Protein AF-0000000073388449 (afdb_homodimer)

Sequence (1118 aa):
MSRSAPDPADLPARPRRRPSARDLRWASGLTLWLYVALHLATHAAGLVSLQAAEVLRRAVHAAWATAPGTVLLYGAFAVHLAMAGTALWQRRSWRMPPVEALRIALGLLLPLLLVTHVVGTRWLASTWGVEPSYLRIVRAIWSPESLARQALLLTLAWLHGCLGLHLAMRHRAAWRRHQALLLAAAVLLPVLALLGTLAMGREIAWTAQAVRAPGPPRPAAEAARALGEGLQLGWLMALAALVAFRFAAGALRRLRGEGCVTLQYPGRTVQVARGTSVLEASRLHGIPHLSLCGGRARCSTCRVRVEAEDGALPPPGRDELRTLQRVNAPEGVRLACQLRPQGRVRVTPLFQPGAGPAAARLGSERQVAVLFVDLRRWSGLAERQWPFDLAWVLDQYFERVGSAVRESGGLPNQFIGDSVMALFGLDCDLPTACRQALAAAAAIEERMEAWNEAFRGQFGHALDFGMGLHAGAVAVGQVGFEDTTTFTAVGEVVNTASRLQDHSKVVGARLVLSADVARLAGMQDQLGIPGAITVRGRSRPLDVLHVARPSSLRMPSAGMSRSAPDPADLPARPRRRPSARDLRWASGLTLWLYVALHLATHAAGLVSLQAAEVLRRAVHAAWATAPGTVLLYGAFAVHLAMAGTALWQRRSWRMPPVEALRIALGLLLPLLLVTHVVGTRWLASTWGVEPSYLRIVRAIWSPESLARQALLLTLAWLHGCLGLHLAMRHRAAWRRHQALLLAAAVLLPVLALLGTLAMGREIAWTAQAVRAPGPPRPAAEAARALGEGLQLGWLMALAALVAFRFAAGALRRLRGEGCVTLQYPGRTVQVARGTSVLEASRLHGIPHLSLCGGRARCSTCRVRVEAEDGALPPPGRDELRTLQRVNAPEGVRLACQLRPQGRVRVTPLFQPGAGPAAARLGSERQVAVLFVDLRRWSGLAERQWPFDLAWVLDQYFERVGSAVRESGGLPNQFIGDSVMALFGLDCDLPTACRQALAAAAAIEERMEAWNEAFRGQFGHALDFGMGLHAGAVAVGQVGFEDTTTFTAVGEVVNTASRLQDHSKVVGARLVLSADVARLAGMQDQLGIPGAITVRGRSRPLDVLHVARPSSLRMPSAG

Structure (mmCIF, N/CA/C/O backbone):
data_AF-0000000073388449-model_v1
#
loop_
_entity.id
_entity.type
_entity.pdbx_description
1 polymer 'Adenylate/guanylate cyclase'
#
loop_
_atom_site.group_PDB
_atom_site.id
_atom_site.type_symbol
_atom_site.label_atom_id
_atom_site.label_alt_id
_atom_site.label_comp_id
_atom_site.label_asym_id
_atom_site.label_entity_id
_atom_site.label_seq_id
_atom_site.pdbx_PDB_ins_code
_atom_site.Cartn_x
_atom_site.Cartn_y
_atom_site.Cartn_z
_atom_site.occupancy
_atom_site.B_iso_or_equiv
_atom_site.auth_seq_id
_atom_site.auth_comp_id
_atom_site.auth_asym_id
_atom_site.auth_atom_id
_atom_site.pdbx_PDB_model_num
ATOM 1 N N . MET A 1 1 ? 18.922 10.516 64.438 1 27.16 1 MET A N 1
ATOM 2 C CA . MET A 1 1 ? 17.5 10.805 64.25 1 27.16 1 MET A CA 1
ATOM 3 C C . MET A 1 1 ? 17.125 10.625 62.75 1 27.16 1 MET A C 1
ATOM 5 O O . MET A 1 1 ? 17.719 11.25 61.875 1 27.16 1 MET A O 1
ATOM 9 N N . SER A 1 2 ? 16.688 9.422 62.406 1 31.39 2 SER A N 1
ATOM 10 C CA . SER A 1 2 ? 16.391 8.711 61.188 1 31.39 2 SER A CA 1
ATOM 11 C C . SER A 1 2 ? 15.25 9.383 60.406 1 31.39 2 SER A C 1
ATOM 13 O O . SER A 1 2 ? 14.133 9.492 60.938 1 31.39 2 SER A O 1
ATOM 15 N N . ARG A 1 3 ? 15.664 10.555 59.688 1 36.59 3 ARG A N 1
ATOM 16 C CA . ARG A 1 3 ? 14.695 11.344 58.938 1 36.59 3 ARG A CA 1
ATOM 17 C C . ARG A 1 3 ? 13.844 10.445 58.062 1 36.59 3 ARG A C 1
ATOM 19 O O . ARG A 1 3 ? 14.375 9.664 57.25 1 36.59 3 ARG A O 1
ATOM 26 N N . SER A 1 4 ? 12.695 10.094 58.531 1 33.53 4 SER A N 1
ATOM 27 C CA . SER A 1 4 ? 11.633 9.297 57.906 1 33.53 4 SER A CA 1
ATOM 28 C C . SER A 1 4 ? 11.281 9.805 56.531 1 33.53 4 SER A C 1
ATOM 30 O O . SER A 1 4 ? 11.188 11.016 56.312 1 33.53 4 SER A O 1
ATOM 32 N N . ALA A 1 5 ? 11.688 9.016 55.469 1 42.44 5 ALA A N 1
ATOM 33 C CA . ALA A 1 5 ? 11.406 9.219 54.031 1 42.44 5 ALA A CA 1
ATOM 34 C C . ALA A 1 5 ? 9.945 9.578 53.812 1 42.44 5 ALA A C 1
ATOM 36 O O . ALA A 1 5 ? 9.047 8.992 54.438 1 42.44 5 ALA A O 1
ATOM 37 N N . PRO A 1 6 ? 9.734 10.898 53.438 1 35.69 6 PRO A N 1
ATOM 38 C CA . PRO A 1 6 ? 8.336 11.32 53.344 1 35.69 6 PRO A CA 1
ATOM 39 C C . PRO A 1 6 ? 7.453 10.289 52.656 1 35.69 6 PRO A C 1
ATOM 41 O O . PRO A 1 6 ? 7.953 9.453 51.906 1 35.69 6 PRO A O 1
ATOM 44 N N . ASP A 1 7 ? 6.301 9.969 53.188 1 35.81 7 ASP A N 1
ATOM 45 C CA . ASP A 1 7 ? 5.238 9.047 52.781 1 35.81 7 ASP A CA 1
ATOM 46 C C . ASP A 1 7 ? 4.809 9.266 51.344 1 35.81 7 ASP A C 1
ATOM 48 O O . ASP A 1 7 ? 4.707 10.414 50.875 1 35.81 7 ASP A O 1
ATOM 52 N N . PRO A 1 8 ? 5.023 8.297 50.375 1 38.06 8 PRO A N 1
ATOM 53 C CA . PRO A 1 8 ? 4.707 8.305 48.938 1 38.06 8 PRO A CA 1
ATOM 54 C C . PRO A 1 8 ? 3.299 8.812 48.656 1 38.06 8 PRO A C 1
ATOM 56 O O . PRO A 1 8 ? 2.877 8.859 47.5 1 38.06 8 PRO A O 1
ATOM 59 N N . ALA A 1 9 ? 2.41 8.953 49.719 1 41.25 9 ALA A N 1
ATOM 60 C CA . ALA A 1 9 ? 1.014 9.344 49.562 1 41.25 9 ALA A CA 1
ATOM 61 C C . ALA A 1 9 ? 0.903 10.711 48.875 1 41.25 9 ALA A C 1
ATOM 63 O O . ALA A 1 9 ? -0.178 11.102 48.438 1 41.25 9 ALA A O 1
ATOM 64 N N . ASP A 1 10 ? 1.897 11.57 49.25 1 34.47 10 ASP A N 1
ATOM 65 C CA . ASP A 1 10 ? 1.61 12.93 48.781 1 34.47 10 ASP A CA 1
ATOM 66 C C . ASP A 1 10 ? 1.885 13.07 47.281 1 34.47 10 ASP A C 1
ATOM 68 O O . ASP A 1 10 ? 2.316 14.125 46.844 1 34.47 10 ASP A O 1
ATOM 72 N N . LEU A 1 11 ? 2.314 11.938 46.719 1 35.97 11 LEU A N 1
ATOM 73 C CA . LEU A 1 11 ? 2.533 12.234 45.281 1 35.97 11 LEU A CA 1
ATOM 74 C C . LEU A 1 11 ? 1.271 12.812 44.656 1 35.97 11 LEU A C 1
ATOM 76 O O . LEU A 1 11 ? 0.191 12.234 44.781 1 35.97 11 LEU A O 1
ATOM 80 N N . PRO A 1 12 ? 1.219 14.133 44.562 1 36.31 12 PRO A N 1
ATOM 81 C CA . PRO A 1 12 ? 0.008 14.703 43.969 1 36.31 12 PRO A CA 1
ATOM 82 C C . PRO A 1 12 ? -0.522 13.891 42.812 1 36.31 12 PRO A C 1
ATOM 84 O O . PRO A 1 12 ? 0.245 13.188 42.125 1 36.31 12 PRO A O 1
ATOM 87 N N . ALA A 1 13 ? -1.77 13.344 42.938 1 39.97 13 ALA A N 1
ATOM 88 C CA . ALA A 1 13 ? -2.535 12.672 41.906 1 39.97 13 ALA A CA 1
ATOM 89 C C . ALA A 1 13 ? -2.283 13.305 40.531 1 39.97 13 ALA A C 1
ATOM 91 O O . ALA A 1 13 ? -2.203 14.531 40.406 1 39.97 13 ALA A O 1
ATOM 92 N N . ARG A 1 14 ? -1.48 12.688 39.75 1 39.72 14 ARG A N 1
ATOM 93 C CA . ARG A 1 14 ? -1.3 13.125 38.344 1 39.72 14 ARG A CA 1
ATOM 94 C C . ARG A 1 14 ? -2.557 13.812 37.844 1 39.72 14 ARG A C 1
ATOM 96 O O . ARG A 1 14 ? -3.65 13.25 37.906 1 39.72 14 ARG A O 1
ATOM 103 N N . PRO A 1 15 ? -2.676 15.078 37.844 1 40.97 15 PRO A N 1
ATOM 104 C CA . PRO A 1 15 ? -3.881 15.758 37.375 1 40.97 15 PRO A CA 1
ATOM 105 C C . PRO A 1 15 ? -4.48 15.102 36.125 1 40.97 15 PRO A C 1
ATOM 107 O O . PRO A 1 15 ? -3.75 14.531 35.312 1 40.97 15 PRO A O 1
ATOM 110 N N . ARG A 1 16 ? -5.652 14.547 36.219 1 47.44 16 ARG A N 1
ATOM 111 C CA . ARG A 1 16 ? -6.445 14.023 35.094 1 47.44 16 ARG A CA 1
ATOM 112 C C . ARG A 1 16 ? -6.332 14.93 33.875 1 47.44 16 ARG A C 1
ATOM 114 O O . ARG A 1 16 ? -6.695 16.109 33.938 1 47.44 16 ARG A O 1
ATOM 121 N N . ARG A 1 17 ? -5.387 14.836 33.125 1 49 17 ARG A N 1
ATOM 122 C CA . ARG A 1 17 ? -5.152 15.617 31.906 1 49 17 ARG A CA 1
ATOM 123 C C . ARG A 1 17 ? -6.457 15.891 31.172 1 49 17 ARG A C 1
ATOM 125 O O . ARG A 1 17 ? -7.27 14.984 30.969 1 49 17 ARG A O 1
ATOM 132 N N . ARG A 1 18 ? -7.031 17.016 31.234 1 60.38 18 ARG A N 1
ATOM 133 C CA . ARG A 1 18 ? -8.172 17.531 30.484 1 60.38 18 ARG A CA 1
ATOM 134 C C . ARG A 1 18 ? -8.094 17.078 29.016 1 60.38 18 ARG A C 1
ATOM 136 O O . ARG A 1 18 ? -7.039 17.172 28.391 1 60.38 18 ARG A O 1
ATOM 143 N N . PRO A 1 19 ? -9.148 16.344 28.562 1 63.09 19 PRO A N 1
ATOM 144 C CA . PRO A 1 19 ? -9.148 15.844 27.172 1 63.09 19 PRO A CA 1
ATOM 145 C C . PRO A 1 19 ? -8.953 16.953 26.156 1 63.09 19 PRO A C 1
ATOM 147 O O . PRO A 1 19 ? -9.492 18.047 26.312 1 63.09 19 PRO A O 1
ATOM 150 N N . SER A 1 20 ? -8.008 16.891 25.328 1 67.25 20 SER A N 1
ATOM 151 C CA . SER A 1 20 ? -7.742 17.812 24.234 1 67.25 20 SER A CA 1
ATOM 152 C C . SER A 1 20 ? -8.906 17.844 23.25 1 67.25 20 SER A C 1
ATOM 154 O O . SER A 1 20 ? -9.781 16.984 23.281 1 67.25 20 SER A O 1
ATOM 156 N N . ALA A 1 21 ? -9.117 18.938 22.594 1 71.5 21 ALA A N 1
ATOM 157 C CA . ALA A 1 21 ? -10.125 19.078 21.547 1 71.5 21 ALA A CA 1
ATOM 158 C C . ALA A 1 21 ? -10.07 17.891 20.578 1 71.5 21 ALA A C 1
ATOM 160 O O . ALA A 1 21 ? -11.117 17.406 20.125 1 71.5 21 ALA A O 1
ATOM 161 N N . ARG A 1 22 ? -8.961 17.406 20.359 1 71.25 22 ARG A N 1
ATOM 162 C CA . ARG A 1 22 ? -8.781 16.266 19.469 1 71.25 22 ARG A CA 1
ATOM 163 C C . ARG A 1 22 ? -9.352 14.992 20.078 1 71.25 22 ARG A C 1
ATOM 165 O O . ARG A 1 22 ? -9.984 14.195 19.391 1 71.25 22 ARG A O 1
ATOM 172 N N . ASP A 1 23 ? -9.117 14.891 21.25 1 79.75 23 ASP A N 1
ATOM 173 C CA . ASP A 1 23 ? -9.633 13.719 21.953 1 79.75 23 ASP A CA 1
ATOM 174 C C . ASP A 1 23 ? -11.156 13.719 21.984 1 79.75 23 ASP A C 1
ATOM 176 O O . ASP A 1 23 ? -11.789 12.672 21.812 1 79.75 23 ASP A O 1
ATOM 180 N N . LEU A 1 24 ? -11.609 14.883 22.234 1 83.75 24 LEU A N 1
ATOM 181 C CA . LEU A 1 24 ? -13.062 15.008 22.297 1 83.75 24 LEU A CA 1
ATOM 182 C C . LEU A 1 24 ? -13.688 14.719 20.938 1 83.75 24 LEU A C 1
ATOM 184 O O . LEU A 1 24 ? -14.719 14.047 20.844 1 83.75 24 LEU A O 1
ATOM 188 N N . ARG A 1 25 ? -13.047 15.203 19.922 1 84.38 25 ARG A N 1
ATOM 189 C CA . ARG A 1 25 ? -13.539 14.953 18.578 1 84.38 25 ARG A CA 1
ATOM 190 C C . ARG A 1 25 ? -13.484 13.469 18.234 1 84.38 25 ARG A C 1
ATOM 192 O O . ARG A 1 25 ? -14.43 12.93 17.656 1 84.38 25 ARG A O 1
ATOM 199 N N . TRP A 1 26 ? -12.453 12.875 18.656 1 85.75 26 TRP A N 1
ATOM 200 C CA . TRP A 1 26 ? -12.289 11.445 18.391 1 85.75 26 TRP A CA 1
ATOM 201 C C . TRP A 1 26 ? -13.297 10.625 19.203 1 85.75 26 TRP A C 1
ATOM 203 O O . TRP A 1 26 ? -13.969 9.75 18.656 1 85.75 26 TRP A O 1
ATOM 213 N N . ALA A 1 27 ? -13.398 10.93 20.438 1 90.88 27 ALA A N 1
ATOM 214 C CA . ALA A 1 27 ? -14.289 10.164 21.312 1 90.88 27 ALA A CA 1
ATOM 215 C C . ALA A 1 27 ? -15.75 10.328 20.891 1 90.88 27 ALA A C 1
ATOM 217 O O . ALA A 1 27 ? -16.5 9.359 20.844 1 90.88 27 ALA A O 1
ATOM 218 N N . SER A 1 28 ? -16.141 11.523 20.641 1 94.06 28 SER A N 1
ATOM 219 C CA . SER A 1 28 ? -17.516 11.758 20.219 1 94.06 28 SER A CA 1
ATOM 220 C C . SER A 1 28 ? -17.797 11.109 18.859 1 94.06 28 SER A C 1
ATOM 222 O O . SER A 1 28 ? -18.828 10.461 18.688 1 94.06 28 SER A O 1
ATOM 224 N N . GLY A 1 29 ? -16.844 11.25 17.953 1 93.69 29 GLY A N 1
ATOM 225 C CA . GLY A 1 29 ? -17 10.625 16.641 1 93.69 29 GLY A CA 1
ATOM 226 C C . GLY A 1 29 ? -17.078 9.117 16.703 1 93.69 29 GLY A C 1
ATOM 227 O O . GLY A 1 29 ? -17.906 8.5 16.031 1 93.69 29 GLY A O 1
ATOM 228 N N . LEU A 1 30 ? -16.266 8.531 17.484 1 94 30 LEU A N 1
ATOM 229 C CA . LEU A 1 30 ? -16.234 7.078 17.625 1 94 30 LEU A CA 1
ATOM 230 C C . LEU A 1 30 ? -17.516 6.559 18.25 1 94 30 LEU A C 1
ATOM 232 O O . LEU A 1 30 ? -18.031 5.508 17.859 1 94 30 LEU A O 1
ATOM 236 N N . THR A 1 31 ? -17.922 7.273 19.219 1 96.06 31 THR A N 1
ATOM 237 C CA . THR A 1 31 ? -19.172 6.898 19.875 1 96.06 31 THR A CA 1
ATOM 238 C C . THR A 1 31 ? -20.328 6.895 18.875 1 96.06 31 THR A C 1
ATOM 240 O O . THR A 1 31 ? -21.094 5.938 18.812 1 96.06 31 THR A O 1
ATOM 243 N N . LEU A 1 32 ? -20.453 7.914 18.141 1 96.62 32 LEU A N 1
ATOM 244 C CA . LEU A 1 32 ? -21.516 8.023 17.156 1 96.62 32 LEU A CA 1
ATOM 245 C C . LEU A 1 32 ? -21.359 6.965 16.062 1 96.62 32 LEU A C 1
ATOM 247 O O . LEU A 1 32 ? -22.344 6.383 15.609 1 96.62 32 LEU A O 1
ATOM 251 N N . TRP A 1 33 ? -20.125 6.727 15.672 1 96.31 33 TRP A N 1
ATOM 252 C CA . TRP A 1 33 ? -19.875 5.699 14.664 1 96.31 33 TRP A CA 1
ATOM 253 C C . TRP A 1 33 ? -20.297 4.324 15.172 1 96.31 33 TRP A C 1
ATOM 255 O O . TRP A 1 33 ? -20.891 3.539 14.438 1 96.31 33 TRP A O 1
ATOM 265 N N . LEU A 1 34 ? -20 4.047 16.359 1 96.12 34 LEU A N 1
ATOM 266 C CA . LEU A 1 34 ? -20.359 2.768 16.969 1 96.12 34 LEU A CA 1
ATOM 267 C C . LEU A 1 34 ? -21.875 2.602 17.016 1 96.12 34 LEU A C 1
ATOM 269 O O . LEU A 1 34 ? -22.391 1.514 16.75 1 96.12 34 LEU A O 1
ATOM 273 N N . TYR A 1 35 ? -22.5 3.617 17.391 1 96.81 35 TYR A N 1
ATOM 274 C CA . TYR A 1 35 ? -23.953 3.564 17.391 1 96.81 35 TYR A CA 1
ATOM 275 C C . TYR A 1 35 ? -24.5 3.244 16 1 96.81 35 TYR A C 1
ATOM 277 O O . TYR A 1 35 ? -25.359 2.383 15.852 1 96.81 35 TYR A O 1
ATOM 285 N N . VAL A 1 36 ? -24.031 3.994 14.992 1 97 36 VAL A N 1
ATOM 286 C CA . VAL A 1 36 ? -24.5 3.803 13.625 1 97 36 VAL A CA 1
ATOM 287 C C . VAL A 1 36 ? -24.172 2.383 13.164 1 97 36 VAL A C 1
ATOM 289 O O . VAL A 1 36 ? -25 1.729 12.523 1 97 36 VAL A O 1
ATOM 292 N N . ALA A 1 37 ? -22.984 1.883 13.508 1 97.12 37 ALA A N 1
ATOM 293 C CA . ALA A 1 37 ? -22.578 0.533 13.133 1 97.12 37 ALA A CA 1
ATOM 294 C C . ALA A 1 37 ? -23.516 -0.512 13.734 1 97.12 37 ALA A C 1
ATOM 296 O O . ALA A 1 37 ? -23.953 -1.428 13.039 1 97.12 37 ALA A O 1
ATOM 297 N N . LEU A 1 38 ? -23.828 -0.354 14.961 1 96.56 38 LEU A N 1
ATOM 298 C CA . LEU A 1 38 ? -24.719 -1.286 15.633 1 96.56 38 LEU A CA 1
ATOM 299 C C . LEU A 1 38 ? -26.141 -1.17 15.07 1 96.56 38 LEU A C 1
ATOM 301 O O . LEU A 1 38 ? -26.844 -2.176 14.93 1 96.56 38 LEU A O 1
ATOM 305 N N . HIS A 1 39 ? -26.531 0.038 14.789 1 96.81 39 HIS A N 1
ATOM 306 C CA . HIS A 1 39 ? -27.828 0.286 14.188 1 96.81 39 HIS A CA 1
ATOM 307 C C . HIS A 1 39 ? -27.953 -0.416 12.836 1 96.81 39 HIS A C 1
ATOM 309 O O . HIS A 1 39 ? -28.969 -1.052 12.547 1 96.81 39 HIS A O 1
ATOM 315 N N . LEU A 1 40 ? -26.906 -0.29 12.062 1 97.19 40 LEU A N 1
ATOM 316 C CA . LEU A 1 40 ? -26.906 -0.933 10.75 1 97.19 40 LEU A CA 1
ATOM 317 C C . LEU A 1 40 ? -26.875 -2.451 10.891 1 97.19 40 LEU A C 1
ATOM 319 O O . LEU A 1 40 ? -27.5 -3.164 10.094 1 97.19 40 LEU A O 1
ATOM 323 N N . ALA A 1 41 ? -26.188 -2.926 11.891 1 96.75 41 ALA A N 1
ATOM 324 C CA . ALA A 1 41 ? -26.156 -4.363 12.148 1 96.75 41 ALA A CA 1
ATOM 325 C C . ALA A 1 41 ? -27.562 -4.883 12.461 1 96.75 41 ALA A C 1
ATOM 327 O O . ALA A 1 41 ? -27.922 -5.992 12.055 1 96.75 41 ALA A O 1
ATOM 328 N N . THR A 1 42 ? -28.297 -4.102 13.148 1 97 42 THR A N 1
ATOM 329 C CA . THR A 1 42 ? -29.672 -4.492 13.445 1 97 42 THR A CA 1
ATOM 330 C C . THR A 1 42 ? -30.484 -4.594 12.164 1 97 42 THR A C 1
ATOM 332 O O . THR A 1 42 ? -31.297 -5.508 12.016 1 97 42 THR A O 1
ATOM 335 N N . HIS A 1 43 ? -30.328 -3.613 11.242 1 97 43 HIS A N 1
ATOM 336 C CA . HIS A 1 43 ? -31 -3.68 9.945 1 97 43 HIS A CA 1
ATOM 337 C C . HIS A 1 43 ? -30.578 -4.93 9.18 1 97 43 HIS A C 1
ATOM 339 O O . HIS A 1 43 ? -31.406 -5.57 8.531 1 97 43 HIS A O 1
ATOM 345 N N . ALA A 1 44 ? -29.281 -5.211 9.258 1 96.06 44 ALA A N 1
ATOM 346 C CA . ALA A 1 44 ? -28.75 -6.363 8.539 1 96.06 44 ALA A CA 1
ATOM 347 C C . ALA A 1 44 ? -29.359 -7.66 9.047 1 96.06 44 ALA A C 1
ATOM 349 O O . ALA A 1 44 ? -29.531 -8.617 8.281 1 96.06 44 ALA A O 1
ATOM 350 N N . ALA A 1 45 ? -29.766 -7.715 10.273 1 96.12 45 ALA A N 1
ATOM 351 C CA . ALA A 1 45 ? -30.391 -8.898 10.867 1 96.12 45 ALA A CA 1
ATOM 352 C C . ALA A 1 45 ? -31.75 -9.18 10.211 1 96.12 45 ALA A C 1
ATOM 354 O O . ALA A 1 45 ? -32.281 -10.289 10.328 1 96.12 45 ALA A O 1
ATOM 355 N N . GLY A 1 46 ? -32.219 -8.203 9.555 1 94.75 46 GLY A N 1
ATOM 356 C CA . GLY A 1 46 ? -33.469 -8.398 8.805 1 94.75 46 GLY A CA 1
ATOM 357 C C . GLY A 1 46 ? -33.344 -9.414 7.695 1 94.75 46 GLY A C 1
ATOM 358 O O . GLY A 1 46 ? -34.344 -9.93 7.195 1 94.75 46 GLY A O 1
ATOM 359 N N . LEU A 1 47 ? -32.125 -9.672 7.305 1 92.12 47 LEU A N 1
ATOM 360 C CA . LEU A 1 47 ? -31.859 -10.688 6.293 1 92.12 47 LEU A CA 1
ATOM 361 C C . LEU A 1 47 ? -32.219 -12.078 6.812 1 92.12 47 LEU A C 1
ATOM 363 O O . LEU A 1 47 ? -32.5 -12.977 6.031 1 92.12 47 LEU A O 1
ATOM 367 N N . VAL A 1 48 ? -32.125 -12.234 8.094 1 90.88 48 VAL A N 1
ATOM 368 C CA . VAL A 1 48 ? -32.531 -13.492 8.711 1 90.88 48 VAL A CA 1
ATOM 369 C C . VAL A 1 48 ? -34.031 -13.547 8.852 1 90.88 48 VAL A C 1
ATOM 371 O O . VAL A 1 48 ? -34.688 -14.469 8.344 1 90.88 48 VAL A O 1
ATOM 374 N N . SER A 1 49 ? -34.531 -12.602 9.562 1 92.56 49 SER A N 1
ATOM 375 C CA . SER A 1 49 ? -36 -12.477 9.719 1 92.56 49 SER A CA 1
ATOM 376 C C . SER A 1 49 ? -36.344 -11.18 10.43 1 92.56 49 SER A C 1
ATOM 378 O O . SER A 1 49 ? -35.5 -10.531 11.039 1 92.56 49 SER A O 1
ATOM 380 N N . LEU A 1 50 ? -37.656 -10.797 10.289 1 94.06 50 LEU A N 1
ATOM 381 C CA . LEU A 1 50 ? -38.156 -9.641 11.016 1 94.06 50 LEU A CA 1
ATOM 382 C C . LEU A 1 50 ? -38 -9.828 12.523 1 94.06 50 LEU A C 1
ATOM 384 O O . LEU A 1 50 ? -37.625 -8.891 13.234 1 94.06 50 LEU A O 1
ATOM 388 N N . GLN A 1 51 ? -38.25 -11 12.977 1 94.25 51 GLN A N 1
ATOM 389 C CA . GLN A 1 51 ? -38.125 -11.312 14.398 1 94.25 51 GLN A CA 1
ATOM 390 C C . GLN A 1 51 ? -36.688 -11.195 14.875 1 94.25 51 GLN A C 1
ATOM 392 O O . GLN A 1 51 ? -36.438 -10.672 15.961 1 94.25 51 GLN A O 1
ATOM 397 N N . ALA A 1 52 ? -35.75 -11.664 14.086 1 95.62 52 ALA A N 1
ATOM 398 C CA . ALA A 1 52 ? -34.344 -11.578 14.43 1 95.62 52 ALA A CA 1
ATOM 399 C C . ALA A 1 52 ? -33.875 -10.125 14.555 1 95.62 52 ALA A C 1
ATOM 401 O O . ALA A 1 52 ? -33.125 -9.773 15.469 1 95.62 52 ALA A O 1
ATOM 402 N N . ALA A 1 53 ? -34.312 -9.32 13.617 1 96.94 53 ALA A N 1
ATOM 403 C CA . ALA A 1 53 ? -33.969 -7.902 13.648 1 96.94 53 ALA A CA 1
ATOM 404 C C . ALA A 1 53 ? -34.531 -7.234 14.898 1 96.94 53 ALA A C 1
ATOM 406 O O . ALA A 1 53 ? -33.875 -6.41 15.523 1 96.94 53 ALA A O 1
ATOM 407 N N . GLU A 1 54 ? -35.75 -7.621 15.25 1 95.94 54 GLU A N 1
ATOM 408 C CA . GLU A 1 54 ? -36.406 -7.039 16.406 1 95.94 54 GLU A CA 1
ATOM 409 C C . GLU A 1 54 ? -35.688 -7.426 17.703 1 95.94 54 GLU A C 1
ATOM 411 O O . GLU A 1 54 ? -35.531 -6.602 18.609 1 95.94 54 GLU A O 1
ATOM 416 N N . VAL A 1 55 ? -35.281 -8.625 17.797 1 96.12 55 VAL A N 1
ATOM 417 C CA . VAL A 1 55 ? -34.562 -9.094 18.969 1 96.12 55 VAL A CA 1
ATOM 418 C C . VAL A 1 55 ? -33.25 -8.32 19.125 1 96.12 55 VAL A C 1
ATOM 420 O O . VAL A 1 55 ? -32.906 -7.852 20.219 1 96.12 55 VAL A O 1
ATOM 423 N N . LEU A 1 56 ? -32.562 -8.188 18.031 1 96.19 56 LEU A N 1
ATOM 424 C CA . LEU A 1 56 ? -31.281 -7.473 18.078 1 96.19 56 LEU A CA 1
ATOM 425 C C . LEU A 1 56 ? -31.5 -5.992 18.359 1 96.19 56 LEU A C 1
ATOM 427 O O . LEU A 1 56 ? -30.719 -5.371 19.078 1 96.19 56 LEU A O 1
ATOM 431 N N . ARG A 1 57 ? -32.531 -5.418 17.781 1 95.56 57 ARG A N 1
ATOM 432 C CA . ARG A 1 57 ? -32.875 -4.023 18.047 1 95.56 57 ARG A CA 1
ATOM 433 C C . ARG A 1 57 ? -33.094 -3.795 19.547 1 95.56 57 ARG A C 1
ATOM 435 O O . ARG A 1 57 ? -32.562 -2.834 20.109 1 95.56 57 ARG A O 1
ATOM 442 N N . ARG A 1 58 ? -33.844 -4.664 20.141 1 94.94 58 ARG A N 1
ATOM 443 C CA . ARG A 1 58 ? -34.156 -4.531 21.562 1 94.94 58 ARG A CA 1
ATOM 444 C C . ARG A 1 58 ? -32.875 -4.629 22.391 1 94.94 58 ARG A C 1
ATOM 446 O O . ARG A 1 58 ? -32.719 -3.887 23.359 1 94.94 58 ARG A O 1
ATOM 453 N N . ALA A 1 59 ? -32 -5.484 22.016 1 94.81 59 ALA A N 1
ATOM 454 C CA . ALA A 1 59 ? -30.734 -5.641 22.734 1 94.81 59 ALA A CA 1
ATOM 455 C C . ALA A 1 59 ? -29.875 -4.379 22.625 1 94.81 59 ALA A C 1
ATOM 457 O O . ALA A 1 59 ? -29.344 -3.893 23.625 1 94.81 59 ALA A O 1
ATOM 458 N N . VAL A 1 60 ? -29.781 -3.84 21.422 1 93.38 60 VAL A N 1
ATOM 459 C CA . VAL A 1 60 ? -28.969 -2.648 21.172 1 93.38 60 VAL A CA 1
ATOM 460 C C . VAL A 1 60 ? -29.609 -1.44 21.844 1 93.38 60 VAL A C 1
ATOM 462 O O . VAL A 1 60 ? -28.922 -0.624 22.453 1 93.38 60 VAL A O 1
ATOM 465 N N . HIS A 1 61 ? -30.891 -1.354 21.75 1 90.56 61 HIS A N 1
ATOM 466 C CA . HIS A 1 61 ? -31.609 -0.246 22.359 1 90.56 61 HIS A CA 1
ATOM 467 C C . HIS A 1 61 ? -31.516 -0.291 23.875 1 90.56 61 HIS A C 1
ATOM 469 O O . HIS A 1 61 ? -31.516 0.752 24.531 1 90.56 61 HIS A O 1
ATOM 475 N N . ALA A 1 62 ? -31.5 -1.486 24.391 1 91.06 62 ALA A N 1
ATOM 476 C CA . ALA A 1 62 ? -31.391 -1.625 25.844 1 91.06 62 ALA A CA 1
ATOM 477 C C . ALA A 1 62 ? -30.125 -0.964 26.359 1 91.06 62 ALA A C 1
ATOM 479 O O . ALA A 1 62 ? -30.125 -0.39 27.453 1 91.06 62 ALA A O 1
ATOM 480 N N . ALA A 1 63 ? -29.078 -0.968 25.625 1 89 63 ALA A N 1
ATOM 481 C CA . ALA A 1 63 ? -27.797 -0.371 26.016 1 89 63 ALA A CA 1
ATOM 482 C C . ALA A 1 63 ? -27.828 1.146 25.859 1 89 63 ALA A C 1
ATOM 484 O O . ALA A 1 63 ? -27.359 1.878 26.719 1 89 63 ALA A O 1
ATOM 485 N N . TRP A 1 64 ? -28.5 1.664 24.859 1 91.25 64 TRP A N 1
ATOM 486 C CA . TRP A 1 64 ? -28.422 3.078 24.516 1 91.25 64 TRP A CA 1
ATOM 487 C C . TRP A 1 64 ? -29.609 3.852 25.109 1 91.25 64 TRP A C 1
ATOM 489 O O . TRP A 1 64 ? -29.578 5.082 25.156 1 91.25 64 TRP A O 1
ATOM 499 N N . ALA A 1 65 ? -30.641 3.135 25.578 1 88.12 65 ALA A N 1
ATOM 500 C CA . ALA A 1 65 ? -31.844 3.793 26.094 1 88.12 65 ALA A CA 1
ATOM 501 C C . ALA A 1 65 ? -31.734 4.039 27.594 1 88.12 65 ALA A C 1
ATOM 503 O O . ALA A 1 65 ? -32.531 4.766 28.172 1 88.12 65 ALA A O 1
ATOM 504 N N . THR A 1 66 ? -30.703 3.555 28.188 1 90.25 66 THR A N 1
ATOM 505 C CA . THR A 1 66 ? -30.453 3.857 29.594 1 90.25 66 THR A CA 1
ATOM 506 C C . THR A 1 66 ? -30.047 5.316 29.766 1 90.25 66 THR A C 1
ATOM 508 O O . THR A 1 66 ? -29.734 6 28.781 1 90.25 66 THR A O 1
ATOM 511 N N . ALA A 1 67 ? -30.109 5.711 30.984 1 91.19 67 ALA A N 1
ATOM 512 C CA . ALA A 1 67 ? -29.734 7.098 31.25 1 91.19 67 ALA A CA 1
ATOM 513 C C . ALA A 1 67 ? -28.281 7.363 30.828 1 91.19 67 ALA A C 1
ATOM 515 O O . ALA A 1 67 ? -28 8.32 30.109 1 91.19 67 ALA A O 1
ATOM 516 N N . PRO A 1 68 ? -27.391 6.516 31.234 1 92.62 68 PRO A N 1
ATOM 517 C CA . PRO A 1 68 ? -26.016 6.73 30.781 1 92.62 68 PRO A CA 1
ATOM 518 C C . PRO A 1 68 ? -25.875 6.629 29.266 1 92.62 68 PRO A C 1
ATOM 520 O O . PRO A 1 68 ? -25.109 7.387 28.656 1 92.62 68 PRO A O 1
ATOM 523 N N . GLY A 1 69 ? -26.562 5.695 28.688 1 93.62 69 GLY A N 1
ATOM 524 C CA . GLY A 1 69 ? -26.516 5.547 27.234 1 93.62 69 GLY A CA 1
ATOM 525 C C . GLY A 1 69 ? -27.047 6.754 26.5 1 93.62 69 GLY A C 1
ATOM 526 O O . GLY A 1 69 ? -26.469 7.18 25.484 1 93.62 69 GLY A O 1
ATOM 527 N N . THR A 1 70 ? -28.094 7.293 27.031 1 93.5 70 THR A N 1
ATOM 528 C CA . THR A 1 70 ? -28.719 8.469 26.422 1 93.5 70 THR A CA 1
ATOM 529 C C . THR A 1 70 ? -27.781 9.68 26.516 1 93.5 70 THR A C 1
ATOM 531 O O . THR A 1 70 ? -27.625 10.422 25.547 1 93.5 70 THR A O 1
ATOM 534 N N . VAL A 1 71 ? -27.203 9.828 27.625 1 94.69 71 VAL A N 1
ATOM 535 C CA . VAL A 1 71 ? -26.297 10.945 27.828 1 94.69 71 VAL A CA 1
ATOM 536 C C . VAL A 1 71 ? -25.078 10.789 26.922 1 94.69 71 VAL A C 1
ATOM 538 O O . VAL A 1 71 ? -24.594 11.773 26.344 1 94.69 71 VAL A O 1
ATOM 541 N N . LEU A 1 72 ? -24.625 9.602 26.844 1 95.12 72 LEU A N 1
ATOM 542 C CA . LEU A 1 72 ? -23.469 9.336 26 1 95.12 72 LEU A CA 1
ATOM 543 C C . LEU A 1 72 ? -23.781 9.609 24.547 1 95.12 72 LEU A C 1
ATOM 545 O O . LEU A 1 72 ? -22.984 10.25 23.844 1 95.12 72 LEU A O 1
ATOM 549 N N . LEU A 1 73 ? -24.906 9.156 24.078 1 95.38 73 LEU A N 1
ATOM 550 C CA . LEU A 1 73 ? -25.266 9.281 22.672 1 95.38 73 LEU A CA 1
ATOM 551 C C . LEU A 1 73 ? -25.531 10.742 22.312 1 95.38 73 LEU A C 1
ATOM 553 O O . LEU A 1 73 ? -24.922 11.281 21.391 1 95.38 73 LEU A O 1
ATOM 557 N N . TYR A 1 74 ? -26.359 11.43 23.047 1 94.62 74 TYR A N 1
ATOM 558 C CA . TYR A 1 74 ? -26.734 12.797 22.719 1 94.62 74 TYR A CA 1
ATOM 559 C C . TYR A 1 74 ? -25.656 13.789 23.125 1 94.62 74 TYR A C 1
ATOM 561 O O . TYR A 1 74 ? -25.5 14.836 22.5 1 94.62 74 TYR A O 1
ATOM 569 N N . GLY A 1 75 ? -24.953 13.422 24.203 1 95.38 75 GLY A N 1
ATOM 570 C CA . GLY A 1 75 ? -23.781 14.211 24.531 1 95.38 75 GLY A CA 1
ATOM 571 C C . GLY A 1 75 ? -22.719 14.172 23.453 1 95.38 75 GLY A C 1
ATOM 572 O O . GLY A 1 75 ? -22.172 15.211 23.094 1 95.38 75 GLY A O 1
ATOM 573 N N . ALA A 1 76 ? -22.453 12.969 22.969 1 96.19 76 ALA A N 1
ATOM 574 C CA . ALA A 1 76 ? -21.484 12.828 21.875 1 96.19 76 ALA A CA 1
ATOM 575 C C . ALA A 1 76 ? -21.922 13.602 20.641 1 96.19 76 ALA A C 1
ATOM 577 O O . ALA A 1 76 ? -21.094 14.227 19.969 1 96.19 76 ALA A O 1
ATOM 578 N N . PHE A 1 77 ? -23.203 13.555 20.344 1 95.31 77 PHE A N 1
ATOM 579 C CA . PHE A 1 77 ? -23.734 14.281 19.203 1 95.31 77 PHE A CA 1
ATOM 580 C C . PHE A 1 77 ? -23.547 15.781 19.375 1 95.31 77 PHE A C 1
ATOM 582 O O . PHE A 1 77 ? -23.078 16.453 18.438 1 95.31 77 PHE A O 1
ATOM 589 N N . ALA A 1 78 ? -23.797 16.281 20.531 1 94.25 78 ALA A N 1
ATOM 590 C CA . ALA A 1 78 ? -23.672 17.719 20.797 1 94.25 78 ALA A CA 1
ATOM 591 C C . ALA A 1 78 ? -22.219 18.172 20.719 1 94.25 78 ALA A C 1
ATOM 593 O O . ALA A 1 78 ? -21.922 19.188 20.094 1 94.25 78 ALA A O 1
ATOM 594 N N . VAL A 1 79 ? -21.391 17.406 21.312 1 93.44 79 VAL A N 1
ATOM 595 C CA . VAL A 1 79 ? -19.984 17.734 21.328 1 93.44 79 VAL A CA 1
ATOM 596 C C . VAL A 1 79 ? -19.438 17.688 19.891 1 93.44 79 VAL A C 1
ATOM 598 O O . VAL A 1 79 ? -18.703 18.594 19.469 1 93.44 79 VAL A O 1
ATOM 601 N N . HIS A 1 80 ? -19.812 16.703 19.188 1 93.88 80 HIS A N 1
ATOM 602 C CA . HIS A 1 80 ? -19.328 16.531 17.812 1 93.88 80 HIS A CA 1
ATOM 603 C C . HIS A 1 80 ? -19.797 17.672 16.922 1 93.88 80 HIS A C 1
ATOM 605 O O . HIS A 1 80 ? -19.016 18.203 16.125 1 93.88 80 HIS A O 1
ATOM 611 N N . LEU A 1 81 ? -21.016 18.047 17.078 1 90.75 81 LEU A N 1
ATOM 612 C CA . LEU A 1 81 ? -21.578 19.125 16.297 1 90.75 81 LEU A CA 1
ATOM 613 C C . LEU A 1 81 ? -20.922 20.453 16.641 1 90.75 81 LEU A C 1
ATOM 615 O O . LEU A 1 81 ? -20.625 21.266 15.758 1 90.75 81 LEU A O 1
ATOM 619 N N . ALA A 1 82 ? -20.703 20.672 17.891 1 88.19 82 ALA A N 1
ATOM 620 C CA . ALA A 1 82 ? -20.062 21.906 18.344 1 88.19 82 ALA A CA 1
ATOM 621 C C . ALA A 1 82 ? -18.641 22.031 17.812 1 88.19 82 ALA A C 1
ATOM 623 O O . ALA A 1 82 ? -18.234 23.094 17.359 1 88.19 82 ALA A O 1
ATOM 624 N N . MET A 1 83 ? -18.031 20.922 17.906 1 83.62 83 MET A N 1
ATOM 625 C CA . MET A 1 83 ? -16.656 20.922 17.422 1 83.62 83 MET A CA 1
ATOM 626 C C . MET A 1 83 ? -16.594 21.141 15.914 1 83.62 83 MET A C 1
ATOM 628 O O . MET A 1 83 ? -15.719 21.844 15.414 1 83.62 83 MET A O 1
ATOM 632 N N . ALA A 1 84 ? -17.484 20.562 15.188 1 83.81 84 ALA A N 1
ATOM 633 C CA . ALA A 1 84 ? -17.562 20.766 13.742 1 83.81 84 ALA A CA 1
ATOM 634 C C . ALA A 1 84 ? -17.891 22.219 13.406 1 83.81 84 ALA A C 1
ATOM 636 O O . ALA A 1 84 ? -17.297 22.797 12.492 1 83.81 84 ALA A O 1
ATOM 637 N N . GLY A 1 85 ? -18.781 22.781 14.164 1 81.81 85 GLY A N 1
ATOM 638 C CA . GLY A 1 85 ? -19.109 24.172 13.984 1 81.81 85 GLY A CA 1
ATOM 639 C C . GLY A 1 85 ? -17.938 25.109 14.219 1 81.81 85 GLY A C 1
ATOM 640 O O . GLY A 1 85 ? -17.719 26.031 13.445 1 81.81 85 GLY A O 1
ATOM 641 N N . THR A 1 86 ? -17.188 24.797 15.211 1 76.81 86 THR A N 1
ATOM 642 C CA . THR A 1 86 ? -16.016 25.609 15.539 1 76.81 86 THR A CA 1
ATOM 643 C C . THR A 1 86 ? -14.953 25.5 14.453 1 76.81 86 THR A C 1
ATOM 645 O O . THR A 1 86 ? -14.336 26.484 14.07 1 76.81 86 THR A O 1
ATOM 648 N N . ALA A 1 87 ? -14.828 24.297 14 1 72.5 87 ALA A N 1
ATOM 649 C CA . ALA A 1 87 ? -13.844 24.078 12.945 1 72.5 87 ALA A CA 1
ATOM 650 C C . ALA A 1 87 ? -14.234 24.828 11.672 1 72.5 87 ALA A C 1
ATOM 652 O O . ALA A 1 87 ? -13.375 25.391 10.992 1 72.5 87 ALA A O 1
ATOM 653 N N . LEU A 1 88 ? -15.516 24.812 11.375 1 74.12 88 LEU A N 1
ATOM 654 C CA . LEU A 1 88 ? -16 25.5 10.18 1 74.12 88 LEU A CA 1
ATOM 655 C C . LEU A 1 88 ? -15.867 27.016 10.312 1 74.12 88 LEU A C 1
ATOM 657 O O . LEU A 1 88 ? -15.516 27.703 9.352 1 74.12 88 LEU A O 1
ATOM 661 N N . TRP A 1 89 ? -16.031 27.391 11.539 1 69.88 89 TRP A N 1
ATOM 662 C CA . TRP A 1 89 ? -15.953 28.828 11.812 1 69.88 89 TRP A CA 1
ATOM 663 C C . TRP A 1 89 ? -14.508 29.312 11.703 1 69.88 89 TRP A C 1
ATOM 665 O O . TRP A 1 89 ? -14.258 30.422 11.211 1 69.88 89 TRP A O 1
ATOM 675 N N . GLN A 1 90 ? -13.664 28.484 12.07 1 62.38 90 GLN A N 1
ATOM 676 C CA . GLN A 1 90 ? -12.25 28.859 12.117 1 62.38 90 GLN A CA 1
ATOM 677 C C . GLN A 1 90 ? -11.594 28.703 10.75 1 62.38 90 GLN A C 1
ATOM 679 O O . GLN A 1 90 ? -10.469 29.156 10.547 1 62.38 90 GLN A O 1
ATOM 684 N N . ARG A 1 91 ? -12.367 28.062 9.859 1 62.22 91 ARG A N 1
ATOM 685 C CA . ARG A 1 91 ? -11.766 27.812 8.555 1 62.22 91 ARG A CA 1
ATOM 686 C C . ARG A 1 91 ? -11.633 29.109 7.762 1 62.22 91 ARG A C 1
ATOM 688 O O . ARG A 1 91 ? -12.586 29.891 7.66 1 62.22 91 ARG A O 1
ATOM 695 N N . ARG A 1 92 ? -10.453 29.422 7.398 1 49.62 92 ARG A N 1
ATOM 696 C CA . ARG A 1 92 ? -10.164 30.672 6.699 1 49.62 92 ARG A CA 1
ATOM 697 C C . ARG A 1 92 ? -10.211 30.484 5.188 1 49.62 92 ARG A C 1
ATOM 699 O O . ARG A 1 92 ? -10.383 31.438 4.438 1 49.62 92 ARG A O 1
ATOM 706 N N . SER A 1 93 ? -9.891 29.156 4.785 1 49.69 93 SER A N 1
ATOM 707 C CA . SER A 1 93 ? -9.93 28.844 3.361 1 49.69 93 SER A CA 1
ATOM 708 C C . SER A 1 93 ? -10.82 27.625 3.09 1 49.69 93 SER A C 1
ATOM 710 O O . SER A 1 93 ? -10.914 26.719 3.92 1 49.69 93 SER A O 1
ATOM 712 N N . TRP A 1 94 ? -11.695 27.719 2.023 1 58.53 94 TRP A N 1
ATOM 713 C CA . TRP A 1 94 ? -12.57 26.594 1.674 1 58.53 94 TRP A CA 1
ATOM 714 C C . TRP A 1 94 ? -11.883 25.672 0.682 1 58.53 94 TRP A C 1
ATOM 716 O O . TRP A 1 94 ? -12.516 24.75 0.141 1 58.53 94 TRP A O 1
ATOM 726 N N . ARG A 1 95 ? -10.633 25.938 0.437 1 50 95 ARG A N 1
ATOM 727 C CA . ARG A 1 95 ? -9.883 24.969 -0.369 1 50 95 ARG A CA 1
ATOM 728 C C . ARG A 1 95 ? -9.438 23.781 0.471 1 50 95 ARG A C 1
ATOM 730 O O . ARG A 1 95 ? -8.742 23.938 1.476 1 50 95 ARG A O 1
ATOM 737 N N . MET A 1 96 ? -9.953 22.734 0.389 1 60.12 96 MET A N 1
ATOM 738 C CA . MET A 1 96 ? -9.68 21.531 1.153 1 60.12 96 MET A CA 1
ATOM 739 C C . MET A 1 96 ? -9.656 20.297 0.241 1 60.12 96 MET A C 1
ATOM 741 O O . MET A 1 96 ? -10.188 20.344 -0.87 1 60.12 96 MET A O 1
ATOM 745 N N . PRO A 1 97 ? -8.828 19.359 0.62 1 61.34 97 PRO A N 1
ATOM 746 C CA . PRO A 1 97 ? -8.922 18.125 -0.154 1 61.34 97 PRO A CA 1
ATOM 747 C C . PRO A 1 97 ? -10.359 17.641 -0.333 1 61.34 97 PRO A C 1
ATOM 749 O O . PRO A 1 97 ? -11.188 17.812 0.565 1 61.34 97 PRO A O 1
ATOM 752 N N . PRO A 1 98 ? -10.562 17.094 -1.461 1 74.44 98 PRO A N 1
ATOM 753 C CA . PRO A 1 98 ? -11.938 16.688 -1.767 1 74.44 98 PRO A CA 1
ATOM 754 C C . PRO A 1 98 ? -12.516 15.75 -0.713 1 74.44 98 PRO A C 1
ATOM 756 O O . PRO A 1 98 ? -13.711 15.82 -0.416 1 74.44 98 PRO A O 1
ATOM 759 N N . VAL A 1 99 ? -11.648 14.891 -0.202 1 76.56 99 VAL A N 1
ATOM 760 C CA . VAL A 1 99 ? -12.148 13.938 0.782 1 76.56 99 VAL A CA 1
ATOM 761 C C . VAL A 1 99 ? -12.609 14.68 2.033 1 76.56 99 VAL A C 1
ATOM 763 O O . VAL A 1 99 ? -13.609 14.305 2.648 1 76.56 99 VAL A O 1
ATOM 766 N N . GLU A 1 100 ? -11.953 15.695 2.336 1 75.94 100 GLU A N 1
ATOM 767 C CA . GLU A 1 100 ? -12.344 16.5 3.49 1 75.94 100 GLU A CA 1
ATOM 768 C C . GLU A 1 100 ? -13.609 17.297 3.201 1 75.94 100 GLU A C 1
ATOM 770 O O . GLU A 1 100 ? -14.492 17.406 4.059 1 75.94 100 GLU A O 1
ATOM 775 N N . ALA A 1 101 ? -13.664 17.828 2.027 1 80.81 101 ALA A N 1
ATOM 776 C CA . ALA A 1 101 ? -14.859 18.562 1.616 1 80.81 101 ALA A CA 1
ATOM 777 C C . ALA A 1 101 ? -16.094 17.672 1.639 1 80.81 101 ALA A C 1
ATOM 779 O O . ALA A 1 101 ? -17.156 18.078 2.105 1 80.81 101 ALA A O 1
ATOM 780 N N . LEU A 1 102 ? -15.875 16.469 1.183 1 87.56 102 LEU A N 1
ATOM 781 C CA . LEU A 1 102 ? -16.984 15.523 1.164 1 87.56 102 LEU A CA 1
ATOM 782 C C . LEU A 1 102 ? -17.438 15.195 2.582 1 87.56 102 LEU A C 1
ATOM 784 O O . LEU A 1 102 ? -18.641 15.156 2.857 1 87.56 102 LEU A O 1
ATOM 788 N N . ARG A 1 103 ? -16.5 14.984 3.4 1 87.56 103 ARG A N 1
ATOM 789 C CA . ARG A 1 103 ? -16.828 14.656 4.785 1 87.56 103 ARG A CA 1
ATOM 790 C C . ARG A 1 103 ? -17.625 15.789 5.441 1 87.56 103 ARG A C 1
ATOM 792 O O . ARG A 1 103 ? -18.609 15.539 6.141 1 87.56 103 ARG A O 1
ATOM 799 N N . ILE A 1 104 ? -17.25 17.016 5.145 1 85.88 104 ILE A N 1
ATOM 800 C CA . ILE A 1 104 ? -17.922 18.172 5.719 1 85.88 104 ILE A CA 1
ATOM 801 C C . ILE A 1 104 ? -19.328 18.312 5.129 1 85.88 104 ILE A C 1
ATOM 803 O O . ILE A 1 104 ? -20.297 18.531 5.859 1 85.88 104 ILE A O 1
ATOM 807 N N . ALA A 1 105 ? -19.453 18.125 3.855 1 89.06 105 ALA A N 1
ATOM 808 C CA . ALA A 1 105 ? -20.75 18.219 3.184 1 89.06 105 ALA A CA 1
ATOM 809 C C . ALA A 1 105 ? -21.719 17.172 3.723 1 89.06 105 ALA A C 1
ATOM 811 O O . ALA A 1 105 ? -22.891 17.469 3.996 1 89.06 105 ALA A O 1
ATOM 812 N N . LEU A 1 106 ? -21.203 15.992 3.891 1 91.19 106 LEU A N 1
ATOM 813 C CA . LEU A 1 106 ? -22.031 14.922 4.434 1 91.19 106 LEU A CA 1
ATOM 814 C C . LEU A 1 106 ? -22.469 15.234 5.859 1 91.19 106 LEU A C 1
ATOM 816 O O . LEU A 1 106 ? -23.625 15.023 6.227 1 91.19 106 LEU A O 1
ATOM 820 N N . GLY A 1 107 ? -21.578 15.828 6.559 1 90.12 107 GLY A N 1
ATOM 821 C CA . GLY A 1 107 ? -21.875 16.188 7.934 1 90.12 107 GLY A CA 1
ATOM 822 C C . GLY A 1 107 ? -22.922 17.281 8.055 1 90.12 107 GLY A C 1
ATOM 823 O O . GLY A 1 107 ? -23.75 17.25 8.969 1 90.12 107 GLY A O 1
ATOM 824 N N . LEU A 1 108 ? -22.953 18.172 7.145 1 89 108 LEU A N 1
ATOM 825 C CA . LEU A 1 108 ? -23.906 19.281 7.172 1 89 108 LEU A CA 1
ATOM 826 C C . LEU A 1 108 ? -25.281 18.828 6.695 1 89 108 LEU A C 1
ATOM 828 O O . LEU A 1 108 ? -26.297 19.375 7.109 1 89 108 LEU A O 1
ATOM 832 N N . LEU A 1 109 ? -25.328 17.766 5.883 1 91 109 LEU A N 1
ATOM 833 C CA . LEU A 1 109 ? -26.578 17.266 5.336 1 91 109 LEU A CA 1
ATOM 834 C C . LEU A 1 109 ? -27.25 16.281 6.301 1 91 109 LEU A C 1
ATOM 836 O O . LEU A 1 109 ? -28.469 16.094 6.273 1 91 109 LEU A O 1
ATOM 840 N N . LEU A 1 110 ? -26.438 15.727 7.152 1 93.75 110 LEU A N 1
ATOM 841 C CA . LEU A 1 110 ? -26.875 14.617 7.988 1 93.75 110 LEU A CA 1
ATOM 842 C C . LEU A 1 110 ? -27.969 15.062 8.953 1 93.75 110 LEU A C 1
ATOM 844 O O . LEU A 1 110 ? -29 14.391 9.086 1 93.75 110 LEU A O 1
ATOM 848 N N . PRO A 1 111 ? -27.859 16.25 9.586 1 92.38 111 PRO A N 1
ATOM 849 C CA . PRO A 1 111 ? -28.922 16.656 10.516 1 92.38 111 PRO A CA 1
ATOM 850 C C . PRO A 1 111 ? -30.266 16.859 9.828 1 92.38 111 PRO A C 1
ATOM 852 O O . PRO A 1 111 ? -31.312 16.641 10.43 1 92.38 111 PRO A O 1
ATOM 855 N N . LEU A 1 112 ? -30.328 17.188 8.555 1 91.5 112 LEU A N 1
ATOM 856 C CA . LEU A 1 112 ? -31.547 17.406 7.793 1 91.5 112 LEU A CA 1
ATOM 857 C C . LEU A 1 112 ? -32.344 16.109 7.656 1 91.5 112 LEU A C 1
ATOM 859 O O . LEU A 1 112 ? -33.562 16.109 7.73 1 91.5 112 LEU A O 1
ATOM 863 N N . LEU A 1 113 ? -31.625 15.062 7.508 1 92.5 113 LEU A N 1
ATOM 864 C CA . LEU A 1 113 ? -32.281 13.766 7.34 1 92.5 113 LEU A CA 1
ATOM 865 C C . LEU A 1 113 ? -32.5 13.086 8.688 1 92.5 113 LEU A C 1
ATOM 867 O O . LEU A 1 113 ? -33.5 12.422 8.891 1 92.5 113 LEU A O 1
ATOM 871 N N . LEU A 1 114 ? -31.609 13.328 9.594 1 95.06 114 LEU A N 1
ATOM 872 C CA . LEU A 1 114 ? -31.609 12.656 10.891 1 95.06 114 LEU A CA 1
ATOM 873 C C . LEU A 1 114 ? -32.781 13.141 11.75 1 95.06 114 LEU A C 1
ATOM 875 O O . LEU A 1 114 ? -33.344 12.359 12.508 1 95.06 114 LEU A O 1
ATOM 879 N N . VAL A 1 115 ? -33.188 14.344 11.609 1 94.12 115 VAL A N 1
ATOM 880 C CA . VAL A 1 115 ? -34.219 14.945 12.453 1 94.12 115 VAL A CA 1
ATOM 881 C C . VAL A 1 115 ? -35.531 14.195 12.281 1 94.12 115 VAL A C 1
ATOM 883 O O . VAL A 1 115 ? -36.156 13.82 13.273 1 94.12 115 VAL A O 1
ATOM 886 N N . THR A 1 116 ? -35.938 13.938 11.047 1 92.25 116 THR A N 1
ATOM 887 C CA . THR A 1 116 ? -37.188 13.25 10.805 1 92.25 116 THR A CA 1
ATOM 888 C C . THR A 1 116 ? -37.125 11.82 11.328 1 92.25 116 THR A C 1
ATOM 890 O O . THR A 1 116 ? -38.125 11.297 11.828 1 92.25 116 THR A O 1
ATOM 893 N N . HIS A 1 117 ? -36.031 11.195 11.211 1 95.25 117 HIS A N 1
ATOM 894 C CA . HIS A 1 117 ? -35.844 9.836 11.688 1 95.25 117 HIS A CA 1
ATOM 895 C C . HIS A 1 117 ? -35.938 9.766 13.211 1 95.25 117 HIS A C 1
ATOM 897 O O . HIS A 1 117 ? -36.625 8.906 13.758 1 95.25 117 HIS A O 1
ATOM 903 N N . VAL A 1 118 ? -35.25 10.695 13.914 1 94.81 118 VAL A N 1
ATOM 904 C CA . VAL A 1 118 ? -35.219 10.703 15.375 1 94.81 118 VAL A CA 1
ATOM 905 C C . VAL A 1 118 ? -36.594 11.055 15.93 1 94.81 118 VAL A C 1
ATOM 907 O O . VAL A 1 118 ? -37.062 10.445 16.906 1 94.81 118 VAL A O 1
ATOM 910 N N . VAL A 1 119 ? -37.281 11.953 15.312 1 95.25 119 VAL A N 1
ATOM 911 C CA . VAL A 1 119 ? -38.625 12.344 15.75 1 95.25 119 VAL A CA 1
ATOM 912 C C . VAL A 1 119 ? -39.594 11.195 15.539 1 95.25 119 VAL A C 1
ATOM 914 O O . VAL A 1 119 ? -40.438 10.922 16.391 1 95.25 119 VAL A O 1
ATOM 917 N N . GLY A 1 120 ? -39.406 10.477 14.422 1 93.62 120 GLY A N 1
ATOM 918 C CA . GLY A 1 120 ? -40.281 9.383 14.07 1 93.62 120 GLY A CA 1
ATOM 919 C C . GLY A 1 120 ? -40.031 8.117 14.875 1 93.62 120 GLY A C 1
ATOM 920 O O . GLY A 1 120 ? -40.812 7.168 14.82 1 93.62 120 GLY A O 1
ATOM 921 N N . THR A 1 121 ? -38.969 8.102 15.633 1 94 121 THR A N 1
ATOM 922 C CA . THR A 1 121 ? -38.625 6.906 16.391 1 94 121 THR A CA 1
ATOM 923 C C . THR A 1 121 ? -38.5 7.23 17.891 1 94 121 THR A C 1
ATOM 925 O O . THR A 1 121 ? -39.5 7.188 18.625 1 94 121 THR A O 1
ATOM 928 N N . ARG A 1 122 ? -37.406 7.875 18.297 1 92.44 122 ARG A N 1
ATOM 929 C CA . ARG A 1 122 ? -37.125 8.078 19.703 1 92.44 122 ARG A CA 1
ATOM 930 C C . ARG A 1 122 ? -38.062 9.094 20.328 1 92.44 122 ARG A C 1
ATOM 932 O O . ARG A 1 122 ? -38.531 8.906 21.453 1 92.44 122 ARG A O 1
ATOM 939 N N . TRP A 1 123 ? -38.344 10.156 19.656 1 94.12 123 TRP A N 1
ATOM 940 C CA . TRP A 1 123 ? -39.188 11.203 20.234 1 94.12 123 TRP A CA 1
ATOM 941 C C . TRP A 1 123 ? -40.594 10.711 20.406 1 94.12 123 TRP A C 1
ATOM 943 O O . TRP A 1 123 ? -41.219 10.922 21.453 1 94.12 123 TRP A O 1
ATOM 953 N N . LEU A 1 124 ? -41.188 10.023 19.406 1 94.81 124 LEU A N 1
ATOM 954 C CA . LEU A 1 124 ? -42.531 9.484 19.5 1 94.81 124 LEU A CA 1
ATOM 955 C C . LEU A 1 124 ? -42.625 8.453 20.625 1 94.81 124 LEU A C 1
ATOM 957 O O . LEU A 1 124 ? -43.656 8.391 21.328 1 94.81 124 LEU A O 1
ATOM 961 N N . ALA A 1 125 ? -41.625 7.695 20.75 1 93 125 ALA A N 1
ATOM 962 C CA . ALA A 1 125 ? -41.594 6.672 21.797 1 93 125 ALA A CA 1
ATOM 963 C C . ALA A 1 125 ? -41.531 7.305 23.172 1 93 125 ALA A C 1
ATOM 965 O O . ALA A 1 125 ? -42.25 6.902 24.094 1 93 125 ALA A O 1
ATOM 966 N N . SER A 1 126 ? -40.719 8.328 23.391 1 91 126 SER A N 1
ATOM 967 C CA . SER A 1 126 ? -40.469 8.922 24.703 1 91 126 SER A CA 1
ATOM 968 C C . SER A 1 126 ? -41.625 9.859 25.109 1 91 126 SER A C 1
ATOM 970 O O . SER A 1 126 ? -41.938 9.969 26.281 1 91 126 SER A O 1
ATOM 972 N N . THR A 1 127 ? -42.312 10.453 24.141 1 93.69 127 THR A N 1
ATOM 973 C CA . THR A 1 127 ? -43.312 11.484 24.453 1 93.69 127 THR A CA 1
ATOM 974 C C . THR A 1 127 ? -44.719 10.914 24.391 1 93.69 127 THR A C 1
ATOM 976 O O . THR A 1 127 ? -45.594 11.312 25.156 1 93.69 127 THR A O 1
ATOM 979 N N . TRP A 1 128 ? -44.969 9.938 23.469 1 94.25 128 TRP A N 1
ATOM 980 C CA . TRP A 1 128 ? -46.312 9.469 23.234 1 94.25 128 TRP A CA 1
ATOM 981 C C . TRP A 1 128 ? -46.438 7.977 23.516 1 94.25 128 TRP A C 1
ATOM 983 O O . TRP A 1 128 ? -47.5 7.391 23.359 1 94.25 128 TRP A O 1
ATOM 993 N N . GLY A 1 129 ? -45.281 7.301 23.766 1 92.25 129 GLY A N 1
ATOM 994 C CA . GLY A 1 129 ? -45.281 5.891 24.109 1 92.25 129 GLY A CA 1
ATOM 995 C C . GLY A 1 129 ? -45.438 4.98 22.906 1 92.25 129 GLY A C 1
ATOM 996 O O . GLY A 1 129 ? -45.844 3.818 23.047 1 92.25 129 GLY A O 1
ATOM 997 N N . VAL A 1 130 ? -45.156 5.5 21.703 1 92.44 130 VAL A N 1
ATOM 998 C CA . VAL A 1 130 ? -45.281 4.707 20.484 1 92.44 130 VAL A CA 1
ATOM 999 C C . VAL A 1 130 ? -43.969 3.939 20.25 1 92.44 130 VAL A C 1
ATOM 1001 O O . VAL A 1 130 ? -42.938 4.527 19.891 1 92.44 130 VAL A O 1
ATOM 1004 N N . GLU A 1 131 ? -44 2.682 20.375 1 90.12 131 GLU A N 1
ATOM 1005 C CA . GLU A 1 131 ? -42.812 1.857 20.266 1 90.12 131 GLU A CA 1
ATOM 1006 C C . GLU A 1 131 ? -42.281 1.83 18.828 1 90.12 131 GLU A C 1
ATOM 1008 O O . GLU A 1 131 ? -43.062 1.601 17.891 1 90.12 131 GLU A O 1
ATOM 1013 N N . PRO A 1 132 ? -41.031 2.041 18.672 1 92.56 132 PRO A N 1
ATOM 1014 C CA . PRO A 1 132 ? -40.438 2.004 17.328 1 92.56 132 PRO A CA 1
ATOM 1015 C C . PRO A 1 132 ? -40.062 0.595 16.891 1 92.56 132 PRO A C 1
ATOM 1017 O O . PRO A 1 132 ? -38.906 0.348 16.547 1 92.56 132 PRO A O 1
ATOM 1020 N N . SER A 1 133 ? -41.031 -0.282 16.781 1 93.31 133 SER A N 1
ATOM 1021 C CA . SER A 1 133 ? -40.781 -1.643 16.328 1 93.31 133 SER A CA 1
ATOM 1022 C C . SER A 1 133 ? -40.469 -1.666 14.836 1 93.31 133 SER A C 1
ATOM 1024 O O . SER A 1 133 ? -40.875 -0.773 14.086 1 93.31 133 SER A O 1
ATOM 1026 N N . TYR A 1 134 ? -39.781 -2.666 14.406 1 95.06 134 TYR A N 1
ATOM 1027 C CA . TYR A 1 134 ? -39.438 -2.775 12.992 1 95.06 134 TYR A CA 1
ATOM 1028 C C . TYR A 1 134 ? -40.688 -2.992 12.141 1 95.06 134 TYR A C 1
ATOM 1030 O O . TYR A 1 134 ? -40.75 -2.521 11.008 1 95.06 134 TYR A O 1
ATOM 1038 N N . LEU A 1 135 ? -41.562 -3.668 12.742 1 93.88 135 LEU A N 1
ATOM 1039 C CA . LEU A 1 135 ? -42.844 -3.854 12.023 1 93.88 135 LEU A CA 1
ATOM 1040 C C . LEU A 1 135 ? -43.469 -2.51 11.688 1 93.88 135 LEU A C 1
ATOM 1042 O O . LEU A 1 135 ? -43.875 -2.279 10.547 1 93.88 135 LEU A O 1
ATOM 1046 N N . ARG A 1 136 ? -43.531 -1.671 12.633 1 92.62 136 ARG A N 1
ATOM 1047 C CA . ARG A 1 136 ? -44.125 -0.364 12.438 1 92.62 136 ARG A CA 1
ATOM 1048 C C . ARG A 1 136 ? -43.281 0.507 11.516 1 92.62 136 ARG A C 1
ATOM 1050 O O . ARG A 1 136 ? -43.812 1.119 10.578 1 92.62 136 ARG A O 1
ATOM 1057 N N . ILE A 1 137 ? -42.031 0.583 11.766 1 94.38 137 ILE A N 1
ATOM 1058 C CA . ILE A 1 137 ? -41.156 1.518 11.086 1 94.38 137 ILE A CA 1
ATOM 1059 C C . ILE A 1 137 ? -41 1.104 9.625 1 94.38 137 ILE A C 1
ATOM 1061 O O . ILE A 1 137 ? -41.062 1.94 8.719 1 94.38 137 ILE A O 1
ATOM 1065 N N . VAL A 1 138 ? -40.781 -0.177 9.359 1 94.38 138 VAL A N 1
ATOM 1066 C CA . VAL A 1 138 ? -40.562 -0.654 8 1 94.38 138 VAL A CA 1
ATOM 1067 C C . VAL A 1 138 ? -41.844 -0.476 7.184 1 94.38 138 VAL A C 1
ATOM 1069 O O . VAL A 1 138 ? -41.781 -0.129 6.004 1 94.38 138 VAL A O 1
ATOM 1072 N N . ARG A 1 139 ? -42.906 -0.695 7.824 1 91.94 139 ARG A N 1
ATOM 1073 C CA . ARG A 1 139 ? -44.188 -0.447 7.145 1 91.94 139 ARG A CA 1
ATOM 1074 C C . ARG A 1 139 ? -44.344 1.03 6.801 1 91.94 139 ARG A C 1
ATOM 1076 O O . ARG A 1 139 ? -44.781 1.374 5.707 1 91.94 139 ARG A O 1
ATOM 1083 N N . ALA A 1 140 ? -43.969 1.837 7.75 1 90.62 140 ALA A N 1
ATOM 1084 C CA . ALA A 1 140 ? -44.125 3.279 7.586 1 90.62 140 ALA A CA 1
ATOM 1085 C C . ALA A 1 140 ? -43.25 3.801 6.441 1 90.62 140 ALA A C 1
ATOM 1087 O O . ALA A 1 140 ? -43.625 4.758 5.758 1 90.62 140 ALA A O 1
ATOM 1088 N N . ILE A 1 141 ? -42.156 3.105 6.195 1 91.94 141 ILE A N 1
ATOM 1089 C CA . ILE A 1 141 ? -41.25 3.658 5.203 1 91.94 141 ILE A CA 1
ATOM 1090 C C . ILE A 1 141 ? -41.344 2.846 3.912 1 91.94 141 ILE A C 1
ATOM 1092 O O . ILE A 1 141 ? -40.531 3.029 3.002 1 91.94 141 ILE A O 1
ATOM 1096 N N . TRP A 1 142 ? -42.375 1.965 3.83 1 91.69 142 TRP A N 1
ATOM 1097 C CA . TRP A 1 142 ? -42.438 1.063 2.688 1 91.69 142 TRP A CA 1
ATOM 1098 C C . TRP A 1 142 ? -43.031 1.774 1.477 1 91.69 142 TRP A C 1
ATOM 1100 O O . TRP A 1 142 ? -44.125 1.408 1.002 1 91.69 142 TRP A O 1
ATOM 1110 N N . SER A 1 143 ? -42.531 2.873 1.082 1 91.81 143 SER A N 1
ATOM 1111 C CA . SER A 1 143 ? -42.75 3.635 -0.143 1 91.81 143 SER A CA 1
ATOM 1112 C C . SER A 1 143 ? -41.438 4 -0.812 1 91.81 143 SER A C 1
ATOM 1114 O O . SER A 1 143 ? -40.406 4.129 -0.141 1 91.81 143 SER A O 1
ATOM 1116 N N . PRO A 1 144 ? -41.438 4.094 -2.111 1 89.88 144 PRO A N 1
ATOM 1117 C CA . PRO A 1 144 ? -40.188 4.375 -2.803 1 89.88 144 PRO A CA 1
ATOM 1118 C C . PRO A 1 144 ? -39.5 5.648 -2.305 1 89.88 144 PRO A C 1
ATOM 1120 O O . PRO A 1 144 ? -38.281 5.684 -2.148 1 89.88 144 PRO A O 1
ATOM 1123 N N . GLU A 1 145 ? -40.25 6.633 -2.045 1 90.69 145 GLU A N 1
ATOM 1124 C CA . GLU A 1 145 ? -39.719 7.91 -1.607 1 90.69 145 GLU A CA 1
ATOM 1125 C C . GLU A 1 145 ? -39.125 7.805 -0.205 1 90.69 145 GLU A C 1
ATOM 1127 O O . GLU A 1 145 ? -38 8.266 0.042 1 90.69 145 GLU A O 1
ATOM 1132 N N . SER A 1 146 ? -39.875 7.227 0.706 1 92.56 146 SER A N 1
ATOM 1133 C CA . SER A 1 146 ? -39.406 7.117 2.088 1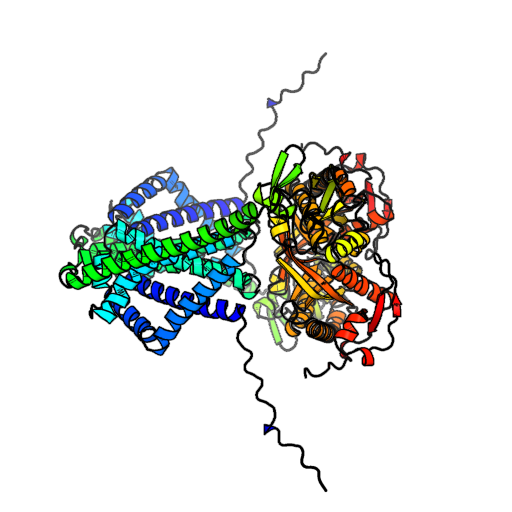 92.56 146 SER A CA 1
ATOM 1134 C C . SER A 1 146 ? -38.219 6.172 2.207 1 92.56 146 SER A C 1
ATOM 1136 O O . SER A 1 146 ? -37.312 6.422 2.99 1 92.56 146 SER A O 1
ATOM 1138 N N . LEU A 1 147 ? -38.281 5.102 1.416 1 93.5 147 LEU A N 1
ATOM 1139 C CA . LEU A 1 147 ? -37.188 4.16 1.409 1 93.5 147 LEU A CA 1
ATOM 1140 C C . LEU A 1 147 ? -35.906 4.832 0.905 1 93.5 147 LEU A C 1
ATOM 1142 O O . LEU A 1 147 ? -34.812 4.605 1.45 1 93.5 147 LEU A O 1
ATOM 1146 N N . ALA A 1 148 ? -36.062 5.617 -0.123 1 93.44 148 ALA A N 1
ATOM 1147 C CA . ALA A 1 148 ? -34.906 6.316 -0.688 1 93.44 148 ALA A CA 1
ATOM 1148 C C . ALA A 1 148 ? -34.312 7.297 0.322 1 93.44 148 ALA A C 1
ATOM 1150 O O . ALA A 1 148 ? -33.094 7.406 0.442 1 93.44 148 ALA A O 1
ATOM 1151 N N . ARG A 1 149 ? -35.156 7.996 0.989 1 92.75 149 ARG A N 1
ATOM 1152 C CA . ARG A 1 149 ? -34.719 8.969 1.98 1 92.75 149 ARG A CA 1
ATOM 1153 C C . ARG A 1 149 ? -33.969 8.281 3.123 1 92.75 149 ARG A C 1
ATOM 1155 O O . ARG A 1 149 ? -32.938 8.766 3.586 1 92.75 149 ARG A O 1
ATOM 1162 N N . GLN A 1 150 ? -34.469 7.195 3.564 1 94.5 150 GLN A N 1
ATOM 1163 C CA . GLN A 1 150 ? -33.844 6.477 4.664 1 94.5 150 GLN A CA 1
ATOM 1164 C C . GLN A 1 150 ? -32.562 5.812 4.215 1 94.5 150 GLN A C 1
ATOM 1166 O O . GLN A 1 150 ? -31.594 5.727 4.98 1 94.5 150 GLN A O 1
ATOM 1171 N N . ALA A 1 151 ? -32.562 5.301 3.006 1 95 151 ALA A N 1
ATOM 1172 C CA . ALA A 1 151 ? -31.328 4.742 2.451 1 95 151 ALA A CA 1
ATOM 1173 C C . ALA A 1 151 ? -30.234 5.809 2.355 1 95 151 ALA A C 1
ATOM 1175 O O . ALA A 1 151 ? -29.062 5.535 2.639 1 95 151 ALA A O 1
ATOM 1176 N N . LEU A 1 152 ? -30.656 6.973 1.931 1 93.94 152 LEU A N 1
ATOM 1177 C CA . LEU A 1 152 ? -29.719 8.086 1.844 1 93.94 152 LEU A CA 1
ATOM 1178 C C . LEU A 1 152 ? -29.172 8.438 3.219 1 93.94 152 LEU A C 1
ATOM 1180 O O . LEU A 1 152 ? -27.969 8.68 3.363 1 93.94 152 LEU A O 1
ATOM 1184 N N . LEU A 1 153 ? -30.016 8.516 4.195 1 95.44 153 LEU A N 1
ATOM 1185 C CA . LEU A 1 153 ? -29.578 8.797 5.562 1 95.44 153 LEU A CA 1
ATOM 1186 C C . LEU A 1 153 ? -28.562 7.77 6.031 1 95.44 153 LEU A C 1
ATOM 1188 O O . LEU A 1 153 ? -27.5 8.133 6.566 1 95.44 153 LEU A O 1
ATOM 1192 N N . LEU A 1 154 ? -28.875 6.504 5.82 1 95.31 154 LEU A N 1
ATOM 1193 C CA . LEU A 1 154 ? -28 5.41 6.223 1 95.31 154 LEU A CA 1
ATOM 1194 C C . LEU A 1 154 ? -26.641 5.527 5.547 1 95.31 154 LEU A C 1
ATOM 1196 O O . LEU A 1 154 ? -25.594 5.41 6.207 1 95.31 154 LEU A O 1
ATOM 1200 N N . THR A 1 155 ? -26.672 5.789 4.293 1 93.75 155 THR A N 1
ATOM 1201 C CA . THR A 1 155 ? -25.453 5.852 3.506 1 93.75 155 THR A CA 1
ATOM 1202 C C . THR A 1 155 ? -24.625 7.066 3.895 1 93.75 155 THR A C 1
ATOM 1204 O O . THR A 1 155 ? -23.406 6.969 4.051 1 93.75 155 THR A O 1
ATOM 1207 N N . LEU A 1 156 ? -25.297 8.18 4.074 1 94.81 156 LEU A N 1
ATOM 1208 C CA . LEU A 1 156 ? -24.578 9.406 4.41 1 94.81 156 LEU A CA 1
ATOM 1209 C C . LEU A 1 156 ? -23.922 9.297 5.785 1 94.81 156 LEU A C 1
ATOM 1211 O O . LEU A 1 156 ? -22.766 9.68 5.961 1 94.81 156 LEU A O 1
ATOM 1215 N N . ALA A 1 157 ? -24.641 8.773 6.715 1 96.25 157 ALA A N 1
ATOM 1216 C CA . ALA A 1 157 ? -24.125 8.648 8.078 1 96.25 157 ALA A CA 1
ATOM 1217 C C . ALA A 1 157 ? -22.938 7.688 8.117 1 96.25 157 ALA A C 1
ATOM 1219 O O . ALA A 1 157 ? -21.922 7.977 8.75 1 96.25 157 ALA A O 1
ATOM 1220 N N . TRP A 1 158 ? -23.078 6.605 7.441 1 97.06 158 TRP A N 1
ATOM 1221 C CA . TRP A 1 158 ? -22.031 5.582 7.441 1 97.06 158 TRP A CA 1
ATOM 1222 C C . TRP A 1 158 ? -20.781 6.07 6.703 1 97.06 158 TRP A C 1
ATOM 1224 O O . TRP A 1 158 ? -19.672 5.918 7.195 1 97.06 158 TRP A O 1
ATOM 1234 N N . LEU A 1 159 ? -21.047 6.66 5.57 1 95.06 159 LEU A N 1
ATOM 1235 C CA . LEU A 1 159 ? -19.938 7.172 4.785 1 95.06 159 LEU A CA 1
ATOM 1236 C C . LEU A 1 159 ? -19.203 8.273 5.535 1 95.06 159 LEU A C 1
ATOM 1238 O O . LEU A 1 159 ? -17.969 8.305 5.551 1 95.06 159 LEU A O 1
ATOM 1242 N N . HIS A 1 160 ? -19.922 9.195 6.113 1 95.12 160 HIS A N 1
ATOM 1243 C CA . HIS A 1 160 ? -19.328 10.258 6.918 1 95.12 160 HIS A CA 1
ATOM 1244 C C . HIS A 1 160 ? -18.438 9.688 8.016 1 95.12 160 HIS A C 1
ATOM 1246 O O . HIS A 1 160 ? -17.312 10.141 8.211 1 95.12 160 HIS A O 1
ATOM 1252 N N . GLY A 1 161 ? -18.969 8.711 8.711 1 94.62 161 GLY A N 1
ATOM 1253 C CA . GLY A 1 161 ? -18.219 8.086 9.789 1 94.62 161 GLY A CA 1
ATOM 1254 C C . GLY A 1 161 ? -16.969 7.363 9.305 1 94.62 161 GLY A C 1
ATOM 1255 O O . GLY A 1 161 ? -15.898 7.488 9.906 1 94.62 161 GLY A O 1
ATOM 1256 N N . CYS A 1 162 ? -17.094 6.637 8.242 1 94.31 162 CYS A N 1
ATOM 1257 C CA . CYS A 1 162 ? -15.969 5.887 7.703 1 94.31 162 CYS A CA 1
ATOM 1258 C C . CYS A 1 162 ? -14.883 6.824 7.199 1 94.31 162 CYS A C 1
ATOM 1260 O O . CYS A 1 162 ? -13.688 6.551 7.371 1 94.31 162 CYS A O 1
ATOM 1262 N N . LEU A 1 163 ? -15.312 7.902 6.559 1 90.81 163 LEU A N 1
ATOM 1263 C CA . LEU A 1 163 ? -14.336 8.891 6.102 1 90.81 163 LEU A CA 1
ATOM 1264 C C . LEU A 1 163 ? -13.609 9.523 7.281 1 90.81 163 LEU A C 1
ATOM 1266 O O . LEU A 1 163 ? -12.391 9.734 7.223 1 90.81 163 LEU A O 1
ATOM 1270 N N . GLY A 1 164 ? -14.359 9.82 8.297 1 88.56 164 GLY A N 1
ATOM 1271 C CA . GLY A 1 164 ? -13.734 10.352 9.5 1 88.56 164 GLY A CA 1
ATOM 1272 C C . GLY A 1 164 ? -12.719 9.406 10.109 1 88.56 164 GLY A C 1
ATOM 1273 O O . GLY A 1 164 ? -11.617 9.82 10.477 1 88.56 164 GLY A O 1
ATOM 1274 N N . LEU A 1 165 ? -13.062 8.148 10.203 1 89.06 165 LEU A N 1
ATOM 1275 C CA . LEU A 1 165 ? -12.156 7.137 10.742 1 89.06 165 LEU A CA 1
ATOM 1276 C C . LEU A 1 165 ? -10.914 7.008 9.867 1 89.06 165 LEU A C 1
ATOM 1278 O O . LEU A 1 165 ? -9.797 6.914 10.391 1 89.06 165 LEU A O 1
ATOM 1282 N N . HIS A 1 166 ? -11.133 7.066 8.602 1 86.81 166 HIS A N 1
ATOM 1283 C CA . HIS A 1 166 ? -10.023 6.918 7.676 1 86.81 166 HIS A CA 1
ATOM 1284 C C . HIS A 1 166 ? -9.047 8.086 7.789 1 86.81 166 HIS A C 1
ATOM 1286 O O . HIS A 1 166 ? -7.832 7.887 7.848 1 86.81 166 HIS A O 1
ATOM 1292 N N . LEU A 1 167 ? -9.57 9.281 7.812 1 77.25 167 LEU A N 1
ATOM 1293 C CA . LEU A 1 167 ? -8.719 10.461 7.875 1 77.25 167 LEU A CA 1
ATOM 1294 C C . LEU A 1 167 ? -7.961 10.516 9.195 1 77.25 167 LEU A C 1
ATOM 1296 O O . LEU A 1 167 ? -6.828 11.008 9.25 1 77.25 167 LEU A O 1
ATOM 1300 N N . ALA A 1 168 ? -8.547 9.984 10.195 1 74 168 ALA A N 1
ATOM 1301 C CA . ALA A 1 168 ? -7.926 9.992 11.516 1 74 168 ALA A CA 1
ATOM 1302 C C . ALA A 1 168 ? -6.859 8.906 11.625 1 74 168 ALA A C 1
ATOM 1304 O O . ALA A 1 168 ? -5.859 9.078 12.328 1 74 168 ALA A O 1
ATOM 1305 N N . MET A 1 169 ? -7.113 7.766 10.93 1 77.06 169 MET A N 1
ATOM 1306 C CA . MET A 1 169 ? -6.301 6.586 11.211 1 77.06 169 MET A CA 1
ATOM 1307 C C . MET A 1 169 ? -5.359 6.289 10.047 1 77.06 169 MET A C 1
ATOM 1309 O O . MET A 1 169 ? -4.5 5.41 10.148 1 77.06 169 MET A O 1
ATOM 1313 N N . ARG A 1 170 ? -5.402 6.984 9.008 1 69.38 170 ARG A N 1
ATOM 1314 C CA . ARG A 1 170 ? -4.68 6.668 7.773 1 69.38 170 ARG A CA 1
ATOM 1315 C C . ARG A 1 170 ? -3.174 6.691 8.008 1 69.38 170 ARG A C 1
ATOM 1317 O O . ARG A 1 170 ? -2.418 6.07 7.254 1 69.38 170 ARG A O 1
ATOM 1324 N N . HIS A 1 171 ? -2.768 7.336 9.07 1 57.47 171 HIS A N 1
ATOM 1325 C CA . HIS A 1 171 ? -1.335 7.441 9.32 1 57.47 171 HIS A CA 1
ATOM 1326 C C . HIS A 1 171 ? -0.827 6.242 10.117 1 57.47 171 HIS A C 1
ATOM 1328 O O . HIS A 1 171 ? 0.382 6.012 10.195 1 57.47 171 HIS A O 1
ATOM 1334 N N . ARG A 1 172 ? -1.77 5.539 10.688 1 61.81 172 ARG A N 1
ATOM 1335 C CA . ARG A 1 172 ? -1.396 4.375 11.477 1 61.81 172 ARG A CA 1
ATOM 1336 C C . ARG A 1 172 ? -1.084 3.18 10.586 1 61.81 172 ARG A C 1
ATOM 1338 O O . ARG A 1 172 ? -1.798 2.924 9.609 1 61.81 172 ARG A O 1
ATOM 1345 N N . ALA A 1 173 ? -0.048 2.541 10.914 1 60.31 173 ALA A N 1
ATOM 1346 C CA . ALA A 1 173 ? 0.427 1.406 10.133 1 60.31 173 ALA A CA 1
ATOM 1347 C C . ALA A 1 173 ? -0.626 0.303 10.07 1 60.31 173 ALA A C 1
ATOM 1349 O O . ALA A 1 173 ? -0.862 -0.28 9.008 1 60.31 173 ALA A O 1
ATOM 1350 N N . ALA A 1 174 ? -1.199 0.052 11.188 1 70.88 174 ALA A N 1
ATOM 1351 C CA . ALA A 1 174 ? -2.205 -1.006 11.234 1 70.88 174 ALA A CA 1
ATOM 1352 C C . ALA A 1 174 ? -3.359 -0.704 10.281 1 70.88 174 ALA A C 1
ATOM 1354 O O . ALA A 1 174 ? -3.887 -1.608 9.633 1 70.88 174 ALA A O 1
ATOM 1355 N N . TRP A 1 175 ? -3.803 0.597 10.195 1 77.56 175 TRP A N 1
ATOM 1356 C CA . TRP A 1 175 ? -4.887 1.004 9.305 1 77.56 175 TRP A CA 1
ATOM 1357 C C . TRP A 1 175 ? -4.496 0.813 7.848 1 77.56 175 TRP A C 1
ATOM 1359 O O . TRP A 1 175 ? -5.289 0.314 7.047 1 77.56 175 TRP A O 1
ATOM 1369 N N . ARG A 1 176 ? -3.268 1.039 7.617 1 67.5 176 ARG A N 1
ATOM 1370 C CA . ARG A 1 176 ? -2.775 0.909 6.25 1 67.5 176 ARG A CA 1
ATOM 1371 C C . ARG A 1 176 ? -2.672 -0.557 5.844 1 67.5 176 ARG A C 1
ATOM 1373 O O . ARG A 1 176 ? -3.016 -0.92 4.715 1 67.5 176 ARG A O 1
ATOM 1380 N N . ARG A 1 177 ? -2.283 -1.335 6.781 1 67.38 177 ARG A N 1
ATOM 1381 C CA . ARG A 1 177 ? -2.105 -2.762 6.535 1 67.38 177 ARG A CA 1
ATOM 1382 C C . ARG A 1 177 ? -3.443 -3.441 6.258 1 67.38 177 ARG A C 1
ATOM 1384 O O . ARG A 1 177 ? -3.529 -4.332 5.41 1 67.38 177 ARG A O 1
ATOM 1391 N N . HIS A 1 178 ? -4.414 -2.936 6.914 1 81.69 178 HIS A N 1
ATOM 1392 C CA . HIS A 1 178 ? -5.699 -3.623 6.824 1 81.69 178 HIS A CA 1
ATOM 1393 C C . HIS A 1 178 ? -6.711 -2.799 6.035 1 81.69 178 HIS A C 1
ATOM 1395 O O . HIS A 1 178 ? -7.918 -2.979 6.191 1 81.69 178 HIS A O 1
ATOM 1401 N N . GLN A 1 179 ? -6.199 -1.958 5.227 1 80.88 179 GLN A N 1
ATOM 1402 C CA . GLN A 1 179 ? -7.074 -1.027 4.523 1 80.88 179 GLN A CA 1
ATOM 1403 C C . GLN A 1 179 ? -8.055 -1.77 3.619 1 80.88 179 GLN A C 1
ATOM 1405 O O . GLN A 1 179 ? -9.227 -1.409 3.541 1 80.88 179 GLN A O 1
ATOM 1410 N N . ALA A 1 180 ? -7.59 -2.867 2.955 1 82.44 180 ALA A N 1
ATOM 1411 C CA . ALA A 1 180 ? -8.453 -3.613 2.045 1 82.44 180 ALA A CA 1
ATOM 1412 C C . ALA A 1 180 ? -9.586 -4.297 2.801 1 82.44 180 ALA A C 1
ATOM 1414 O O . ALA A 1 180 ? -10.742 -4.25 2.375 1 82.44 180 ALA A O 1
ATOM 1415 N N . LEU A 1 181 ? -9.258 -4.891 3.877 1 86.44 181 LEU A N 1
ATOM 1416 C CA . LEU A 1 181 ? -10.258 -5.559 4.699 1 86.44 181 LEU A CA 1
ATOM 1417 C C . LEU A 1 181 ? -11.234 -4.551 5.293 1 86.44 181 LEU A C 1
ATOM 1419 O O . LEU A 1 181 ? -12.438 -4.816 5.375 1 86.44 181 LEU A O 1
ATOM 1423 N N . LEU A 1 182 ? -10.734 -3.432 5.684 1 90.31 182 LEU A N 1
ATOM 1424 C CA . LEU A 1 182 ? -11.57 -2.385 6.27 1 90.31 182 LEU A CA 1
ATOM 1425 C C . LEU A 1 182 ? -12.539 -1.821 5.238 1 90.31 182 LEU A C 1
ATOM 1427 O O . LEU A 1 182 ? -13.703 -1.571 5.551 1 90.31 182 LEU A O 1
ATOM 1431 N N . LEU A 1 183 ? -12.062 -1.66 4.066 1 89.81 183 LEU A N 1
ATOM 1432 C CA . LEU A 1 183 ? -12.938 -1.164 3.014 1 89.81 183 LEU A CA 1
ATOM 1433 C C . LEU A 1 183 ? -14.023 -2.186 2.684 1 89.81 183 LEU A C 1
ATOM 1435 O O . LEU A 1 183 ? -15.188 -1.823 2.479 1 89.81 183 LEU A O 1
ATOM 1439 N N . ALA A 1 184 ? -13.625 -3.459 2.623 1 90.44 184 ALA A N 1
ATOM 1440 C CA . ALA A 1 184 ? -14.609 -4.512 2.379 1 90.44 184 ALA A CA 1
ATOM 1441 C C . ALA A 1 184 ? -15.703 -4.496 3.439 1 90.44 184 ALA A C 1
ATOM 1443 O O . ALA A 1 184 ? -16.891 -4.594 3.117 1 90.44 184 ALA A O 1
ATOM 1444 N N . ALA A 1 185 ? -15.297 -4.34 4.629 1 92.62 185 ALA A N 1
ATOM 1445 C CA . ALA A 1 185 ? -16.266 -4.285 5.723 1 92.62 185 ALA A CA 1
ATOM 1446 C C . ALA A 1 185 ? -17.125 -3.035 5.629 1 92.62 185 ALA A C 1
ATOM 1448 O O . ALA A 1 185 ? -18.328 -3.088 5.879 1 92.62 185 ALA A O 1
ATOM 1449 N N . ALA A 1 186 ? -16.484 -1.912 5.277 1 93.69 186 ALA A N 1
ATOM 1450 C CA . ALA A 1 186 ? -17.188 -0.634 5.176 1 93.69 186 ALA A CA 1
ATOM 1451 C C . ALA A 1 186 ? -18.25 -0.671 4.078 1 93.69 186 ALA A C 1
ATOM 1453 O O . ALA A 1 186 ? -19.266 0.008 4.176 1 93.69 186 ALA A O 1
ATOM 1454 N N . VAL A 1 187 ? -18.047 -1.488 3.119 1 92.56 187 VAL A N 1
ATOM 1455 C CA . VAL A 1 187 ? -19 -1.582 2.02 1 92.56 187 VAL A CA 1
ATOM 1456 C C . VAL A 1 187 ? -20.062 -2.637 2.342 1 92.56 187 VAL A C 1
ATOM 1458 O O . VAL A 1 187 ? -21.25 -2.441 2.061 1 92.56 187 VAL A O 1
ATOM 1461 N N . LEU A 1 188 ? -19.672 -3.697 2.959 1 93.25 188 LEU A N 1
ATOM 1462 C CA . LEU A 1 188 ? -20.547 -4.836 3.201 1 93.25 188 LEU A CA 1
ATOM 1463 C C . LEU A 1 188 ? -21.656 -4.473 4.188 1 93.25 188 LEU A C 1
ATOM 1465 O O . LEU A 1 188 ? -22.812 -4.781 3.957 1 93.25 188 LEU A O 1
ATOM 1469 N N . LEU A 1 189 ? -21.344 -3.764 5.184 1 95.06 189 LEU A N 1
ATOM 1470 C CA . LEU A 1 189 ? -22.297 -3.551 6.273 1 95.06 189 LEU A CA 1
ATOM 1471 C C . LEU A 1 189 ? -23.484 -2.713 5.805 1 95.06 189 LEU A C 1
ATOM 1473 O O . LEU A 1 189 ? -24.625 -3.111 5.98 1 95.06 189 LEU A O 1
ATOM 1477 N N . PRO A 1 190 ? -23.234 -1.562 5.168 1 94.62 190 PRO A N 1
ATOM 1478 C CA . PRO A 1 190 ? -24.406 -0.798 4.719 1 94.62 190 PRO A CA 1
ATOM 1479 C C . PRO A 1 190 ? -25.203 -1.531 3.652 1 94.62 190 PRO A C 1
ATOM 1481 O O . PRO A 1 190 ? -26.438 -1.389 3.594 1 94.62 190 PRO A O 1
ATOM 1484 N N . VAL A 1 191 ? -24.578 -2.32 2.885 1 93.38 191 VAL A N 1
ATOM 1485 C CA . VAL A 1 191 ? -25.297 -3.086 1.864 1 93.38 191 VAL A CA 1
ATOM 1486 C C . VAL A 1 191 ? -26.172 -4.137 2.529 1 93.38 191 VAL A C 1
ATOM 1488 O O . VAL A 1 191 ? -27.359 -4.273 2.186 1 93.38 191 VAL A O 1
ATOM 1491 N N . LEU A 1 192 ? -25.625 -4.848 3.482 1 94.69 192 LEU A N 1
ATOM 1492 C CA . LEU A 1 192 ? -26.391 -5.844 4.211 1 94.69 192 LEU A CA 1
ATOM 1493 C C . LEU A 1 192 ? -27.547 -5.191 4.969 1 94.69 192 LEU A C 1
ATOM 1495 O O . LEU A 1 192 ? -28.641 -5.754 5.051 1 94.69 192 LEU A O 1
ATOM 1499 N N . ALA A 1 193 ? -27.281 -4.031 5.469 1 96.75 193 ALA A N 1
ATOM 1500 C CA . ALA A 1 193 ? -28.312 -3.307 6.207 1 96.75 193 ALA A CA 1
ATOM 1501 C C . ALA A 1 193 ? -29.469 -2.904 5.289 1 96.75 193 ALA A C 1
ATOM 1503 O O . ALA A 1 193 ? -30.641 -3.078 5.641 1 96.75 193 ALA A O 1
ATOM 1504 N N . LEU A 1 194 ? -29.172 -2.375 4.137 1 94.75 194 LEU A N 1
ATOM 1505 C CA . LEU A 1 194 ? -30.188 -1.973 3.176 1 94.75 194 LEU A CA 1
ATOM 1506 C C . LEU A 1 194 ? -31 -3.18 2.697 1 94.75 194 LEU A C 1
ATOM 1508 O O . LEU A 1 194 ? -32.219 -3.125 2.627 1 94.75 194 LEU A O 1
ATOM 1512 N N . LEU A 1 195 ? -30.266 -4.254 2.447 1 93.69 195 LEU A N 1
ATOM 1513 C CA . LEU A 1 195 ? -30.938 -5.465 1.992 1 93.69 195 LEU A CA 1
ATOM 1514 C C . LEU A 1 195 ? -31.781 -6.07 3.107 1 93.69 195 LEU A C 1
ATOM 1516 O O . LEU A 1 195 ? -32.844 -6.652 2.846 1 93.69 195 LEU A O 1
ATOM 1520 N N . GLY A 1 196 ? -31.297 -5.957 4.289 1 94.88 196 GLY A N 1
ATOM 1521 C CA . GLY A 1 196 ? -32.094 -6.398 5.426 1 94.88 196 GLY A CA 1
ATOM 1522 C C . GLY A 1 196 ? -33.406 -5.645 5.562 1 94.88 196 GLY A C 1
ATOM 1523 O O . GLY A 1 196 ? -34.438 -6.246 5.84 1 94.88 196 GLY A O 1
ATOM 1524 N N . THR A 1 197 ? -33.406 -4.379 5.375 1 94.81 197 THR A N 1
ATOM 1525 C CA . THR A 1 197 ? -34.625 -3.562 5.426 1 94.81 197 THR A CA 1
ATOM 1526 C C . THR A 1 197 ? -35.594 -3.969 4.328 1 94.81 197 THR A C 1
ATOM 1528 O O . THR A 1 197 ? -36.812 -4.09 4.57 1 94.81 197 THR A O 1
ATOM 1531 N N . LEU A 1 198 ? -35.062 -4.215 3.174 1 91.94 198 LEU A N 1
ATOM 1532 C CA . LEU A 1 198 ? -35.906 -4.645 2.062 1 91.94 198 LEU A CA 1
ATOM 1533 C C . LEU A 1 198 ? -36.5 -6.016 2.336 1 91.94 198 LEU A C 1
ATOM 1535 O O . LEU A 1 198 ? -37.688 -6.25 2.031 1 91.94 198 LEU A O 1
ATOM 1539 N N . ALA A 1 199 ? -35.719 -6.887 2.941 1 92.19 199 ALA A N 1
ATOM 1540 C CA . ALA A 1 199 ? -36.219 -8.219 3.283 1 92.19 199 ALA A CA 1
ATOM 1541 C C . ALA A 1 199 ? -37.344 -8.156 4.289 1 92.19 199 ALA A C 1
ATOM 1543 O O . ALA A 1 199 ? -38.344 -8.875 4.16 1 92.19 199 ALA A O 1
ATOM 1544 N N . MET A 1 200 ? -37.219 -7.324 5.215 1 93.75 200 MET A N 1
ATOM 1545 C CA . MET A 1 200 ? -38.281 -7.16 6.207 1 93.75 200 MET A CA 1
ATOM 1546 C C . MET A 1 200 ? -39.562 -6.613 5.562 1 93.75 200 MET A C 1
ATOM 1548 O O . MET A 1 200 ? -40.656 -7.066 5.871 1 93.75 200 MET A O 1
ATOM 1552 N N . GLY A 1 201 ? -39.375 -5.609 4.695 1 91.94 201 GLY A N 1
ATOM 1553 C CA . GLY A 1 201 ? -40.531 -5.062 3.986 1 91.94 201 GLY A CA 1
ATOM 1554 C C . GLY A 1 201 ? -41.281 -6.105 3.189 1 91.94 201 GLY A C 1
ATOM 1555 O O . GLY A 1 201 ? -42.531 -6.137 3.215 1 91.94 201 GLY A O 1
ATOM 1556 N N . ARG A 1 202 ? -40.594 -6.953 2.557 1 89.56 202 ARG A N 1
ATOM 1557 C CA . ARG A 1 202 ? -41.219 -8.016 1.767 1 89.56 202 ARG A CA 1
ATOM 1558 C C . ARG A 1 202 ? -41.906 -9.039 2.664 1 89.56 202 ARG A C 1
ATOM 1560 O O . ARG A 1 202 ? -43 -9.516 2.35 1 89.56 202 ARG A O 1
ATOM 1567 N N . GLU A 1 203 ? -41.219 -9.328 3.736 1 89.56 203 GLU A N 1
ATOM 1568 C CA . GLU A 1 203 ? -41.812 -10.25 4.695 1 89.56 203 GLU A CA 1
ATOM 1569 C C . GLU A 1 203 ? -43.125 -9.711 5.215 1 89.56 203 GLU A C 1
ATOM 1571 O O . GLU A 1 203 ? -44.125 -10.453 5.293 1 89.56 203 GLU A O 1
ATOM 1576 N N . ILE A 1 204 ? -43.156 -8.508 5.566 1 91 204 ILE A N 1
ATOM 1577 C CA . ILE A 1 204 ? -44.375 -7.871 6.078 1 91 204 ILE A CA 1
ATOM 1578 C C . ILE A 1 204 ? -45.438 -7.871 5 1 91 204 ILE A C 1
ATOM 1580 O O . ILE A 1 204 ? -46.594 -8.203 5.27 1 91 204 ILE A O 1
ATOM 1584 N N . ALA A 1 205 ? -45.094 -7.574 3.779 1 85.25 205 ALA A N 1
ATOM 1585 C CA . ALA A 1 205 ? -46.031 -7.484 2.662 1 85.25 205 ALA A CA 1
ATOM 1586 C C . ALA A 1 205 ? -46.594 -8.859 2.297 1 85.25 205 ALA A C 1
ATOM 1588 O O . ALA A 1 205 ? -47.781 -9.008 2.061 1 85.25 205 ALA A O 1
ATOM 1589 N N . TRP A 1 206 ? -45.719 -9.859 2.307 1 83 206 TRP A N 1
ATOM 1590 C CA . TRP A 1 206 ? -46.094 -11.172 1.793 1 83 206 TRP A CA 1
ATOM 1591 C C . TRP A 1 206 ? -46.812 -11.992 2.859 1 83 206 TRP A C 1
ATOM 1593 O O . TRP A 1 206 ? -47.562 -12.914 2.539 1 83 206 TRP A O 1
ATOM 1603 N N . THR A 1 207 ? -46.562 -11.672 4.148 1 81.5 207 THR A N 1
ATOM 1604 C CA . THR A 1 207 ? -47.219 -12.43 5.211 1 81.5 207 THR A CA 1
ATOM 1605 C C . THR A 1 207 ? -48.375 -11.641 5.805 1 81.5 207 THR A C 1
ATOM 1607 O O . THR A 1 207 ? -48.938 -12.016 6.84 1 81.5 207 THR A O 1
ATOM 1610 N N . ALA A 1 208 ? -48.75 -10.562 5.207 1 76.81 208 ALA A N 1
ATOM 1611 C CA . ALA A 1 208 ? -49.906 -9.719 5.562 1 76.81 208 ALA A CA 1
ATOM 1612 C C . ALA A 1 208 ? -49.844 -9.305 7.027 1 76.81 208 ALA A C 1
ATOM 1614 O O . ALA A 1 208 ? -50.844 -9.281 7.719 1 76.81 208 ALA A O 1
ATOM 1615 N N . GLN A 1 209 ? -48.688 -9.148 7.469 1 74.19 209 GLN A N 1
ATOM 1616 C CA . GLN A 1 209 ? -48.469 -8.727 8.852 1 74.19 209 GLN A CA 1
ATOM 1617 C C . GLN A 1 209 ? -48.75 -7.234 9.016 1 74.19 209 GLN A C 1
ATOM 1619 O O . GLN A 1 209 ? -48.844 -6.73 10.133 1 74.19 209 GLN A O 1
ATOM 1624 N N . ALA A 1 210 ? -48.938 -6.543 7.969 1 71.12 210 ALA A N 1
ATOM 1625 C CA . ALA A 1 210 ? -49.125 -5.094 7.988 1 71.12 210 ALA A CA 1
ATOM 1626 C C . ALA A 1 210 ? -50.344 -4.707 8.836 1 71.12 210 ALA A C 1
ATOM 1628 O O . ALA A 1 210 ? -50.375 -3.631 9.43 1 71.12 210 ALA A O 1
ATOM 1629 N N . VAL A 1 211 ? -51.188 -5.57 8.875 1 69.94 211 VAL A N 1
ATOM 1630 C CA . VAL A 1 211 ? -52.438 -5.297 9.57 1 69.94 211 VAL A CA 1
ATOM 1631 C C . VAL A 1 211 ? -52.188 -5.266 11.078 1 69.94 211 VAL A C 1
ATOM 1633 O O . VAL A 1 211 ? -52.938 -4.602 11.82 1 69.94 211 VAL A O 1
ATOM 1636 N N . ARG A 1 212 ? -51.156 -5.746 11.57 1 70.81 212 ARG A N 1
ATOM 1637 C CA . ARG A 1 212 ? -50.875 -5.91 13 1 70.81 212 ARG A CA 1
ATOM 1638 C C . ARG A 1 212 ? -50.156 -4.695 13.555 1 70.81 212 ARG A C 1
ATOM 1640 O O . ARG A 1 212 ? -49.906 -4.605 14.758 1 70.81 212 ARG A O 1
ATOM 1647 N N . ALA A 1 213 ? -49.812 -3.717 12.75 1 74.62 213 ALA A N 1
ATOM 1648 C CA . ALA A 1 213 ? -48.969 -2.635 13.281 1 74.62 213 ALA A CA 1
ATOM 1649 C C . ALA A 1 213 ? -49.625 -1.277 13.039 1 74.62 213 ALA A C 1
ATOM 1651 O O . ALA A 1 213 ? -49.375 -0.632 12.016 1 74.62 213 ALA A O 1
ATOM 1652 N N . PRO A 1 214 ? -50.5 -0.923 14 1 77.75 214 PRO A N 1
ATOM 1653 C CA . PRO A 1 214 ? -51.156 0.373 13.812 1 77.75 214 PRO A CA 1
ATOM 1654 C C . PRO A 1 214 ? -50.188 1.544 13.891 1 77.75 214 PRO A C 1
ATOM 1656 O O . PRO A 1 214 ? -49.156 1.462 14.586 1 77.75 214 PRO A O 1
ATOM 1659 N N . GLY A 1 215 ? -50.375 2.541 13.039 1 82.75 215 GLY A N 1
ATOM 1660 C CA . GLY A 1 215 ? -49.594 3.771 13.086 1 82.75 215 GLY A CA 1
ATOM 1661 C C . GLY A 1 215 ? -49.875 4.59 14.336 1 82.75 215 GLY A C 1
ATOM 1662 O O . GLY A 1 215 ? -50.719 4.227 15.164 1 82.75 215 GLY A O 1
ATOM 1663 N N . PRO A 1 216 ? -49.062 5.547 14.562 1 89.5 216 PRO A N 1
ATOM 1664 C CA . PRO A 1 216 ? -49.281 6.426 15.719 1 89.5 216 PRO A CA 1
ATOM 1665 C C . PRO A 1 216 ? -50.656 7.125 15.664 1 89.5 216 PRO A C 1
ATOM 1667 O O . PRO A 1 216 ? -51.188 7.32 14.578 1 89.5 216 PRO A O 1
ATOM 1670 N N . PRO A 1 217 ? -51.125 7.504 16.875 1 91.62 217 PRO A N 1
ATOM 1671 C CA . PRO A 1 217 ? -52.344 8.305 16.875 1 91.62 217 PRO A CA 1
ATOM 1672 C C . PRO A 1 217 ? -52.219 9.609 16.109 1 91.62 217 PRO A C 1
ATOM 1674 O O . PRO A 1 217 ? -51.125 10.18 16.031 1 91.62 217 PRO A O 1
ATOM 1677 N N . ARG A 1 218 ? -53.312 10.117 15.617 1 93.19 218 ARG A N 1
ATOM 1678 C CA . ARG A 1 218 ? -53.312 11.273 14.719 1 93.19 218 ARG A CA 1
ATOM 1679 C C . ARG A 1 218 ? -52.656 12.484 15.383 1 93.19 218 ARG A C 1
ATOM 1681 O O . ARG A 1 218 ? -51.844 13.156 14.773 1 93.19 218 ARG A O 1
ATOM 1688 N N . PRO A 1 219 ? -52.969 12.789 16.641 1 93.88 219 PRO A N 1
ATOM 1689 C CA . PRO A 1 219 ? -52.312 13.945 17.266 1 93.88 219 PRO A CA 1
ATOM 1690 C C . PRO A 1 219 ? -50.812 13.766 17.375 1 93.88 219 PRO A C 1
ATOM 1692 O O . PRO A 1 219 ? -50.062 14.734 17.219 1 93.88 219 PRO A O 1
ATOM 1695 N N . ALA A 1 220 ? -50.438 12.617 17.641 1 94.31 220 ALA A N 1
ATOM 1696 C CA . ALA A 1 220 ? -49 12.312 17.766 1 94.31 220 ALA A CA 1
ATOM 1697 C C . ALA A 1 220 ? -48.312 12.43 16.422 1 94.31 220 ALA A C 1
ATOM 1699 O O . ALA A 1 220 ? -47.188 12.961 16.328 1 94.31 220 ALA A O 1
ATOM 1700 N N . ALA A 1 221 ? -48.938 11.93 15.375 1 93.88 221 ALA A N 1
ATOM 1701 C CA . ALA A 1 221 ? -48.375 11.984 14.023 1 93.88 221 ALA A CA 1
ATOM 1702 C C . ALA A 1 221 ? -48.219 13.43 13.547 1 93.88 221 ALA A C 1
ATOM 1704 O O . ALA A 1 221 ? -47.25 13.789 12.914 1 93.88 221 ALA A O 1
ATOM 1705 N N . GLU A 1 222 ? -49.156 14.227 13.922 1 94.62 222 GLU A N 1
ATOM 1706 C CA . GLU A 1 222 ? -49.125 15.641 13.539 1 94.62 222 GLU A CA 1
ATOM 1707 C C . GLU A 1 222 ? -48.062 16.406 14.305 1 94.62 222 GLU A C 1
ATOM 1709 O O . GLU A 1 222 ? -47.344 17.234 13.734 1 94.62 222 GLU A O 1
ATOM 1714 N N . ALA A 1 223 ? -48 16.125 15.523 1 95.75 223 ALA A N 1
ATOM 1715 C CA . ALA A 1 223 ? -46.969 16.766 16.328 1 95.75 223 ALA A CA 1
ATOM 1716 C C . ALA A 1 223 ? -45.562 16.391 15.82 1 95.75 223 ALA A C 1
ATOM 1718 O O . ALA A 1 223 ? -44.656 17.234 15.781 1 95.75 223 ALA A O 1
ATOM 1719 N N . ALA A 1 224 ? -45.406 15.18 15.477 1 95.06 224 ALA A N 1
ATOM 1720 C CA . ALA A 1 224 ? -44.125 14.703 14.961 1 95.06 224 ALA A CA 1
ATOM 1721 C C . ALA A 1 224 ? -43.75 15.398 13.656 1 95.06 224 ALA A C 1
ATOM 1723 O O . ALA A 1 224 ? -42.625 15.789 13.445 1 95.06 224 ALA A O 1
ATOM 1724 N N . ARG A 1 225 ? -44.719 15.492 12.789 1 93.94 225 ARG A N 1
ATOM 1725 C CA . ARG A 1 225 ? -44.531 16.172 11.516 1 93.94 225 ARG A CA 1
ATOM 1726 C C . ARG A 1 225 ? -44.125 17.625 11.727 1 93.94 225 ARG A C 1
ATOM 1728 O O . ARG A 1 225 ? -43.188 18.125 11.102 1 93.94 225 ARG A O 1
ATOM 1735 N N . ALA A 1 226 ? -44.812 18.25 12.648 1 95.62 226 ALA A N 1
ATOM 1736 C CA . ALA A 1 226 ? -44.562 19.656 12.938 1 95.62 226 ALA A CA 1
ATOM 1737 C C . ALA A 1 226 ? -43.156 19.844 13.539 1 95.62 226 ALA A C 1
ATOM 1739 O O . ALA A 1 226 ? -42.438 20.766 13.148 1 95.62 226 ALA A O 1
ATOM 1740 N N . LEU A 1 227 ? -42.844 19.078 14.438 1 95 227 LEU A N 1
ATOM 1741 C CA . LEU A 1 227 ? -41.531 19.172 15.086 1 95 227 LEU A CA 1
ATOM 1742 C C . LEU A 1 227 ? -40.406 18.891 14.094 1 95 227 LEU A C 1
ATOM 1744 O O . LEU A 1 227 ? -39.406 19.578 14.078 1 95 227 LEU A O 1
ATOM 1748 N N . GLY A 1 228 ? -40.625 17.844 13.289 1 94.88 228 GLY A N 1
ATOM 1749 C CA . GLY A 1 228 ? -39.625 17.5 12.273 1 94.88 228 GLY A CA 1
ATOM 1750 C C . GLY A 1 228 ? -39.375 18.641 11.297 1 94.88 228 GLY A C 1
ATOM 1751 O O . GLY A 1 228 ? -38.219 19 11.047 1 94.88 228 GLY A O 1
ATOM 1752 N N . GLU A 1 229 ? -40.406 19.156 10.82 1 94.5 229 GLU A N 1
ATOM 1753 C CA . GLU A 1 229 ? -40.312 20.266 9.875 1 94.5 229 GLU A CA 1
ATOM 1754 C C . GLU A 1 229 ? -39.688 21.5 10.539 1 94.5 229 GLU A C 1
ATOM 1756 O O . GLU A 1 229 ? -38.906 22.219 9.93 1 94.5 229 GLU A O 1
ATOM 1761 N N . GLY A 1 230 ? -40.125 21.75 11.727 1 95.06 230 GLY A N 1
ATOM 1762 C CA . GLY A 1 230 ? -39.562 22.875 12.477 1 95.06 230 GLY A CA 1
ATO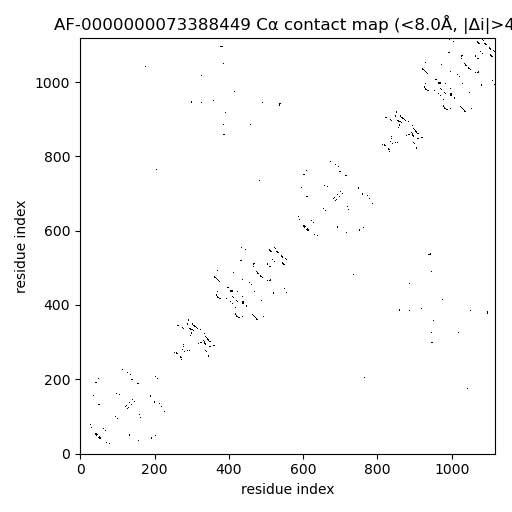M 1763 C C . GLY A 1 230 ? -38.062 22.75 12.688 1 95.06 230 GLY A C 1
ATOM 1764 O O . GLY A 1 230 ? -37.344 23.734 12.516 1 95.06 230 GLY A O 1
ATOM 1765 N N . LEU A 1 231 ? -37.688 21.609 13.062 1 94.62 231 LEU A N 1
ATOM 1766 C CA . LEU A 1 231 ? -36.25 21.375 13.328 1 94.62 231 LEU A CA 1
ATOM 1767 C C . LEU A 1 231 ? -35.438 21.438 12.039 1 94.62 231 LEU A C 1
ATOM 1769 O O . LEU A 1 231 ? -34.312 21.922 12.039 1 94.62 231 LEU A O 1
ATOM 1773 N N . GLN A 1 232 ? -36.031 20.938 10.938 1 94.62 232 GLN A N 1
ATOM 1774 C CA . GLN A 1 232 ? -35.344 21.047 9.641 1 94.62 232 GLN A CA 1
ATOM 1775 C C . GLN A 1 232 ? -35.156 22.5 9.234 1 94.62 232 GLN A C 1
ATOM 1777 O O . GLN A 1 232 ? -34.062 22.891 8.82 1 94.62 232 GLN A O 1
ATOM 1782 N N . LEU A 1 233 ? -36.219 23.219 9.43 1 93.88 233 LEU A N 1
ATOM 1783 C CA . LEU A 1 233 ? -36.156 24.641 9.117 1 93.88 233 LEU A CA 1
ATOM 1784 C C . LEU A 1 233 ? -35.188 25.359 10.039 1 93.88 233 LEU A C 1
ATOM 1786 O O . LEU A 1 233 ? -34.438 26.234 9.594 1 93.88 233 LEU A O 1
ATOM 1790 N N . GLY A 1 234 ? -35.281 25.016 11.25 1 94 234 GLY A N 1
ATOM 1791 C CA . GLY A 1 234 ? -34.344 25.594 12.195 1 94 234 GLY A CA 1
ATOM 1792 C C . GLY A 1 234 ? -32.875 25.359 11.812 1 94 234 GLY A C 1
ATOM 1793 O O . GLY A 1 234 ? -32.062 26.266 11.906 1 94 234 GLY A O 1
ATOM 1794 N N . TRP A 1 235 ? -32.562 24.125 11.422 1 92.88 235 TRP A N 1
ATOM 1795 C CA . TRP A 1 235 ? -31.219 23.781 11.016 1 92.88 235 TRP A CA 1
ATOM 1796 C C . TRP A 1 235 ? -30.797 24.578 9.789 1 92.88 235 TRP A C 1
ATOM 1798 O O . TRP A 1 235 ? -29.688 25.141 9.742 1 92.88 235 TRP A O 1
ATOM 1808 N N . LEU A 1 236 ? -31.672 24.734 8.789 1 92.38 236 LEU A N 1
ATOM 1809 C CA . LEU A 1 236 ? -31.391 25.484 7.57 1 92.38 236 LEU A CA 1
ATOM 1810 C C . LEU A 1 236 ? -31.188 26.969 7.879 1 92.38 236 LEU A C 1
ATOM 1812 O O . LEU A 1 236 ? -30.297 27.609 7.32 1 92.38 236 LEU A O 1
ATOM 1816 N N . MET A 1 237 ? -32 27.453 8.805 1 92.62 237 MET A N 1
ATOM 1817 C CA . MET A 1 237 ? -31.875 28.844 9.211 1 92.62 237 MET A CA 1
ATOM 1818 C C . MET A 1 237 ? -30.562 29.078 9.945 1 92.62 237 MET A C 1
ATOM 1820 O O . MET A 1 237 ? -29.922 30.125 9.781 1 92.62 237 MET A O 1
ATOM 1824 N N . ALA A 1 238 ? -30.234 28.141 10.742 1 89.44 238 ALA A N 1
ATOM 1825 C CA . ALA A 1 238 ? -28.969 28.25 11.461 1 89.44 238 ALA A CA 1
ATOM 1826 C C . ALA A 1 238 ? -27.781 28.281 10.5 1 89.44 238 ALA A C 1
ATOM 1828 O O . ALA A 1 238 ? -26.844 29.078 10.672 1 89.44 238 ALA A O 1
ATOM 1829 N N . LEU A 1 239 ? -27.812 27.438 9.453 1 87.25 239 LEU A N 1
ATOM 1830 C CA . LEU A 1 239 ? -26.75 27.406 8.445 1 87.25 239 LEU A CA 1
ATOM 1831 C C . LEU A 1 239 ? -26.719 28.703 7.648 1 87.25 239 LEU A C 1
ATOM 1833 O O . LEU A 1 239 ? -25.656 29.266 7.395 1 87.25 239 LEU A O 1
ATOM 1837 N N . ALA A 1 240 ? -27.938 29.172 7.355 1 88.56 240 ALA A N 1
ATOM 1838 C CA . ALA A 1 240 ? -28.062 30.438 6.625 1 88.56 240 ALA A CA 1
ATOM 1839 C C . ALA A 1 240 ? -27.531 31.594 7.457 1 88.56 240 ALA A C 1
ATOM 1841 O O . ALA A 1 240 ? -26.859 32.5 6.934 1 88.56 240 ALA A O 1
ATOM 1842 N N . ALA A 1 241 ? -27.859 31.547 8.664 1 88.25 241 ALA A N 1
ATOM 1843 C CA . ALA A 1 241 ? -27.391 32.594 9.57 1 88.25 241 ALA A CA 1
ATOM 1844 C C . ALA A 1 241 ? -25.875 32.594 9.672 1 88.25 241 ALA A C 1
ATOM 1846 O O . ALA A 1 241 ? -25.234 33.656 9.711 1 88.25 241 ALA A O 1
ATOM 1847 N N . LEU A 1 242 ? -25.312 31.438 9.719 1 81.5 242 LEU A N 1
ATOM 1848 C CA . LEU A 1 242 ? -23.859 31.312 9.789 1 81.5 242 LEU A CA 1
ATOM 1849 C C . LEU A 1 242 ? -23.219 31.891 8.531 1 81.5 242 LEU A C 1
ATOM 1851 O O . LEU A 1 242 ? -22.203 32.594 8.625 1 81.5 242 LEU A O 1
ATOM 1855 N N . VAL A 1 243 ? -23.828 31.609 7.43 1 79.19 243 VAL A N 1
ATOM 1856 C CA . VAL A 1 243 ? -23.312 32.125 6.164 1 79.19 243 VAL A CA 1
ATOM 1857 C C . VAL A 1 243 ? -23.484 33.625 6.098 1 79.19 243 VAL A C 1
ATOM 1859 O O . VAL A 1 243 ? -22.562 34.344 5.723 1 79.19 243 VAL A O 1
ATOM 1862 N N . ALA A 1 244 ? -24.688 34.031 6.504 1 82.62 244 ALA A N 1
ATOM 1863 C CA . ALA A 1 244 ? -24.984 35.469 6.504 1 82.62 244 ALA A CA 1
ATOM 1864 C C . ALA A 1 244 ? -24.047 36.219 7.445 1 82.62 244 ALA A C 1
ATOM 1866 O O . ALA A 1 244 ? -23.578 37.312 7.117 1 82.62 244 ALA A O 1
ATOM 1867 N N . PHE A 1 245 ? -23.891 35.656 8.5 1 82 245 PHE A N 1
ATOM 1868 C CA . PHE A 1 245 ? -23 36.281 9.477 1 82 245 PHE A CA 1
ATOM 1869 C C . PHE A 1 245 ? -21.594 36.406 8.922 1 82 245 PHE A C 1
ATOM 1871 O O . PHE A 1 245 ? -20.938 37.438 9.117 1 82 245 PHE A O 1
ATOM 1878 N N . ARG A 1 246 ? -21.172 35.469 8.219 1 74.75 246 ARG A N 1
ATOM 1879 C CA . ARG A 1 246 ? -19.844 35.5 7.613 1 74.75 246 ARG A CA 1
ATOM 1880 C C . ARG A 1 246 ? -19.766 36.594 6.551 1 74.75 246 ARG A C 1
ATOM 1882 O O . ARG A 1 246 ? -18.781 37.312 6.469 1 74.75 246 ARG A O 1
ATOM 1889 N N . PHE A 1 247 ? -20.797 36.656 5.809 1 73.75 247 PHE A N 1
ATOM 1890 C CA . PHE A 1 247 ? -20.844 37.688 4.762 1 73.75 247 PHE A CA 1
ATOM 1891 C C . PHE A 1 247 ? -20.969 39.094 5.367 1 73.75 247 PHE A C 1
ATOM 1893 O O . PHE A 1 247 ? -20.328 40.031 4.906 1 73.75 247 PHE A O 1
ATOM 1900 N N . ALA A 1 248 ? -21.844 39.188 6.336 1 78.56 248 ALA A N 1
ATOM 1901 C CA . ALA A 1 248 ? -22.031 40.469 7.004 1 78.56 248 ALA A CA 1
ATOM 1902 C C . ALA A 1 248 ? -20.75 40.938 7.668 1 78.56 248 ALA A C 1
ATOM 1904 O O . ALA A 1 248 ? -20.391 42.094 7.602 1 78.56 248 ALA A O 1
ATOM 1905 N N . ALA A 1 249 ? -20.156 40.031 8.234 1 73.88 249 ALA A N 1
ATOM 1906 C CA . ALA A 1 249 ? -18.875 40.375 8.859 1 73.88 249 ALA A CA 1
ATOM 1907 C C . ALA A 1 249 ? -17.859 40.844 7.816 1 73.88 249 ALA A C 1
ATOM 1909 O O . ALA A 1 249 ? -17.125 41.812 8.062 1 73.88 249 ALA A O 1
ATOM 1910 N N . GLY A 1 250 ? -17.984 40.25 6.684 1 67.31 250 GLY A N 1
ATOM 1911 C CA . GLY A 1 250 ? -17.141 40.688 5.586 1 67.31 250 GLY A CA 1
ATOM 1912 C C . GLY A 1 250 ? -17.531 42.062 5.043 1 67.31 250 GLY A C 1
ATOM 1913 O O . GLY A 1 250 ? -16.656 42.906 4.781 1 67.31 250 GLY A O 1
ATOM 1914 N N . ALA A 1 251 ? -18.828 42.281 4.879 1 71.06 251 ALA A N 1
ATOM 1915 C CA . ALA A 1 251 ? -19.328 43.562 4.371 1 71.06 251 ALA A CA 1
ATOM 1916 C C . ALA A 1 251 ? -19.031 44.688 5.336 1 71.06 251 ALA A C 1
ATOM 1918 O O . ALA A 1 251 ? -18.656 45.781 4.914 1 71.06 251 ALA A O 1
ATOM 1919 N N . LEU A 1 252 ? -19.328 44.438 6.543 1 72.5 252 LEU A N 1
ATOM 1920 C CA . LEU A 1 252 ? -19.062 45.438 7.555 1 72.5 252 LEU A CA 1
ATOM 1921 C C . LEU A 1 252 ? -17.578 45.844 7.539 1 72.5 252 LEU A C 1
ATOM 1923 O O . LEU A 1 252 ? -17.25 47.031 7.703 1 72.5 252 LEU A O 1
ATOM 1927 N N . ARG A 1 253 ? -16.828 44.938 7.215 1 66.5 253 ARG A N 1
ATOM 1928 C CA . ARG A 1 253 ? -15.406 45.219 7.086 1 66.5 253 ARG A CA 1
ATOM 1929 C C . ARG A 1 253 ? -15.141 46.125 5.871 1 66.5 253 ARG A C 1
ATOM 1931 O O . ARG A 1 253 ? -14.32 47.031 5.93 1 66.5 253 ARG A O 1
ATOM 1938 N N . ARG A 1 254 ? -15.875 45.875 4.879 1 61.78 254 ARG A N 1
ATOM 1939 C CA . ARG A 1 254 ? -15.742 46.656 3.666 1 61.78 254 ARG A CA 1
ATOM 1940 C C . ARG A 1 254 ? -16.266 48.094 3.883 1 61.78 254 ARG A C 1
ATOM 1942 O O . ARG A 1 254 ? -15.656 49.062 3.428 1 61.78 254 ARG A O 1
ATOM 1949 N N . LEU A 1 255 ? -17.516 48.156 4.395 1 62.53 255 LEU A N 1
ATOM 1950 C CA . LEU A 1 255 ? -18.141 49.469 4.629 1 62.53 255 LEU A CA 1
ATOM 1951 C C . LEU A 1 255 ? -17.297 50.312 5.57 1 62.53 255 LEU A C 1
ATOM 1953 O O . LEU A 1 255 ? -17.281 51.531 5.461 1 62.53 255 LEU A O 1
ATOM 1957 N N . ARG A 1 256 ? -16.938 49.656 6.539 1 58.69 256 ARG A N 1
ATOM 1958 C CA . ARG A 1 256 ? -16.094 50.438 7.453 1 58.69 256 ARG A CA 1
ATOM 1959 C C . ARG A 1 256 ? -14.852 50.969 6.738 1 58.69 256 ARG A C 1
ATOM 1961 O O . ARG A 1 256 ? -14.008 51.625 7.352 1 58.69 256 ARG A O 1
ATOM 1968 N N . GLY A 1 257 ? -15.047 51.094 5.281 1 56.34 257 GLY A N 1
ATOM 1969 C CA . GLY A 1 257 ? -13.992 51.719 4.504 1 56.34 257 GLY A CA 1
ATOM 1970 C C . GLY A 1 257 ? -12.703 50.906 4.504 1 56.34 257 GLY A C 1
ATOM 1971 O O . GLY A 1 257 ? -11.617 51.469 4.395 1 56.34 257 GLY A O 1
ATOM 1972 N N . GLU A 1 258 ? -12.805 49.812 4.863 1 55.94 258 GLU A N 1
ATOM 1973 C CA . GLU A 1 258 ? -11.555 49.062 4.754 1 55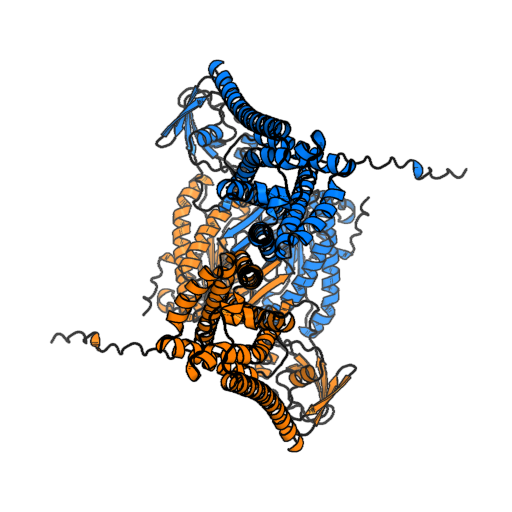.94 258 GLU A CA 1
ATOM 1974 C C . GLU A 1 258 ? -11.109 48.938 3.299 1 55.94 258 GLU A C 1
ATOM 1976 O O . GLU A 1 258 ? -11.867 48.469 2.453 1 55.94 258 GLU A O 1
ATOM 1981 N N . GLY A 1 259 ? -10.594 50.281 2.646 1 68.06 259 GLY A N 1
ATOM 1982 C CA . GLY A 1 259 ? -10.102 50.594 1.319 1 68.06 259 GLY A CA 1
ATOM 1983 C C . GLY A 1 259 ? -9.719 49.375 0.507 1 68.06 259 GLY A C 1
ATOM 1984 O O . GLY A 1 259 ? -9.531 48.281 1.062 1 68.06 259 GLY A O 1
ATOM 1985 N N . CYS A 1 260 ? -10.242 49.531 -0.853 1 77.62 260 CYS A N 1
ATOM 1986 C CA . CYS A 1 260 ? -9.883 48.438 -1.757 1 77.62 260 CYS A CA 1
ATOM 1987 C C . CYS A 1 260 ? -8.492 48.656 -2.328 1 77.62 260 CYS A C 1
ATOM 1989 O O . CYS A 1 260 ? -8.016 49.781 -2.43 1 77.62 260 CYS A O 1
ATOM 1991 N N . VAL A 1 261 ? -7.801 47.625 -2.408 1 86.38 261 VAL A N 1
ATOM 1992 C CA . VAL A 1 261 ? -6.492 47.625 -3.051 1 86.38 261 VAL A CA 1
ATOM 1993 C C . VAL A 1 261 ? -6.566 46.875 -4.371 1 86.38 261 VAL A C 1
ATOM 1995 O O . VAL A 1 261 ? -7.316 45.906 -4.492 1 86.38 261 VAL A O 1
ATOM 1998 N N . THR A 1 262 ? -5.848 47.469 -5.371 1 90.69 262 THR A N 1
ATOM 1999 C CA . THR A 1 262 ? -5.824 46.844 -6.68 1 90.69 262 THR A CA 1
ATOM 2000 C C . THR A 1 262 ? -4.555 46 -6.855 1 90.69 262 THR A C 1
ATOM 2002 O O . THR A 1 262 ? -3.445 46.531 -6.684 1 90.69 262 THR A O 1
ATOM 2005 N N . LEU A 1 263 ? -4.715 44.781 -7.172 1 93.38 263 LEU A N 1
ATOM 2006 C CA . LEU A 1 263 ? -3.613 43.875 -7.477 1 93.38 263 LEU A CA 1
ATOM 2007 C C . LEU A 1 263 ? -3.604 43.5 -8.953 1 93.38 263 LEU A C 1
ATOM 2009 O O . LEU A 1 263 ? -4.602 43 -9.484 1 93.38 263 LEU A O 1
ATOM 2013 N N . GLN A 1 264 ? -2.477 43.75 -9.633 1 94.06 264 GLN A N 1
ATOM 2014 C CA . GLN A 1 264 ? -2.342 43.438 -11.047 1 94.06 264 GLN A CA 1
ATOM 2015 C C . GLN A 1 264 ? -1.517 42.156 -11.25 1 94.06 264 GLN A C 1
ATOM 2017 O O . GLN A 1 264 ? -0.293 42.188 -11.094 1 94.06 264 GLN A O 1
ATOM 2022 N N . TYR A 1 265 ? -2.172 41.094 -11.648 1 93.19 265 TYR A N 1
ATOM 2023 C CA . TYR A 1 265 ? -1.507 39.844 -12.031 1 93.19 265 TYR A CA 1
ATOM 2024 C C . TYR A 1 265 ? -1.218 39.812 -13.531 1 93.19 265 TYR A C 1
ATOM 2026 O O . TYR A 1 265 ? -1.739 40.656 -14.281 1 93.19 265 TYR A O 1
ATOM 2034 N N . PRO A 1 266 ? -0.321 38.906 -13.906 1 88.19 266 PRO A N 1
ATOM 2035 C CA . PRO A 1 266 ? -0.181 38.781 -15.359 1 88.19 266 PRO A CA 1
ATOM 2036 C C . PRO A 1 266 ? -1.495 38.406 -16.047 1 88.19 266 PRO A C 1
ATOM 2038 O O . PRO A 1 266 ? -1.985 37.281 -15.891 1 88.19 266 PRO A O 1
ATOM 2041 N N . GLY A 1 267 ? -2.061 39.25 -16.734 1 83.5 267 GLY A N 1
ATOM 2042 C CA . GLY A 1 267 ? -3.248 39 -17.531 1 83.5 267 GLY A CA 1
ATOM 2043 C C . GLY A 1 267 ? -4.539 39.25 -16.781 1 83.5 267 GLY A C 1
ATOM 2044 O O . GLY A 1 267 ? -5.629 39 -17.312 1 83.5 267 GLY A O 1
ATOM 2045 N N . ARG A 1 268 ? -4.453 39.5 -15.5 1 89.88 268 ARG A N 1
ATOM 2046 C CA . ARG A 1 268 ? -5.672 39.688 -14.719 1 89.88 268 ARG A CA 1
ATOM 2047 C C . ARG A 1 268 ? -5.473 40.781 -13.648 1 89.88 268 ARG A C 1
ATOM 2049 O O . ARG A 1 268 ? -4.395 40.875 -13.055 1 89.88 268 ARG A O 1
ATOM 2056 N N . THR A 1 269 ? -6.469 41.656 -13.469 1 92.62 269 THR A N 1
ATOM 2057 C CA . THR A 1 269 ? -6.473 42.656 -12.398 1 92.62 269 THR A CA 1
ATOM 2058 C C . THR A 1 269 ? -7.633 42.406 -11.438 1 92.62 269 THR A C 1
ATOM 2060 O O . THR A 1 269 ? -8.766 42.188 -11.867 1 92.62 269 THR A O 1
ATOM 2063 N N . VAL A 1 270 ? -7.293 42.375 -10.195 1 90.94 270 VAL A N 1
ATOM 2064 C CA . VAL A 1 270 ? -8.344 42.125 -9.219 1 90.94 270 VAL A CA 1
ATOM 2065 C C . VAL A 1 270 ? -8.344 43.188 -8.148 1 90.94 270 VAL A C 1
ATOM 2067 O O . VAL A 1 270 ? -7.324 43.844 -7.91 1 90.94 270 VAL A O 1
ATOM 2070 N N . GLN A 1 271 ? -9.516 43.469 -7.617 1 87.44 271 GLN A N 1
ATOM 2071 C CA . GLN A 1 271 ? -9.672 44.406 -6.516 1 87.44 271 GLN A CA 1
ATOM 2072 C C . GLN A 1 271 ? -10.141 43.688 -5.246 1 87.44 271 GLN A C 1
ATOM 2074 O O . GLN A 1 271 ? -11.039 42.875 -5.289 1 87.44 271 GLN A O 1
ATOM 2079 N N . VAL A 1 272 ? -9.391 43.969 -4.227 1 86.19 272 VAL A N 1
ATOM 2080 C CA . VAL A 1 272 ? -9.727 43.312 -2.963 1 86.19 272 VAL A CA 1
ATOM 2081 C C . VAL A 1 272 ? -9.766 44.344 -1.843 1 86.19 272 VAL A C 1
ATOM 2083 O O . VAL A 1 272 ? -9.289 45.469 -2.016 1 86.19 272 VAL A O 1
ATOM 2086 N N . ALA A 1 273 ? -10.352 43.938 -0.693 1 80.56 273 ALA A N 1
ATOM 2087 C CA . ALA A 1 273 ? -10.438 44.844 0.46 1 80.56 273 ALA A CA 1
ATOM 2088 C C . ALA A 1 273 ? -9.055 45.094 1.047 1 80.56 273 ALA A C 1
ATOM 2090 O O . ALA A 1 273 ? -8.195 44.219 1.057 1 80.56 273 ALA A O 1
ATOM 2091 N N . ARG A 1 274 ? -8.867 46.344 1.518 1 81.44 274 ARG A N 1
ATOM 2092 C CA . ARG A 1 274 ? -7.621 46.656 2.201 1 81.44 274 ARG A CA 1
ATOM 2093 C C . ARG A 1 274 ? -7.395 45.75 3.395 1 81.44 274 ARG A C 1
ATOM 2095 O O . ARG A 1 274 ? -8.328 45.438 4.145 1 81.44 274 ARG A O 1
ATOM 2102 N N . GLY A 1 275 ? -6.164 45.219 3.447 1 81.75 275 GLY A N 1
ATOM 2103 C CA . GLY A 1 275 ? -5.84 44.312 4.523 1 81.75 275 GLY A CA 1
ATOM 2104 C C . GLY A 1 275 ? -5.785 42.844 4.07 1 81.75 275 GLY A C 1
ATOM 2105 O O . GLY A 1 275 ? -5.293 42 4.797 1 81.75 275 GLY A O 1
ATOM 2106 N N . THR A 1 276 ? -6.293 42.656 2.943 1 84.75 276 THR A N 1
ATOM 2107 C CA . THR A 1 276 ? -6.246 41.312 2.377 1 84.75 276 THR A CA 1
ATOM 2108 C C . THR A 1 276 ? -4.84 40.969 1.899 1 84.75 276 THR A C 1
ATOM 2110 O O . THR A 1 276 ? -4.18 41.781 1.255 1 84.75 276 THR A O 1
ATOM 2113 N N . SER A 1 277 ? -4.402 39.781 2.311 1 90.19 277 SER A N 1
ATOM 2114 C CA . SER A 1 277 ? -3.092 39.406 1.809 1 90.19 277 SER A CA 1
ATOM 2115 C C . SER A 1 277 ? -3.154 39.031 0.33 1 90.19 277 SER A C 1
ATOM 2117 O O . SER A 1 277 ? -4.23 38.75 -0.2 1 90.19 277 SER A O 1
ATOM 2119 N N . VAL A 1 278 ? -2.02 39.031 -0.273 1 91.75 278 VAL A N 1
ATOM 2120 C CA . VAL A 1 278 ? -1.946 38.688 -1.687 1 91.75 278 VAL A CA 1
ATOM 2121 C C . VAL A 1 278 ? -2.422 37.25 -1.885 1 91.75 278 VAL A C 1
ATOM 2123 O O . VAL A 1 278 ? -3.115 36.938 -2.859 1 91.75 278 VAL A O 1
ATOM 2126 N N . LEU A 1 279 ? -2.047 36.375 -0.971 1 89.81 279 LEU A N 1
ATOM 2127 C CA . LEU A 1 279 ? -2.459 34.969 -1.071 1 89.81 279 LEU A CA 1
ATOM 2128 C C . LEU A 1 279 ? -3.973 34.844 -0.957 1 89.81 279 LEU A C 1
ATOM 2130 O O . LEU A 1 279 ? -4.598 34.125 -1.731 1 89.81 279 LEU A O 1
ATOM 2134 N N . GLU A 1 280 ? -4.52 35.562 -0.019 1 84.81 280 GLU A N 1
ATOM 2135 C CA . GLU A 1 280 ? -5.969 35.562 0.148 1 84.81 280 GLU A CA 1
ATOM 2136 C C . GLU A 1 280 ? -6.668 36.094 -1.099 1 84.81 280 GLU A C 1
ATOM 2138 O O . GLU A 1 280 ? -7.707 35.594 -1.506 1 84.81 280 GLU A O 1
ATOM 2143 N N . ALA A 1 281 ? -6.098 37.125 -1.636 1 86.44 281 ALA A N 1
ATOM 2144 C CA . ALA A 1 281 ? -6.648 37.688 -2.852 1 86.44 281 ALA A CA 1
ATOM 2145 C C . ALA A 1 281 ? -6.664 36.688 -3.994 1 86.44 281 ALA A C 1
ATOM 2147 O O . ALA A 1 281 ? -7.66 36.562 -4.715 1 86.44 281 ALA A O 1
ATOM 2148 N N . SER A 1 282 ? -5.539 36 -4.145 1 88.62 282 SER A N 1
ATOM 2149 C CA . SER A 1 282 ? -5.449 34.969 -5.188 1 88.62 282 SER A CA 1
ATOM 2150 C C . SER A 1 282 ? -6.504 33.875 -4.996 1 88.62 282 SER A C 1
ATOM 2152 O O . SER A 1 282 ? -7.16 33.469 -5.957 1 88.62 282 SER A O 1
ATOM 2154 N N . ARG A 1 283 ? -6.676 33.469 -3.846 1 80.81 283 ARG A N 1
ATOM 2155 C CA . ARG A 1 283 ? -7.633 32.406 -3.537 1 80.81 283 ARG A CA 1
ATOM 2156 C C . ARG A 1 283 ? -9.062 32.875 -3.777 1 80.81 283 ARG A C 1
ATOM 2158 O O . ARG A 1 283 ? -9.875 32.125 -4.34 1 80.81 283 ARG A O 1
ATOM 2165 N N . LEU A 1 284 ? -9.32 34.125 -3.365 1 77.69 284 LEU A N 1
ATOM 2166 C CA . LEU A 1 284 ? -10.656 34.719 -3.502 1 77.69 284 LEU A CA 1
ATOM 2167 C C . LEU A 1 284 ? -11.055 34.812 -4.969 1 77.69 284 LEU A C 1
ATOM 2169 O O . LEU A 1 284 ? -12.234 34.688 -5.309 1 77.69 284 LEU A O 1
ATOM 2173 N N . HIS A 1 285 ? -10.102 35 -5.785 1 84.38 285 HIS A N 1
ATOM 2174 C CA . HIS A 1 285 ? -10.406 35.25 -7.191 1 84.38 285 HIS A CA 1
ATOM 2175 C C . HIS A 1 285 ? -10.008 34.031 -8.047 1 84.38 285 HIS A C 1
ATOM 2177 O O . HIS A 1 285 ? -9.891 34.156 -9.273 1 84.38 285 HIS A O 1
ATOM 2183 N N . GLY A 1 286 ? -9.617 32.906 -7.426 1 80.69 286 GLY A N 1
ATOM 2184 C CA . GLY A 1 286 ? -9.344 31.688 -8.141 1 80.69 286 GLY A CA 1
ATOM 2185 C C . GLY A 1 286 ? -8.031 31.719 -8.906 1 80.69 286 GLY A C 1
ATOM 2186 O O . GLY A 1 286 ? -7.887 31.062 -9.938 1 80.69 286 GLY A O 1
ATOM 2187 N N . ILE A 1 287 ? -7.172 32.594 -8.531 1 84.69 287 ILE A N 1
ATOM 2188 C CA . ILE A 1 287 ? -5.844 32.625 -9.141 1 84.69 287 ILE A CA 1
ATOM 2189 C C . ILE A 1 287 ? -4.969 31.547 -8.5 1 84.69 287 ILE A C 1
ATOM 2191 O O . ILE A 1 287 ? -4.797 31.516 -7.281 1 84.69 287 ILE A O 1
ATOM 2195 N N . PRO A 1 288 ? -4.496 30.594 -9.312 1 82.38 288 PRO A N 1
ATOM 2196 C CA . PRO A 1 288 ? -3.645 29.531 -8.758 1 82.38 288 PRO A CA 1
ATOM 2197 C C . PRO A 1 288 ? -2.414 30.094 -8.039 1 82.38 288 PRO A C 1
ATOM 2199 O O . PRO A 1 288 ? -1.679 30.906 -8.602 1 82.38 288 PRO A O 1
ATOM 2202 N N . HIS A 1 289 ? -2.305 29.766 -6.785 1 84.06 289 HIS A N 1
ATOM 2203 C CA . HIS A 1 289 ? -1.202 30.234 -5.949 1 84.06 289 HIS A CA 1
ATOM 2204 C C . HIS A 1 289 ? -0.751 29.141 -4.98 1 84.06 289 HIS A C 1
ATOM 2206 O O . HIS A 1 289 ? -1.525 28.719 -4.121 1 84.06 289 HIS A O 1
ATOM 2212 N N . LEU A 1 290 ? 0.447 28.797 -5.148 1 82.19 290 LEU A N 1
ATOM 2213 C CA . LEU A 1 290 ? 0.968 27.688 -4.34 1 82.19 290 LEU A CA 1
ATOM 2214 C C . LEU A 1 290 ? 1.246 28.156 -2.914 1 82.19 290 LEU A C 1
ATOM 2216 O O . LEU A 1 290 ? 1.769 29.25 -2.699 1 82.19 290 LEU A O 1
ATOM 2220 N N . SER A 1 291 ? 0.808 27.422 -1.967 1 78.5 291 SER A N 1
ATOM 2221 C CA . SER A 1 291 ? 1.118 27.609 -0.552 1 78.5 291 SER A CA 1
ATOM 2222 C C . SER A 1 291 ? 1.107 26.266 0.186 1 78.5 291 SER A C 1
ATOM 2224 O O . SER A 1 291 ? 0.049 25.797 0.602 1 78.5 291 SER A O 1
ATOM 2226 N N . LEU A 1 292 ? 2.225 25.812 0.468 1 72.56 292 LEU A N 1
ATOM 2227 C CA . LEU A 1 292 ? 2.309 24.469 1.019 1 72.56 292 LEU A CA 1
ATOM 2228 C C . LEU A 1 292 ? 2.176 24.484 2.537 1 72.56 292 LEU A C 1
ATOM 2230 O O . LEU A 1 292 ? 1.709 23.516 3.139 1 72.56 292 LEU A O 1
ATOM 2234 N N . CYS A 1 293 ? 2.572 25.641 3.105 1 68.69 293 CYS A N 1
ATOM 2235 C CA . CYS A 1 293 ? 2.535 25.688 4.562 1 68.69 293 CYS A CA 1
ATOM 2236 C C . CYS A 1 293 ? 1.203 26.234 5.062 1 68.69 293 CYS A C 1
ATOM 2238 O O . CYS A 1 293 ? 1.021 26.438 6.262 1 68.69 293 CYS A O 1
ATOM 2240 N N . GLY A 1 294 ? 0.364 26.625 4.184 1 67.25 294 GLY A N 1
ATOM 2241 C CA . GLY A 1 294 ? -0.938 27.141 4.566 1 67.25 294 GLY A CA 1
ATOM 2242 C C . GLY A 1 294 ? -0.91 28.609 4.918 1 67.25 294 GLY A C 1
ATOM 2243 O O . GLY A 1 294 ? -1.757 29.094 5.676 1 67.25 294 GLY A O 1
ATOM 2244 N N . GLY A 1 295 ? 0.11 29.328 4.539 1 72.19 295 GLY A N 1
ATOM 2245 C CA . GLY A 1 295 ? 0.182 30.766 4.75 1 72.19 295 GLY A CA 1
ATOM 2246 C C . GLY A 1 295 ? 0.816 31.141 6.078 1 72.19 295 GLY A C 1
ATOM 2247 O O . GLY A 1 295 ? 0.46 32.156 6.676 1 72.19 295 GLY A O 1
ATOM 2248 N N . ARG A 1 296 ? 1.659 30.344 6.641 1 70.5 296 ARG A N 1
ATOM 2249 C CA . ARG A 1 296 ? 2.236 30.578 7.961 1 70.5 296 ARG A CA 1
ATOM 2250 C C . ARG A 1 296 ? 3.67 31.078 7.852 1 70.5 296 ARG A C 1
ATOM 2252 O O . ARG A 1 296 ? 4.395 31.141 8.852 1 70.5 296 ARG A O 1
ATOM 2259 N N . ALA A 1 297 ? 4.121 31.375 6.633 1 78 297 ALA A N 1
ATOM 2260 C CA . ALA A 1 297 ? 5.473 31.859 6.355 1 78 297 ALA A CA 1
ATOM 2261 C C . ALA A 1 297 ? 6.516 30.812 6.746 1 78 297 ALA A C 1
ATOM 2263 O O . ALA A 1 297 ? 7.598 31.156 7.223 1 78 297 ALA A O 1
ATOM 2264 N N . ARG A 1 298 ? 6.117 29.609 6.668 1 74.5 298 ARG A N 1
ATOM 2265 C CA . ARG A 1 298 ? 7.031 28.516 6.977 1 74.5 298 ARG A CA 1
ATOM 2266 C C . ARG A 1 298 ? 7.508 27.828 5.703 1 74.5 298 ARG A C 1
ATOM 2268 O O . ARG A 1 298 ? 8.141 26.766 5.762 1 74.5 298 ARG A O 1
ATOM 2275 N N . CYS A 1 299 ? 7.016 28.344 4.711 1 79.62 299 CYS A N 1
ATOM 2276 C CA . CYS A 1 299 ? 7.547 27.984 3.4 1 79.62 299 CYS A CA 1
ATOM 2277 C C . CYS A 1 299 ? 7.652 29.219 2.5 1 79.62 299 CYS A C 1
ATOM 2279 O O . CYS A 1 299 ? 7.336 30.328 2.924 1 79.62 299 CYS A O 1
ATOM 2281 N N . SER A 1 300 ? 8.234 29.031 1.362 1 85.56 300 SER A N 1
ATOM 2282 C CA . SER A 1 300 ? 8.398 30.172 0.462 1 85.56 300 SER A CA 1
ATOM 2283 C C . SER A 1 300 ? 7.766 29.891 -0.898 1 85.56 300 SER A C 1
ATOM 2285 O O . SER A 1 300 ? 8.18 30.469 -1.908 1 85.56 300 SER A O 1
ATOM 2287 N N . THR A 1 301 ? 6.848 28.984 -0.796 1 84.69 301 THR A N 1
ATOM 2288 C CA . THR A 1 301 ? 6.285 28.578 -2.078 1 84.69 301 THR A CA 1
ATOM 2289 C C . THR A 1 301 ? 5.266 29.609 -2.572 1 84.69 301 THR A C 1
ATOM 2291 O O . THR A 1 301 ? 4.879 29.578 -3.742 1 84.69 301 THR A O 1
ATOM 2294 N N . CYS A 1 302 ? 4.848 30.531 -1.709 1 88.75 302 CYS A N 1
ATOM 2295 C CA . CYS A 1 302 ? 3.883 31.547 -2.117 1 88.75 302 CYS A CA 1
ATOM 2296 C C . CYS A 1 302 ? 4.59 32.812 -2.568 1 88.75 302 CYS A C 1
ATOM 2298 O O . CYS A 1 302 ? 3.953 33.844 -2.734 1 88.75 302 CYS A O 1
ATOM 2300 N N . ARG A 1 303 ? 5.848 32.719 -2.773 1 90.81 303 ARG A N 1
ATOM 2301 C CA . ARG A 1 303 ? 6.641 33.875 -3.145 1 90.81 303 ARG A CA 1
ATOM 2302 C C . ARG A 1 303 ? 6.086 34.562 -4.398 1 90.81 303 ARG A C 1
ATOM 2304 O O . ARG A 1 303 ? 5.672 33.875 -5.34 1 90.81 303 ARG A O 1
ATOM 2311 N N . VAL A 1 304 ? 6.105 35.875 -4.355 1 93.62 304 VAL A N 1
ATOM 2312 C CA . VAL A 1 304 ? 5.668 36.688 -5.484 1 93.62 304 VAL A CA 1
ATOM 2313 C C . VAL A 1 304 ? 6.641 37.844 -5.691 1 93.62 304 VAL A C 1
ATOM 2315 O O . VAL A 1 304 ? 7.227 38.344 -4.734 1 93.62 304 VAL A O 1
ATOM 2318 N N . ARG A 1 305 ? 6.852 38.125 -6.934 1 93.25 305 ARG A N 1
ATOM 2319 C CA . ARG A 1 305 ? 7.5 39.375 -7.258 1 93.25 305 ARG A CA 1
ATOM 2320 C C . ARG A 1 305 ? 6.496 40.531 -7.246 1 93.25 305 ARG A C 1
ATOM 2322 O O . ARG A 1 305 ? 5.438 40.438 -7.871 1 93.25 305 ARG A O 1
ATOM 2329 N N . VAL A 1 306 ? 6.805 41.531 -6.48 1 93.88 306 VAL A N 1
ATOM 2330 C CA . VAL A 1 306 ? 5.84 42.594 -6.305 1 93.88 306 VAL A CA 1
ATOM 2331 C C . VAL A 1 306 ? 6.484 43.938 -6.668 1 93.88 306 VAL A C 1
ATOM 2333 O O . VAL A 1 306 ? 7.656 44.156 -6.355 1 93.88 306 VAL A O 1
ATOM 2336 N N . GLU A 1 307 ? 5.77 44.719 -7.398 1 91.75 307 GLU A N 1
ATOM 2337 C CA . GLU A 1 307 ? 6.145 46.062 -7.73 1 91.75 307 GLU A CA 1
ATOM 2338 C C . GLU A 1 307 ? 5.023 47.062 -7.387 1 91.75 307 GLU A C 1
ATOM 2340 O O . GLU A 1 307 ? 3.914 46.938 -7.906 1 91.75 307 GLU A O 1
ATOM 2345 N N . ALA A 1 308 ? 5.383 47.938 -6.496 1 90.12 308 ALA A N 1
ATOM 2346 C CA . ALA A 1 308 ? 4.383 48.938 -6.117 1 90.12 308 ALA A CA 1
ATOM 2347 C C . ALA A 1 308 ? 4.285 50.062 -7.172 1 90.12 308 ALA A C 1
ATOM 2349 O O . ALA A 1 308 ? 5.305 50.562 -7.652 1 90.12 308 ALA A O 1
ATOM 2350 N N . GLU A 1 309 ? 3.1 50.312 -7.57 1 84.94 309 GLU A N 1
ATOM 2351 C CA . GLU A 1 309 ? 2.883 51.406 -8.516 1 84.94 309 GLU A CA 1
ATOM 2352 C C . GLU A 1 309 ? 2.65 52.719 -7.789 1 84.94 309 GLU A C 1
ATOM 2354 O O . GLU A 1 309 ? 3.02 53.781 -8.289 1 84.94 309 GLU A O 1
ATOM 2359 N N . ASP A 1 310 ? 1.938 52.656 -6.781 1 78.06 310 ASP A N 1
ATOM 2360 C CA . ASP A 1 310 ? 1.692 53.812 -5.961 1 78.06 310 ASP A CA 1
ATOM 2361 C C . ASP A 1 310 ? 2.039 53.562 -4.496 1 78.06 310 ASP A C 1
ATOM 2363 O O . ASP A 1 310 ? 1.548 52.594 -3.902 1 78.06 310 ASP A O 1
ATOM 2367 N N . GLY A 1 311 ? 2.928 54.281 -3.984 1 70.94 311 GLY A N 1
ATOM 2368 C CA . GLY A 1 311 ? 3.25 54.188 -2.568 1 70.94 311 GLY A CA 1
ATOM 2369 C C . GLY A 1 311 ? 4.266 53.094 -2.252 1 70.94 311 GLY A C 1
ATOM 2370 O O . GLY A 1 311 ? 4.777 52.438 -3.156 1 70.94 311 GLY A O 1
ATOM 2371 N N . ALA A 1 312 ? 4.598 52.938 -0.965 1 78.06 312 ALA A N 1
ATOM 2372 C CA . ALA A 1 312 ? 5.578 51.969 -0.499 1 78.06 312 ALA A CA 1
ATOM 2373 C C . ALA A 1 312 ? 4.891 50.719 0.003 1 78.06 312 ALA A C 1
ATOM 2375 O O . ALA A 1 312 ? 3.766 50.75 0.503 1 78.06 312 ALA A O 1
ATOM 2376 N N . LEU A 1 313 ? 5.445 49.5 -0.327 1 88.19 313 LEU A N 1
ATOM 2377 C CA . LEU A 1 313 ? 5.004 48.25 0.256 1 88.19 313 LEU A CA 1
ATOM 2378 C C . LEU A 1 313 ? 5.262 48.219 1.759 1 88.19 313 LEU A C 1
ATOM 2380 O O . LEU A 1 313 ? 6.27 48.75 2.229 1 88.19 313 LEU A O 1
ATOM 2384 N N . PRO A 1 314 ? 4.312 47.844 2.477 1 90.12 314 PRO A N 1
ATOM 2385 C CA . PRO A 1 314 ? 4.617 47.688 3.902 1 90.12 314 PRO A CA 1
ATOM 2386 C C . PRO A 1 314 ? 5.844 46.812 4.16 1 90.12 314 PRO A C 1
ATOM 2388 O O . PRO A 1 314 ? 6.094 45.875 3.422 1 90.12 314 PRO A O 1
ATOM 2391 N N . PRO A 1 315 ? 6.617 47.219 5.168 1 91.25 315 PRO A N 1
ATOM 2392 C CA . PRO A 1 315 ? 7.785 46.406 5.484 1 91.25 315 PRO A CA 1
ATOM 2393 C C . PRO A 1 315 ? 7.41 44.969 5.887 1 91.25 315 PRO A C 1
ATOM 2395 O O . PRO A 1 315 ? 6.359 44.75 6.492 1 91.25 315 PRO A O 1
ATOM 2398 N N . PRO A 1 316 ? 8.242 44.031 5.465 1 92.06 316 PRO A N 1
ATOM 2399 C CA . PRO A 1 316 ? 7.961 42.625 5.84 1 92.06 316 PRO A CA 1
ATOM 2400 C C . PRO A 1 316 ? 8 42.406 7.348 1 92.06 316 PRO A C 1
ATOM 2402 O O . PRO A 1 316 ? 8.82 43.031 8.047 1 92.06 316 PRO A O 1
ATOM 2405 N N . GLY A 1 317 ? 7.098 41.656 7.812 1 88.94 317 GLY A N 1
ATOM 2406 C CA . GLY A 1 317 ? 7.113 41.25 9.211 1 88.94 317 GLY A CA 1
ATOM 2407 C C . GLY A 1 317 ? 8.281 40.344 9.555 1 88.94 317 GLY A C 1
ATOM 2408 O O . GLY A 1 317 ? 9.078 39.969 8.688 1 88.94 317 GLY A O 1
ATOM 2409 N N . ARG A 1 318 ? 8.367 40 10.773 1 86.81 318 ARG A N 1
ATOM 2410 C CA . ARG A 1 318 ? 9.492 39.219 11.281 1 86.81 318 ARG A CA 1
ATOM 2411 C C . ARG A 1 318 ? 9.539 37.844 10.617 1 86.81 318 ARG A C 1
ATOM 2413 O O . ARG A 1 318 ? 10.602 37.406 10.172 1 86.81 318 ARG A O 1
ATOM 2420 N N . ASP A 1 319 ? 8.43 37.156 10.594 1 86.06 319 ASP A N 1
ATOM 2421 C CA . ASP A 1 319 ? 8.383 35.812 10.016 1 86.06 319 ASP A CA 1
ATOM 2422 C C . ASP A 1 319 ? 8.68 35.844 8.516 1 86.06 319 ASP A C 1
ATOM 2424 O O . ASP A 1 319 ? 9.375 34.969 7.996 1 86.06 319 ASP A O 1
ATOM 2428 N N . GLU A 1 320 ? 8.094 36.812 7.871 1 91.38 320 GLU A N 1
ATOM 2429 C CA . GLU A 1 320 ? 8.359 36.969 6.445 1 91.38 320 GLU A CA 1
ATOM 2430 C C . GLU A 1 320 ? 9.844 37.219 6.184 1 91.38 320 GLU A C 1
ATOM 2432 O O . GLU A 1 320 ? 10.438 36.594 5.293 1 91.38 320 GLU A O 1
ATOM 2437 N N . LEU A 1 321 ? 10.422 38.062 6.969 1 91.19 321 LEU A N 1
ATOM 2438 C CA . LEU A 1 321 ? 11.828 38.406 6.805 1 91.19 321 LEU A CA 1
ATOM 2439 C C . LEU A 1 321 ? 12.711 37.188 7.035 1 91.19 321 LEU A C 1
ATOM 2441 O O . LEU A 1 321 ? 13.688 36.969 6.312 1 91.19 321 LEU A O 1
ATOM 2445 N N . ARG A 1 322 ? 12.344 36.469 8.031 1 87.25 322 ARG A N 1
ATOM 2446 C CA . ARG A 1 322 ? 13.102 35.25 8.328 1 87.25 322 ARG A CA 1
ATOM 2447 C C . ARG A 1 322 ? 13.094 34.281 7.145 1 87.25 322 ARG A C 1
ATOM 2449 O O . ARG A 1 322 ? 14.133 33.75 6.773 1 87.25 322 ARG A O 1
ATOM 2456 N N . THR A 1 323 ? 11.984 34.094 6.605 1 89 323 THR A N 1
ATOM 2457 C CA . THR A 1 323 ? 11.836 33.188 5.484 1 89 323 THR A CA 1
ATOM 2458 C C . THR A 1 323 ? 12.539 33.719 4.246 1 89 323 THR A C 1
ATOM 2460 O O . THR A 1 323 ? 13.25 32.969 3.561 1 89 323 THR A O 1
ATOM 2463 N N . LEU A 1 324 ? 12.383 34.938 3.967 1 90.25 324 LEU A N 1
ATOM 2464 C CA . LEU A 1 324 ? 13 35.562 2.795 1 90.25 324 LEU A CA 1
ATOM 2465 C C . LEU A 1 324 ? 14.523 35.5 2.9 1 90.25 324 LEU A C 1
ATOM 2467 O O . LEU A 1 324 ? 15.211 35.312 1.899 1 90.25 324 LEU A O 1
ATOM 2471 N N . GLN A 1 325 ? 14.984 35.688 4.105 1 87.81 325 GLN A N 1
ATOM 2472 C CA . GLN A 1 325 ? 16.422 35.625 4.336 1 87.81 325 GLN A CA 1
ATOM 2473 C C . GLN A 1 325 ? 16.922 34.188 4.164 1 87.81 325 GLN A C 1
ATOM 2475 O O . GLN A 1 325 ? 17.984 33.969 3.566 1 87.81 325 GLN A O 1
ATOM 2480 N N . ARG A 1 326 ? 16.203 33.281 4.625 1 83.69 326 ARG A N 1
ATOM 2481 C CA . ARG A 1 326 ? 16.609 31.891 4.555 1 83.69 326 ARG A CA 1
ATOM 2482 C C . ARG A 1 326 ? 16.75 31.438 3.105 1 83.69 326 ARG A C 1
ATOM 2484 O O . ARG A 1 326 ? 17.688 30.719 2.762 1 83.69 326 ARG A O 1
ATOM 2491 N N . VAL A 1 327 ? 15.82 31.953 2.318 1 86.19 327 VAL A N 1
ATOM 2492 C CA . VAL A 1 327 ? 15.828 31.469 0.941 1 86.19 327 VAL A CA 1
ATOM 2493 C C . VAL A 1 327 ? 16.609 32.438 0.058 1 86.19 327 VAL A C 1
ATOM 2495 O O . VAL A 1 327 ? 16.641 32.281 -1.166 1 86.19 327 VAL A O 1
ATOM 2498 N N . ASN A 1 328 ? 17.219 33.375 0.618 1 84.69 328 ASN A N 1
ATOM 2499 C CA . ASN A 1 328 ? 17.953 34.375 -0.125 1 84.69 328 ASN A CA 1
ATOM 2500 C C . ASN A 1 328 ? 17.141 34.938 -1.274 1 84.69 328 ASN A C 1
ATOM 2502 O O . ASN A 1 328 ? 17.578 34.938 -2.424 1 84.69 328 ASN A O 1
ATOM 2506 N N . ALA A 1 329 ? 15.961 35.375 -0.898 1 88.25 329 ALA A N 1
ATOM 2507 C CA . ALA A 1 329 ? 15.062 35.938 -1.907 1 88.25 329 ALA A CA 1
ATOM 2508 C C . ALA A 1 329 ? 15.594 37.25 -2.436 1 88.25 329 ALA A C 1
ATOM 2510 O O . ALA A 1 329 ? 16.109 38.094 -1.669 1 88.25 329 ALA A O 1
ATOM 2511 N N . PRO A 1 330 ? 15.484 37.438 -3.711 1 86.69 330 PRO A N 1
ATOM 2512 C CA . PRO A 1 330 ? 15.922 38.688 -4.285 1 86.69 330 PRO A CA 1
ATOM 2513 C C . PRO A 1 330 ? 15.047 39.875 -3.855 1 86.69 330 PRO A C 1
ATOM 2515 O O . PRO A 1 330 ? 13.977 39.656 -3.279 1 86.69 330 PRO A O 1
ATOM 2518 N N . GLU A 1 331 ? 15.609 41 -4.148 1 87.31 331 GLU A N 1
ATOM 2519 C CA . GLU A 1 331 ? 14.836 42.219 -3.865 1 87.31 331 GLU A CA 1
ATOM 2520 C C . GLU A 1 331 ? 13.539 42.25 -4.668 1 87.31 331 GLU A C 1
ATOM 2522 O O . GLU A 1 331 ? 13.5 41.781 -5.812 1 87.31 331 GLU A O 1
ATOM 2527 N N . GLY A 1 332 ? 12.508 42.688 -4.07 1 89.69 332 GLY A N 1
ATOM 2528 C CA . GLY A 1 332 ? 11.227 42.781 -4.746 1 89.69 332 GLY A CA 1
ATOM 2529 C C . GLY A 1 332 ? 10.375 41.531 -4.59 1 89.69 332 GLY A C 1
ATOM 2530 O O . GLY A 1 332 ? 9.258 41.469 -5.113 1 89.69 332 GLY A O 1
ATOM 2531 N N . VAL A 1 333 ? 10.953 40.562 -3.969 1 93.75 333 VAL A N 1
ATOM 2532 C CA . VAL A 1 333 ? 10.203 39.344 -3.75 1 93.75 333 VAL A CA 1
ATOM 2533 C C . VAL A 1 333 ? 9.617 39.344 -2.34 1 93.75 333 VAL A C 1
ATOM 2535 O O . VAL A 1 333 ? 10.289 39.719 -1.381 1 93.75 333 VAL A O 1
ATOM 2538 N N . ARG A 1 334 ? 8.359 39.031 -2.207 1 94.94 334 ARG A N 1
ATOM 2539 C CA . ARG A 1 334 ? 7.637 38.969 -0.941 1 94.94 334 ARG A CA 1
ATOM 2540 C C . ARG A 1 334 ? 6.879 37.656 -0.822 1 94.94 334 ARG A C 1
ATOM 2542 O O . ARG A 1 334 ? 6.762 36.906 -1.795 1 94.94 334 ARG A O 1
ATOM 2549 N N . LEU A 1 335 ? 6.461 37.406 0.362 1 93.88 335 LEU A N 1
ATOM 2550 C CA . LEU A 1 335 ? 5.555 36.281 0.558 1 93.88 335 LEU A CA 1
ATOM 2551 C C . LEU A 1 335 ? 4.102 36.719 0.411 1 93.88 335 LEU A C 1
ATOM 2553 O O . LEU A 1 335 ? 3.641 37.594 1.131 1 93.88 335 LEU A O 1
ATOM 2557 N N . ALA A 1 336 ? 3.428 36.062 -0.41 1 93.38 336 ALA A N 1
ATOM 2558 C CA . ALA A 1 336 ? 2.037 36.406 -0.688 1 93.38 336 ALA A CA 1
ATOM 2559 C C . ALA A 1 336 ? 1.173 36.25 0.561 1 93.38 336 ALA A C 1
ATOM 2561 O O . ALA A 1 336 ? 0.193 37 0.737 1 93.38 336 ALA A O 1
ATOM 2562 N N . CYS A 1 337 ? 1.514 35.312 1.431 1 88.81 337 CYS A N 1
ATOM 2563 C CA . CYS A 1 337 ? 0.709 35.031 2.609 1 88.81 337 CYS A CA 1
ATOM 2564 C C . CYS A 1 337 ? 0.873 36.094 3.67 1 88.81 337 CYS A C 1
ATOM 2566 O O . CYS A 1 337 ? 0.01 36.25 4.535 1 88.81 337 CYS A O 1
ATOM 2568 N N . GLN A 1 338 ? 1.922 36.875 3.576 1 89.5 338 GLN A N 1
ATOM 2569 C CA . GLN A 1 338 ? 2.215 37.844 4.621 1 89.5 338 GLN A CA 1
ATOM 2570 C C . GLN A 1 338 ? 1.998 39.281 4.117 1 89.5 338 GLN A C 1
ATOM 2572 O O . GLN A 1 338 ? 1.712 40.188 4.902 1 89.5 338 GLN A O 1
ATOM 2577 N N . LEU A 1 339 ? 2.092 39.469 2.83 1 93 339 LEU A N 1
ATOM 2578 C CA . LEU A 1 339 ? 2.016 40.812 2.258 1 93 339 LEU A CA 1
ATOM 2579 C C . LEU A 1 339 ? 0.57 41.281 2.184 1 93 339 LEU A C 1
ATOM 2581 O O . LEU A 1 339 ? -0.269 40.656 1.549 1 93 339 LEU A O 1
ATOM 2585 N N . ARG A 1 340 ? 0.346 42.375 2.785 1 91.06 340 ARG A N 1
ATOM 2586 C CA . ARG A 1 340 ? -0.935 43.062 2.729 1 91.06 340 ARG A CA 1
ATOM 2587 C C . ARG A 1 340 ? -0.775 44.469 2.125 1 91.06 340 ARG A C 1
ATOM 2589 O O . ARG A 1 340 ? -0.554 45.438 2.848 1 91.06 340 ARG A O 1
ATOM 2596 N N . PRO A 1 341 ? -0.995 44.5 0.847 1 89.94 341 PRO A N 1
ATOM 2597 C CA . PRO A 1 341 ? -0.732 45.75 0.167 1 89.94 341 PRO A CA 1
ATOM 2598 C C . PRO A 1 341 ? -1.692 46.875 0.596 1 89.94 341 PRO A C 1
ATOM 2600 O O . PRO A 1 341 ? -2.826 46.594 0.99 1 89.94 341 PRO A O 1
ATOM 2603 N N . GLN A 1 342 ? -1.222 48.125 0.488 1 86.56 342 GLN A N 1
ATOM 2604 C CA . GLN A 1 342 ? -2.014 49.281 0.866 1 86.56 342 GLN A CA 1
ATOM 2605 C C . GLN A 1 342 ? -2.416 50.094 -0.361 1 86.56 342 GLN A C 1
ATOM 2607 O O . GLN A 1 342 ? -3.221 51.031 -0.261 1 86.56 342 GLN A O 1
ATOM 2612 N N . GLY A 1 343 ? -1.828 49.812 -1.493 1 86.69 343 GLY A N 1
ATOM 2613 C CA . GLY A 1 343 ? -2.127 50.469 -2.748 1 86.69 343 GLY A CA 1
ATOM 2614 C C . GLY A 1 343 ? -2.1 49.562 -3.945 1 86.69 343 GLY A C 1
ATOM 2615 O O . GLY A 1 343 ? -2.236 48.344 -3.793 1 86.69 343 GLY A O 1
ATOM 2616 N N . ARG A 1 344 ? -1.959 50.219 -5.117 1 90.62 344 ARG A N 1
ATOM 2617 C CA . ARG A 1 344 ? -1.896 49.438 -6.352 1 90.62 344 ARG A CA 1
ATOM 2618 C C . ARG A 1 344 ? -0.54 48.75 -6.496 1 90.62 344 ARG A C 1
ATOM 2620 O O . ARG A 1 344 ? 0.503 49.406 -6.383 1 90.62 344 ARG A O 1
ATOM 2627 N N . VAL A 1 345 ? -0.591 47.375 -6.656 1 93.62 345 VAL A N 1
ATOM 2628 C CA . VAL A 1 345 ? 0.66 46.625 -6.77 1 93.62 345 VAL A CA 1
ATOM 2629 C C . VAL A 1 345 ? 0.561 45.625 -7.91 1 93.62 345 VAL A C 1
ATOM 2631 O O . VAL A 1 345 ? -0.515 45.094 -8.18 1 93.62 345 VAL A O 1
ATOM 2634 N N . ARG A 1 346 ? 1.679 45.469 -8.594 1 94.31 346 ARG A N 1
ATOM 2635 C CA . ARG A 1 346 ? 1.82 44.375 -9.57 1 94.31 346 ARG A CA 1
ATOM 2636 C C . ARG A 1 346 ? 2.385 43.125 -8.914 1 94.31 346 ARG A C 1
ATOM 2638 O O . ARG A 1 346 ? 3.389 43.188 -8.203 1 94.31 346 ARG A O 1
ATOM 2645 N N . VAL A 1 347 ? 1.702 42.062 -9.109 1 94.38 347 VAL A N 1
ATOM 2646 C CA . VAL A 1 347 ? 2.078 40.812 -8.445 1 94.38 347 VAL A CA 1
ATOM 2647 C C . VAL A 1 347 ? 2.332 39.719 -9.484 1 94.38 347 VAL A C 1
ATOM 2649 O O . VAL A 1 347 ? 1.505 39.5 -10.375 1 94.38 347 VAL A O 1
ATOM 2652 N N . THR A 1 348 ? 3.469 39.031 -9.43 1 91.94 348 THR A N 1
ATOM 2653 C CA . THR A 1 348 ? 3.793 37.875 -10.266 1 91.94 348 THR A CA 1
ATOM 2654 C C . THR A 1 348 ? 4.184 36.688 -9.414 1 91.94 348 THR A C 1
ATOM 2656 O O . THR A 1 348 ? 5.266 36.656 -8.828 1 91.94 348 THR A O 1
ATOM 2659 N N . PRO A 1 349 ? 3.322 35.719 -9.398 1 90.19 349 PRO A N 1
ATOM 2660 C CA . PRO A 1 349 ? 3.713 34.5 -8.656 1 90.19 349 PRO A CA 1
ATOM 2661 C C . PRO A 1 349 ? 4.953 33.844 -9.242 1 90.19 349 PRO A C 1
ATOM 2663 O O . PRO A 1 349 ? 5.082 33.719 -10.461 1 90.19 349 PRO A O 1
ATOM 2666 N N . LEU A 1 350 ? 5.777 33.375 -8.328 1 87.12 350 LEU A N 1
ATOM 2667 C CA 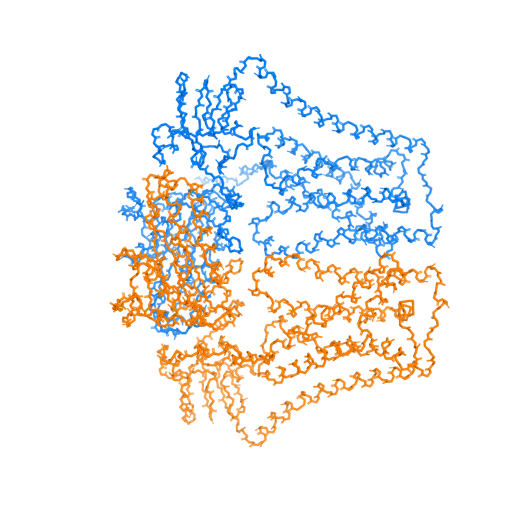. LEU A 1 350 ? 7.023 32.781 -8.781 1 87.12 350 LEU A CA 1
ATOM 2668 C C . LEU A 1 350 ? 6.859 31.266 -8.961 1 87.12 350 LEU A C 1
ATOM 2670 O O . LEU A 1 350 ? 7.605 30.641 -9.719 1 87.12 350 LEU A O 1
ATOM 2674 N N . PHE A 1 351 ? 5.949 30.688 -8.156 1 84.25 351 PHE A N 1
ATOM 2675 C CA . PHE A 1 351 ? 5.719 29.25 -8.227 1 84.25 351 PHE A CA 1
ATOM 2676 C C . PHE A 1 351 ? 4.355 28.953 -8.836 1 84.25 351 PHE A C 1
ATOM 2678 O O . PHE A 1 351 ? 3.381 29.656 -8.562 1 84.25 351 PHE A O 1
ATOM 2685 N N . GLN A 1 352 ? 4.332 28.016 -9.719 1 75.38 352 GLN A N 1
ATOM 2686 C CA . GLN A 1 352 ? 3.07 27.562 -10.281 1 75.38 352 GLN A CA 1
ATOM 2687 C C . GLN A 1 352 ? 2.678 26.188 -9.719 1 75.38 352 GLN A C 1
ATOM 2689 O O . GLN A 1 352 ? 3.527 25.312 -9.555 1 75.38 352 GLN A O 1
ATOM 2694 N N . PRO A 1 353 ? 1.435 26.188 -9.188 1 65.88 353 PRO A N 1
ATOM 2695 C CA . PRO A 1 353 ? 0.994 24.859 -8.742 1 65.88 353 PRO A CA 1
ATOM 2696 C C . PRO A 1 353 ? 1.052 23.812 -9.844 1 65.88 353 PRO A C 1
ATOM 2698 O O . PRO A 1 353 ? 0.814 24.125 -11.016 1 65.88 353 PRO A O 1
ATOM 2701 N N . GLY A 1 354 ? 1.849 22.781 -9.734 1 57.84 354 GLY A N 1
ATOM 2702 C CA . GLY A 1 354 ? 1.907 21.719 -10.734 1 57.84 354 GLY A CA 1
ATOM 2703 C C . GLY A 1 354 ? 0.609 20.938 -10.852 1 57.84 354 GLY A C 1
ATOM 2704 O O . GLY A 1 354 ? -0.354 21.219 -10.133 1 57.84 354 GLY A O 1
ATOM 2705 N N . ALA A 1 355 ? 0.385 20.281 -12.023 1 49.38 355 ALA A N 1
ATOM 2706 C CA . ALA A 1 355 ? -0.802 19.5 -12.344 1 49.38 355 ALA A CA 1
ATOM 2707 C C . ALA A 1 355 ? -1.111 18.5 -11.227 1 49.38 355 ALA A C 1
ATOM 2709 O O . ALA A 1 355 ? -2.264 18.094 -11.039 1 49.38 355 ALA A O 1
ATOM 2710 N N . GLY A 1 356 ? -0.053 17.812 -10.57 1 48.75 356 GLY A N 1
ATOM 2711 C CA . GLY A 1 356 ? -0.373 16.609 -9.789 1 48.75 356 GLY A CA 1
ATOM 2712 C C . GLY A 1 356 ? -0.647 16.922 -8.328 1 48.75 356 GLY A C 1
ATOM 2713 O O . GLY A 1 356 ? -0.222 17.953 -7.809 1 48.75 356 GLY A O 1
ATOM 2714 N N . PRO A 1 357 ? -1.564 16.266 -7.699 1 46.03 357 PRO A N 1
ATOM 2715 C CA . PRO A 1 357 ? -2.039 16.375 -6.316 1 46.03 357 PRO A CA 1
ATOM 2716 C C . PRO A 1 357 ? -0.907 16.297 -5.297 1 46.03 357 PRO A C 1
ATOM 2718 O O . PRO A 1 357 ? -1.16 16.25 -4.09 1 46.03 357 PRO A O 1
ATOM 2721 N N . ALA A 1 358 ? 0.336 16.125 -5.68 1 47.75 358 ALA A N 1
ATOM 2722 C CA . ALA A 1 358 ? 1.438 15.609 -4.875 1 47.75 358 ALA A CA 1
ATOM 2723 C C . ALA A 1 358 ? 1.771 16.562 -3.723 1 47.75 358 ALA A C 1
ATOM 2725 O O . ALA A 1 358 ? 2.016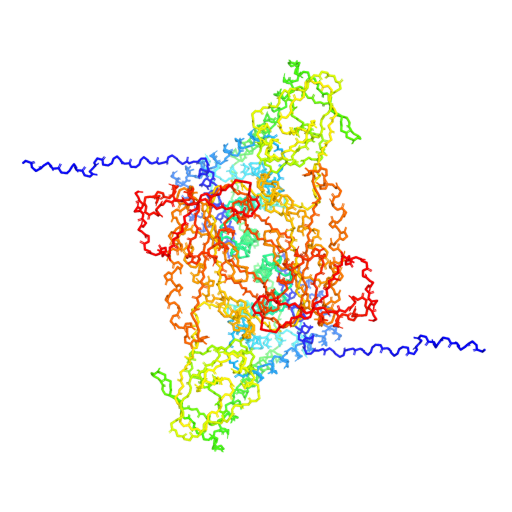 16.109 -2.598 1 47.75 358 ALA A O 1
ATOM 2726 N N . ALA A 1 359 ? 1.938 17.906 -4.02 1 49.88 359 ALA A N 1
ATOM 2727 C CA . ALA A 1 359 ? 2.266 18.828 -2.932 1 49.88 359 ALA A CA 1
ATOM 2728 C C . ALA A 1 359 ? 1.284 18.672 -1.772 1 49.88 359 ALA A C 1
ATOM 2730 O O . ALA A 1 359 ? 1.655 18.859 -0.61 1 49.88 359 ALA A O 1
ATOM 2731 N N . ALA A 1 360 ? 0.159 18.297 -2.236 1 49.47 360 ALA A N 1
ATOM 2732 C CA . ALA A 1 360 ? -0.935 18.172 -1.278 1 49.47 360 ALA A CA 1
ATOM 2733 C C . ALA A 1 360 ? -0.727 16.969 -0.367 1 49.47 360 ALA A C 1
ATOM 2735 O O . ALA A 1 360 ? -1.416 16.812 0.645 1 49.47 360 ALA A O 1
ATOM 2736 N N . ARG A 1 361 ? 0.428 16.234 -0.712 1 57.06 361 ARG A N 1
ATOM 2737 C CA . ARG A 1 361 ? 0.568 14.984 0.024 1 57.06 361 ARG A CA 1
ATOM 2738 C C . ARG A 1 361 ? 1.494 15.156 1.224 1 57.06 361 ARG A C 1
ATOM 2740 O O . ARG A 1 361 ? 1.613 14.25 2.057 1 57.06 361 ARG A O 1
ATOM 2747 N N . LEU A 1 362 ? 2.162 16.375 1.133 1 58.75 362 LEU A N 1
ATOM 2748 C CA . LEU A 1 362 ? 2.979 16.625 2.316 1 58.75 362 LEU A CA 1
ATOM 2749 C C . LEU A 1 362 ? 2.141 17.25 3.43 1 58.75 362 LEU A C 1
ATOM 2751 O O . LEU A 1 362 ? 1.459 18.25 3.213 1 58.75 362 LEU A O 1
ATOM 2755 N N . GLY A 1 363 ? 1.845 16.469 4.527 1 59.88 363 GLY A N 1
ATOM 2756 C CA . GLY A 1 363 ? 0.82 16.672 5.539 1 59.88 363 GLY A CA 1
ATOM 2757 C C . GLY A 1 363 ? 1.204 17.703 6.586 1 59.88 363 GLY A C 1
ATOM 2758 O O . GLY A 1 363 ? 0.391 18.547 6.953 1 59.88 363 GLY A O 1
ATOM 2759 N N . SER A 1 364 ? 2.492 17.578 7.289 1 69.44 364 SER A N 1
ATOM 2760 C CA . SER A 1 364 ? 2.748 18.391 8.477 1 69.44 364 SER A CA 1
ATOM 2761 C C . SER A 1 364 ? 4.242 18.531 8.742 1 69.44 364 SER A C 1
ATOM 2763 O O . SER A 1 364 ? 5.035 17.703 8.281 1 69.44 364 SER A O 1
ATOM 2765 N N . GLU A 1 365 ? 4.691 19.688 9.203 1 78.19 365 GLU A N 1
ATOM 2766 C CA . GLU A 1 365 ? 6.035 19.844 9.75 1 78.19 365 GLU A CA 1
ATOM 2767 C C . GLU A 1 365 ? 6.145 19.219 11.133 1 78.19 365 GLU A C 1
ATOM 2769 O O . GLU A 1 365 ? 5.227 19.344 11.945 1 78.19 365 GLU A O 1
ATOM 2774 N N . ARG A 1 366 ? 7.211 18.438 11.344 1 83 366 ARG A N 1
ATOM 2775 C CA . ARG A 1 366 ? 7.418 17.781 12.625 1 83 366 ARG A CA 1
ATOM 2776 C C . ARG A 1 366 ? 8.883 17.844 13.047 1 83 366 ARG A C 1
ATOM 2778 O O . ARG A 1 366 ? 9.766 18 12.203 1 83 366 ARG A O 1
ATOM 2785 N N . GLN A 1 367 ? 9.031 17.875 14.383 1 90.81 367 GLN A N 1
ATOM 2786 C CA . GLN A 1 367 ? 10.367 17.688 14.945 1 90.81 367 GLN A CA 1
ATOM 2787 C C . GLN A 1 367 ? 10.672 16.203 15.164 1 90.81 367 GLN A C 1
ATOM 2789 O O . GLN A 1 367 ? 10 15.547 15.961 1 90.81 367 GLN A O 1
ATOM 2794 N N . VAL A 1 368 ? 11.695 15.703 14.398 1 95.44 368 VAL A N 1
ATOM 2795 C CA . VAL A 1 368 ? 11.953 14.266 14.469 1 95.44 368 VAL A CA 1
ATOM 2796 C C . VAL A 1 368 ? 13.445 14.016 14.641 1 95.44 368 VAL A C 1
ATOM 2798 O O . VAL A 1 368 ? 14.258 14.914 14.414 1 95.44 368 VAL A O 1
ATOM 2801 N N . ALA A 1 369 ? 13.773 12.906 15.148 1 98.31 369 ALA A N 1
ATOM 2802 C CA . ALA A 1 369 ? 15.133 12.359 15.094 1 98.31 369 ALA A CA 1
ATOM 2803 C C . ALA A 1 369 ? 15.266 11.344 13.961 1 98.31 369 ALA A C 1
ATOM 2805 O O . ALA A 1 369 ? 14.406 10.469 13.805 1 98.31 369 ALA A O 1
ATOM 2806 N N . VAL A 1 370 ? 16.312 11.523 13.18 1 98.31 370 VAL A N 1
ATOM 2807 C CA . VAL A 1 370 ? 16.531 10.664 12.023 1 98.31 370 VAL A CA 1
ATOM 2808 C C . VAL A 1 370 ? 17.781 9.82 12.234 1 98.31 370 VAL A C 1
ATOM 2810 O O . VAL A 1 370 ? 18.859 10.367 12.508 1 98.31 370 VAL A O 1
ATOM 2813 N N . LEU A 1 371 ? 17.625 8.539 12.125 1 98.69 371 LEU A N 1
ATOM 2814 C CA . LEU A 1 371 ? 18.734 7.602 12.266 1 98.69 371 LEU A CA 1
ATOM 2815 C C . LEU A 1 371 ? 19 6.879 10.945 1 98.69 371 LEU A C 1
ATOM 2817 O O . LEU A 1 371 ? 18.094 6.305 10.352 1 98.69 371 LEU A O 1
ATOM 2821 N N . PHE A 1 372 ? 20.219 6.977 10.516 1 98.38 372 PHE A N 1
ATOM 2822 C CA . PHE A 1 372 ? 20.656 6.191 9.367 1 98.38 372 PHE A CA 1
ATOM 2823 C C . PHE A 1 372 ? 21.578 5.055 9.805 1 98.38 372 PHE A C 1
ATOM 2825 O O . PHE A 1 372 ? 22.438 5.246 10.664 1 98.38 372 PHE A O 1
ATOM 2832 N N . VAL A 1 373 ? 21.375 3.896 9.273 1 98.19 373 VAL A N 1
ATOM 2833 C CA . VAL A 1 373 ? 22.219 2.725 9.469 1 98.19 373 VAL A CA 1
ATOM 2834 C C . VAL A 1 373 ? 22.688 2.201 8.109 1 98.19 373 VAL A C 1
ATOM 2836 O O . VAL A 1 373 ? 21.891 2.023 7.191 1 98.19 373 VAL A O 1
ATOM 2839 N N . ASP A 1 374 ? 23.922 1.941 8 1 96.75 374 ASP A N 1
ATOM 2840 C CA . ASP A 1 374 ? 24.469 1.481 6.723 1 96.75 374 ASP A CA 1
ATOM 2841 C C . ASP A 1 374 ? 25.516 0.39 6.93 1 96.75 374 ASP A C 1
ATOM 2843 O O . ASP A 1 374 ? 26.328 0.472 7.852 1 96.75 374 ASP A O 1
ATOM 2847 N N . LEU A 1 375 ? 25.484 -0.615 6.027 1 95.19 375 LEU A N 1
ATOM 2848 C CA . LEU A 1 375 ? 26.453 -1.697 6.07 1 95.19 375 LEU A CA 1
ATOM 2849 C C . LEU A 1 375 ? 27.781 -1.255 5.461 1 95.19 375 LEU A C 1
ATOM 2851 O O . LEU A 1 375 ? 27.812 -0.549 4.449 1 95.19 375 LEU A O 1
ATOM 2855 N N . ARG A 1 376 ? 28.828 -1.655 6.172 1 93.19 376 ARG A N 1
ATOM 2856 C CA . ARG A 1 376 ? 30.156 -1.375 5.652 1 93.19 376 ARG A CA 1
ATOM 2857 C C . ARG A 1 376 ? 30.656 -2.527 4.789 1 93.19 376 ARG A C 1
ATOM 2859 O O . ARG A 1 376 ? 30.406 -3.695 5.094 1 93.19 376 ARG A O 1
ATOM 2866 N N . ARG A 1 377 ? 31.328 -2.227 3.678 1 86.94 377 ARG A N 1
ATOM 2867 C CA . ARG A 1 377 ? 31.938 -3.191 2.764 1 86.94 377 ARG A CA 1
ATOM 2868 C C . ARG A 1 377 ? 30.859 -4.062 2.109 1 86.94 377 ARG A C 1
ATOM 2870 O O . ARG A 1 377 ? 31.078 -5.258 1.886 1 86.94 377 ARG A O 1
ATOM 2877 N N . TRP A 1 378 ? 29.703 -3.57 2.023 1 87.38 378 TRP A N 1
ATOM 2878 C CA . TRP A 1 378 ? 28.594 -4.273 1.398 1 87.38 378 TRP A CA 1
ATOM 2879 C C . TRP A 1 378 ? 28.875 -4.547 -0.074 1 87.38 378 TRP A C 1
ATOM 2881 O O . TRP A 1 378 ? 28.547 -5.625 -0.586 1 87.38 378 TRP A O 1
ATOM 2891 N N . SER A 1 379 ? 29.484 -3.557 -0.745 1 84.56 379 SER A N 1
ATOM 2892 C CA . SER A 1 379 ? 29.75 -3.693 -2.174 1 84.56 379 SER A CA 1
ATOM 2893 C C . SER A 1 379 ? 30.656 -4.891 -2.459 1 84.56 379 SER A C 1
ATOM 2895 O O . SER A 1 379 ? 30.453 -5.594 -3.451 1 84.56 379 SER A O 1
ATOM 2897 N N . GLY A 1 380 ? 31.578 -5.133 -1.564 1 84.88 380 GLY A N 1
ATOM 2898 C CA . GLY A 1 380 ? 32.438 -6.297 -1.717 1 84.88 380 GLY A CA 1
ATOM 2899 C C . GLY A 1 380 ? 31.688 -7.609 -1.569 1 84.88 380 GLY A C 1
ATOM 2900 O O . GLY A 1 380 ? 31.906 -8.547 -2.34 1 84.88 380 GLY A O 1
ATOM 2901 N N . LEU A 1 381 ? 30.828 -7.645 -0.643 1 86.19 381 LEU A N 1
ATOM 2902 C CA . LEU A 1 381 ? 30 -8.828 -0.442 1 86.19 381 LEU A CA 1
ATOM 2903 C C . LEU A 1 381 ? 29.078 -9.055 -1.631 1 86.19 381 LEU A C 1
ATOM 2905 O O . LEU A 1 381 ? 28.875 -10.188 -2.068 1 86.19 381 LEU A O 1
ATOM 2909 N N . ALA A 1 382 ? 28.562 -7.992 -2.115 1 85.69 382 ALA A N 1
ATOM 2910 C CA . ALA A 1 382 ? 27.594 -8.062 -3.203 1 85.69 382 ALA A CA 1
ATOM 2911 C C . ALA A 1 382 ? 28.234 -8.602 -4.477 1 85.69 382 ALA A C 1
ATOM 2913 O O . ALA A 1 382 ? 27.578 -9.25 -5.289 1 85.69 382 ALA A O 1
ATOM 2914 N N . GLU A 1 383 ? 29.469 -8.391 -4.664 1 84.12 383 GLU A N 1
ATOM 2915 C CA . GLU A 1 383 ? 30.172 -8.844 -5.859 1 84.12 383 GLU A CA 1
ATOM 2916 C C . GLU A 1 383 ? 30.344 -10.359 -5.855 1 84.12 383 GLU A C 1
ATOM 2918 O O . GLU A 1 383 ? 30.328 -11 -6.914 1 84.12 383 GLU A O 1
ATOM 2923 N N . ARG A 1 384 ? 30.344 -10.898 -4.699 1 83.19 384 ARG A N 1
ATOM 2924 C CA . ARG A 1 384 ? 30.75 -12.297 -4.594 1 83.19 384 ARG A CA 1
ATOM 2925 C C . ARG A 1 384 ? 29.562 -13.188 -4.273 1 83.19 384 ARG A C 1
ATOM 2927 O O . ARG A 1 384 ? 29.719 -14.383 -4.02 1 83.19 384 ARG A O 1
ATOM 2934 N N . GLN A 1 385 ? 28.469 -12.586 -4.27 1 84.94 385 GLN A N 1
ATOM 2935 C CA . GLN A 1 385 ? 27.297 -13.367 -3.883 1 84.94 385 GLN A CA 1
ATOM 2936 C C . GLN A 1 385 ? 26.219 -13.297 -4.953 1 84.94 385 GLN A C 1
ATOM 2938 O O . GLN A 1 385 ? 26.172 -12.352 -5.738 1 84.94 385 GLN A O 1
ATOM 2943 N N . TRP A 1 386 ? 25.484 -14.367 -4.977 1 83.81 386 TRP A N 1
ATOM 2944 C CA . TRP A 1 386 ? 24.312 -14.367 -5.852 1 83.81 386 TRP A CA 1
ATOM 2945 C C . TRP A 1 386 ? 23.234 -13.422 -5.316 1 83.81 386 TRP A C 1
ATOM 2947 O O . TRP A 1 386 ? 23.188 -13.156 -4.117 1 83.81 386 TRP A O 1
ATOM 2957 N N . PRO A 1 387 ? 22.391 -12.922 -6.223 1 83.06 387 PRO A N 1
ATOM 2958 C CA . PRO A 1 387 ? 21.344 -11.977 -5.797 1 83.06 387 PRO A CA 1
ATOM 2959 C C . PRO A 1 387 ? 20.484 -12.531 -4.672 1 83.06 387 PRO A C 1
ATOM 2961 O O . PRO A 1 387 ? 20.141 -11.805 -3.732 1 83.06 387 PRO A O 1
ATOM 2964 N N . PHE A 1 388 ? 20.188 -13.766 -4.723 1 79.88 388 PHE A N 1
ATOM 2965 C CA . PHE A 1 388 ? 19.344 -14.352 -3.699 1 79.88 388 PHE A CA 1
ATOM 2966 C C . PHE A 1 388 ? 20.047 -14.383 -2.354 1 79.88 388 PHE A C 1
ATOM 2968 O O . PHE A 1 388 ? 19.422 -14.227 -1.307 1 79.88 388 PHE A O 1
ATOM 2975 N N . ASP A 1 389 ? 21.359 -14.609 -2.393 1 84.88 389 ASP A N 1
ATOM 2976 C CA . ASP A 1 389 ? 22.141 -14.578 -1.162 1 84.88 389 ASP A CA 1
ATOM 2977 C C . ASP A 1 389 ? 22.109 -13.195 -0.523 1 84.88 389 ASP A C 1
ATOM 2979 O O . ASP A 1 389 ? 21.953 -13.07 0.693 1 84.88 389 ASP A O 1
ATOM 2983 N N . LEU A 1 390 ? 22.234 -12.273 -1.395 1 86.81 390 LEU A N 1
ATOM 2984 C CA . LEU A 1 390 ? 22.219 -10.891 -0.93 1 86.81 390 LEU A CA 1
ATOM 2985 C C . LEU A 1 390 ? 20.859 -10.531 -0.345 1 86.81 390 LEU A C 1
ATOM 2987 O O . LEU A 1 390 ? 20.781 -9.844 0.675 1 86.81 390 LEU A O 1
ATOM 2991 N N . ALA A 1 391 ? 19.891 -10.969 -1.024 1 84.75 391 ALA A N 1
ATOM 2992 C CA . ALA A 1 391 ? 18.531 -10.703 -0.552 1 84.75 391 ALA A CA 1
ATOM 2993 C C . ALA A 1 391 ? 18.328 -11.281 0.843 1 84.75 391 ALA A C 1
ATOM 2995 O O . ALA A 1 391 ? 17.656 -10.664 1.683 1 84.75 391 ALA A O 1
ATOM 2996 N N . TRP A 1 392 ? 18.844 -12.461 1.022 1 84.31 392 TRP A N 1
ATOM 2997 C CA . TRP A 1 392 ? 18.719 -13.094 2.334 1 84.31 392 TRP A CA 1
ATOM 2998 C C . TRP A 1 392 ? 19.438 -12.266 3.4 1 84.31 392 TRP A C 1
ATOM 3000 O O . TRP A 1 392 ? 18.922 -12.078 4.5 1 84.31 392 TRP A O 1
ATOM 3010 N N . VAL A 1 393 ? 20.625 -11.859 3.123 1 88.5 393 VAL A N 1
ATOM 3011 C CA . VAL A 1 393 ? 21.391 -11.055 4.066 1 88.5 393 VAL A CA 1
ATOM 3012 C C . VAL A 1 393 ? 20.625 -9.781 4.406 1 88.5 393 VAL A C 1
ATOM 3014 O O . VAL A 1 393 ? 20.531 -9.406 5.578 1 88.5 393 VAL A O 1
ATOM 3017 N N . LEU A 1 394 ? 20.141 -9.148 3.395 1 90.12 394 LEU A N 1
ATOM 3018 C CA . LEU A 1 394 ? 19.391 -7.914 3.609 1 90.12 394 LEU A CA 1
ATOM 3019 C C . LEU A 1 394 ? 18.156 -8.164 4.453 1 90.12 394 LEU A C 1
ATOM 3021 O O . LEU A 1 394 ? 17.797 -7.348 5.309 1 90.12 394 LEU A O 1
ATOM 3025 N N . ASP A 1 395 ? 17.578 -9.227 4.195 1 87.38 395 ASP A N 1
ATOM 3026 C CA . ASP A 1 395 ? 16.375 -9.578 4.961 1 87.38 395 ASP A CA 1
ATOM 3027 C C . ASP A 1 395 ? 16.703 -9.727 6.445 1 87.38 395 ASP A C 1
ATOM 3029 O O . ASP A 1 395 ? 15.977 -9.227 7.301 1 87.38 395 ASP A O 1
ATOM 3033 N N . GLN A 1 396 ? 17.797 -10.445 6.684 1 89.44 396 GLN A N 1
ATOM 3034 C CA . GLN A 1 396 ? 18.25 -10.609 8.062 1 89.44 396 GLN A CA 1
ATOM 3035 C C . GLN A 1 396 ? 18.625 -9.273 8.688 1 89.44 396 GLN A C 1
ATOM 3037 O O . GLN A 1 396 ? 18.297 -9.008 9.844 1 89.44 396 GLN A O 1
ATOM 3042 N N . TYR A 1 397 ? 19.281 -8.516 7.957 1 93.06 397 TYR A N 1
ATOM 3043 C CA . TYR A 1 397 ? 19.719 -7.184 8.367 1 93.06 397 TYR A CA 1
ATOM 3044 C C . TYR A 1 397 ? 18.531 -6.281 8.672 1 93.06 397 TYR A C 1
ATOM 3046 O O . TYR A 1 397 ? 18.469 -5.66 9.734 1 93.06 397 TYR A O 1
ATOM 3054 N N . PHE A 1 398 ? 17.547 -6.242 7.805 1 93.69 398 PHE A N 1
ATOM 3055 C CA . PHE A 1 398 ? 16.375 -5.398 7.949 1 93.69 398 PHE A CA 1
ATOM 3056 C C . PHE A 1 398 ? 15.531 -5.836 9.141 1 93.69 398 PHE A C 1
ATOM 3058 O O . PHE A 1 398 ? 14.961 -5 9.852 1 93.69 398 PHE A O 1
ATOM 3065 N N . GLU A 1 399 ? 15.453 -7.09 9.344 1 90.75 399 GLU A N 1
ATOM 3066 C CA . GLU A 1 399 ? 14.703 -7.602 10.484 1 90.75 399 GLU A CA 1
ATOM 3067 C C . GLU A 1 399 ? 15.312 -7.137 11.797 1 90.75 399 GLU A C 1
ATOM 3069 O O . GLU A 1 399 ? 14.594 -6.734 12.719 1 90.75 399 GLU A O 1
ATOM 3074 N N . ARG A 1 400 ? 16.562 -7.195 11.867 1 94.31 400 ARG A N 1
ATOM 3075 C CA . ARG A 1 400 ? 17.25 -6.844 13.102 1 94.31 400 ARG A CA 1
ATOM 3076 C C . ARG A 1 400 ? 17.203 -5.34 13.352 1 94.31 400 ARG A C 1
ATOM 3078 O O . ARG A 1 400 ? 16.891 -4.898 14.461 1 94.31 400 ARG A O 1
ATOM 3085 N N . VAL A 1 401 ? 17.438 -4.598 12.336 1 96.81 401 VAL A N 1
ATOM 3086 C CA . VAL A 1 401 ? 17.406 -3.145 12.469 1 96.81 401 VAL A CA 1
ATOM 3087 C C . VAL A 1 401 ? 15.961 -2.686 12.68 1 96.81 401 VAL A C 1
ATOM 3089 O O . VAL A 1 401 ? 15.68 -1.886 13.57 1 96.81 401 VAL A O 1
ATOM 3092 N N . GLY A 1 402 ? 15.078 -3.191 11.852 1 94.75 402 GLY A N 1
ATOM 3093 C CA . GLY A 1 402 ? 13.68 -2.805 11.938 1 94.75 402 GLY A CA 1
ATOM 3094 C C . GLY A 1 402 ? 13.062 -3.094 13.289 1 94.75 402 GLY A C 1
ATOM 3095 O O . GLY A 1 402 ? 12.367 -2.246 13.852 1 94.75 402 GLY A O 1
ATOM 3096 N N . SER A 1 403 ? 13.305 -4.285 13.836 1 93.62 403 SER A N 1
ATOM 3097 C CA . SER A 1 403 ? 12.75 -4.66 15.133 1 93.62 403 SER A CA 1
ATOM 3098 C C . SER A 1 403 ? 13.305 -3.779 16.25 1 93.62 403 SER A C 1
ATOM 3100 O O . SER A 1 403 ? 12.562 -3.369 17.141 1 93.62 403 SER A O 1
ATOM 3102 N N . ALA A 1 404 ? 14.562 -3.506 16.172 1 96.25 404 ALA A N 1
ATOM 3103 C CA . ALA A 1 404 ? 15.18 -2.637 17.172 1 96.25 404 ALA A CA 1
ATOM 3104 C C . ALA A 1 404 ? 14.555 -1.242 17.141 1 96.25 404 ALA A C 1
ATOM 3106 O O . ALA A 1 404 ? 14.273 -0.659 18.188 1 96.25 404 ALA A O 1
ATOM 3107 N N . VAL A 1 405 ? 14.367 -0.716 15.992 1 96.88 405 VAL A N 1
ATOM 3108 C CA . VAL A 1 405 ? 13.789 0.613 15.82 1 96.88 405 VAL A CA 1
ATOM 3109 C C . VAL A 1 405 ? 12.352 0.626 16.344 1 96.88 405 VAL A C 1
ATOM 3111 O O . VAL A 1 405 ? 11.977 1.512 17.109 1 96.88 405 VAL A O 1
ATOM 3114 N N . ARG A 1 406 ? 11.594 -0.337 16 1 91.75 406 ARG A N 1
ATOM 3115 C CA . ARG A 1 406 ? 10.188 -0.401 16.391 1 91.75 406 ARG A CA 1
ATOM 3116 C C . ARG A 1 406 ? 10.047 -0.553 17.906 1 91.75 406 ARG A C 1
ATOM 3118 O O . ARG A 1 406 ? 9.227 0.123 18.531 1 91.75 406 ARG A O 1
ATOM 3125 N N . GLU A 1 407 ? 10.828 -1.404 18.406 1 92.31 407 GLU A N 1
ATOM 3126 C CA . GLU A 1 407 ? 10.766 -1.667 19.828 1 92.31 407 GLU A CA 1
ATOM 3127 C C . GLU A 1 407 ? 11.188 -0.439 20.641 1 92.31 407 GLU A C 1
ATOM 3129 O O . GLU A 1 407 ? 10.789 -0.284 21.797 1 92.31 407 GLU A O 1
ATOM 3134 N N . SER A 1 408 ? 11.953 0.446 19.984 1 94.25 408 SER A N 1
ATOM 3135 C CA . SER A 1 408 ? 12.414 1.654 20.656 1 94.25 408 SER A CA 1
ATOM 3136 C C . SER A 1 408 ? 11.469 2.822 20.422 1 94.25 408 SER A C 1
ATOM 3138 O O . SER A 1 408 ? 11.766 3.961 20.781 1 94.25 408 SER A O 1
ATOM 3140 N N . GLY A 1 409 ? 10.422 2.574 19.719 1 89.88 409 GLY A N 1
ATOM 3141 C CA . GLY A 1 409 ? 9.398 3.594 19.531 1 89.88 409 GLY A CA 1
ATOM 3142 C C . GLY A 1 409 ? 9.547 4.348 18.234 1 89.88 409 GLY A C 1
ATOM 3143 O O . GLY A 1 409 ? 8.906 5.383 18.031 1 89.88 409 GLY A O 1
ATOM 3144 N N . GLY A 1 410 ? 10.391 3.852 17.391 1 93.31 410 GLY A N 1
ATOM 3145 C CA . GLY A 1 410 ? 10.602 4.516 16.109 1 93.31 410 GLY A CA 1
ATOM 3146 C C . GLY A 1 410 ? 9.891 3.838 14.961 1 93.31 410 GLY A C 1
ATOM 3147 O O . GLY A 1 410 ? 9.195 2.84 15.156 1 93.31 410 GLY A O 1
ATOM 3148 N N . LEU A 1 411 ? 10 4.473 13.797 1 91.12 411 LEU A N 1
ATOM 3149 C CA . LEU A 1 411 ? 9.453 3.936 12.555 1 91.12 411 LEU A CA 1
ATOM 3150 C C . LEU A 1 411 ? 10.562 3.617 11.562 1 91.12 411 LEU A C 1
ATOM 3152 O O . LEU A 1 411 ? 11.219 4.527 11.047 1 91.12 411 LEU A O 1
ATOM 3156 N N . PRO A 1 412 ? 10.789 2.283 11.367 1 93.25 412 PRO A N 1
ATOM 3157 C CA . PRO A 1 412 ? 11.609 2.02 10.188 1 93.25 412 PRO A CA 1
ATOM 3158 C C . PRO A 1 412 ? 10.984 2.561 8.906 1 93.25 412 PRO A C 1
ATOM 3160 O O . PRO A 1 412 ? 9.914 2.109 8.492 1 93.25 412 PRO A O 1
ATOM 3163 N N . ASN A 1 413 ? 11.586 3.486 8.328 1 90.75 413 ASN A N 1
ATOM 3164 C CA . ASN A 1 413 ? 10.922 4.301 7.316 1 90.75 413 ASN A CA 1
ATOM 3165 C C . ASN A 1 413 ? 11.289 3.85 5.906 1 90.75 413 ASN A C 1
ATOM 3167 O O . ASN A 1 413 ? 10.406 3.58 5.086 1 90.75 413 ASN A O 1
ATOM 3171 N N . GLN A 1 414 ? 12.641 3.803 5.617 1 91.44 414 GLN A N 1
ATOM 3172 C CA . GLN A 1 414 ? 13.078 3.406 4.285 1 91.44 414 GLN A CA 1
ATOM 3173 C C . GLN A 1 414 ? 14.188 2.365 4.355 1 91.44 414 GLN A C 1
ATOM 3175 O O . GLN A 1 414 ? 15.086 2.461 5.199 1 91.44 414 GLN A O 1
ATOM 3180 N N . PHE A 1 415 ? 14.031 1.376 3.465 1 89.81 415 PHE A N 1
ATOM 3181 C CA . PHE A 1 415 ? 15.047 0.356 3.246 1 89.81 415 PHE A CA 1
ATOM 3182 C C . PHE A 1 415 ? 15.656 0.492 1.856 1 89.81 415 PHE A C 1
ATOM 3184 O O . PHE A 1 415 ? 15.039 0.125 0.859 1 89.81 415 PHE A O 1
ATOM 3191 N N . ILE A 1 416 ? 16.766 0.983 1.791 1 86.38 416 ILE A N 1
ATOM 3192 C CA . ILE A 1 416 ? 17.406 1.377 0.543 1 86.38 416 ILE A CA 1
ATOM 3193 C C . ILE A 1 416 ? 18.688 0.565 0.344 1 86.38 416 ILE A C 1
ATOM 3195 O O . ILE A 1 416 ? 19.781 1.041 0.643 1 86.38 416 ILE A O 1
ATOM 3199 N N . GLY A 1 417 ? 18.578 -0.526 -0.277 1 86.06 417 GLY A N 1
ATOM 3200 C CA . GLY A 1 417 ? 19.766 -1.359 -0.405 1 86.06 417 GLY A CA 1
ATOM 3201 C C . GLY A 1 417 ? 20.312 -1.824 0.931 1 86.06 417 GLY A C 1
ATOM 3202 O O . GLY A 1 417 ? 19.609 -2.504 1.69 1 86.06 417 GLY A O 1
ATOM 3203 N N . ASP A 1 418 ? 21.531 -1.23 1.148 1 91.31 418 ASP A N 1
ATOM 3204 C CA . ASP A 1 418 ? 22.219 -1.621 2.375 1 91.31 418 ASP A CA 1
ATOM 3205 C C . ASP A 1 418 ? 22.031 -0.569 3.467 1 91.31 418 ASP A C 1
ATOM 3207 O O . ASP A 1 418 ? 22.672 -0.643 4.52 1 91.31 418 ASP A O 1
ATOM 3211 N N . SER A 1 419 ? 21.188 0.411 3.182 1 93.5 419 SER A N 1
ATOM 3212 C CA . SER A 1 419 ? 20.938 1.48 4.145 1 93.5 419 SER A CA 1
ATOM 3213 C C . SER A 1 419 ? 19.516 1.428 4.68 1 93.5 419 SER A C 1
ATOM 3215 O O . SER A 1 419 ? 18.594 1.017 3.971 1 93.5 419 SER A O 1
ATOM 3217 N N . VAL A 1 420 ? 19.375 1.797 5.922 1 96.12 420 VAL A N 1
ATOM 3218 C CA . VAL A 1 420 ? 18.062 1.9 6.547 1 96.12 420 VAL A CA 1
ATOM 3219 C C . VAL A 1 420 ? 17.891 3.285 7.168 1 96.12 420 VAL A C 1
ATOM 3221 O O . VAL A 1 420 ? 18.812 3.797 7.816 1 96.12 420 VAL A O 1
ATOM 3224 N N . MET A 1 421 ? 16.781 3.904 6.906 1 96.56 421 MET A N 1
ATOM 3225 C CA . MET A 1 421 ? 16.422 5.168 7.543 1 96.56 421 MET A CA 1
ATOM 3226 C C . MET A 1 421 ? 15.273 4.977 8.523 1 96.56 421 MET A C 1
ATOM 3228 O O . MET A 1 421 ? 14.258 4.367 8.188 1 96.56 421 MET A O 1
ATOM 3232 N N . ALA A 1 422 ? 15.461 5.477 9.695 1 97.56 422 ALA A N 1
ATOM 3233 C CA . ALA A 1 422 ? 14.43 5.383 10.719 1 97.56 422 ALA A CA 1
ATOM 3234 C C . ALA A 1 422 ? 14.031 6.766 11.227 1 97.56 422 ALA A C 1
ATOM 3236 O O . ALA A 1 422 ? 14.867 7.672 11.297 1 97.56 422 ALA A O 1
ATOM 3237 N N . LEU A 1 423 ? 12.773 6.91 11.578 1 96 423 LEU A N 1
ATOM 3238 C CA . LEU A 1 423 ? 12.242 8.164 12.094 1 96 423 LEU A CA 1
ATOM 3239 C C . LEU A 1 423 ? 11.727 7.98 13.516 1 96 423 LEU A C 1
ATOM 3241 O O . LEU A 1 423 ? 11.102 6.965 13.836 1 96 423 LEU A O 1
ATOM 3245 N N . PHE A 1 424 ? 12.039 8.93 14.312 1 95.81 424 PHE A N 1
ATOM 3246 C CA . PHE A 1 424 ? 11.523 9 15.672 1 95.81 424 PHE A CA 1
ATOM 3247 C C . PHE A 1 424 ? 10.859 10.344 15.938 1 95.81 424 PHE A C 1
ATOM 3249 O O . PHE A 1 424 ? 11.32 11.375 15.438 1 95.81 424 PHE A O 1
ATOM 3256 N N . GLY A 1 425 ? 9.742 10.344 16.688 1 90.81 425 GLY A N 1
ATOM 3257 C CA . GLY A 1 425 ? 9.133 11.609 17.078 1 90.81 425 GLY A CA 1
ATOM 3258 C C . GLY A 1 425 ? 7.863 11.922 16.312 1 90.81 425 GLY A C 1
ATOM 3259 O O . GLY A 1 425 ? 7.391 13.062 16.312 1 90.81 425 GLY A O 1
ATOM 3260 N N . LEU A 1 426 ? 7.402 10.945 15.68 1 81.06 426 LEU A N 1
ATOM 3261 C CA . LEU A 1 426 ? 6.148 11.156 14.969 1 81.06 426 LEU A CA 1
ATOM 3262 C C . LEU A 1 426 ? 4.984 11.305 15.945 1 81.06 426 LEU A C 1
ATOM 3264 O O . LEU A 1 426 ? 4.004 11.992 15.648 1 81.06 426 LEU A O 1
ATOM 3268 N N . ASP A 1 427 ? 5.168 10.688 17.156 1 73.62 427 ASP A N 1
ATOM 3269 C CA . ASP A 1 427 ? 4.07 10.703 18.125 1 73.62 427 ASP A CA 1
ATOM 3270 C C . ASP A 1 427 ? 4.547 11.164 19.5 1 73.62 427 ASP A C 1
ATOM 3272 O O . ASP A 1 427 ? 3.902 10.891 20.516 1 73.62 427 ASP A O 1
ATOM 3276 N N . CYS A 1 428 ? 5.727 11.719 19.547 1 79.94 428 CYS A N 1
ATOM 3277 C CA . CYS A 1 428 ? 6.254 12.18 20.828 1 79.94 428 CYS A CA 1
ATOM 3278 C C . CYS A 1 428 ? 7.109 13.43 20.656 1 79.94 428 CYS A C 1
ATOM 3280 O O . CYS A 1 428 ? 7.297 13.898 19.531 1 79.94 428 CYS A O 1
ATOM 3282 N N . ASP A 1 429 ? 7.531 13.992 21.797 1 87.56 429 ASP A N 1
ATOM 3283 C CA . ASP A 1 429 ? 8.344 15.195 21.75 1 87.56 429 ASP A CA 1
ATOM 3284 C C . ASP A 1 429 ? 9.781 14.875 21.328 1 87.56 429 ASP A C 1
ATOM 3286 O O . ASP A 1 429 ? 10.195 13.719 21.359 1 87.56 429 ASP A O 1
ATOM 3290 N N . LEU A 1 430 ? 10.516 15.891 20.969 1 93.62 430 LEU A N 1
ATOM 3291 C CA . LEU A 1 430 ? 11.836 15.727 20.375 1 93.62 430 LEU A CA 1
ATOM 3292 C C . LEU A 1 430 ? 12.82 15.125 21.359 1 93.62 430 LEU A C 1
ATOM 3294 O O . LEU A 1 430 ? 13.617 14.258 21.016 1 93.62 430 LEU A O 1
ATOM 3298 N N . PRO A 1 431 ? 12.82 15.531 22.625 1 94.56 431 PRO A N 1
ATOM 3299 C CA . PRO A 1 431 ? 13.742 14.898 23.578 1 94.56 431 PRO A CA 1
ATOM 3300 C C . PRO A 1 431 ? 13.492 13.398 23.719 1 94.56 431 PRO A C 1
ATOM 3302 O O . PRO A 1 431 ? 14.438 12.609 23.719 1 94.56 431 PRO A O 1
ATOM 3305 N N . THR A 1 432 ? 12.25 13.047 23.797 1 93.81 432 THR A N 1
ATOM 3306 C CA . THR A 1 432 ? 11.906 11.633 23.859 1 93.81 432 THR A CA 1
ATOM 3307 C C . THR A 1 432 ? 12.344 10.906 22.594 1 93.81 432 THR A C 1
ATOM 3309 O O . THR A 1 432 ? 12.867 9.789 22.656 1 93.81 432 THR A O 1
ATOM 3312 N N . ALA A 1 433 ? 12.133 11.539 21.5 1 96.25 433 ALA A N 1
ATOM 3313 C CA . ALA A 1 433 ? 12.539 10.977 20.219 1 96.25 433 ALA A CA 1
ATOM 3314 C C . ALA A 1 433 ? 14.039 10.703 20.188 1 96.25 433 ALA A C 1
ATOM 3316 O O . ALA A 1 433 ? 14.477 9.648 19.703 1 96.25 433 ALA A O 1
ATOM 3317 N N . CYS A 1 434 ? 14.734 11.625 20.688 1 97.62 434 CYS A N 1
ATOM 3318 C CA . CYS A 1 434 ? 16.188 11.492 20.703 1 97.62 434 CYS A CA 1
ATOM 3319 C C . CYS A 1 434 ? 16.625 10.344 21.594 1 97.62 434 CYS A C 1
ATOM 3321 O O . CYS A 1 434 ? 17.516 9.57 21.25 1 97.62 434 CYS A O 1
ATOM 3323 N N . ARG A 1 435 ? 16.016 10.234 22.719 1 96.25 435 ARG A N 1
ATOM 3324 C CA . ARG A 1 435 ? 16.312 9.125 23.625 1 96.25 435 ARG A CA 1
ATOM 3325 C C . ARG A 1 435 ? 15.969 7.785 22.984 1 96.25 435 ARG A C 1
ATOM 3327 O O . ARG A 1 435 ? 16.719 6.824 23.094 1 96.25 435 ARG A O 1
ATOM 3334 N N . GLN A 1 436 ? 14.859 7.754 22.328 1 96.19 436 GLN A N 1
ATOM 3335 C CA . GLN A 1 436 ? 14.422 6.543 21.641 1 96.19 436 GLN A CA 1
ATOM 3336 C C . GLN A 1 436 ? 15.398 6.156 20.547 1 96.19 436 GLN A C 1
ATOM 3338 O O . GLN A 1 436 ? 15.711 4.977 20.359 1 96.19 436 GLN A O 1
ATOM 3343 N N . ALA A 1 437 ? 15.836 7.125 19.812 1 98.19 437 ALA A N 1
ATOM 3344 C CA . ALA A 1 437 ? 16.781 6.871 18.734 1 98.19 437 ALA A CA 1
ATOM 3345 C C . ALA A 1 437 ? 18.094 6.301 19.281 1 98.19 437 ALA A C 1
ATOM 3347 O O . ALA A 1 437 ? 18.672 5.395 18.672 1 98.19 437 ALA A O 1
ATOM 3348 N N . LEU A 1 438 ? 18.531 6.832 20.375 1 96.94 438 LEU A N 1
ATOM 3349 C CA . LEU A 1 438 ? 19.75 6.336 21 1 96.94 438 LEU A CA 1
ATOM 3350 C C . LEU A 1 438 ? 19.547 4.918 21.531 1 96.94 438 LEU A C 1
ATOM 3352 O O . LEU A 1 438 ? 20.453 4.078 21.406 1 96.94 438 LEU A O 1
ATOM 3356 N N . ALA A 1 439 ? 18.438 4.691 22.094 1 96.69 439 ALA A N 1
ATOM 3357 C CA . ALA A 1 439 ? 18.109 3.338 22.531 1 96.69 439 ALA A CA 1
ATOM 3358 C C . ALA A 1 439 ? 18.109 2.361 21.359 1 96.69 439 ALA A C 1
ATOM 3360 O O . ALA A 1 439 ? 18.562 1.225 21.484 1 96.69 439 ALA A O 1
ATOM 3361 N N . ALA A 1 440 ? 17.547 2.807 20.266 1 97.88 440 ALA A N 1
ATOM 3362 C CA . ALA A 1 440 ? 17.516 1.979 19.062 1 97.88 440 ALA A CA 1
ATOM 3363 C C . ALA A 1 440 ? 18.938 1.674 18.578 1 97.88 440 ALA A C 1
ATOM 3365 O O . ALA A 1 440 ? 19.234 0.546 18.172 1 97.88 440 ALA A O 1
ATOM 3366 N N . ALA A 1 441 ? 19.766 2.674 18.594 1 98.19 441 ALA A N 1
ATOM 3367 C CA . ALA A 1 441 ? 21.156 2.486 18.188 1 98.19 441 ALA A CA 1
ATOM 3368 C C . ALA A 1 441 ? 21.844 1.418 19.031 1 98.19 441 ALA A C 1
ATOM 3370 O O . ALA A 1 441 ? 22.562 0.576 18.5 1 98.19 441 ALA A O 1
ATOM 3371 N N . ALA A 1 442 ? 21.625 1.476 20.281 1 97.12 442 ALA A N 1
ATOM 3372 C CA . ALA A 1 442 ? 22.188 0.482 21.188 1 97.12 442 ALA A CA 1
ATOM 3373 C C . ALA A 1 442 ? 21.641 -0.911 20.891 1 97.12 442 ALA A C 1
ATOM 3375 O O . ALA A 1 442 ? 22.406 -1.883 20.844 1 97.12 442 ALA A O 1
ATOM 3376 N N . ALA A 1 443 ? 20.375 -0.979 20.703 1 97.31 443 ALA A N 1
ATOM 3377 C CA . ALA A 1 443 ? 19.719 -2.256 20.422 1 97.31 443 ALA A CA 1
ATOM 3378 C C . ALA A 1 443 ? 20.188 -2.836 19.094 1 97.31 443 ALA A C 1
ATOM 3380 O O . ALA A 1 443 ? 20.359 -4.051 18.969 1 97.31 443 ALA A O 1
ATOM 3381 N N . ILE A 1 444 ? 20.344 -2.02 18.109 1 97.88 444 ILE A N 1
ATOM 3382 C CA . ILE A 1 444 ? 20.828 -2.451 16.797 1 97.88 444 ILE A CA 1
ATOM 3383 C C . ILE A 1 444 ? 22.203 -3.074 16.922 1 97.88 444 ILE A C 1
ATOM 3385 O O . ILE A 1 444 ? 22.469 -4.148 16.375 1 97.88 444 ILE A O 1
ATOM 3389 N N . GLU A 1 445 ? 23.031 -2.422 17.625 1 97.25 445 GLU A N 1
ATOM 3390 C CA . GLU A 1 445 ? 24.375 -2.939 17.812 1 97.25 445 GLU A CA 1
ATOM 3391 C C . GLU A 1 445 ? 24.359 -4.309 18.484 1 97.25 445 GLU A C 1
ATOM 3393 O O . GLU A 1 445 ? 25.062 -5.227 18.062 1 97.25 445 GLU A O 1
ATOM 3398 N N . GLU A 1 446 ? 23.594 -4.418 19.484 1 96.06 446 GLU A N 1
ATOM 3399 C CA . GLU A 1 446 ? 23.5 -5.684 20.219 1 96.06 446 GLU A CA 1
ATOM 3400 C C . GLU A 1 446 ? 23.031 -6.809 19.297 1 96.06 446 GLU A C 1
ATOM 3402 O O . GLU A 1 446 ? 23.594 -7.906 19.312 1 96.06 446 GLU A O 1
ATOM 3407 N N . ARG A 1 447 ? 22.062 -6.527 18.531 1 95.38 447 ARG A N 1
ATOM 3408 C CA . ARG A 1 447 ? 21.484 -7.551 17.672 1 95.38 447 ARG A CA 1
ATOM 3409 C C . ARG A 1 447 ? 22.422 -7.906 16.531 1 95.38 447 ARG A C 1
ATOM 3411 O O . ARG A 1 447 ? 22.547 -9.07 16.156 1 95.38 447 ARG A O 1
ATOM 3418 N N . MET A 1 448 ? 23.047 -6.941 16.016 1 95.56 448 MET A N 1
ATOM 3419 C CA . MET A 1 448 ? 23.984 -7.172 14.93 1 95.56 448 MET A CA 1
ATOM 3420 C C . MET A 1 448 ? 25.203 -7.949 15.414 1 95.56 448 MET A C 1
ATOM 3422 O O . MET A 1 448 ? 25.734 -8.805 14.703 1 95.56 448 MET A O 1
ATOM 3426 N N . GLU A 1 449 ? 25.625 -7.656 16.578 1 93.88 449 GLU A N 1
ATOM 3427 C CA . GLU A 1 449 ? 26.766 -8.375 17.156 1 93.88 449 GLU A CA 1
ATOM 3428 C C . GLU A 1 449 ? 26.422 -9.836 17.406 1 93.88 449 GLU A C 1
ATOM 3430 O O . GLU A 1 449 ? 27.25 -10.719 17.203 1 93.88 449 GLU A O 1
ATOM 3435 N N . ALA A 1 450 ? 25.281 -10.039 17.844 1 93.38 450 ALA A N 1
ATOM 3436 C CA . ALA A 1 450 ? 24.828 -11.406 18.094 1 93.38 450 ALA A CA 1
ATOM 3437 C C . ALA A 1 450 ? 24.781 -12.211 16.797 1 93.38 450 ALA A C 1
ATOM 3439 O O . ALA A 1 450 ? 25.047 -13.414 16.797 1 93.38 450 ALA A O 1
ATOM 3440 N N . TRP A 1 451 ? 24.469 -11.516 15.766 1 92 451 TRP A N 1
ATOM 3441 C CA . TRP A 1 451 ? 24.359 -12.164 14.461 1 92 451 TRP A CA 1
ATOM 3442 C C . TRP A 1 451 ? 25.734 -12.375 13.844 1 92 451 TRP A C 1
ATOM 3444 O O . TRP A 1 451 ? 25.906 -13.195 12.938 1 92 451 TRP A O 1
ATOM 3454 N N . ASN A 1 452 ? 26.703 -11.688 14.266 1 91.69 452 ASN A N 1
ATOM 3455 C CA . ASN A 1 452 ? 28.031 -11.664 13.633 1 91.69 452 ASN A CA 1
ATOM 3456 C C . ASN A 1 452 ? 28.734 -13.008 13.758 1 91.69 452 ASN A C 1
ATOM 3458 O O . ASN A 1 452 ? 29.516 -13.383 12.883 1 91.69 452 ASN A O 1
ATOM 3462 N N . GLU A 1 453 ? 28.469 -13.734 14.75 1 86.75 453 GLU A N 1
ATOM 3463 C CA . GLU A 1 453 ? 29.094 -15.047 14.906 1 86.75 453 GLU A CA 1
ATOM 3464 C C . GLU A 1 453 ? 28.641 -15.992 13.797 1 86.75 453 GLU A C 1
ATOM 3466 O O . GLU A 1 453 ? 29.469 -16.641 13.148 1 86.75 453 GLU A O 1
ATOM 3471 N N . ALA A 1 454 ? 27.406 -16.016 13.617 1 85.75 454 ALA A N 1
ATOM 3472 C CA . ALA A 1 454 ? 26.859 -16.859 12.547 1 85.75 454 ALA A CA 1
ATOM 3473 C C . ALA A 1 454 ? 27.297 -16.344 11.18 1 85.75 454 ALA A C 1
ATOM 3475 O O . ALA A 1 454 ? 27.594 -17.125 10.281 1 85.75 454 ALA A O 1
ATOM 3476 N N . PHE A 1 455 ? 27.312 -15.094 11.055 1 89.38 455 PHE A N 1
ATOM 3477 C CA . PHE A 1 455 ? 27.672 -14.461 9.789 1 89.38 455 PHE A CA 1
ATOM 3478 C C . PHE A 1 455 ? 29.094 -14.789 9.391 1 89.38 455 PHE A C 1
ATOM 3480 O O . PHE A 1 455 ? 29.375 -15.07 8.227 1 89.38 455 PHE A O 1
ATOM 3487 N N . ARG A 1 456 ? 29.922 -14.82 10.32 1 87.44 456 ARG A N 1
ATOM 3488 C CA . ARG A 1 456 ? 31.312 -15.156 10.055 1 87.44 456 ARG A CA 1
ATOM 3489 C C . ARG A 1 456 ? 31.438 -16.578 9.531 1 87.44 456 ARG A C 1
ATOM 3491 O O . ARG A 1 456 ? 32.25 -16.859 8.648 1 87.44 456 ARG A O 1
ATOM 3498 N N . GLY A 1 457 ? 30.688 -17.406 10.07 1 80.69 457 GLY A N 1
ATOM 3499 C CA . GLY A 1 457 ? 30.703 -18.781 9.609 1 80.69 457 GLY A CA 1
ATOM 3500 C C . GLY A 1 457 ? 30.141 -18.938 8.203 1 80.69 457 GLY A C 1
ATOM 3501 O O . GLY A 1 457 ? 30.578 -19.812 7.457 1 80.69 457 GLY A O 1
ATOM 3502 N N . GLN A 1 458 ? 29.281 -18.062 7.871 1 82.25 458 GLN A N 1
ATOM 3503 C CA . GLN A 1 458 ? 28.578 -18.172 6.598 1 82.25 458 GLN A CA 1
ATOM 3504 C C . GLN A 1 458 ? 29.344 -17.453 5.484 1 82.25 458 GLN A C 1
ATOM 3506 O O . GLN A 1 458 ? 29.375 -17.922 4.348 1 82.25 458 GLN A O 1
ATOM 3511 N N . PHE A 1 459 ? 30 -16.375 5.805 1 85.31 459 PHE A N 1
ATOM 3512 C CA . PHE A 1 459 ? 30.516 -15.539 4.738 1 85.31 459 PHE A CA 1
ATOM 3513 C C . PHE A 1 459 ? 32.031 -15.312 4.91 1 85.31 459 PHE A C 1
ATOM 3515 O O . PHE A 1 459 ? 32.656 -14.695 4.062 1 85.31 459 PHE A O 1
ATOM 3522 N N . GLY A 1 460 ? 32.562 -15.781 6.02 1 80.25 460 GLY A N 1
ATOM 3523 C CA . GLY A 1 460 ? 34 -15.781 6.207 1 80.25 460 GLY A CA 1
ATOM 3524 C C . GLY A 1 460 ? 34.531 -14.477 6.785 1 80.25 460 GLY A C 1
ATOM 3525 O O . GLY A 1 460 ? 35.75 -14.312 6.969 1 80.25 460 GLY A O 1
ATOM 3526 N N . HIS A 1 461 ? 33.719 -13.5 6.953 1 85 461 HIS A N 1
ATOM 3527 C CA . HIS A 1 461 ? 34.094 -12.234 7.562 1 85 461 HIS A CA 1
ATOM 3528 C C . HIS A 1 461 ? 32.969 -11.672 8.438 1 85 461 HIS A C 1
ATOM 3530 O O . HIS A 1 461 ? 31.844 -12.141 8.367 1 85 461 HIS A O 1
ATOM 3536 N N . ALA A 1 462 ? 33.406 -10.734 9.25 1 88.88 462 ALA A N 1
ATOM 3537 C CA . ALA A 1 462 ? 32.406 -10.109 10.133 1 88.88 462 ALA A CA 1
ATOM 3538 C C . ALA A 1 462 ? 31.625 -9.031 9.398 1 88.88 462 ALA A C 1
ATOM 3540 O O . ALA A 1 462 ? 32.156 -8.375 8.492 1 88.88 462 ALA A O 1
ATOM 3541 N N . LEU A 1 463 ? 30.406 -8.93 9.797 1 90.25 463 LEU A N 1
ATOM 3542 C CA . LEU A 1 463 ? 29.578 -7.844 9.297 1 90.25 463 LEU A CA 1
ATOM 3543 C C . LEU A 1 463 ? 29.828 -6.559 10.078 1 90.25 463 LEU A C 1
ATOM 3545 O O . LEU A 1 463 ? 29.969 -6.586 11.305 1 90.25 463 LEU A O 1
ATOM 3549 N N . ASP A 1 464 ? 30.062 -5.496 9.375 1 94.06 464 ASP A N 1
ATOM 3550 C CA . ASP A 1 464 ? 30.297 -4.195 9.992 1 94.06 464 ASP A CA 1
ATOM 3551 C C . ASP A 1 464 ? 29.297 -3.16 9.484 1 94.06 464 ASP A C 1
ATOM 3553 O O . ASP A 1 464 ? 28.75 -3.305 8.391 1 94.06 464 ASP A O 1
ATOM 3557 N N . PHE A 1 465 ? 28.984 -2.178 10.328 1 96.69 465 PHE A N 1
ATOM 3558 C CA . PHE A 1 465 ? 28.016 -1.154 9.969 1 96.69 465 PHE A CA 1
ATOM 3559 C C . PHE A 1 465 ? 28.281 0.138 10.727 1 96.69 465 PHE A C 1
ATOM 3561 O O . PHE A 1 465 ? 29.078 0.159 11.664 1 96.69 465 PHE A O 1
ATOM 3568 N N . GLY A 1 466 ? 27.734 1.204 10.297 1 97.81 466 GLY A N 1
ATOM 3569 C CA . GLY A 1 466 ? 27.797 2.518 10.922 1 97.81 466 GLY A CA 1
ATOM 3570 C C . GLY A 1 466 ? 26.453 3.209 10.992 1 97.81 466 GLY A C 1
ATOM 3571 O O . GLY A 1 466 ? 25.547 2.885 10.234 1 97.81 466 GLY A O 1
ATOM 3572 N N . MET A 1 467 ? 26.375 4.16 11.992 1 98.56 467 MET A N 1
ATOM 3573 C CA . MET A 1 467 ? 25.109 4.855 12.18 1 98.56 467 MET A CA 1
ATOM 3574 C C . MET A 1 467 ? 25.328 6.363 12.297 1 98.56 467 MET A C 1
ATOM 3576 O O . MET A 1 467 ? 26.375 6.809 12.758 1 98.56 467 MET A O 1
ATOM 3580 N N . GLY A 1 468 ? 24.359 7.098 11.82 1 98.56 468 GLY A N 1
ATOM 3581 C CA . GLY A 1 468 ? 24.312 8.547 11.953 1 98.56 468 GLY A CA 1
ATOM 3582 C C . GLY A 1 468 ? 22.984 9.047 12.484 1 98.56 468 GLY A C 1
ATOM 3583 O O . GLY A 1 468 ? 21.922 8.555 12.086 1 98.56 468 GLY A O 1
ATOM 3584 N N . LEU A 1 469 ? 23.047 9.984 13.414 1 98.56 469 LEU A N 1
ATOM 3585 C CA . LEU A 1 469 ? 21.828 10.438 14.086 1 98.56 469 LEU A CA 1
ATOM 3586 C C . LEU A 1 469 ? 21.812 11.961 14.188 1 98.56 469 LEU A C 1
ATOM 3588 O O . LEU A 1 469 ? 22.781 12.578 14.633 1 98.56 469 LEU A O 1
ATOM 3592 N N . HIS A 1 470 ? 20.734 12.508 13.703 1 98 470 HIS A N 1
ATOM 3593 C CA . HIS A 1 470 ? 20.5 13.945 13.805 1 98 470 HIS A CA 1
ATOM 3594 C C . HIS A 1 470 ? 19.016 14.234 14.047 1 98 470 HIS A C 1
ATOM 3596 O O . HIS A 1 470 ? 18.172 13.336 13.953 1 98 470 HIS A O 1
ATOM 3602 N N . ALA A 1 471 ? 18.719 15.445 14.547 1 97.69 471 ALA A N 1
ATOM 3603 C CA . ALA A 1 471 ? 17.344 15.781 14.875 1 97.69 471 ALA A CA 1
ATOM 3604 C C . ALA A 1 471 ? 17.016 17.219 14.469 1 97.69 471 ALA A C 1
ATOM 3606 O O . ALA A 1 471 ? 17.906 18.078 14.422 1 97.69 471 ALA A O 1
ATOM 3607 N N . GLY A 1 472 ? 15.758 17.391 14.078 1 94.38 472 GLY A N 1
ATOM 3608 C CA . GLY A 1 472 ? 15.297 18.719 13.711 1 94.38 472 GLY A CA 1
ATOM 3609 C C . GLY A 1 472 ? 13.953 18.703 13.008 1 94.38 472 GLY A C 1
ATOM 3610 O O . GLY A 1 472 ? 13.203 17.719 13.109 1 94.38 472 GLY A O 1
ATOM 3611 N N . ALA A 1 473 ? 13.672 19.812 12.406 1 89.06 473 ALA A N 1
ATOM 3612 C CA . ALA A 1 473 ? 12.383 19.984 11.742 1 89.06 473 ALA A CA 1
ATOM 3613 C C . ALA A 1 473 ? 12.406 19.375 10.344 1 89.06 473 ALA A C 1
ATOM 3615 O O . ALA A 1 473 ? 13.367 19.562 9.594 1 89.06 473 ALA A O 1
ATOM 3616 N N . VAL A 1 474 ? 11.359 18.578 10.031 1 91 474 VAL A N 1
ATOM 3617 C CA . VAL A 1 474 ? 11.219 17.984 8.711 1 91 474 VAL A CA 1
ATOM 3618 C C . VAL A 1 474 ? 9.766 18.094 8.242 1 91 474 VAL A C 1
ATOM 3620 O O . VAL A 1 474 ? 8.867 18.328 9.055 1 91 474 VAL A O 1
ATOM 3623 N N . ALA A 1 475 ? 9.562 18.094 6.984 1 85.88 475 ALA A N 1
ATOM 3624 C CA . ALA A 1 475 ? 8.227 17.891 6.422 1 85.88 475 ALA A CA 1
ATOM 3625 C C . ALA A 1 475 ? 7.934 16.406 6.219 1 85.88 475 ALA A C 1
ATOM 3627 O O . ALA A 1 475 ? 8.75 15.68 5.641 1 85.88 475 ALA A O 1
ATOM 3628 N N . VAL A 1 476 ? 6.875 15.938 6.812 1 85.38 476 VAL A N 1
ATOM 3629 C CA . VAL A 1 476 ? 6.535 14.523 6.684 1 85.38 476 VAL A CA 1
ATOM 3630 C C . VAL A 1 476 ? 5.297 14.367 5.801 1 85.38 476 VAL A C 1
ATOM 3632 O O . VAL A 1 476 ? 4.375 15.18 5.867 1 85.38 476 VAL A O 1
ATOM 3635 N N . GLY A 1 477 ? 5.344 13.391 4.949 1 80 477 GLY A N 1
ATOM 3636 C CA . GLY A 1 477 ? 4.215 13.102 4.078 1 80 477 GLY A CA 1
ATOM 3637 C C . GLY A 1 477 ? 4.531 12.062 3.021 1 80 477 GLY A C 1
ATOM 3638 O O . GLY A 1 477 ? 5.582 11.422 3.07 1 80 477 GLY A O 1
ATOM 3639 N N . GLN A 1 478 ? 3.629 11.859 2.152 1 78.5 478 GLN A N 1
ATOM 3640 C CA . GLN A 1 478 ? 3.818 10.93 1.043 1 78.5 478 GLN A CA 1
ATOM 3641 C C . GLN A 1 478 ? 4.625 11.578 -0.081 1 78.5 478 GLN A C 1
ATOM 3643 O O . GLN A 1 478 ? 4.297 12.672 -0.541 1 78.5 478 GLN A O 1
ATOM 3648 N N . VAL A 1 479 ? 5.691 10.961 -0.357 1 81 479 VAL A N 1
ATOM 3649 C CA . VAL A 1 479 ? 6.559 11.461 -1.419 1 81 479 VAL A CA 1
ATOM 3650 C C . VAL A 1 479 ? 6.75 10.383 -2.48 1 81 479 VAL A C 1
ATOM 3652 O O . VAL A 1 479 ? 6.75 9.188 -2.168 1 81 479 VAL A O 1
ATOM 3655 N N . GLY A 1 480 ? 6.898 10.797 -3.725 1 83.81 480 GLY A N 1
ATOM 3656 C CA . GLY A 1 480 ? 7.094 9.859 -4.82 1 83.81 480 GLY A CA 1
ATOM 3657 C C . GLY A 1 480 ? 6.301 10.227 -6.062 1 83.81 480 GLY A C 1
ATOM 3658 O O . GLY A 1 480 ? 6.062 11.406 -6.328 1 83.81 480 GLY A O 1
ATOM 3659 N N . PHE A 1 481 ? 6.066 9.266 -6.848 1 82.56 481 PHE A N 1
ATOM 3660 C CA . PHE A 1 481 ? 5.395 9.461 -8.125 1 82.56 481 PHE A CA 1
ATOM 3661 C C . PHE A 1 481 ? 4.344 8.383 -8.359 1 82.56 481 PHE A C 1
ATOM 3663 O O . PHE A 1 481 ? 4.656 7.191 -8.352 1 82.56 481 PHE A O 1
ATOM 3670 N N . GLU A 1 482 ? 3.152 8.883 -8.453 1 73.62 482 GLU A N 1
ATOM 3671 C CA . GLU A 1 482 ? 2.002 8.047 -8.773 1 73.62 482 GLU A CA 1
ATOM 3672 C C . GLU A 1 482 ? 1.897 6.859 -7.816 1 73.62 482 GLU A C 1
ATOM 3674 O O . GLU A 1 482 ? 1.822 7.047 -6.602 1 73.62 482 GLU A O 1
ATOM 3679 N N . ASP A 1 483 ? 2.184 5.664 -8.352 1 65 483 ASP A N 1
ATOM 3680 C CA . ASP A 1 483 ? 1.938 4.469 -7.551 1 65 483 ASP A CA 1
ATOM 3681 C C . ASP A 1 483 ? 3.158 4.113 -6.703 1 65 483 ASP A C 1
ATOM 3683 O O . ASP A 1 483 ? 3.104 3.201 -5.875 1 65 483 ASP A O 1
ATOM 3687 N N . THR A 1 484 ? 4.102 4.82 -6.922 1 77 484 THR A N 1
ATOM 3688 C CA . THR A 1 484 ? 5.316 4.578 -6.148 1 77 484 THR A CA 1
ATOM 3689 C C . THR A 1 484 ? 5.562 5.711 -5.156 1 77 484 THR A C 1
ATOM 3691 O O . THR A 1 484 ? 6.363 6.613 -5.422 1 77 484 THR A O 1
ATOM 3694 N N . THR A 1 485 ? 4.73 5.73 -4.094 1 77.88 485 THR A N 1
ATOM 3695 C CA . THR A 1 485 ? 4.883 6.762 -3.072 1 77.88 485 THR A CA 1
ATOM 3696 C C . THR A 1 485 ? 5.188 6.137 -1.713 1 77.88 485 THR A C 1
ATOM 3698 O O . THR A 1 485 ? 4.836 4.98 -1.464 1 77.88 485 THR A O 1
ATOM 3701 N N . THR A 1 486 ? 5.902 6.793 -0.96 1 77.75 486 THR A N 1
ATOM 3702 C CA . THR A 1 486 ? 6.25 6.359 0.388 1 77.75 486 THR A CA 1
ATOM 3703 C C . THR A 1 486 ? 6.117 7.512 1.379 1 77.75 486 THR A C 1
ATOM 3705 O O . THR A 1 486 ? 6.434 8.656 1.055 1 77.75 486 THR A O 1
ATOM 3708 N N . PHE A 1 487 ? 5.543 7.223 2.535 1 81.5 487 PHE A N 1
ATOM 3709 C CA . PHE A 1 487 ? 5.582 8.18 3.633 1 81.5 487 PHE A CA 1
ATOM 3710 C C . PHE A 1 487 ? 7.008 8.391 4.117 1 81.5 487 PHE A C 1
ATOM 3712 O O . PHE A 1 487 ? 7.703 7.434 4.461 1 81.5 487 PHE A O 1
ATOM 3719 N N . THR A 1 488 ? 7.414 9.578 4.098 1 88.38 488 THR A N 1
ATOM 3720 C CA . THR A 1 488 ? 8.797 9.797 4.512 1 88.38 488 THR A CA 1
ATOM 3721 C C . THR A 1 488 ? 8.992 11.234 4.984 1 88.38 488 THR A C 1
ATOM 3723 O O . THR A 1 488 ? 8.023 11.992 5.121 1 88.38 488 THR A O 1
ATOM 3726 N N . ALA A 1 489 ? 10.18 11.547 5.387 1 91 489 ALA A N 1
ATOM 3727 C CA . ALA A 1 489 ? 10.57 12.875 5.848 1 91 489 ALA A CA 1
ATOM 3728 C C . ALA A 1 489 ? 11.492 13.555 4.836 1 91 489 ALA A C 1
ATOM 3730 O O . ALA A 1 489 ? 12.352 12.914 4.234 1 91 489 ALA A O 1
ATOM 3731 N N . VAL A 1 490 ? 11.203 14.812 4.723 1 90 490 VAL A N 1
ATOM 3732 C CA . VAL A 1 490 ? 12.031 15.625 3.836 1 90 490 VAL A CA 1
ATOM 3733 C C . VAL A 1 490 ? 12.57 16.828 4.594 1 90 490 VAL A C 1
ATOM 3735 O O . VAL A 1 490 ? 11.82 17.5 5.324 1 90 490 VAL A O 1
ATOM 3738 N N . GLY A 1 491 ? 13.781 17.062 4.453 1 90 491 GLY A N 1
ATOM 3739 C CA . GLY A 1 491 ? 14.406 18.203 5.098 1 90 491 GLY A CA 1
ATOM 3740 C C . GLY A 1 491 ? 15.914 18.078 5.223 1 90 491 GLY A C 1
ATOM 3741 O O . GLY A 1 491 ? 16.469 17.016 4.938 1 90 491 GLY A O 1
ATOM 3742 N N . GLU A 1 492 ? 16.562 19.141 5.594 1 89.75 492 GLU A N 1
ATOM 3743 C CA . GLU A 1 492 ? 18.016 19.172 5.766 1 89.75 492 GLU A CA 1
ATOM 3744 C C . GLU A 1 492 ? 18.469 18.188 6.832 1 89.75 492 GLU A C 1
ATOM 3746 O O . GLU A 1 492 ? 19.562 17.625 6.746 1 89.75 492 GLU A O 1
ATOM 3751 N N . VAL A 1 493 ? 17.641 17.953 7.742 1 93.19 493 VAL A N 1
ATOM 3752 C CA . VAL A 1 493 ? 17.922 17.031 8.844 1 93.19 493 VAL A CA 1
ATOM 3753 C C . VAL A 1 493 ? 18.219 15.641 8.297 1 93.19 493 VAL A C 1
ATOM 3755 O O . VAL A 1 493 ? 19.141 14.969 8.773 1 93.19 493 VAL A O 1
ATOM 3758 N N . VAL A 1 494 ? 17.469 15.211 7.336 1 94.5 494 VAL A N 1
ATOM 3759 C CA . VAL A 1 494 ? 17.609 13.891 6.746 1 94.5 494 VAL A CA 1
ATOM 3760 C C . VAL A 1 494 ? 18.984 13.781 6.062 1 94.5 494 VAL A C 1
ATOM 3762 O O . VAL A 1 494 ? 19.688 12.789 6.242 1 94.5 494 VAL A O 1
ATOM 3765 N N . ASN A 1 495 ? 19.375 14.797 5.371 1 92.12 495 ASN A N 1
ATOM 3766 C CA . ASN A 1 495 ? 20.672 14.812 4.699 1 92.12 495 ASN A CA 1
ATOM 3767 C C . ASN A 1 495 ? 21.828 14.789 5.699 1 92.12 495 ASN A C 1
ATOM 3769 O O . ASN A 1 495 ? 22.812 14.078 5.504 1 92.12 495 ASN A O 1
ATOM 3773 N N . THR A 1 496 ? 21.625 15.586 6.66 1 94.5 496 THR A N 1
ATOM 3774 C CA . THR A 1 496 ? 22.656 15.672 7.672 1 94.5 496 THR A CA 1
ATOM 3775 C C . THR A 1 496 ? 22.859 14.328 8.367 1 94.5 496 THR A C 1
ATOM 3777 O O . THR A 1 496 ? 23.984 13.891 8.578 1 94.5 496 THR A O 1
ATOM 3780 N N . ALA A 1 497 ? 21.812 13.711 8.711 1 96.56 497 ALA A N 1
ATOM 3781 C CA . ALA A 1 497 ? 21.891 12.398 9.352 1 96.56 497 ALA A CA 1
ATOM 3782 C C . ALA A 1 497 ? 22.609 11.398 8.461 1 96.56 497 ALA A C 1
ATOM 3784 O O . ALA A 1 497 ? 23.422 10.602 8.938 1 96.56 497 ALA A O 1
ATOM 3785 N N . SER A 1 498 ? 22.281 11.391 7.191 1 95.06 498 SER A N 1
ATOM 3786 C CA . SER A 1 498 ? 22.938 10.508 6.23 1 95.06 498 SER A CA 1
ATOM 3787 C C . SER A 1 498 ? 24.438 10.789 6.152 1 95.06 498 SER A C 1
ATOM 3789 O O . SER A 1 498 ? 25.25 9.859 6.117 1 95.06 498 SER A O 1
ATOM 3791 N N . ARG A 1 499 ? 24.828 12.031 6.156 1 94.56 499 ARG A N 1
ATOM 3792 C CA . ARG A 1 499 ? 26.234 12.414 6.082 1 94.56 499 ARG A CA 1
ATOM 3793 C C . ARG A 1 499 ? 26.969 12.016 7.352 1 94.56 499 ARG A C 1
ATOM 3795 O O . ARG A 1 499 ? 28.156 11.68 7.305 1 94.56 499 ARG A O 1
ATOM 3802 N N . LEU A 1 500 ? 26.234 12.156 8.445 1 96.94 500 LEU A N 1
ATOM 3803 C CA . LEU A 1 500 ? 26.844 11.711 9.695 1 96.94 500 LEU A CA 1
ATOM 3804 C C . LEU A 1 500 ? 27.109 10.211 9.664 1 96.94 500 LEU A C 1
ATOM 3806 O O . LEU A 1 500 ? 28.141 9.75 10.172 1 96.94 500 LEU A O 1
ATOM 3810 N N . GLN A 1 501 ? 26.203 9.492 9.102 1 97.06 501 GLN A N 1
ATOM 3811 C CA . GLN A 1 501 ? 26.422 8.062 8.922 1 97.06 501 GLN A CA 1
ATOM 3812 C C . GLN A 1 501 ? 27.641 7.793 8.039 1 97.06 501 GLN A C 1
ATOM 3814 O O . GLN A 1 501 ? 28.438 6.91 8.344 1 97.06 501 GLN A O 1
ATOM 3819 N N . ASP A 1 502 ? 27.781 8.539 6.965 1 94.19 502 ASP A N 1
ATOM 3820 C CA . ASP A 1 502 ? 28.953 8.414 6.094 1 94.19 502 ASP A CA 1
ATOM 3821 C C . ASP A 1 502 ? 30.25 8.711 6.852 1 94.19 502 ASP A C 1
ATOM 3823 O O . ASP A 1 502 ? 31.25 8.039 6.648 1 94.19 502 ASP A O 1
ATOM 3827 N N . HIS A 1 503 ? 30.125 9.688 7.625 1 95.38 503 HIS A N 1
ATOM 3828 C CA . HIS A 1 503 ? 31.281 10.102 8.398 1 95.38 503 HIS A CA 1
ATOM 3829 C C . HIS A 1 503 ? 31.719 9.008 9.375 1 95.38 503 HIS A C 1
ATOM 3831 O O . HIS A 1 503 ? 32.906 8.891 9.711 1 95.38 503 HIS A O 1
ATOM 3837 N N . SER A 1 504 ? 30.797 8.258 9.805 1 96.06 504 SER A N 1
ATOM 3838 C CA . SER A 1 504 ? 31.109 7.16 10.719 1 96.06 504 SER A CA 1
ATOM 3839 C C . SER A 1 504 ? 32.094 6.18 10.078 1 96.06 504 SER A C 1
ATOM 3841 O O . SER A 1 504 ? 32.906 5.566 10.773 1 96.06 504 SER A O 1
ATOM 3843 N N . LYS A 1 505 ? 32 6.027 8.758 1 91.38 505 LYS A N 1
ATOM 3844 C CA . LYS A 1 505 ? 32.906 5.145 8.031 1 91.38 505 LYS A CA 1
ATOM 3845 C C . LYS A 1 505 ? 34.344 5.684 8.039 1 91.38 505 LYS A C 1
ATOM 3847 O O . LYS A 1 505 ? 35.312 4.918 8.148 1 91.38 505 LYS A O 1
ATOM 3852 N N . VAL A 1 506 ? 34.5 6.926 7.977 1 91.25 506 VAL A N 1
ATOM 3853 C CA . VAL A 1 506 ? 35.781 7.59 7.887 1 91.25 506 VAL A CA 1
ATOM 3854 C C . VAL A 1 506 ? 36.5 7.512 9.234 1 91.25 506 VAL A C 1
ATOM 3856 O O . VAL A 1 506 ? 37.688 7.238 9.297 1 91.25 506 VAL A O 1
ATOM 3859 N N . VAL A 1 507 ? 35.75 7.676 10.297 1 93.44 507 VAL A N 1
ATOM 3860 C CA . VAL A 1 507 ? 36.375 7.766 11.609 1 93.44 507 VAL A CA 1
ATOM 3861 C C . VAL A 1 507 ? 36.344 6.398 12.289 1 93.44 507 VAL A C 1
ATOM 3863 O O . VAL A 1 507 ? 36.969 6.207 13.336 1 93.44 507 VAL A O 1
ATOM 3866 N N . GLY A 1 508 ? 35.625 5.496 11.734 1 93.06 508 GLY A N 1
ATOM 3867 C CA . GLY A 1 508 ? 35.562 4.156 12.289 1 93.06 508 GLY A CA 1
ATOM 3868 C C . GLY A 1 508 ? 34.719 4.07 13.547 1 93.06 508 GLY A C 1
ATOM 3869 O O . GLY A 1 508 ? 34.969 3.244 14.43 1 93.06 508 GLY A O 1
ATOM 3870 N N . ALA A 1 509 ? 33.781 5.016 13.695 1 95.12 509 ALA A N 1
ATOM 3871 C CA . ALA A 1 509 ? 32.875 5 14.836 1 95.12 509 ALA A CA 1
ATOM 3872 C C . ALA A 1 509 ? 31.609 4.203 14.516 1 95.12 509 ALA A C 1
ATOM 3874 O O . ALA A 1 509 ? 31.25 4.059 13.344 1 95.12 509 ALA A O 1
ATOM 3875 N N . ARG A 1 510 ? 31.031 3.727 15.555 1 97.19 510 ARG A N 1
ATOM 3876 C CA . ARG A 1 510 ? 29.781 2.988 15.367 1 97.19 510 ARG A CA 1
ATOM 3877 C C . ARG A 1 510 ? 28.609 3.938 15.188 1 97.19 510 ARG A C 1
ATOM 3879 O O . ARG A 1 510 ? 27.688 3.656 14.422 1 97.19 510 ARG A O 1
ATOM 3886 N N . LEU A 1 511 ? 28.703 4.992 15.914 1 97.81 511 LEU A N 1
ATOM 3887 C CA . LEU A 1 511 ? 27.641 5.992 15.867 1 97.81 511 LEU A CA 1
ATOM 3888 C C . LEU A 1 511 ? 28.203 7.402 15.914 1 97.81 511 LEU A C 1
ATOM 3890 O O . LEU A 1 511 ? 29.062 7.699 16.75 1 97.81 511 LEU A O 1
ATOM 3894 N N . VAL A 1 512 ? 27.766 8.195 14.992 1 98.06 512 VAL A N 1
ATOM 3895 C CA . VAL A 1 512 ? 28.047 9.633 15.023 1 98.06 512 VAL A CA 1
ATOM 3896 C C . VAL A 1 512 ? 26.734 10.406 15.188 1 98.06 512 VAL A C 1
ATOM 3898 O O . VAL A 1 512 ? 25.797 10.219 14.406 1 98.06 512 VAL A O 1
ATOM 3901 N N . LEU A 1 513 ? 26.641 11.172 16.203 1 97.81 513 LEU A N 1
ATOM 3902 C CA . LEU A 1 513 ? 25.422 11.953 16.422 1 97.81 513 LEU A CA 1
ATOM 3903 C C . LEU A 1 513 ? 25.75 13.422 16.641 1 97.81 513 LEU A C 1
ATOM 3905 O O . LEU A 1 513 ? 26.844 13.758 17.078 1 97.81 513 LEU A O 1
ATOM 3909 N N . SER A 1 514 ? 24.812 14.242 16.312 1 97.31 514 SER A N 1
ATOM 3910 C CA . SER A 1 514 ? 25 15.672 16.547 1 97.31 514 SER A CA 1
ATOM 3911 C C . SER A 1 514 ? 24.938 16 18.031 1 97.31 514 SER A C 1
ATOM 3913 O O . SER A 1 514 ? 24.266 15.312 18.797 1 97.31 514 SER A O 1
ATOM 3915 N N . ALA A 1 515 ? 25.578 17.062 18.391 1 96.06 515 ALA A N 1
ATOM 3916 C CA . ALA A 1 515 ? 25.578 17.516 19.781 1 96.06 515 ALA A CA 1
ATOM 3917 C C . ALA A 1 515 ? 24.156 17.859 20.234 1 96.06 515 ALA A C 1
ATOM 3919 O O . ALA A 1 515 ? 23.812 17.672 21.406 1 96.06 515 ALA A O 1
ATOM 3920 N N . ASP A 1 516 ? 23.359 18.328 19.328 1 95 516 ASP A N 1
ATOM 3921 C CA . ASP A 1 516 ? 21.984 18.688 19.625 1 95 516 ASP A CA 1
ATOM 3922 C C . ASP A 1 516 ? 21.188 17.469 20.109 1 95 516 ASP A C 1
ATOM 3924 O O . ASP A 1 516 ? 20.391 17.578 21.047 1 95 516 ASP A O 1
ATOM 3928 N N . VAL A 1 517 ? 21.453 16.375 19.484 1 96.88 517 VAL A N 1
ATOM 3929 C CA . VAL A 1 517 ? 20.75 15.148 19.875 1 96.88 517 VAL A CA 1
ATOM 3930 C C . VAL A 1 517 ? 21.156 14.742 21.281 1 96.88 517 VAL A C 1
ATOM 3932 O O . VAL A 1 517 ? 20.297 14.367 22.094 1 96.88 517 VAL A O 1
ATOM 3935 N N . ALA A 1 518 ? 22.391 14.789 21.578 1 95.38 518 ALA A N 1
ATOM 3936 C CA . ALA A 1 518 ? 22.891 14.438 22.906 1 95.38 518 ALA A CA 1
ATOM 3937 C C . ALA A 1 518 ? 22.297 15.352 23.969 1 95.38 518 ALA A C 1
ATOM 3939 O O . ALA A 1 518 ? 21.906 14.883 25.047 1 95.38 518 ALA A O 1
ATOM 3940 N N . ARG A 1 519 ? 22.234 16.594 23.703 1 94.31 519 ARG A N 1
ATOM 3941 C CA . ARG A 1 519 ? 21.688 17.562 24.641 1 94.31 519 ARG A CA 1
ATOM 3942 C C . ARG A 1 519 ? 20.203 17.312 24.891 1 94.31 519 ARG A C 1
ATOM 3944 O O . ARG A 1 519 ? 19.75 17.281 26.031 1 94.31 519 ARG A O 1
ATOM 3951 N N . LEU A 1 520 ? 19.484 17.125 23.828 1 94.88 520 LEU A N 1
ATOM 3952 C CA . LEU A 1 520 ? 18.047 16.906 23.922 1 94.88 520 LEU A CA 1
ATOM 3953 C C . LEU A 1 520 ? 17.734 15.602 24.641 1 94.88 520 LEU A C 1
ATOM 3955 O O . LEU A 1 520 ? 16.75 15.508 25.375 1 94.88 520 LEU A O 1
ATOM 3959 N N . ALA A 1 521 ? 18.641 14.641 24.484 1 94.81 521 ALA A N 1
ATOM 3960 C CA . ALA A 1 521 ? 18.438 13.336 25.109 1 94.81 521 ALA A CA 1
ATOM 3961 C C . ALA A 1 521 ? 18.906 13.352 26.562 1 94.81 521 ALA A C 1
ATOM 3963 O O . ALA A 1 521 ? 18.672 12.398 27.312 1 94.81 521 ALA A O 1
ATOM 3964 N N . GLY A 1 522 ? 19.578 14.352 26.938 1 91.19 522 GLY A N 1
ATOM 3965 C CA . GLY A 1 522 ? 20.109 14.438 28.297 1 91.19 522 GLY A CA 1
ATOM 3966 C C . GLY A 1 522 ? 21.328 13.547 28.5 1 91.19 522 GLY A C 1
ATOM 3967 O O . GLY A 1 522 ? 21.516 12.992 29.578 1 91.19 522 GLY A O 1
ATOM 3968 N N . MET A 1 523 ? 22.094 13.359 27.453 1 90.5 523 MET A N 1
ATOM 3969 C CA . MET A 1 523 ? 23.219 12.422 27.516 1 90.5 523 MET A CA 1
ATOM 3970 C C . MET A 1 523 ? 24.547 13.141 27.297 1 90.5 523 MET A C 1
ATOM 3972 O O . MET A 1 523 ? 25.578 12.5 27.109 1 90.5 523 MET A O 1
ATOM 3976 N N . GLN A 1 524 ? 24.562 14.367 27.312 1 84.44 524 GLN A N 1
ATOM 3977 C CA . GLN A 1 524 ? 25.734 15.156 26.969 1 84.44 524 GLN A CA 1
ATOM 3978 C C . GLN A 1 524 ? 26.906 14.812 27.891 1 84.44 524 GLN A C 1
ATOM 3980 O O . GLN A 1 524 ? 28.047 14.742 27.438 1 84.44 524 GLN A O 1
ATOM 3985 N N . ASP A 1 525 ? 26.703 14.516 29.078 1 81.44 525 ASP A N 1
ATOM 3986 C CA . ASP A 1 525 ? 27.766 14.281 30.062 1 81.44 525 ASP A CA 1
ATOM 3987 C C . ASP A 1 525 ? 28.422 12.93 29.844 1 81.44 525 ASP A C 1
ATOM 3989 O O . ASP A 1 525 ? 29.594 12.742 30.203 1 81.44 525 ASP A O 1
ATOM 3993 N N . GLN A 1 526 ? 27.734 12.039 29.219 1 83.81 526 GLN A N 1
ATOM 3994 C CA . GLN A 1 526 ? 28.25 10.68 29.031 1 83.81 526 GLN A CA 1
ATOM 3995 C C . GLN A 1 526 ? 29.047 10.57 27.734 1 83.81 526 GLN A C 1
ATOM 3997 O O . GLN A 1 526 ? 29.844 9.656 27.562 1 83.81 526 GLN A O 1
ATOM 4002 N N . LEU A 1 527 ? 28.859 11.461 26.812 1 85.06 527 LEU A N 1
ATOM 4003 C CA . LEU A 1 527 ? 29.359 11.227 25.469 1 85.06 527 LEU A CA 1
ATOM 4004 C C . LEU A 1 527 ? 30.625 12.047 25.203 1 85.06 527 LEU A C 1
ATOM 4006 O O . LEU A 1 527 ? 31.281 11.875 24.172 1 85.06 527 LEU A O 1
ATOM 4010 N N . GLY A 1 528 ? 31.047 12.836 26.109 1 81 528 GLY A N 1
ATOM 4011 C CA . GLY A 1 528 ? 32.312 13.57 25.984 1 81 528 GLY A CA 1
ATOM 4012 C C . GLY A 1 528 ? 32.125 14.93 25.344 1 81 528 GLY A C 1
ATOM 4013 O O . GLY A 1 528 ? 31.047 15.508 25.375 1 81 528 GLY A O 1
ATOM 4014 N N . ILE A 1 529 ? 33.312 15.453 24.688 1 87.69 529 ILE A N 1
ATOM 4015 C CA . ILE A 1 529 ? 33.344 16.797 24.125 1 87.69 529 ILE A CA 1
ATOM 4016 C C . ILE A 1 529 ? 33.062 16.719 22.625 1 87.69 529 ILE A C 1
ATOM 4018 O O . ILE A 1 529 ? 33.75 15.984 21.906 1 87.69 529 ILE A O 1
ATOM 4022 N N . PRO A 1 530 ? 32.125 17.438 22.172 1 90.69 530 PRO A N 1
ATOM 4023 C CA . PRO A 1 530 ? 31.828 17.438 20.75 1 90.69 530 PRO A CA 1
ATOM 4024 C C . PRO A 1 530 ? 32.969 18 19.891 1 90.69 530 PRO A C 1
ATOM 4026 O O . PRO A 1 530 ? 33.688 18.891 20.344 1 90.69 530 PRO A O 1
ATOM 4029 N N . GLY A 1 531 ? 33.125 17.438 18.766 1 92 531 GLY A N 1
ATOM 4030 C CA . GLY A 1 531 ? 34.031 17.953 17.766 1 92 531 GLY A CA 1
ATOM 4031 C C . GLY A 1 531 ? 33.312 18.547 16.562 1 92 531 GLY A C 1
ATOM 4032 O O . GLY A 1 531 ? 32.281 18.047 16.141 1 92 531 GLY A O 1
ATOM 4033 N N . ALA A 1 532 ? 33.906 19.562 16 1 94.06 532 ALA A N 1
ATOM 4034 C CA . ALA A 1 532 ? 33.312 20.219 14.836 1 94.06 532 ALA A CA 1
ATOM 4035 C C . ALA A 1 532 ? 33.75 19.547 13.547 1 94.06 532 ALA A C 1
ATOM 4037 O O . ALA A 1 532 ? 34.938 19.297 13.352 1 94.06 532 ALA A O 1
ATOM 4038 N N . ILE A 1 533 ? 32.781 19.203 12.75 1 93.44 533 ILE A N 1
ATOM 4039 C CA . ILE A 1 533 ? 33.125 18.641 11.445 1 93.44 533 ILE A CA 1
ATOM 4040 C C . ILE A 1 533 ? 32.438 19.438 10.344 1 93.44 533 ILE A C 1
ATOM 4042 O O . ILE A 1 533 ? 31.422 20.078 10.578 1 93.44 533 ILE A O 1
ATOM 4046 N N . THR A 1 534 ? 33.062 19.328 9.164 1 91.06 534 THR A N 1
ATOM 4047 C CA . THR A 1 534 ? 32.438 19.922 7.984 1 91.06 534 THR A CA 1
ATOM 4048 C C . THR A 1 534 ? 31.594 18.875 7.25 1 91.06 534 THR A C 1
ATOM 4050 O O . THR A 1 534 ? 32.094 17.797 6.906 1 91.06 534 THR A O 1
ATOM 4053 N N . VAL A 1 535 ? 30.438 19.156 7.188 1 87.25 535 VAL A N 1
ATOM 4054 C CA . VAL A 1 535 ? 29.516 18.266 6.473 1 87.25 535 VAL A CA 1
ATOM 4055 C C . VAL A 1 535 ? 29.188 18.859 5.105 1 87.25 535 VAL A C 1
ATOM 4057 O O . VAL A 1 535 ? 28.922 20.062 4.992 1 87.25 535 VAL A O 1
ATOM 4060 N N . ARG A 1 536 ? 29.266 18.031 4.125 1 80.69 536 ARG A N 1
ATOM 4061 C CA . ARG A 1 536 ? 28.969 18.5 2.771 1 80.69 536 ARG A CA 1
ATOM 4062 C C . ARG A 1 536 ? 27.578 19.125 2.697 1 80.69 536 ARG A C 1
ATOM 4064 O O . ARG A 1 536 ? 26.594 18.547 3.172 1 80.69 536 ARG A O 1
ATOM 4071 N N . GLY A 1 537 ? 27.5 20.391 2.143 1 77.06 537 GLY A N 1
ATOM 4072 C CA . GLY A 1 537 ? 26.219 21.062 1.922 1 77.06 537 GLY A CA 1
ATOM 4073 C C . GLY A 1 537 ? 25.859 22.047 3.021 1 77.06 537 GLY A C 1
ATOM 4074 O O . GLY A 1 537 ? 24.938 22.844 2.869 1 77.06 537 GLY A O 1
ATOM 4075 N N . ARG A 1 538 ? 26.641 21.891 4.102 1 82.44 538 ARG A N 1
ATOM 4076 C CA . ARG A 1 538 ? 26.391 22.828 5.191 1 82.44 538 ARG A CA 1
ATOM 4077 C C . ARG A 1 538 ? 27.406 23.953 5.211 1 82.44 538 ARG A C 1
ATOM 4079 O O . ARG A 1 538 ? 28.609 23.703 5.027 1 82.44 538 ARG A O 1
ATOM 4086 N N . SER A 1 539 ? 26.938 25.047 5.449 1 82.88 539 SER A N 1
ATOM 4087 C CA . SER A 1 539 ? 27.812 26.203 5.492 1 82.88 539 SER A CA 1
ATOM 4088 C C . SER A 1 539 ? 28.562 26.281 6.816 1 82.88 539 SER A C 1
ATOM 4090 O O . SER A 1 539 ? 29.75 26.641 6.844 1 82.88 539 SER A O 1
ATOM 4092 N N . ARG A 1 540 ? 27.906 25.922 7.953 1 86.25 540 ARG A N 1
ATOM 4093 C CA . ARG A 1 540 ? 28.531 25.953 9.273 1 86.25 540 ARG A CA 1
ATOM 4094 C C . ARG A 1 540 ? 28.922 24.562 9.734 1 86.25 540 ARG A C 1
ATOM 4096 O O . ARG A 1 540 ? 28.203 23.594 9.484 1 86.25 540 ARG A O 1
ATOM 4103 N N . PRO A 1 541 ? 30.031 24.5 10.375 1 93.12 541 PRO A N 1
ATOM 4104 C CA . PRO A 1 541 ? 30.406 23.203 10.938 1 93.12 541 PRO A CA 1
ATOM 4105 C C . PRO A 1 541 ? 29.391 22.672 11.945 1 93.12 541 PRO A C 1
ATOM 4107 O O . PRO A 1 541 ? 28.656 23.453 12.555 1 93.12 541 PRO A O 1
ATOM 4110 N N . LEU A 1 542 ? 29.344 21.422 12 1 94.25 542 LEU A N 1
ATOM 4111 C CA . LEU A 1 542 ? 28.422 20.75 12.914 1 94.25 542 LEU A CA 1
ATOM 4112 C C . LEU A 1 542 ? 29.172 20.062 14.039 1 94.25 542 LEU A C 1
ATOM 4114 O O . LEU A 1 542 ? 30.141 19.328 13.797 1 94.25 542 LEU A O 1
ATOM 4118 N N . ASP A 1 543 ? 28.75 20.391 15.258 1 95.94 543 ASP A N 1
ATOM 4119 C CA . ASP A 1 543 ? 29.328 19.703 16.406 1 95.94 543 ASP A CA 1
ATOM 4120 C C . ASP A 1 543 ? 28.766 18.281 16.516 1 95.94 543 ASP A C 1
ATOM 4122 O O . ASP A 1 543 ? 27.562 18.078 16.594 1 95.94 543 ASP A O 1
ATOM 4126 N N . VAL A 1 544 ? 29.734 17.344 16.531 1 97 544 VAL A N 1
ATOM 4127 C CA . VAL A 1 544 ? 29.281 15.961 16.547 1 97 544 VAL A CA 1
ATOM 4128 C C . VAL A 1 544 ? 29.984 15.188 17.656 1 97 544 VAL A C 1
ATOM 4130 O O . VAL A 1 544 ? 31 15.641 18.188 1 97 544 VAL A O 1
ATOM 4133 N N . LEU A 1 545 ? 29.406 14.117 18.031 1 96.5 545 LEU A N 1
ATOM 4134 C CA . LEU A 1 545 ? 29.969 13.172 19 1 96.5 545 LEU A CA 1
ATOM 4135 C C . LEU A 1 545 ? 30.141 11.797 18.359 1 96.5 545 LEU A C 1
ATOM 4137 O O . LEU A 1 545 ? 29.328 11.375 17.547 1 96.5 545 LEU A O 1
ATOM 4141 N N . HIS A 1 546 ? 31.25 11.164 18.719 1 95.62 546 HIS A N 1
ATOM 4142 C CA . HIS A 1 546 ? 31.562 9.82 18.25 1 95.62 546 HIS A CA 1
ATOM 4143 C C . HIS A 1 546 ? 31.375 8.789 19.344 1 95.62 546 HIS A C 1
ATOM 4145 O O . HIS A 1 546 ? 31.953 8.922 20.438 1 95.62 546 HIS A O 1
ATOM 4151 N N . VAL A 1 547 ? 30.578 7.793 19.047 1 95.12 547 VAL A N 1
ATOM 4152 C CA . VAL A 1 547 ? 30.344 6.727 20.016 1 95.12 547 VAL A CA 1
ATOM 4153 C C . VAL A 1 547 ? 30.875 5.406 19.469 1 95.12 547 VAL A C 1
ATOM 4155 O O . VAL A 1 547 ? 30.422 4.941 18.406 1 95.12 547 VAL A O 1
ATOM 4158 N N . ALA A 1 548 ? 31.703 4.785 20.172 1 92.88 548 ALA A N 1
ATOM 4159 C CA . ALA A 1 548 ? 32.281 3.523 19.719 1 92.88 548 ALA A CA 1
ATOM 4160 C C . ALA A 1 548 ? 31.344 2.352 19.984 1 92.88 548 ALA A C 1
ATOM 4162 O O . ALA A 1 548 ? 31.25 1.424 19.188 1 92.88 548 ALA A O 1
ATOM 4163 N N . ARG A 1 549 ? 30.703 2.477 21.156 1 93.75 549 ARG A N 1
ATOM 4164 C CA . ARG A 1 549 ? 29.797 1.402 21.531 1 93.75 549 ARG A CA 1
ATOM 4165 C C . ARG A 1 549 ? 28.5 1.964 22.094 1 93.75 549 ARG A C 1
ATOM 4167 O O . ARG A 1 549 ? 28.359 2.129 23.312 1 93.75 549 ARG A O 1
ATOM 4174 N N . PRO A 1 550 ? 27.547 2.082 21.25 1 93.69 550 PRO A N 1
ATOM 4175 C CA . PRO A 1 550 ? 26.281 2.631 21.719 1 93.69 550 PRO A CA 1
ATOM 4176 C C . PRO A 1 550 ? 25.625 1.771 22.797 1 93.69 550 PRO A C 1
ATOM 4178 O O . PRO A 1 550 ? 24.891 2.291 23.656 1 93.69 550 PRO A O 1
ATOM 4181 N N . SER A 1 551 ? 25.844 0.494 22.797 1 91.06 551 SER A N 1
ATOM 4182 C CA . SER A 1 551 ? 25.234 -0.414 23.766 1 91.06 551 SER A CA 1
ATOM 4183 C C . SER A 1 551 ? 25.75 -0.152 25.172 1 91.06 551 SER A C 1
ATOM 4185 O O . SER A 1 551 ? 25.141 -0.585 26.156 1 91.06 551 SER A O 1
ATOM 4187 N N . SER A 1 552 ? 26.812 0.54 25.281 1 87.94 552 SER A N 1
ATOM 4188 C CA . SER A 1 552 ? 27.391 0.832 26.594 1 87.94 552 SER A CA 1
ATOM 4189 C C . SER A 1 552 ? 26.781 2.09 27.203 1 87.94 552 SER A C 1
ATOM 4191 O O . SER A 1 552 ? 27.031 2.396 28.375 1 87.94 552 SER A O 1
ATOM 4193 N N . LEU A 1 553 ? 26 2.715 26.391 1 85 553 LEU A N 1
ATOM 4194 C CA . LEU A 1 553 ? 25.375 3.939 26.875 1 85 553 LEU A CA 1
ATOM 4195 C C . LEU A 1 553 ? 24.266 3.625 27.875 1 85 553 LEU A C 1
ATOM 4197 O O . LEU A 1 553 ? 23.5 2.674 27.688 1 85 553 LEU A O 1
ATOM 4201 N N . ARG A 1 554 ? 24.344 4.227 29.047 1 73.44 554 ARG A N 1
ATOM 4202 C CA . ARG A 1 554 ? 23.297 4.074 30.062 1 73.44 554 ARG A CA 1
ATOM 4203 C C . ARG A 1 554 ? 22.141 5.035 29.797 1 73.44 554 ARG A C 1
ATOM 4205 O O . ARG A 1 554 ? 22.312 6.254 29.859 1 73.44 554 ARG A O 1
ATOM 4212 N N . MET A 1 555 ? 21.047 4.52 29.391 1 71.62 555 MET A N 1
ATOM 4213 C CA . MET A 1 555 ? 19.906 5.367 29.078 1 71.62 555 MET A CA 1
ATOM 4214 C C . MET A 1 555 ? 19.266 5.91 30.344 1 71.62 555 MET A C 1
ATOM 4216 O O . MET A 1 555 ? 19.141 5.195 31.344 1 71.62 555 MET A O 1
ATOM 4220 N N . PRO A 1 556 ? 19.141 7.203 30.453 1 61.25 556 PRO A N 1
ATOM 4221 C CA . PRO A 1 556 ? 18.453 7.73 31.641 1 61.25 556 PRO A CA 1
ATOM 4222 C C . PRO A 1 556 ? 17.062 7.137 31.828 1 61.25 556 PRO A C 1
ATOM 4224 O O . PRO A 1 556 ? 16.406 6.77 30.844 1 61.25 556 PRO A O 1
ATOM 4227 N N . SER A 1 557 ? 16.766 6.531 32.969 1 46.66 557 SER A N 1
ATOM 4228 C CA . SER A 1 557 ? 15.43 6.055 33.312 1 46.66 557 SER A CA 1
ATOM 4229 C C . SER A 1 557 ? 14.367 7.098 33 1 46.66 557 SER A C 1
ATOM 4231 O O . SER A 1 557 ? 14.602 8.297 33.125 1 46.66 557 SER A O 1
ATOM 4233 N N . ALA A 1 558 ? 13.516 6.754 32.094 1 47.16 558 ALA A N 1
ATOM 4234 C CA . ALA A 1 558 ? 12.359 7.629 31.906 1 47.16 558 ALA A CA 1
ATOM 4235 C C . ALA A 1 558 ? 11.844 8.172 33.25 1 47.16 558 ALA A C 1
ATOM 4237 O O . ALA A 1 558 ? 11.469 7.402 34.125 1 47.16 558 ALA A O 1
ATOM 4238 N N . GLY A 1 559 ? 12.43 9.211 33.812 1 35 559 GLY A N 1
ATOM 4239 C CA . GLY A 1 559 ? 11.625 9.773 34.875 1 35 559 GLY A CA 1
ATOM 4240 C C . GLY A 1 559 ? 10.18 10.008 34.5 1 35 559 GLY A C 1
ATOM 4241 O O . GLY A 1 559 ? 9.875 10.148 33.312 1 35 559 GLY A O 1
ATOM 4242 N N . MET B 1 1 ? 19.984 0.566 -64.75 1 27.53 1 MET B N 1
ATOM 4243 C CA . MET B 1 1 ? 18.922 -0.411 -64.562 1 27.53 1 MET B CA 1
ATOM 4244 C C . MET B 1 1 ? 18.516 -0.467 -63.062 1 27.53 1 MET B C 1
ATOM 4246 O O . MET B 1 1 ? 19.375 -0.676 -62.219 1 27.53 1 MET B O 1
ATOM 4250 N N . SER B 1 2 ? 17.516 0.328 -62.719 1 30.31 2 SER B N 1
ATOM 4251 C CA . SER B 1 2 ? 16.859 0.733 -61.469 1 30.31 2 SER B CA 1
ATOM 4252 C C . SER B 1 2 ? 16.266 -0.467 -60.75 1 30.31 2 SER B C 1
ATOM 4254 O O . SER B 1 2 ? 15.383 -1.148 -61.281 1 30.31 2 SER B O 1
ATOM 4256 N N . ARG B 1 3 ? 17.234 -1.24 -60.062 1 34.47 3 ARG B N 1
ATOM 4257 C CA . ARG B 1 3 ? 16.797 -2.428 -59.344 1 34.47 3 ARG B CA 1
ATOM 4258 C C . ARG B 1 3 ? 15.617 -2.107 -58.438 1 34.47 3 ARG B C 1
ATOM 4260 O O . ARG B 1 3 ? 15.672 -1.17 -57.625 1 34.47 3 ARG B O 1
ATOM 4267 N N . SER B 1 4 ? 14.43 -2.377 -58.875 1 33.38 4 SER B N 1
ATOM 4268 C CA . SER B 1 4 ? 13.117 -2.238 -58.25 1 33.38 4 SER B CA 1
ATOM 4269 C C . SER B 1 4 ? 13.102 -2.799 -56.844 1 33.38 4 SER B C 1
ATOM 4271 O O . SER B 1 4 ? 13.766 -3.799 -56.562 1 33.38 4 SER B O 1
ATOM 4273 N N . ALA B 1 5 ? 12.789 -1.913 -55.844 1 43 5 ALA B N 1
ATOM 4274 C CA . ALA B 1 5 ? 12.602 -2.121 -54.406 1 43 5 ALA B CA 1
ATOM 4275 C C . ALA B 1 5 ? 11.734 -3.354 -54.156 1 43 5 ALA B C 1
ATOM 4277 O O . ALA B 1 5 ? 10.68 -3.523 -54.781 1 43 5 ALA B O 1
ATOM 4278 N N . PRO B 1 6 ? 12.438 -4.43 -53.688 1 33.03 6 PRO B N 1
ATOM 4279 C CA . PRO B 1 6 ? 11.641 -5.648 -53.562 1 33.03 6 PRO B CA 1
ATOM 4280 C C . PRO B 1 6 ? 10.289 -5.398 -52.906 1 33.03 6 PRO B C 1
ATOM 4282 O O . PRO B 1 6 ? 10.125 -4.418 -52.156 1 33.03 6 PRO B O 1
ATOM 4285 N N . ASP B 1 7 ? 9.164 -5.816 -53.438 1 35.22 7 ASP B N 1
ATOM 4286 C CA . ASP B 1 7 ? 7.754 -5.703 -53.062 1 35.22 7 ASP B CA 1
ATOM 4287 C C . ASP B 1 7 ? 7.531 -6.16 -51.625 1 35.22 7 ASP B C 1
ATOM 4289 O O . ASP B 1 7 ? 8.117 -7.152 -51.188 1 35.22 7 ASP B O 1
ATOM 4293 N N . PRO B 1 8 ? 7.113 -5.207 -50.656 1 38.41 8 PRO B N 1
ATOM 4294 C CA . PRO B 1 8 ? 6.844 -5.402 -49.219 1 38.41 8 PRO B CA 1
ATOM 4295 C C . PRO B 1 8 ? 5.98 -6.633 -48.938 1 38.41 8 PRO B C 1
ATOM 4297 O O . PRO B 1 8 ? 5.672 -6.926 -47.781 1 38.41 8 PRO B O 1
ATOM 4300 N N . ALA B 1 9 ? 5.336 -7.223 -50 1 42 9 ALA B N 1
ATOM 4301 C CA . ALA B 1 9 ? 4.402 -8.336 -49.844 1 42 9 ALA B CA 1
ATOM 4302 C C . ALA B 1 9 ? 5.078 -9.531 -49.188 1 42 9 ALA B C 1
ATOM 4304 O O . ALA B 1 9 ? 4.406 -10.484 -48.781 1 42 9 ALA B O 1
ATOM 4305 N N . ASP B 1 10 ? 6.336 -9.711 -49.562 1 34.62 10 ASP B N 1
ATOM 4306 C CA . ASP B 1 10 ? 6.887 -10.984 -49.125 1 34.62 10 ASP B CA 1
ATOM 4307 C C . ASP B 1 10 ? 7.223 -10.938 -47.625 1 34.62 10 ASP B C 1
ATOM 4309 O O . ASP B 1 10 ? 8.18 -11.578 -47.188 1 34.62 10 ASP B O 1
ATOM 4313 N N . LEU B 1 11 ? 6.953 -9.773 -47.031 1 36.78 11 LEU B N 1
ATOM 4314 C CA . LEU B 1 11 ? 7.305 -9.875 -45.625 1 36.78 11 LEU B CA 1
ATOM 4315 C C . LEU B 1 11 ? 6.566 -11.023 -44.969 1 36.78 11 LEU B C 1
ATOM 4317 O O . LEU B 1 11 ? 5.34 -11.133 -45.062 1 36.78 11 LEU B O 1
ATOM 4321 N N . PRO B 1 12 ? 7.25 -12.164 -44.875 1 36.56 12 PRO B N 1
ATOM 4322 C CA . PRO B 1 12 ? 6.551 -13.305 -44.281 1 36.56 12 PRO B CA 1
ATOM 4323 C C . PRO B 1 12 ? 5.668 -12.906 -43.094 1 36.56 12 PRO B C 1
ATOM 4325 O O . PRO B 1 12 ? 5.949 -11.914 -42.438 1 36.56 12 PRO B O 1
ATOM 4328 N N . ALA B 1 13 ? 4.332 -13.109 -43.219 1 39.12 13 ALA B N 1
ATOM 4329 C CA . ALA B 1 13 ? 3.322 -12.938 -42.188 1 39.12 13 ALA B CA 1
ATOM 4330 C C . ALA B 1 13 ? 3.873 -13.328 -40.812 1 39.12 13 ALA B C 1
ATOM 4332 O O . ALA B 1 13 ? 4.598 -14.32 -40.688 1 39.12 13 ALA B O 1
ATOM 4333 N N . ARG B 1 14 ? 4.117 -12.43 -40.031 1 38.72 14 ARG B N 1
ATOM 4334 C CA . ARG B 1 14 ? 4.516 -12.648 -38.656 1 38.72 14 ARG B CA 1
ATOM 4335 C C . ARG B 1 14 ? 3.896 -13.93 -38.094 1 38.72 14 ARG B C 1
ATOM 4337 O O . ARG B 1 14 ? 2.676 -14.102 -38.125 1 38.72 14 ARG B O 1
ATOM 4344 N N . PRO B 1 15 ? 4.531 -15.055 -38.125 1 38.5 15 PRO B N 1
ATOM 4345 C CA . PRO B 1 15 ? 3.941 -16.312 -37.656 1 38.5 15 PRO B CA 1
ATOM 4346 C C . PRO B 1 15 ? 3.09 -16.125 -36.375 1 38.5 15 PRO B C 1
ATOM 4348 O O . PRO B 1 15 ? 3.383 -15.273 -35.562 1 38.5 15 PRO B O 1
ATOM 4351 N N . ARG B 1 16 ? 1.779 -16.359 -36.406 1 46.69 16 ARG B N 1
ATOM 4352 C CA . ARG B 1 16 ? 0.851 -16.375 -35.281 1 46.69 16 ARG B CA 1
ATOM 4353 C C . ARG B 1 16 ? 1.473 -17.062 -34.062 1 46.69 16 ARG B C 1
ATOM 4355 O O . ARG B 1 16 ? 1.833 -18.25 -34.156 1 46.69 16 ARG B O 1
ATOM 4362 N N . ARG B 1 17 ? 2.248 -16.5 -33.312 1 48.75 17 ARG B N 1
ATOM 4363 C CA . ARG B 1 17 ? 2.918 -16.984 -32.125 1 48.75 17 ARG B CA 1
ATOM 4364 C C . ARG B 1 17 ? 2.018 -17.938 -31.344 1 48.75 17 ARG B C 1
ATOM 4366 O O . ARG B 1 17 ? 0.85 -17.641 -31.094 1 48.75 17 ARG B O 1
ATOM 4373 N N . ARG B 1 18 ? 2.148 -19.203 -31.438 1 58.91 18 ARG B N 1
ATOM 4374 C CA . ARG B 1 18 ? 1.524 -20.25 -30.625 1 58.91 18 ARG B CA 1
ATOM 4375 C C . ARG B 1 18 ? 1.413 -19.812 -29.156 1 58.91 18 ARG B C 1
ATOM 4377 O O . ARG B 1 18 ? 2.369 -19.281 -28.594 1 58.91 18 ARG B O 1
ATOM 4384 N N . PRO B 1 19 ? 0.113 -19.797 -28.625 1 62.94 19 PRO B N 1
ATOM 4385 C CA . PRO B 1 19 ? -0.083 -19.359 -27.25 1 62.94 19 PRO B CA 1
ATOM 4386 C C . PRO B 1 19 ? 0.756 -20.141 -26.25 1 62.94 19 PRO B C 1
ATOM 4388 O O . PRO B 1 19 ? 0.912 -21.359 -26.391 1 62.94 19 PRO B O 1
ATOM 4391 N N . SER B 1 20 ? 1.515 -19.562 -25.5 1 67 20 SER B N 1
ATOM 4392 C CA . SER B 1 20 ? 2.318 -20.156 -24.438 1 67 20 SER B CA 1
ATOM 4393 C C . SER B 1 20 ? 1.437 -20.812 -23.375 1 67 20 SER B C 1
ATOM 4395 O O . SER B 1 20 ? 0.226 -20.578 -23.344 1 67 20 SER B O 1
ATOM 4397 N N . ALA B 1 21 ? 1.911 -21.828 -22.719 1 70.94 21 ALA B N 1
ATOM 4398 C CA . ALA B 1 21 ? 1.221 -22.484 -21.625 1 70.94 21 ALA B CA 1
ATOM 4399 C C . ALA B 1 21 ? 0.662 -21.453 -20.641 1 70.94 21 ALA B C 1
ATOM 4401 O O . ALA B 1 21 ? -0.442 -21.625 -20.109 1 70.94 21 ALA B O 1
ATOM 4402 N N . ARG B 1 22 ? 1.309 -20.422 -20.5 1 71.44 22 ARG B N 1
ATOM 4403 C CA . ARG B 1 22 ? 0.87 -19.359 -19.594 1 71.44 22 ARG B CA 1
ATOM 4404 C C . ARG B 1 22 ? -0.354 -18.641 -20.156 1 71.44 22 ARG B C 1
ATOM 4406 O O . ARG B 1 22 ? -1.284 -18.328 -19.406 1 71.44 22 ARG B O 1
ATOM 4413 N N . ASP B 1 23 ? -0.281 -18.469 -21.328 1 79.88 23 ASP B N 1
ATOM 4414 C CA . ASP B 1 23 ? -1.408 -17.797 -21.969 1 79.88 23 ASP B CA 1
ATOM 4415 C C . ASP B 1 23 ? -2.668 -18.656 -21.906 1 79.88 23 ASP B C 1
ATOM 4417 O O . ASP B 1 23 ? -3.764 -18.141 -21.672 1 79.88 23 ASP B O 1
ATOM 4421 N N . LEU B 1 24 ? -2.4 -19.891 -22.172 1 83.5 24 LEU B N 1
ATOM 4422 C CA . LEU B 1 24 ? -3.531 -20.812 -22.125 1 83.5 24 LEU B CA 1
ATOM 4423 C C . LEU B 1 24 ? -4.125 -20.891 -20.734 1 83.5 24 LEU B C 1
ATOM 4425 O O . LEU B 1 24 ? -5.348 -20.906 -20.562 1 83.5 24 LEU B O 1
ATOM 4429 N N . ARG B 1 25 ? -3.277 -20.906 -19.766 1 84.44 25 ARG B N 1
ATOM 4430 C CA . ARG B 1 25 ? -3.734 -20.938 -18.391 1 84.44 25 ARG B CA 1
ATOM 4431 C C . ARG B 1 25 ? -4.508 -19.672 -18.031 1 84.44 25 ARG B C 1
ATOM 4433 O O . ARG B 1 25 ? -5.555 -19.75 -17.375 1 84.44 25 ARG B O 1
ATOM 4440 N N . TRP B 1 26 ? -4.016 -18.609 -18.5 1 85.81 26 TRP B N 1
ATOM 4441 C CA . TRP B 1 26 ? -4.668 -17.344 -18.234 1 85.81 26 TRP B CA 1
ATOM 4442 C C . TRP B 1 26 ? -6.008 -17.25 -18.953 1 85.81 26 TRP B C 1
ATOM 4444 O O . TRP B 1 26 ? -7.023 -16.891 -18.344 1 85.81 26 TRP B O 1
ATOM 4454 N N . ALA B 1 27 ? -6.004 -17.578 -20.188 1 91 27 ALA B N 1
ATOM 4455 C CA . ALA B 1 27 ? -7.223 -17.469 -20.984 1 91 27 ALA B CA 1
ATOM 4456 C C . ALA B 1 27 ? -8.305 -18.422 -20.469 1 91 27 ALA B C 1
ATOM 4458 O O . ALA B 1 27 ? -9.469 -18.031 -20.359 1 91 27 ALA B O 1
ATOM 4459 N N . SER B 1 28 ? -7.945 -19.609 -20.219 1 93.94 28 SER B N 1
ATOM 4460 C CA . SER B 1 28 ? -8.922 -20.578 -19.703 1 93.94 28 SER B CA 1
ATOM 4461 C C . SER B 1 28 ? -9.43 -20.156 -18.328 1 93.94 28 SER B C 1
ATOM 4463 O O . SER B 1 28 ? -10.633 -20.203 -18.078 1 93.94 28 SER B O 1
ATOM 4465 N N . GLY B 1 29 ? -8.516 -19.719 -17.484 1 93.69 29 GLY B N 1
ATOM 4466 C CA . GLY B 1 29 ? -8.906 -19.266 -16.156 1 93.69 29 GLY B CA 1
ATOM 4467 C C . GLY B 1 29 ? -9.828 -18.062 -16.188 1 93.69 29 GLY B C 1
ATOM 4468 O O . GLY B 1 29 ? -10.812 -18.016 -15.453 1 93.69 29 GLY B O 1
ATOM 4469 N N . LEU B 1 30 ? -9.531 -17.141 -17.016 1 93.88 30 LEU B N 1
ATOM 4470 C CA . LEU B 1 30 ? -10.328 -15.93 -17.125 1 93.88 30 LEU B CA 1
ATOM 4471 C C . LEU B 1 30 ? -11.719 -16.234 -17.672 1 93.88 30 LEU B C 1
ATOM 4473 O O . LEU B 1 30 ? -12.711 -15.648 -17.234 1 93.88 30 LEU B O 1
ATOM 4477 N N . THR B 1 31 ? -11.719 -17.078 -18.609 1 96 31 THR B N 1
ATOM 4478 C CA . THR B 1 31 ? -13 -17.484 -19.172 1 96 31 THR B CA 1
ATOM 4479 C C . THR B 1 31 ? -13.883 -18.109 -18.094 1 96 31 THR B C 1
ATOM 4481 O O . THR B 1 31 ? -15.062 -17.75 -17.969 1 96 31 THR B O 1
ATOM 4484 N N . LEU B 1 32 ? -13.375 -19.016 -17.391 1 96.62 32 LEU B N 1
ATOM 4485 C CA . LEU B 1 32 ? -14.133 -19.672 -16.344 1 96.62 32 LEU B CA 1
ATOM 4486 C C . LEU B 1 32 ? -14.523 -18.688 -15.242 1 96.62 32 LEU B C 1
ATOM 4488 O O . LEU B 1 32 ? -15.641 -18.75 -14.719 1 96.62 32 LEU B O 1
ATOM 4492 N N . TRP B 1 33 ? -13.617 -17.781 -14.922 1 96.31 33 TRP B N 1
ATOM 4493 C CA . TRP B 1 33 ? -13.914 -16.766 -13.922 1 96.31 33 TRP B CA 1
ATOM 4494 C C . TRP B 1 33 ? -15.07 -15.883 -14.375 1 96.31 33 TRP B C 1
ATOM 4496 O O . TRP B 1 33 ? -15.953 -15.555 -13.578 1 96.31 33 TRP B O 1
ATOM 4506 N N . LEU B 1 34 ? -15.062 -15.508 -15.57 1 96.06 34 LEU B N 1
ATOM 4507 C CA . LEU B 1 34 ? -16.125 -14.672 -16.125 1 96.06 34 LEU B CA 1
ATOM 4508 C C . LEU B 1 34 ? -17.469 -15.391 -16.078 1 96.06 34 LEU B C 1
ATOM 4510 O O . LEU B 1 34 ? -18.484 -14.781 -15.766 1 96.06 34 LEU B O 1
ATOM 4514 N N . TYR B 1 35 ? -17.422 -16.594 -16.422 1 96.81 35 TYR B N 1
ATOM 4515 C CA . TYR B 1 35 ? -18.656 -17.375 -16.328 1 96.81 35 TYR B CA 1
ATOM 4516 C C . TYR B 1 35 ? -19.203 -17.375 -14.906 1 96.81 35 TYR B C 1
ATOM 4518 O O . TYR B 1 35 ? -20.391 -17.156 -14.688 1 96.81 35 TYR B O 1
ATOM 4526 N N . VAL B 1 36 ? -18.328 -17.703 -13.945 1 96.94 36 VAL B N 1
ATOM 4527 C CA . VAL B 1 36 ? -18.734 -17.781 -12.547 1 96.94 36 VAL B CA 1
ATOM 4528 C C . VAL B 1 36 ? -19.234 -16.422 -12.086 1 96.94 36 VAL B C 1
ATOM 4530 O O . VAL B 1 36 ? -20.25 -16.328 -11.375 1 96.94 36 VAL B O 1
ATOM 4533 N N . ALA B 1 37 ? -18.547 -15.344 -12.5 1 97.06 37 ALA B N 1
ATOM 4534 C CA . ALA B 1 37 ? -18.953 -13.992 -12.117 1 97.06 37 ALA B CA 1
ATOM 4535 C C . ALA B 1 37 ? -20.344 -13.672 -12.641 1 97.06 37 ALA B C 1
ATOM 4537 O O . ALA B 1 37 ? -21.188 -13.148 -11.906 1 97.06 37 ALA B O 1
ATOM 4538 N N . LEU B 1 38 ? -20.609 -13.992 -13.836 1 96.56 38 LEU B N 1
ATOM 4539 C CA . LEU B 1 38 ? -21.906 -13.742 -14.43 1 96.56 38 LEU B CA 1
ATOM 4540 C C . LEU B 1 38 ? -22.969 -14.625 -13.781 1 96.56 38 LEU B C 1
ATOM 4542 O O . LEU B 1 38 ? -24.109 -14.188 -13.578 1 96.56 38 LEU B O 1
ATOM 4546 N N . HIS B 1 39 ? -22.594 -15.844 -13.508 1 96.81 39 HIS B N 1
ATOM 4547 C CA . HIS B 1 39 ? -23.484 -16.766 -12.828 1 96.81 39 HIS B CA 1
ATOM 4548 C C . HIS B 1 39 ? -23.906 -16.234 -11.461 1 96.81 39 HIS B C 1
ATOM 4550 O O . HIS B 1 39 ? -25.078 -16.266 -11.094 1 96.81 39 HIS B O 1
ATOM 4556 N N . LEU B 1 40 ? -22.922 -15.734 -10.75 1 97.19 40 LEU B N 1
ATOM 4557 C CA . LEU B 1 40 ? -23.188 -15.172 -9.438 1 97.19 40 LEU B CA 1
ATOM 4558 C C . LEU B 1 40 ? -24.031 -13.906 -9.555 1 97.19 40 LEU B C 1
ATOM 4560 O O . LEU B 1 40 ? -24.891 -13.641 -8.703 1 97.19 40 LEU B O 1
ATOM 4564 N N . ALA B 1 41 ? -23.797 -13.148 -10.586 1 96.75 41 ALA B N 1
ATOM 4565 C CA . ALA B 1 41 ? -24.594 -11.953 -10.812 1 96.75 41 ALA B CA 1
ATOM 4566 C C . ALA B 1 41 ? -26.062 -12.312 -11.031 1 96.75 41 ALA B C 1
ATOM 4568 O O . ALA B 1 41 ? -26.969 -11.594 -10.578 1 96.75 41 ALA B O 1
ATOM 4569 N N . THR B 1 42 ? -26.266 -13.375 -11.68 1 97 42 THR B N 1
ATOM 4570 C CA . THR B 1 42 ? -27.641 -13.836 -11.883 1 97 42 THR B CA 1
ATOM 4571 C C . THR B 1 42 ? -28.297 -14.188 -10.555 1 97 42 THR B C 1
ATOM 4573 O O . THR B 1 42 ? -29.469 -13.891 -10.336 1 97 42 THR B O 1
ATOM 4576 N N . HIS B 1 43 ? -27.562 -14.898 -9.664 1 97 43 HIS B N 1
ATOM 4577 C CA . HIS B 1 43 ? -28.062 -15.195 -8.328 1 97 43 HIS B CA 1
ATOM 4578 C C . HIS B 1 43 ? -28.391 -13.914 -7.562 1 97 43 HIS B C 1
ATOM 4580 O O . HIS B 1 43 ? -29.391 -13.836 -6.859 1 97 43 HIS B O 1
ATOM 4586 N N . ALA B 1 44 ? -27.469 -12.945 -7.719 1 96.06 44 ALA B N 1
ATOM 4587 C CA . ALA B 1 44 ? -27.625 -11.672 -7.012 1 96.06 44 ALA B CA 1
ATOM 4588 C C . ALA B 1 44 ? -28.906 -10.961 -7.457 1 96.06 44 ALA B C 1
ATOM 4590 O O . ALA B 1 44 ? -29.531 -10.25 -6.668 1 96.06 44 ALA B O 1
ATOM 4591 N N . ALA B 1 45 ? -29.344 -11.164 -8.648 1 96.06 45 ALA B N 1
ATOM 4592 C CA . ALA B 1 45 ? -30.562 -10.555 -9.18 1 96.06 45 ALA B CA 1
ATOM 4593 C C . ALA B 1 45 ? -31.797 -11.062 -8.438 1 96.06 45 ALA B C 1
ATOM 4595 O O . ALA B 1 45 ? -32.875 -10.445 -8.492 1 96.06 45 ALA B O 1
ATOM 4596 N N . GLY B 1 46 ? -31.609 -12.133 -7.766 1 94.75 46 GLY B N 1
ATOM 4597 C CA . GLY B 1 46 ? -32.688 -12.648 -6.938 1 94.75 46 GLY B CA 1
ATOM 4598 C C . GLY B 1 46 ? -33.094 -11.711 -5.816 1 94.75 46 GLY B C 1
ATOM 4599 O O . GLY B 1 46 ? -34.156 -11.836 -5.242 1 94.75 46 GLY B O 1
ATOM 4600 N N . LEU B 1 47 ? -32.188 -10.805 -5.496 1 92.19 47 LEU B N 1
ATOM 4601 C CA . LEU B 1 47 ? -32.5 -9.797 -4.484 1 92.19 47 LEU B CA 1
ATOM 4602 C C . LEU B 1 47 ? -33.594 -8.859 -4.953 1 92.19 47 LEU B C 1
ATOM 4604 O O . LEU B 1 47 ? -34.312 -8.266 -4.133 1 92.19 47 LEU B O 1
ATOM 4608 N N . VAL B 1 48 ? -33.719 -8.719 -6.238 1 90.88 48 VAL B N 1
ATOM 4609 C CA . VAL B 1 48 ? -34.781 -7.91 -6.801 1 90.88 48 VAL B CA 1
ATOM 4610 C C . VAL B 1 48 ? -36.062 -8.727 -6.844 1 90.88 48 VAL B C 1
ATOM 4612 O O . VAL B 1 48 ? -37.094 -8.32 -6.277 1 90.88 48 VAL B O 1
ATOM 4615 N N . SER B 1 49 ? -35.969 -9.805 -7.543 1 92.56 49 SER B N 1
ATOM 4616 C CA . SER B 1 49 ? -37.125 -10.727 -7.613 1 92.56 49 SER B CA 1
ATOM 4617 C C . SER B 1 49 ? -36.719 -12.023 -8.312 1 92.56 49 SER B C 1
ATOM 4619 O O . SER B 1 49 ? -35.688 -12.086 -9 1 92.56 49 SER B O 1
ATOM 4621 N N . LEU B 1 50 ? -37.562 -13.07 -8.102 1 94.06 50 LEU B N 1
ATOM 4622 C CA . LEU B 1 50 ? -37.406 -14.328 -8.82 1 94.06 50 LEU B CA 1
ATOM 4623 C C . LEU B 1 50 ? -37.469 -14.117 -10.328 1 94.06 50 LEU B C 1
ATOM 4625 O O . LEU B 1 50 ? -36.688 -14.688 -11.078 1 94.06 50 LEU B O 1
ATOM 4629 N N . GLN B 1 51 ? -38.344 -13.273 -10.734 1 94.19 51 GLN B N 1
ATOM 4630 C CA . GLN B 1 51 ? -38.531 -12.977 -12.156 1 94.19 51 GLN B CA 1
ATOM 4631 C C . GLN B 1 51 ? -37.312 -12.273 -12.727 1 94.19 51 GLN B C 1
ATOM 4633 O O . GLN B 1 51 ? -36.875 -12.578 -13.836 1 94.19 51 GLN B O 1
ATOM 4638 N N . ALA B 1 52 ? -36.75 -11.352 -11.992 1 95.62 52 ALA B N 1
ATOM 4639 C CA . ALA B 1 52 ? -35.562 -10.633 -12.43 1 95.62 52 ALA B CA 1
ATOM 4640 C C . ALA B 1 52 ? -34.375 -11.578 -12.602 1 95.62 52 ALA B C 1
ATOM 4642 O O . ALA B 1 52 ? -33.625 -11.477 -13.578 1 95.62 52 ALA B O 1
ATOM 4643 N N . ALA B 1 53 ? -34.219 -12.469 -11.656 1 97 53 ALA B N 1
ATOM 4644 C CA . ALA B 1 53 ? -33.125 -13.461 -11.734 1 97 53 ALA B CA 1
ATOM 4645 C C . ALA B 1 53 ? -33.312 -14.352 -12.961 1 97 53 ALA B C 1
ATOM 4647 O O . ALA B 1 53 ? -32.344 -14.672 -13.641 1 97 53 ALA B O 1
ATOM 4648 N N . GLU B 1 54 ? -34.531 -14.719 -13.219 1 96 54 GLU B N 1
ATOM 4649 C CA . GLU B 1 54 ? -34.812 -15.594 -14.352 1 96 54 GLU B CA 1
ATOM 4650 C C . GLU B 1 54 ? -34.531 -14.898 -15.68 1 96 54 GLU B C 1
ATOM 4652 O O . GLU B 1 54 ? -34 -15.516 -16.609 1 96 54 GLU B O 1
ATOM 4657 N N . VAL B 1 55 ? -34.875 -13.672 -15.781 1 96.12 55 VAL B N 1
ATOM 4658 C CA . VAL B 1 55 ? -34.625 -12.898 -17 1 96.12 55 VAL B CA 1
ATOM 4659 C C . VAL B 1 55 ? -33.094 -12.805 -17.234 1 96.12 55 VAL B C 1
ATOM 4661 O O . VAL B 1 55 ? -32.625 -13.039 -18.359 1 96.12 55 VAL B O 1
ATOM 4664 N N . LEU B 1 56 ? -32.406 -12.508 -16.188 1 96.19 56 LEU B N 1
ATOM 4665 C CA . LEU B 1 56 ? -30.953 -12.383 -16.328 1 96.19 56 LEU B CA 1
ATOM 4666 C C . LEU B 1 56 ? -30.328 -13.734 -16.625 1 96.19 56 LEU B C 1
ATOM 4668 O O . LEU B 1 56 ? -29.375 -13.82 -17.406 1 96.19 56 LEU B O 1
ATOM 4672 N N . ARG B 1 57 ? -30.812 -14.781 -15.992 1 95.56 57 ARG B N 1
ATOM 4673 C CA . ARG B 1 57 ? -30.328 -16.125 -16.266 1 95.56 57 ARG B CA 1
ATOM 4674 C C . ARG B 1 57 ? -30.469 -16.469 -17.75 1 95.56 57 ARG B C 1
ATOM 4676 O O . ARG B 1 57 ? -29.531 -16.984 -18.359 1 95.56 57 ARG B O 1
ATOM 4683 N N . ARG B 1 58 ? -31.609 -16.188 -18.281 1 95 58 ARG B N 1
ATOM 4684 C CA . ARG B 1 58 ? -31.875 -16.5 -19.672 1 95 58 ARG B CA 1
ATOM 4685 C C . ARG B 1 58 ? -30.938 -15.727 -20.594 1 95 58 ARG B C 1
ATOM 4687 O O . ARG B 1 58 ? -30.438 -16.266 -21.594 1 95 58 ARG B O 1
ATOM 4694 N N . ALA B 1 59 ? -30.672 -14.508 -20.266 1 94.81 59 ALA B N 1
ATOM 4695 C CA . ALA B 1 59 ? -29.766 -13.68 -21.062 1 94.81 59 ALA B CA 1
ATOM 4696 C C . ALA B 1 59 ? -28.344 -14.242 -21.016 1 94.81 59 ALA B C 1
ATOM 4698 O O . ALA B 1 59 ? -27.688 -14.359 -22.062 1 94.81 59 ALA B O 1
ATOM 4699 N N . VAL B 1 60 ? -27.875 -14.602 -19.828 1 93.44 60 VAL B N 1
ATOM 4700 C CA . VAL B 1 60 ? -26.531 -15.125 -19.656 1 93.44 60 VAL B CA 1
ATOM 4701 C C . VAL B 1 60 ? -26.422 -16.5 -20.312 1 93.44 60 VAL B C 1
ATOM 4703 O O . VAL B 1 60 ? -25.422 -16.797 -20.984 1 93.44 60 VAL B O 1
ATOM 4706 N N . HIS B 1 61 ? -27.406 -17.281 -20.125 1 90.62 61 HIS B N 1
ATOM 4707 C CA . HIS B 1 61 ? -27.422 -18.625 -20.703 1 90.62 61 HIS B CA 1
ATOM 4708 C C . HIS B 1 61 ? -27.453 -18.578 -22.219 1 90.62 61 HIS B C 1
ATOM 4710 O O . HIS B 1 61 ? -26.891 -19.453 -22.891 1 90.62 61 HIS B O 1
ATOM 4716 N N . ALA B 1 62 ? -28.141 -17.578 -22.719 1 91.12 62 ALA B N 1
ATOM 4717 C CA . ALA B 1 62 ? -28.234 -17.453 -24.172 1 91.12 62 ALA B CA 1
ATOM 4718 C C . ALA B 1 62 ? -26.844 -17.297 -24.797 1 91.12 62 ALA B C 1
ATOM 4720 O O . ALA B 1 62 ? -26.594 -17.812 -25.891 1 91.12 62 ALA B O 1
ATOM 4721 N N . ALA B 1 63 ? -25.938 -16.688 -24.125 1 89.25 63 ALA B N 1
ATOM 4722 C CA . ALA B 1 63 ? -24.578 -16.469 -24.625 1 89.25 63 ALA B CA 1
ATOM 4723 C C . ALA B 1 63 ? -23.75 -17.75 -24.484 1 89.25 63 ALA B C 1
ATOM 4725 O O . ALA B 1 63 ? -23 -18.109 -25.406 1 89.25 63 ALA B O 1
ATOM 4726 N N . TRP B 1 64 ? -23.938 -18.531 -23.469 1 91.31 64 TRP B N 1
ATOM 4727 C CA . TRP B 1 64 ? -23.062 -19.656 -23.156 1 91.31 64 TRP B CA 1
ATOM 4728 C C . TRP B 1 64 ? -23.641 -20.953 -23.688 1 91.31 64 TRP B C 1
ATOM 4730 O O . TRP B 1 64 ? -22.938 -21.969 -23.75 1 91.31 64 TRP B O 1
ATOM 4740 N N . ALA B 1 65 ? -24.922 -20.953 -24.078 1 88.38 65 ALA B N 1
ATOM 4741 C CA . ALA B 1 65 ? -25.578 -22.188 -24.516 1 88.38 65 ALA B CA 1
ATOM 4742 C C . ALA B 1 65 ? -25.438 -22.359 -26.031 1 88.38 65 ALA B C 1
ATOM 4744 O O . ALA B 1 65 ? -25.734 -23.438 -26.562 1 88.38 65 ALA B O 1
ATOM 4745 N N . THR B 1 66 ? -24.891 -21.391 -26.672 1 90.44 66 THR B N 1
ATOM 4746 C CA . THR B 1 66 ? -24.609 -21.531 -28.094 1 90.44 66 THR B CA 1
ATOM 4747 C C . THR B 1 66 ? -23.453 -22.516 -28.328 1 90.44 66 THR B C 1
ATOM 4749 O O . THR B 1 66 ? -22.766 -22.891 -27.375 1 90.44 66 THR B O 1
ATOM 4752 N N . ALA B 1 67 ? -23.359 -22.891 -29.547 1 91.25 67 ALA B N 1
ATOM 4753 C CA . ALA B 1 67 ? -22.281 -23.844 -29.859 1 91.25 67 ALA B CA 1
ATOM 4754 C C . ALA B 1 67 ? -20.906 -23.234 -29.531 1 91.25 67 ALA B C 1
ATOM 4756 O O . ALA B 1 67 ? -20.094 -23.859 -28.844 1 91.25 67 ALA B O 1
ATOM 4757 N N . PRO B 1 68 ? -20.672 -22.031 -29.984 1 92.69 68 PRO B N 1
ATOM 4758 C CA . PRO B 1 68 ? -19.391 -21.438 -29.625 1 92.69 68 PRO B CA 1
ATOM 4759 C C . PRO B 1 68 ? -19.234 -21.25 -28.109 1 92.69 68 PRO B C 1
ATOM 4761 O O . PRO B 1 68 ? -18.141 -21.422 -27.578 1 92.69 68 PRO B O 1
ATOM 4764 N N . GLY B 1 69 ? -20.297 -20.844 -27.484 1 93.56 69 GLY B N 1
ATOM 4765 C CA . GLY B 1 69 ? -20.25 -20.656 -26.047 1 93.56 69 GLY B CA 1
ATOM 4766 C C . GLY B 1 69 ? -19.969 -21.938 -25.281 1 93.56 69 GLY B C 1
ATOM 4767 O O . GLY B 1 69 ? -19.203 -21.953 -24.328 1 93.56 69 GLY B O 1
ATOM 4768 N N . THR B 1 70 ? -20.578 -22.984 -25.75 1 93.56 70 THR B N 1
ATOM 4769 C CA . THR B 1 70 ? -20.391 -24.297 -25.141 1 93.56 70 THR B CA 1
ATOM 4770 C C . THR B 1 70 ? -18.953 -24.781 -25.312 1 93.56 70 THR B C 1
ATOM 4772 O O . THR B 1 70 ? -18.328 -25.281 -24.375 1 93.56 70 THR B O 1
ATOM 4775 N N . VAL B 1 71 ? -18.453 -24.578 -26.453 1 94.75 71 VAL B N 1
ATOM 4776 C CA . VAL B 1 71 ? -17.078 -25 -26.734 1 94.75 71 VAL B CA 1
ATOM 4777 C C . VAL B 1 71 ? -16.094 -24.172 -25.891 1 94.75 71 VAL B C 1
ATOM 4779 O O . VAL B 1 71 ? -15.117 -24.703 -25.375 1 94.75 71 VAL B O 1
ATOM 4782 N N . LEU B 1 72 ? -16.406 -22.938 -25.844 1 95.12 72 LEU B N 1
ATOM 4783 C CA . LEU B 1 72 ? -15.539 -22.047 -25.062 1 95.12 72 LEU B CA 1
ATOM 4784 C C . LEU B 1 72 ? -15.555 -22.422 -23.594 1 95.12 72 LEU B C 1
ATOM 4786 O O . LEU B 1 72 ? -14.5 -22.5 -22.953 1 95.12 72 LEU B O 1
ATOM 4790 N N . LEU B 1 73 ? -16.703 -22.672 -23.062 1 95.31 73 LEU B N 1
ATOM 4791 C CA . LEU B 1 73 ? -16.844 -22.953 -21.625 1 95.31 73 LEU B CA 1
ATOM 4792 C C . LEU B 1 73 ? -16.234 -24.297 -21.281 1 95.31 73 LEU B C 1
ATOM 4794 O O . LEU B 1 73 ? -15.352 -24.375 -20.406 1 95.31 73 LEU B O 1
ATOM 4798 N N . TYR B 1 74 ? -16.562 -25.344 -21.969 1 94.69 74 TYR B N 1
ATOM 4799 C CA . TYR B 1 74 ? -16.094 -26.688 -21.625 1 94.69 74 TYR B CA 1
ATOM 4800 C C . TYR B 1 74 ? -14.664 -26.906 -22.141 1 94.69 74 TYR B C 1
ATOM 4802 O O . TYR B 1 74 ? -13.898 -27.672 -21.531 1 94.69 74 TYR B O 1
ATOM 4810 N N . GLY B 1 75 ? -14.352 -26.219 -23.234 1 95.38 75 GLY B N 1
ATOM 4811 C CA . GLY B 1 75 ? -12.961 -26.219 -23.656 1 95.38 75 GLY B CA 1
ATOM 4812 C C . GLY B 1 75 ? -12.031 -25.578 -22.656 1 95.38 75 GLY B C 1
ATOM 4813 O O . GLY B 1 75 ? -10.977 -26.125 -22.328 1 95.38 75 GLY B O 1
ATOM 4814 N N . ALA B 1 76 ? -12.469 -24.422 -22.156 1 96.19 76 ALA B N 1
ATOM 4815 C CA . ALA B 1 76 ? -11.68 -23.734 -21.141 1 96.19 76 ALA B CA 1
ATOM 4816 C C . ALA B 1 76 ? -11.531 -24.594 -19.891 1 96.19 76 ALA B C 1
ATOM 4818 O O . ALA B 1 76 ? -10.461 -24.641 -19.281 1 96.19 76 ALA B O 1
ATOM 4819 N N . PHE B 1 77 ? -12.594 -25.281 -19.516 1 95.38 77 PHE B N 1
ATOM 4820 C CA . PHE B 1 77 ? -12.562 -26.156 -18.344 1 95.38 77 PHE B CA 1
ATOM 4821 C C . PHE B 1 77 ? -11.562 -27.281 -18.547 1 95.38 77 PHE B C 1
ATOM 4823 O O . PHE B 1 77 ? -10.75 -27.562 -17.672 1 95.38 77 PHE B O 1
ATOM 4830 N N . ALA B 1 78 ? -11.555 -27.859 -19.703 1 94.25 78 ALA B N 1
ATOM 4831 C CA . ALA B 1 78 ? -10.672 -28.984 -20 1 94.25 78 ALA B CA 1
ATOM 4832 C C . ALA B 1 78 ? -9.211 -28.547 -20.016 1 94.25 78 ALA B C 1
ATOM 4834 O O . ALA B 1 78 ? -8.352 -29.203 -19.438 1 94.25 78 ALA B O 1
ATOM 4835 N N . VAL B 1 79 ? -9.008 -27.453 -20.656 1 93.44 79 VAL B N 1
ATOM 4836 C CA . VAL B 1 79 ? -7.652 -26.938 -20.75 1 93.44 79 VAL B CA 1
ATOM 4837 C C . VAL B 1 79 ? -7.141 -26.562 -19.359 1 93.44 79 VAL B C 1
ATOM 4839 O O . VAL B 1 79 ? -6.008 -26.891 -19 1 93.44 79 VAL B O 1
ATOM 4842 N N . HIS B 1 80 ? -7.965 -25.938 -18.625 1 93.94 80 HIS B N 1
ATOM 4843 C CA . HIS B 1 80 ? -7.574 -25.484 -17.281 1 93.94 80 HIS B CA 1
ATOM 4844 C C . HIS B 1 80 ? -7.266 -26.672 -16.375 1 93.94 80 HIS B C 1
ATOM 4846 O O . HIS B 1 80 ? -6.27 -26.656 -15.648 1 93.94 80 HIS B O 1
ATOM 4852 N N . LEU B 1 81 ? -8.07 -27.672 -16.469 1 90.81 81 LEU B N 1
ATOM 4853 C CA . LEU B 1 81 ? -7.883 -28.875 -15.656 1 90.81 81 LEU B CA 1
ATOM 4854 C C . LEU B 1 81 ? -6.613 -29.625 -16.078 1 90.81 81 LEU B C 1
ATOM 4856 O O . LEU B 1 81 ? -5.855 -30.094 -15.219 1 90.81 81 LEU B O 1
ATOM 4860 N N . ALA B 1 82 ? -6.371 -29.672 -17.328 1 88.25 82 ALA B N 1
ATOM 4861 C CA . ALA B 1 82 ? -5.184 -30.344 -17.844 1 88.25 82 ALA B CA 1
ATOM 4862 C C . ALA B 1 82 ? -3.91 -29.641 -17.391 1 88.25 82 ALA B C 1
ATOM 4864 O O . ALA B 1 82 ? -2.941 -30.281 -16.984 1 88.25 82 ALA B O 1
ATOM 4865 N N . MET B 1 83 ? -4.039 -28.391 -17.516 1 83.75 83 MET B N 1
ATOM 4866 C CA . MET B 1 83 ? -2.871 -27.609 -17.125 1 83.75 83 MET B CA 1
ATOM 4867 C C . MET B 1 83 ? -2.615 -27.719 -15.625 1 83.75 83 MET B C 1
ATOM 4869 O O . MET B 1 83 ? -1.464 -27.781 -15.195 1 83.75 83 MET B O 1
ATOM 4873 N N . ALA B 1 84 ? -3.623 -27.719 -14.844 1 83.88 84 ALA B N 1
ATOM 4874 C CA . ALA B 1 84 ? -3.484 -27.906 -13.398 1 83.88 84 ALA B CA 1
ATOM 4875 C C . ALA B 1 84 ? -2.906 -29.266 -13.062 1 83.88 84 ALA B C 1
ATOM 4877 O O . ALA B 1 84 ? -2.035 -29.391 -12.203 1 83.88 84 ALA B O 1
ATOM 4878 N N . GLY B 1 85 ? -3.373 -30.25 -13.766 1 82 85 GLY B N 1
ATOM 4879 C CA . GLY B 1 85 ? -2.852 -31.609 -13.586 1 82 85 GLY B CA 1
ATOM 4880 C C . GLY B 1 85 ? -1.375 -31.719 -13.914 1 82 85 GLY B C 1
ATOM 4881 O O . GLY B 1 85 ? -0.613 -32.344 -13.164 1 82 85 GLY B O 1
ATOM 4882 N N . THR B 1 86 ? -0.988 -31.062 -14.953 1 76.94 86 THR B N 1
ATOM 4883 C CA . THR B 1 86 ? 0.411 -31.078 -15.367 1 76.94 86 THR B CA 1
ATOM 4884 C C . THR B 1 86 ? 1.285 -30.344 -14.344 1 76.94 86 THR B C 1
ATOM 4886 O O . THR B 1 86 ? 2.381 -30.812 -14.016 1 76.94 86 THR B O 1
ATOM 4889 N N . ALA B 1 87 ? 0.748 -29.281 -13.883 1 72.56 87 ALA B N 1
ATOM 4890 C CA . ALA B 1 87 ? 1.499 -28.531 -12.891 1 72.56 87 ALA B CA 1
ATOM 4891 C C . ALA B 1 87 ? 1.681 -29.328 -11.609 1 72.56 87 ALA B C 1
ATOM 4893 O O . ALA B 1 87 ? 2.75 -29.297 -10.992 1 72.56 87 ALA B O 1
ATOM 4894 N N . LEU B 1 88 ? 0.647 -30.047 -11.219 1 73.88 88 LEU B N 1
ATOM 4895 C CA . LEU B 1 88 ? 0.706 -30.844 -10 1 73.88 88 LEU B CA 1
ATOM 4896 C C . LEU B 1 88 ? 1.663 -32.031 -10.172 1 73.88 88 LEU B C 1
ATOM 4898 O O . LEU B 1 88 ? 2.4 -32.375 -9.242 1 73.88 88 LEU B O 1
ATOM 4902 N N . TRP B 1 89 ? 1.655 -32.469 -11.391 1 69.75 89 TRP B N 1
ATOM 4903 C CA . TRP B 1 89 ? 2.518 -33.625 -11.688 1 69.75 89 TRP B CA 1
ATOM 4904 C C . TRP B 1 89 ? 3.986 -33.188 -11.68 1 69.75 89 TRP B C 1
ATOM 4906 O O . TRP B 1 89 ? 4.848 -33.969 -11.227 1 69.75 89 TRP B O 1
ATOM 4916 N N . GLN B 1 90 ? 4.188 -32.031 -12.078 1 62.62 90 GLN B N 1
ATOM 4917 C CA . GLN B 1 90 ? 5.555 -31.547 -12.227 1 62.62 90 GLN B CA 1
ATOM 4918 C C . GLN B 1 90 ? 6.098 -31.016 -10.906 1 62.62 90 GLN B C 1
ATOM 4920 O O . GLN B 1 90 ? 7.293 -30.75 -10.781 1 62.62 90 GLN B O 1
ATOM 4925 N N . ARG B 1 91 ? 5.168 -30.906 -9.969 1 62.28 91 ARG B N 1
ATOM 4926 C CA . ARG B 1 91 ? 5.613 -30.328 -8.695 1 62.28 91 ARG B CA 1
ATOM 4927 C C . ARG B 1 91 ? 6.504 -31.312 -7.941 1 62.28 91 ARG B C 1
ATOM 4929 O O . ARG B 1 91 ? 6.156 -32.5 -7.797 1 62.28 91 ARG B O 1
ATOM 4936 N N . ARG B 1 92 ? 7.684 -30.906 -7.656 1 49.97 92 ARG B N 1
ATOM 4937 C CA . ARG B 1 92 ? 8.664 -31.766 -7 1 49.97 92 ARG B CA 1
ATOM 4938 C C . ARG B 1 92 ? 8.602 -31.594 -5.484 1 49.97 92 ARG B C 1
ATOM 4940 O O . ARG B 1 92 ? 9.031 -32.5 -4.742 1 49.97 92 ARG B O 1
ATOM 4947 N N . SER B 1 93 ? 8.156 -30.328 -5.082 1 50.09 93 SER B N 1
ATOM 4948 C CA . SER B 1 93 ? 8.023 -30.078 -3.654 1 50.09 93 SER B CA 1
ATOM 4949 C C . SER B 1 93 ? 6.625 -29.562 -3.312 1 50.09 93 SER B C 1
ATOM 4951 O O . SER B 1 93 ? 5.992 -28.875 -4.121 1 50.09 93 SER B O 1
ATOM 4953 N N . TRP B 1 94 ? 6.012 -30.125 -2.207 1 59.09 94 TRP B N 1
ATOM 4954 C CA . TRP B 1 94 ? 4.688 -29.672 -1.79 1 59.09 94 TRP B CA 1
ATOM 4955 C C . TRP B 1 94 ? 4.781 -28.5 -0.831 1 59.09 94 TRP B C 1
ATOM 4957 O O . TRP B 1 94 ? 3.779 -28.078 -0.246 1 59.09 94 TRP B O 1
ATOM 4967 N N . ARG B 1 95 ? 5.965 -28 -0.658 1 51.22 95 ARG B N 1
ATOM 4968 C CA . ARG B 1 95 ? 6.094 -26.781 0.116 1 51.22 95 ARG B CA 1
ATOM 4969 C C . ARG B 1 95 ? 5.738 -25.562 -0.728 1 51.22 95 ARG B C 1
ATOM 4971 O O . ARG B 1 95 ? 6.336 -25.328 -1.782 1 51.22 95 ARG B O 1
ATOM 4978 N N . MET B 1 96 ? 4.746 -24.984 -0.576 1 60.44 96 MET B N 1
ATOM 4979 C CA . MET B 1 96 ? 4.242 -23.844 -1.335 1 60.44 96 MET B CA 1
ATOM 4980 C C . MET B 1 96 ? 3.635 -22.797 -0.407 1 60.44 96 MET B C 1
ATOM 4982 O O . MET B 1 96 ? 3.291 -23.094 0.736 1 60.44 96 MET B O 1
ATOM 4986 N N . PRO B 1 97 ? 3.736 -21.562 -0.828 1 61.66 97 PRO B N 1
ATOM 4987 C CA . PRO B 1 97 ? 3.014 -20.562 -0.025 1 61.66 97 PRO B CA 1
ATOM 4988 C C . PRO B 1 97 ? 1.567 -20.969 0.25 1 61.66 97 PRO B C 1
ATOM 4990 O O . PRO B 1 97 ? 0.927 -21.609 -0.598 1 61.66 97 PRO B O 1
ATOM 4993 N N . PRO B 1 98 ? 1.173 -20.609 1.399 1 74.56 98 PRO B N 1
ATOM 4994 C CA . PRO B 1 98 ? -0.171 -21.047 1.795 1 74.56 98 PRO B CA 1
ATOM 4995 C C . PRO B 1 98 ? -1.243 -20.625 0.794 1 74.56 98 PRO B C 1
ATOM 4997 O O . PRO B 1 98 ? -2.207 -21.359 0.567 1 74.56 98 PRO B O 1
ATOM 5000 N N . VAL B 1 99 ? -1.055 -19.422 0.247 1 76.69 99 VAL B N 1
ATOM 5001 C CA . VAL B 1 99 ? -2.061 -18.938 -0.689 1 76.69 99 VAL B CA 1
ATOM 5002 C C . VAL B 1 99 ? -2.102 -19.844 -1.922 1 76.69 99 VAL B C 1
ATOM 5004 O O . VAL B 1 99 ? -3.174 -20.109 -2.467 1 76.69 99 VAL B O 1
ATOM 5007 N N . GLU B 1 100 ? -1.009 -20.312 -2.289 1 76.19 100 GLU B N 1
ATOM 5008 C CA . GLU B 1 100 ? -0.95 -21.219 -3.43 1 76.19 100 GLU B CA 1
ATOM 5009 C C . GLU B 1 100 ? -1.523 -22.594 -3.076 1 76.19 100 GLU B C 1
ATOM 5011 O O . GLU B 1 100 ? -2.242 -23.188 -3.875 1 76.19 100 GLU B O 1
ATOM 5016 N N . ALA B 1 101 ? -1.199 -23.031 -1.91 1 81 101 ALA B N 1
ATOM 5017 C CA . ALA B 1 101 ? -1.74 -24.297 -1.437 1 81 101 ALA B CA 1
ATOM 5018 C C . ALA B 1 101 ? -3.264 -24.266 -1.368 1 81 101 ALA B C 1
ATOM 5020 O O . ALA B 1 101 ? -3.938 -25.203 -1.775 1 81 101 ALA B O 1
ATOM 5021 N N . LEU B 1 102 ? -3.73 -23.141 -0.906 1 87.56 102 LEU B N 1
ATOM 5022 C CA . LEU B 1 102 ? -5.176 -22.984 -0.803 1 87.56 102 LEU B CA 1
ATOM 5023 C C . LEU B 1 102 ? -5.824 -23 -2.184 1 87.56 102 LEU B C 1
ATOM 5025 O O . LEU B 1 102 ? -6.852 -23.641 -2.383 1 87.56 102 LEU B O 1
ATOM 5029 N N . ARG B 1 103 ? -5.223 -22.312 -3.064 1 87.81 103 ARG B N 1
ATOM 5030 C CA . ARG B 1 103 ? -5.758 -22.266 -4.422 1 87.81 103 ARG B CA 1
ATOM 5031 C C . ARG B 1 103 ? -5.809 -23.656 -5.047 1 87.81 103 ARG B C 1
ATOM 5033 O O . ARG B 1 103 ? -6.805 -24.016 -5.676 1 87.81 103 ARG B O 1
ATOM 5040 N N . ILE B 1 104 ? -4.801 -24.438 -4.785 1 86 104 ILE B N 1
ATOM 5041 C CA . ILE B 1 104 ? -4.73 -25.797 -5.34 1 86 104 ILE B CA 1
ATOM 5042 C C . ILE B 1 104 ? -5.777 -26.672 -4.664 1 86 104 ILE B C 1
ATOM 5044 O O . ILE B 1 104 ? -6.496 -27.422 -5.336 1 86 104 ILE B O 1
ATOM 5048 N N . ALA B 1 105 ? -5.914 -26.578 -3.373 1 89.19 105 ALA B N 1
ATOM 5049 C CA . ALA B 1 105 ? -6.887 -27.359 -2.625 1 89.19 105 ALA B CA 1
ATOM 5050 C C . ALA B 1 105 ? -8.312 -27.062 -3.082 1 89.19 105 ALA B C 1
ATOM 5052 O O . ALA B 1 105 ? -9.109 -27.969 -3.291 1 89.19 105 ALA B O 1
ATOM 5053 N N . LEU B 1 106 ? -8.562 -25.797 -3.256 1 91.31 106 LEU B N 1
ATOM 5054 C CA . LEU B 1 106 ? -9.883 -25.391 -3.725 1 91.31 106 LEU B CA 1
ATOM 5055 C C . LEU B 1 106 ? -10.148 -25.922 -5.129 1 91.31 106 LEU B C 1
ATOM 5057 O O . LEU B 1 106 ? -11.242 -26.406 -5.418 1 91.31 106 LEU B O 1
ATOM 5061 N N . GLY B 1 107 ? -9.117 -25.938 -5.895 1 90.19 107 GLY B N 1
ATOM 5062 C CA . GLY B 1 107 ? -9.242 -26.422 -7.258 1 90.19 107 GLY B CA 1
ATOM 5063 C C . GLY B 1 107 ? -9.5 -27.906 -7.336 1 90.19 107 GLY B C 1
ATOM 5064 O O . GLY B 1 107 ? -10.258 -28.375 -8.195 1 90.19 107 GLY B O 1
ATOM 5065 N N . LEU B 1 108 ? -8.977 -28.641 -6.441 1 89 108 LEU B N 1
ATOM 5066 C CA . LEU B 1 108 ? -9.133 -30.094 -6.43 1 89 108 LEU B CA 1
ATOM 5067 C C . LEU B 1 108 ? -10.492 -30.484 -5.859 1 89 108 LEU B C 1
ATOM 5069 O O . LEU B 1 108 ? -11.047 -31.531 -6.219 1 89 108 LEU B O 1
ATOM 5073 N N . LEU B 1 109 ? -11.078 -29.625 -5.023 1 91.06 109 LEU B N 1
ATOM 5074 C CA . LEU B 1 109 ? -12.367 -29.906 -4.387 1 91.06 109 LEU B CA 1
ATOM 5075 C C . LEU B 1 109 ? -13.516 -29.5 -5.293 1 91.06 109 LEU B C 1
ATOM 5077 O O . LEU B 1 109 ? -14.625 -30.031 -5.188 1 91.06 109 LEU B O 1
ATOM 5081 N N . LEU B 1 110 ? -13.219 -28.594 -6.18 1 93.75 110 LEU B N 1
ATOM 5082 C CA . LEU B 1 110 ? -14.266 -27.938 -6.965 1 93.75 110 LEU B CA 1
ATOM 5083 C C . LEU B 1 110 ? -14.977 -28.953 -7.863 1 93.75 110 LEU B C 1
ATOM 5085 O O . LEU B 1 110 ? -16.203 -28.969 -7.922 1 93.75 110 LEU B O 1
ATOM 5089 N N . PRO B 1 111 ? -14.266 -29.875 -8.531 1 92.38 111 PRO B N 1
ATOM 5090 C CA . PRO B 1 111 ? -14.961 -30.828 -9.398 1 92.38 111 PRO B CA 1
ATOM 5091 C C . PRO B 1 111 ? -15.906 -31.75 -8.625 1 92.38 111 PRO B C 1
ATOM 5093 O O . PRO B 1 111 ? -16.938 -32.156 -9.156 1 92.38 111 PRO B O 1
ATOM 5096 N N . LEU B 1 112 ? -15.688 -32 -7.352 1 91.44 112 LEU B N 1
ATOM 5097 C CA . LEU B 1 112 ? -16.531 -32.875 -6.52 1 91.44 112 LEU B CA 1
ATOM 5098 C C . LEU B 1 112 ? -17.906 -32.25 -6.309 1 91.44 112 LEU B C 1
ATOM 5100 O O . LEU B 1 112 ? -18.922 -32.938 -6.309 1 91.44 112 LEU B O 1
ATOM 5104 N N . LEU B 1 113 ? -17.906 -30.969 -6.188 1 92.44 113 LEU B N 1
ATOM 5105 C CA . LEU B 1 113 ? -19.156 -30.266 -5.957 1 92.44 113 LEU B CA 1
ATOM 5106 C C . LEU B 1 113 ? -19.797 -29.859 -7.277 1 92.44 113 LEU B C 1
ATOM 5108 O O . LEU B 1 113 ? -21.031 -29.891 -7.41 1 92.44 113 LEU B O 1
ATOM 5112 N N . LEU B 1 114 ? -18.984 -29.578 -8.234 1 95.12 114 LEU B N 1
ATOM 5113 C CA . LEU B 1 114 ? -19.438 -29.047 -9.523 1 95.12 114 LEU B CA 1
ATOM 5114 C C . LEU B 1 114 ? -20.188 -30.125 -10.312 1 95.12 114 LEU B C 1
ATOM 5116 O O . LEU B 1 114 ? -21.141 -29.812 -11.023 1 95.12 114 LEU B O 1
ATOM 5120 N N . VAL B 1 115 ? -19.828 -31.359 -10.164 1 94.12 115 VAL B N 1
ATOM 5121 C CA . VAL B 1 115 ? -20.391 -32.438 -10.961 1 94.12 115 VAL B CA 1
ATOM 5122 C C . VAL B 1 115 ? -21.891 -32.562 -10.688 1 94.12 115 VAL B C 1
ATOM 5124 O O . VAL B 1 115 ? -22.688 -32.625 -11.625 1 94.12 115 VAL B O 1
ATOM 5127 N N . THR B 1 116 ? -22.297 -32.562 -9.414 1 92.12 116 THR B N 1
ATOM 5128 C CA . THR B 1 116 ? -23.703 -32.688 -9.078 1 92.12 116 THR B CA 1
ATOM 5129 C C . THR B 1 116 ? -24.5 -31.484 -9.578 1 92.12 116 THR B C 1
ATOM 5131 O O . THR B 1 116 ? -25.641 -31.625 -10.008 1 92.12 116 THR B O 1
ATOM 5134 N N . HIS B 1 117 ? -23.938 -30.359 -9.523 1 95.19 117 HIS B N 1
ATOM 5135 C CA . HIS B 1 117 ? -24.578 -29.141 -9.992 1 95.19 117 HIS B CA 1
ATOM 5136 C C . HIS B 1 117 ? -24.781 -29.156 -11.5 1 95.19 117 HIS B C 1
ATOM 5138 O O . HIS B 1 117 ? -25.875 -28.859 -11.992 1 95.19 117 HIS B O 1
ATOM 5144 N N . VAL B 1 118 ? -23.75 -29.562 -12.273 1 94.75 118 VAL B N 1
ATOM 5145 C CA . VAL B 1 118 ? -23.797 -29.578 -13.727 1 94.75 118 VAL B CA 1
ATOM 5146 C C . VAL B 1 118 ? -24.781 -30.656 -14.203 1 94.75 118 VAL B C 1
ATOM 5148 O O . VAL B 1 118 ? -25.562 -30.422 -15.133 1 94.75 118 VAL B O 1
ATOM 5151 N N . VAL B 1 119 ? -24.797 -31.766 -13.562 1 95.25 119 VAL B N 1
ATOM 5152 C CA . VAL B 1 119 ? -25.703 -32.844 -13.922 1 95.25 119 VAL B CA 1
ATOM 5153 C C . VAL B 1 119 ? -27.141 -32.438 -13.625 1 95.25 119 VAL B C 1
ATOM 5155 O O . VAL B 1 119 ? -28.047 -32.719 -14.414 1 95.25 119 VAL B O 1
ATOM 5158 N N . GLY B 1 120 ? -27.312 -31.719 -12.5 1 93.56 120 GLY B N 1
ATOM 5159 C CA . GLY B 1 120 ? -28.641 -31.312 -12.078 1 93.56 120 GLY B CA 1
ATOM 5160 C C . GLY B 1 120 ? -29.188 -30.141 -12.875 1 93.56 120 GLY B C 1
ATOM 5161 O O . GLY B 1 120 ? -30.359 -29.797 -12.75 1 93.56 120 GLY B O 1
ATOM 5162 N N . THR B 1 121 ? -28.375 -29.547 -13.688 1 94 121 THR B N 1
ATOM 5163 C CA . THR B 1 121 ? -28.812 -28.391 -14.445 1 94 121 THR B CA 1
ATOM 5164 C C . THR B 1 121 ? -28.625 -28.625 -15.945 1 94 121 THR B C 1
ATOM 5166 O O . THR B 1 121 ? -29.516 -29.172 -16.609 1 94 121 THR B O 1
ATOM 5169 N N . ARG B 1 122 ? -27.391 -28.531 -16.438 1 92.44 122 ARG B N 1
ATOM 5170 C CA . ARG B 1 122 ? -27.109 -28.562 -17.859 1 92.44 122 ARG B CA 1
ATOM 5171 C C . ARG B 1 122 ? -27.359 -29.953 -18.438 1 92.44 122 ARG B C 1
ATOM 5173 O O . ARG B 1 122 ? -27.922 -30.094 -19.531 1 92.44 122 ARG B O 1
ATOM 5180 N N . TRP B 1 123 ? -26.938 -30.969 -17.781 1 94.12 123 TRP B N 1
ATOM 5181 C CA . TRP B 1 123 ? -27.078 -32.312 -18.312 1 94.12 123 TRP B CA 1
ATOM 5182 C C . TRP B 1 123 ? -28.547 -32.719 -18.391 1 94.12 123 TRP B C 1
ATOM 5184 O O . TRP B 1 123 ? -29 -33.281 -19.406 1 94.12 123 TRP B O 1
ATOM 5194 N N . LEU B 1 124 ? -29.359 -32.469 -17.344 1 94.88 124 LEU B N 1
ATOM 5195 C CA . LEU B 1 124 ? -30.781 -32.781 -17.344 1 94.88 124 LEU B CA 1
ATOM 5196 C C . LEU B 1 124 ? -31.516 -32.031 -18.438 1 94.88 124 LEU B C 1
ATOM 5198 O O . LEU B 1 124 ? -32.438 -32.562 -19.078 1 94.88 124 LEU B O 1
ATOM 5202 N N . ALA B 1 125 ? -31.109 -30.812 -18.609 1 93.06 125 ALA B N 1
ATOM 5203 C CA . ALA B 1 125 ? -31.734 -29.984 -19.641 1 93.06 125 ALA B CA 1
ATOM 5204 C C . ALA B 1 125 ? -31.406 -30.5 -21.031 1 93.06 125 ALA B C 1
ATOM 5206 O O . ALA B 1 125 ? -32.281 -30.594 -21.891 1 93.06 125 ALA B O 1
ATOM 5207 N N . SER B 1 126 ? -30.172 -30.875 -21.312 1 91 126 SER B N 1
ATOM 5208 C CA . SER B 1 126 ? -29.719 -31.266 -22.656 1 91 126 SER B CA 1
ATOM 5209 C C . SER B 1 126 ? -30.156 -32.688 -22.984 1 91 126 SER B C 1
ATOM 5211 O O . SER B 1 126 ? -30.453 -33 -24.156 1 91 126 SER B O 1
ATOM 5213 N N . THR B 1 127 ? -30.344 -33.562 -22 1 93.69 127 THR B N 1
ATOM 5214 C CA . THR B 1 127 ? -30.594 -34.969 -22.266 1 93.69 127 THR B CA 1
ATOM 5215 C C . THR B 1 127 ? -32.062 -35.312 -22.094 1 93.69 127 THR B C 1
ATOM 5217 O O . THR B 1 127 ? -32.625 -36.156 -22.812 1 93.69 127 THR B O 1
ATOM 5220 N N . TRP B 1 128 ? -32.781 -34.625 -21.156 1 94.31 128 TRP B N 1
ATOM 5221 C CA . TRP B 1 128 ? -34.125 -35 -20.828 1 94.31 128 TRP B CA 1
ATOM 5222 C C . TRP B 1 128 ? -35.094 -33.812 -21.062 1 94.31 128 TRP B C 1
ATOM 5224 O O . TRP B 1 128 ? -36.281 -33.938 -20.828 1 94.31 128 TRP B O 1
ATOM 5234 N N . GLY B 1 129 ? -34.531 -32.625 -21.391 1 92.25 129 GLY B N 1
ATOM 5235 C CA . GLY B 1 129 ? -35.344 -31.469 -21.703 1 92.25 129 GLY B CA 1
ATOM 5236 C C . GLY B 1 129 ? -35.906 -30.766 -20.484 1 92.25 129 GLY B C 1
ATOM 5237 O O . GLY B 1 129 ? -36.906 -30.031 -20.562 1 92.25 129 GLY B O 1
ATOM 5238 N N . VAL B 1 130 ? -35.344 -31.016 -19.297 1 92.38 130 VAL B N 1
ATOM 5239 C CA . VAL B 1 130 ? -35.781 -30.391 -18.062 1 92.38 130 VAL B CA 1
ATOM 5240 C C . VAL B 1 130 ? -35.125 -29.016 -17.906 1 92.38 130 VAL B C 1
ATOM 5242 O O . VAL B 1 130 ? -33.938 -28.922 -17.625 1 92.38 130 VAL B O 1
ATOM 5245 N N . GLU B 1 131 ? -35.875 -28 -18 1 90.19 131 GLU B N 1
ATOM 5246 C CA . GLU B 1 131 ? -35.344 -26.641 -17.953 1 90.19 131 GLU B CA 1
ATOM 5247 C C . GLU B 1 131 ? -34.844 -26.297 -16.547 1 90.19 131 GLU B C 1
ATOM 5249 O O . GLU B 1 131 ? -35.531 -26.531 -15.555 1 90.19 131 GLU B O 1
ATOM 5254 N N . PRO B 1 132 ? -33.656 -25.75 -16.484 1 92.5 132 PRO B N 1
ATOM 5255 C CA . PRO B 1 132 ? -33.125 -25.375 -15.172 1 92.5 132 PRO B CA 1
ATOM 5256 C C . PRO B 1 132 ? -33.562 -23.984 -14.734 1 92.5 132 PRO B C 1
ATOM 5258 O O . PRO B 1 132 ? -32.719 -23.109 -14.469 1 92.5 132 PRO B O 1
ATOM 5261 N N . SER B 1 133 ? -34.844 -23.797 -14.555 1 93.38 133 SER B N 1
ATOM 5262 C CA . SER B 1 133 ? -35.375 -22.516 -14.086 1 93.38 133 SER B CA 1
ATOM 5263 C C . SER B 1 133 ? -35.031 -22.281 -12.617 1 93.38 133 SER B C 1
ATOM 5265 O O . SER B 1 133 ? -34.812 -23.234 -11.867 1 93.38 133 SER B O 1
ATOM 5267 N N . TYR B 1 134 ? -35 -21.062 -12.219 1 95.12 134 TYR B N 1
ATOM 5268 C CA . TYR B 1 134 ? -34.688 -20.75 -10.828 1 95.12 134 TYR B CA 1
ATOM 5269 C C . TYR B 1 134 ? -35.781 -21.25 -9.898 1 95.12 134 TYR B C 1
ATOM 5271 O O . TYR B 1 134 ? -35.5 -21.656 -8.766 1 95.12 134 TYR B O 1
ATOM 5279 N N . LEU B 1 135 ? -36.938 -21.203 -10.43 1 93.94 135 LEU B N 1
ATOM 5280 C CA . LEU B 1 135 ? -38.031 -21.75 -9.633 1 93.94 135 LEU B CA 1
ATOM 5281 C C . LEU B 1 135 ? -37.781 -23.203 -9.273 1 93.94 135 LEU B C 1
ATOM 5283 O O . LEU B 1 135 ? -37.906 -23.594 -8.117 1 93.94 135 LEU B O 1
ATOM 5287 N N . ARG B 1 136 ? -37.438 -23.953 -10.227 1 92.69 136 ARG B N 1
ATOM 5288 C CA . ARG B 1 136 ? -37.188 -25.375 -10.016 1 92.69 136 ARG B CA 1
ATOM 5289 C C . ARG B 1 136 ? -35.938 -25.609 -9.164 1 92.69 136 ARG B C 1
ATOM 5291 O O . ARG B 1 136 ? -35.969 -26.375 -8.203 1 92.69 136 ARG B O 1
ATOM 5298 N N . ILE B 1 137 ? -34.875 -24.969 -9.5 1 94.44 137 ILE B N 1
ATOM 5299 C CA . ILE B 1 137 ? -33.562 -25.219 -8.891 1 94.44 137 ILE B CA 1
ATOM 5300 C C . ILE B 1 137 ? -33.594 -24.766 -7.434 1 94.44 137 ILE B C 1
ATOM 5302 O O . ILE B 1 137 ? -33.125 -25.484 -6.543 1 94.44 137 ILE B O 1
ATOM 5306 N N . VAL B 1 138 ? -34.094 -23.578 -7.172 1 94.5 138 VAL B N 1
ATOM 5307 C CA . VAL B 1 138 ? -34.125 -23.031 -5.816 1 94.5 138 VAL B CA 1
ATOM 5308 C C . VAL B 1 138 ? -35.031 -23.875 -4.926 1 94.5 138 VAL B C 1
ATOM 5310 O O . VAL B 1 138 ? -34.719 -24.109 -3.756 1 94.5 138 VAL B O 1
ATOM 5313 N N . ARG B 1 139 ? -36.062 -24.312 -5.488 1 92 139 ARG B N 1
ATOM 5314 C CA . ARG B 1 139 ? -36.938 -25.219 -4.734 1 92 139 ARG B CA 1
ATOM 5315 C C . ARG B 1 139 ? -36.188 -26.531 -4.406 1 92 139 ARG B C 1
ATOM 5317 O O . ARG B 1 139 ? -36.312 -27.047 -3.293 1 92 139 ARG B O 1
ATOM 5324 N N . ALA B 1 140 ? -35.5 -27 -5.402 1 90.56 140 ALA B N 1
ATOM 5325 C CA . ALA B 1 140 ? -34.812 -28.266 -5.254 1 90.56 140 ALA B CA 1
ATOM 5326 C C . ALA B 1 140 ? -33.719 -28.188 -4.18 1 90.56 140 ALA B C 1
ATOM 5328 O O . ALA B 1 140 ? -33.469 -29.172 -3.492 1 90.56 140 ALA B O 1
ATOM 5329 N N . ILE B 1 141 ? -33.219 -27 -3.988 1 91.88 141 ILE B N 1
ATOM 5330 C CA . ILE B 1 141 ? -32.094 -26.922 -3.068 1 91.88 141 ILE B CA 1
ATOM 5331 C C . ILE B 1 141 ? -32.531 -26.266 -1.76 1 91.88 141 ILE B C 1
ATOM 5333 O O . ILE B 1 141 ? -31.703 -25.938 -0.909 1 91.88 141 ILE B O 1
ATOM 5337 N N . TRP B 1 142 ? -33.875 -26.125 -1.599 1 91.62 142 TRP B N 1
ATOM 5338 C CA . TRP B 1 142 ? -34.375 -25.406 -0.435 1 91.62 142 TRP B CA 1
ATOM 5339 C C . TRP B 1 142 ? -34.375 -26.312 0.797 1 91.62 142 TRP B C 1
ATOM 5341 O O . TRP B 1 142 ? -35.469 -26.594 1.351 1 91.62 142 TRP B O 1
ATOM 5351 N N . SER B 1 143 ? -33.312 -26.922 1.14 1 91.75 143 SER B N 1
ATOM 5352 C CA . SER B 1 143 ? -33 -27.641 2.361 1 91.75 143 SER B CA 1
ATOM 5353 C C . SER B 1 143 ? -31.656 -27.188 2.938 1 91.75 143 SER B C 1
ATOM 5355 O O . SER B 1 143 ? -30.781 -26.734 2.201 1 91.75 143 SER B O 1
ATOM 5357 N N . PRO B 1 144 ? -31.516 -27.25 4.234 1 89.75 144 PRO B N 1
ATOM 5358 C CA . PRO B 1 144 ? -30.281 -26.766 4.84 1 89.75 144 PRO B CA 1
ATOM 5359 C C . PRO B 1 144 ? -29.031 -27.438 4.273 1 89.75 144 PRO B C 1
ATOM 5361 O O . PRO B 1 144 ? -28.016 -26.781 4.035 1 89.75 144 PRO B O 1
ATOM 5364 N N . GLU B 1 145 ? -29.141 -28.688 4.051 1 90.56 145 GLU B N 1
ATOM 5365 C CA . GLU B 1 145 ? -27.984 -29.438 3.557 1 90.56 145 GLU B CA 1
ATOM 5366 C C . GLU B 1 145 ? -27.656 -29.047 2.119 1 90.56 145 GLU B C 1
ATOM 5368 O O . GLU B 1 145 ? -26.484 -28.797 1.793 1 90.56 145 GLU B O 1
ATOM 5373 N N . SER B 1 146 ? -28.656 -29.016 1.269 1 92.5 146 SER B N 1
ATOM 5374 C CA . SER B 1 146 ? -28.438 -28.688 -0.138 1 92.5 146 SER B CA 1
ATOM 5375 C C . SER B 1 146 ? -27.984 -27.25 -0.314 1 92.5 146 SER B C 1
ATOM 5377 O O . SER B 1 146 ? -27.141 -26.953 -1.159 1 92.5 146 SER B O 1
ATOM 5379 N N . LEU B 1 147 ? -28.609 -26.391 0.495 1 93.31 147 LEU B N 1
ATOM 5380 C CA . LEU B 1 147 ? -28.219 -24.984 0.449 1 93.31 147 LEU B CA 1
ATOM 5381 C C . LEU B 1 147 ? -26.75 -24.812 0.859 1 93.31 147 LEU B C 1
ATOM 5383 O O . LEU B 1 147 ? -26.031 -24.031 0.248 1 93.31 147 LEU B O 1
ATOM 5387 N N . ALA B 1 148 ? -26.375 -25.516 1.884 1 93.38 148 ALA B N 1
ATOM 5388 C CA . ALA B 1 148 ? -25 -25.438 2.361 1 93.38 148 ALA B CA 1
ATOM 5389 C C . ALA B 1 148 ? -24.016 -25.922 1.299 1 93.38 148 ALA B C 1
ATOM 5391 O O . ALA B 1 148 ? -22.969 -25.328 1.098 1 93.38 148 ALA B O 1
ATOM 5392 N N . ARG B 1 149 ? -24.359 -26.984 0.668 1 92.62 149 ARG B N 1
ATOM 5393 C CA . ARG B 1 149 ? -23.5 -27.562 -0.368 1 92.62 149 ARG B CA 1
ATOM 5394 C C . ARG B 1 149 ? -23.359 -26.594 -1.543 1 92.62 149 ARG B C 1
ATOM 5396 O O . ARG B 1 149 ? -22.25 -26.438 -2.078 1 92.62 149 ARG B O 1
ATOM 5403 N N . GLN B 1 150 ? -24.422 -26 -1.925 1 94.56 150 GLN B N 1
ATOM 5404 C CA . GLN B 1 150 ? -24.375 -25.078 -3.049 1 94.56 150 GLN B CA 1
ATOM 5405 C C . GLN B 1 150 ? -23.656 -23.797 -2.668 1 94.56 150 GLN B C 1
ATOM 5407 O O . GLN B 1 150 ? -22.953 -23.188 -3.494 1 94.56 150 GLN B O 1
ATOM 5412 N N . ALA B 1 151 ? -23.859 -23.359 -1.45 1 94.94 151 ALA B N 1
ATOM 5413 C CA . ALA B 1 151 ? -23.125 -22.188 -0.962 1 94.94 151 ALA B CA 1
ATOM 5414 C C . ALA B 1 151 ? -21.625 -22.453 -0.958 1 94.94 151 ALA B C 1
ATOM 5416 O O . ALA B 1 151 ? -20.828 -21.578 -1.312 1 94.94 151 ALA B O 1
ATOM 5417 N N . LEU B 1 152 ? -21.297 -23.641 -0.54 1 93.75 152 LEU B N 1
ATOM 5418 C CA . LEU B 1 152 ? -19.891 -24.031 -0.535 1 93.75 152 LEU B CA 1
ATOM 5419 C C . LEU B 1 152 ? -19.312 -24.031 -1.95 1 93.75 152 LEU B C 1
ATOM 5421 O O . LEU B 1 152 ? -18.203 -23.562 -2.176 1 93.75 152 LEU B O 1
ATOM 5425 N N . LEU B 1 153 ? -20.031 -24.594 -2.871 1 95.5 153 LEU B N 1
ATOM 5426 C CA . LEU B 1 153 ? -19.609 -24.609 -4.27 1 95.5 153 LEU B CA 1
ATOM 5427 C C . LEU B 1 153 ? -19.375 -23.203 -4.785 1 95.5 153 LEU B C 1
ATOM 5429 O O . LEU B 1 153 ? -18.344 -22.922 -5.391 1 95.5 153 LEU B O 1
ATOM 5433 N N . LEU B 1 154 ? -20.328 -22.328 -4.523 1 95.38 154 LEU B N 1
ATOM 5434 C CA . LEU B 1 154 ? -20.25 -20.938 -4.965 1 95.38 154 LEU B CA 1
ATOM 5435 C C . LEU B 1 154 ? -19.031 -20.25 -4.379 1 95.38 154 LEU B C 1
ATOM 5437 O O . LEU B 1 154 ? -18.281 -19.594 -5.102 1 95.38 154 LEU B O 1
ATOM 5441 N N . THR B 1 155 ? -18.828 -20.469 -3.135 1 93.69 155 THR B N 1
ATOM 5442 C CA . THR B 1 155 ? -17.734 -19.812 -2.428 1 93.69 155 THR B CA 1
ATOM 5443 C C . THR B 1 155 ? -16.391 -20.359 -2.889 1 93.69 155 THR B C 1
ATOM 5445 O O . THR B 1 155 ? -15.445 -19.594 -3.121 1 93.69 155 THR B O 1
ATOM 5448 N N . LEU B 1 156 ? -16.328 -21.656 -3.037 1 94.75 156 LEU B N 1
ATOM 5449 C CA . LEU B 1 156 ? -15.062 -22.281 -3.439 1 94.75 156 LEU B CA 1
ATOM 5450 C C . LEU B 1 156 ? -14.672 -21.844 -4.852 1 94.75 156 LEU B C 1
ATOM 5452 O O . LEU B 1 156 ? -13.516 -21.516 -5.105 1 94.75 156 LEU B O 1
ATOM 5456 N N . ALA B 1 157 ? -15.617 -21.844 -5.723 1 96.31 157 ALA B N 1
ATOM 5457 C CA . ALA B 1 157 ? -15.344 -21.469 -7.109 1 96.31 157 ALA B CA 1
ATOM 5458 C C . ALA B 1 157 ? -14.914 -20.016 -7.215 1 96.31 157 ALA B C 1
ATOM 5460 O O . ALA B 1 157 ? -13.945 -19.688 -7.91 1 96.31 157 ALA B O 1
ATOM 5461 N N . TRP B 1 158 ? -15.602 -19.188 -6.516 1 97.12 158 TRP B N 1
ATOM 5462 C CA . TRP B 1 158 ? -15.312 -17.75 -6.566 1 97.12 158 TRP B CA 1
ATOM 5463 C C . TRP B 1 158 ? -13.969 -17.438 -5.918 1 97.12 158 TRP B C 1
ATOM 5465 O O . TRP B 1 158 ? -13.164 -16.703 -6.473 1 97.12 158 TRP B O 1
ATOM 5475 N N . LEU B 1 159 ? -13.789 -18.047 -4.777 1 95.06 159 LEU B N 1
ATOM 5476 C CA . LEU B 1 159 ? -12.539 -17.828 -4.07 1 95.06 159 LEU B CA 1
ATOM 5477 C C . LEU B 1 159 ? -11.352 -18.328 -4.887 1 95.06 159 LEU B C 1
ATOM 5479 O O . LEU B 1 159 ? -10.32 -17.672 -4.98 1 95.06 159 LEU B O 1
ATOM 5483 N N . HIS B 1 160 ? -11.461 -19.516 -5.438 1 95.25 160 HIS B N 1
ATOM 5484 C CA . HIS B 1 160 ? -10.422 -20.078 -6.297 1 95.25 160 HIS B CA 1
ATOM 5485 C C . HIS B 1 160 ? -10.086 -19.125 -7.438 1 95.25 160 HIS B C 1
ATOM 5487 O O . HIS B 1 160 ? -8.914 -18.875 -7.711 1 95.25 160 HIS B O 1
ATOM 5493 N N . GLY B 1 161 ? -11.109 -18.625 -8.086 1 94.69 161 GLY B N 1
ATOM 5494 C CA . GLY B 1 161 ? -10.906 -17.719 -9.195 1 94.69 161 GLY B CA 1
ATOM 5495 C C . GLY B 1 161 ? -10.258 -16.406 -8.781 1 94.69 161 GLY B C 1
ATOM 5496 O O . GLY B 1 161 ? -9.344 -15.922 -9.445 1 94.69 161 GLY B O 1
ATOM 5497 N N . CYS B 1 162 ? -10.711 -15.859 -7.688 1 94.38 162 CYS B N 1
ATOM 5498 C CA . CYS B 1 162 ? -10.164 -14.594 -7.207 1 94.38 162 CYS B CA 1
ATOM 5499 C C . CYS B 1 162 ? -8.711 -14.75 -6.793 1 94.38 162 CYS B C 1
ATOM 5501 O O . CYS B 1 162 ? -7.891 -13.859 -7.035 1 94.38 162 CYS B O 1
ATOM 5503 N N . LEU B 1 163 ? -8.414 -15.859 -6.152 1 90.88 163 LEU B N 1
ATOM 5504 C CA . LEU B 1 163 ? -7.023 -16.125 -5.773 1 90.88 163 LEU B CA 1
ATOM 5505 C C . LEU B 1 163 ? -6.141 -16.25 -7.008 1 90.88 163 LEU B C 1
ATOM 5507 O O . LEU B 1 163 ? -5.016 -15.75 -7.031 1 90.88 163 LEU B O 1
ATOM 5511 N N . GLY B 1 164 ? -6.664 -16.953 -7.973 1 88.81 164 GLY B N 1
ATOM 5512 C CA . GLY B 1 164 ? -5.926 -17.062 -9.219 1 88.81 164 GLY B CA 1
ATOM 5513 C C . GLY B 1 164 ? -5.656 -15.727 -9.875 1 88.81 164 GLY B C 1
ATOM 5514 O O . GLY B 1 164 ? -4.535 -15.461 -10.32 1 88.81 164 GLY B O 1
ATOM 5515 N N . LEU B 1 165 ? -6.645 -14.883 -9.93 1 89.12 165 LEU B N 1
ATOM 5516 C CA . LEU B 1 165 ? -6.5 -13.555 -10.508 1 89.12 165 LEU B CA 1
ATOM 5517 C C . LEU B 1 165 ? -5.488 -12.727 -9.711 1 89.12 165 LEU B C 1
ATOM 5519 O O . LEU B 1 165 ? -4.656 -12.031 -10.297 1 89.12 165 LEU B O 1
ATOM 5523 N N . HIS B 1 166 ? -5.57 -12.867 -8.43 1 86.88 166 HIS B N 1
ATOM 5524 C CA . HIS B 1 166 ? -4.672 -12.102 -7.574 1 86.88 166 HIS B CA 1
ATOM 5525 C C . HIS B 1 166 ? -3.223 -12.523 -7.77 1 86.88 166 HIS B C 1
ATOM 5527 O O . HIS B 1 166 ? -2.336 -11.68 -7.902 1 86.88 166 HIS B O 1
ATOM 5533 N N . LEU B 1 167 ? -2.994 -13.805 -7.777 1 77.25 167 LEU B N 1
ATOM 5534 C CA . LEU B 1 167 ? -1.631 -14.305 -7.914 1 77.25 167 LEU B CA 1
ATOM 5535 C C . LEU B 1 167 ? -1.058 -13.953 -9.281 1 77.25 167 LEU B C 1
ATOM 5537 O O . LEU B 1 167 ? 0.147 -13.727 -9.414 1 77.25 167 LEU B O 1
ATOM 5541 N N . ALA B 1 168 ? -1.898 -13.867 -10.234 1 74.06 168 ALA B N 1
ATOM 5542 C CA . ALA B 1 168 ? -1.459 -13.547 -11.594 1 74.06 168 ALA B CA 1
ATOM 5543 C C . ALA B 1 168 ? -1.195 -12.055 -11.75 1 74.06 168 ALA B C 1
ATOM 5545 O O . ALA B 1 168 ? -0.317 -11.648 -12.516 1 74.06 168 ALA B O 1
ATOM 5546 N N . MET B 1 169 ? -2.008 -11.242 -11.023 1 77.12 169 MET B N 1
ATOM 5547 C CA . MET B 1 169 ? -2.014 -9.82 -11.336 1 77.12 169 MET B CA 1
ATOM 5548 C C . MET B 1 169 ? -1.331 -9.016 -10.227 1 77.12 169 MET B C 1
ATOM 5550 O O . MET B 1 169 ? -1.119 -7.812 -10.367 1 77.12 169 MET B O 1
ATOM 5554 N N . ARG B 1 170 ? -0.912 -9.578 -9.195 1 69.62 170 ARG B N 1
ATOM 5555 C CA . ARG B 1 170 ? -0.417 -8.891 -8.008 1 69.62 170 ARG B CA 1
ATOM 5556 C C . ARG B 1 170 ? 0.828 -8.07 -8.328 1 69.62 170 ARG B C 1
ATOM 5558 O O . ARG B 1 170 ? 1.15 -7.113 -7.621 1 69.62 170 ARG B O 1
ATOM 5565 N N . HIS B 1 171 ? 1.469 -8.398 -9.43 1 57.69 171 HIS B N 1
ATOM 5566 C CA . HIS B 1 171 ? 2.695 -7.691 -9.773 1 57.69 171 HIS B CA 1
ATOM 5567 C C . HIS B 1 171 ? 2.395 -6.426 -10.57 1 57.69 171 HIS B C 1
ATOM 5569 O O . HIS B 1 171 ? 3.256 -5.559 -10.719 1 57.69 171 HIS B O 1
ATOM 5575 N N . ARG B 1 172 ? 1.194 -6.383 -11.07 1 61.56 172 ARG B N 1
ATOM 5576 C CA . ARG B 1 172 ? 0.8 -5.223 -11.859 1 61.56 172 ARG B CA 1
ATOM 5577 C C . ARG B 1 172 ? 0.446 -4.043 -10.961 1 61.56 172 ARG B C 1
ATOM 5579 O O . ARG B 1 172 ? -0.224 -4.215 -9.938 1 61.56 172 ARG B O 1
ATOM 5586 N N . ALA B 1 173 ? 0.908 -2.938 -11.352 1 60.41 173 ALA B N 1
ATOM 5587 C CA . ALA B 1 173 ? 0.712 -1.72 -10.57 1 60.41 173 ALA B CA 1
ATOM 5588 C C . ALA B 1 173 ? -0.771 -1.397 -10.422 1 60.41 173 ALA B C 1
ATOM 5590 O O . ALA B 1 173 ? -1.226 -1.026 -9.336 1 60.41 173 ALA B O 1
ATOM 5591 N N . ALA B 1 174 ? -1.453 -1.529 -11.5 1 70.62 174 ALA B N 1
ATOM 5592 C CA . ALA B 1 174 ? -2.879 -1.22 -11.461 1 70.62 174 ALA B CA 1
ATOM 5593 C C . ALA B 1 174 ? -3.602 -2.102 -10.445 1 70.62 174 ALA B C 1
ATOM 5595 O O . ALA B 1 174 ? -4.504 -1.64 -9.742 1 70.62 174 ALA B O 1
ATOM 5596 N N . TRP B 1 175 ? -3.238 -3.432 -10.367 1 77.44 175 TRP B N 1
ATOM 5597 C CA . TRP B 1 175 ? -3.85 -4.359 -9.422 1 77.44 175 TRP B CA 1
ATOM 5598 C C . TRP B 1 175 ? -3.547 -3.955 -7.984 1 77.44 175 TRP B C 1
ATOM 5600 O O . TRP B 1 175 ? -4.434 -3.975 -7.129 1 77.44 175 TRP B O 1
ATOM 5610 N N . ARG B 1 176 ? -2.395 -3.445 -7.832 1 67.31 176 ARG B N 1
ATOM 5611 C CA . ARG B 1 176 ? -1.979 -3.035 -6.496 1 67.31 176 ARG B CA 1
ATOM 5612 C C . ARG B 1 176 ? -2.693 -1.758 -6.07 1 67.31 176 ARG B C 1
ATOM 5614 O O . ARG B 1 176 ? -3.113 -1.63 -4.918 1 67.31 176 ARG B O 1
ATOM 5621 N N . ARG B 1 177 ? -2.865 -0.92 -7.012 1 67.38 177 ARG B N 1
ATOM 5622 C CA . ARG B 1 177 ? -3.506 0.364 -6.746 1 67.38 177 ARG B CA 1
ATOM 5623 C C . ARG B 1 177 ? -4.973 0.178 -6.379 1 67.38 177 ARG B C 1
ATOM 5625 O O . ARG B 1 177 ? -5.496 0.881 -5.512 1 67.38 177 ARG B O 1
ATOM 5632 N N . HIS B 1 178 ? -5.527 -0.791 -6.98 1 81.75 178 HIS B N 1
ATOM 5633 C CA . HIS B 1 178 ? -6.969 -0.944 -6.805 1 81.75 178 HIS B CA 1
ATOM 5634 C C . HIS B 1 178 ? -7.289 -2.18 -5.969 1 81.75 178 HIS B C 1
ATOM 5636 O O . HIS B 1 178 ? -8.398 -2.709 -6.043 1 81.75 178 HIS B O 1
ATOM 5642 N N . GLN B 1 179 ? -6.348 -2.57 -5.207 1 80.94 179 GLN B N 1
ATOM 5643 C CA . GLN B 1 179 ? -6.504 -3.818 -4.469 1 80.94 179 GLN B CA 1
ATOM 5644 C C . GLN B 1 179 ? -7.672 -3.736 -3.49 1 80.94 179 GLN B C 1
ATOM 5646 O O . GLN B 1 179 ? -8.438 -4.695 -3.346 1 80.94 179 GLN B O 1
ATOM 5651 N N . ALA B 1 180 ? -7.859 -2.561 -2.836 1 82.75 180 ALA B N 1
ATOM 5652 C CA . ALA B 1 180 ? -8.938 -2.414 -1.86 1 82.75 180 ALA B CA 1
ATOM 5653 C C . ALA B 1 180 ? -10.305 -2.498 -2.533 1 82.75 180 ALA B C 1
ATOM 5655 O O . ALA B 1 180 ? -11.203 -3.18 -2.039 1 82.75 180 ALA B O 1
ATOM 5656 N N . LEU B 1 181 ? -10.438 -1.83 -3.613 1 86.31 181 LEU B N 1
ATOM 5657 C CA . LEU B 1 181 ? -11.688 -1.855 -4.355 1 86.31 181 LEU B CA 1
ATOM 5658 C C . LEU B 1 181 ? -11.961 -3.25 -4.906 1 86.31 181 LEU B C 1
ATOM 5660 O O . LEU B 1 181 ? -13.109 -3.707 -4.91 1 86.31 181 LEU B O 1
ATOM 5664 N N . LEU B 1 182 ? -10.953 -3.916 -5.355 1 90.31 182 LEU B N 1
ATOM 5665 C CA . LEU B 1 182 ? -11.094 -5.258 -5.906 1 90.31 182 LEU B CA 1
ATOM 5666 C C . LEU B 1 182 ? -11.516 -6.25 -4.828 1 90.31 182 LEU B C 1
ATOM 5668 O O . LEU B 1 182 ? -12.352 -7.121 -5.07 1 90.31 182 LEU B O 1
ATOM 5672 N N . LEU B 1 183 ? -10.945 -6.094 -3.695 1 90 183 LEU B N 1
ATOM 5673 C CA . LEU B 1 183 ? -11.328 -6.977 -2.602 1 90 183 LEU B CA 1
ATOM 5674 C C . LEU B 1 183 ? -12.781 -6.734 -2.186 1 90 183 LEU B C 1
ATOM 5676 O O . LEU B 1 183 ? -13.516 -7.68 -1.917 1 90 183 LEU B O 1
ATOM 5680 N N . ALA B 1 184 ? -13.156 -5.449 -2.123 1 90.44 184 ALA B N 1
ATOM 5681 C CA . ALA B 1 184 ? -14.539 -5.125 -1.798 1 90.44 184 ALA B CA 1
ATOM 5682 C C . ALA B 1 184 ? -15.508 -5.773 -2.789 1 90.44 184 ALA B C 1
ATOM 5684 O O . ALA B 1 184 ? -16.516 -6.352 -2.393 1 90.44 184 ALA B O 1
ATOM 5685 N N . ALA B 1 185 ? -15.164 -5.703 -4.004 1 92.62 185 ALA B N 1
ATOM 5686 C CA . ALA B 1 185 ? -15.992 -6.312 -5.043 1 92.62 185 ALA B CA 1
ATOM 5687 C C . ALA B 1 185 ? -16 -7.836 -4.918 1 92.62 185 ALA B C 1
ATOM 5689 O O . ALA B 1 185 ? -17.047 -8.469 -5.086 1 92.62 185 ALA B O 1
ATOM 5690 N N . ALA B 1 186 ? -14.828 -8.391 -4.617 1 93.69 186 ALA B N 1
ATOM 5691 C CA . ALA B 1 186 ? -14.68 -9.844 -4.496 1 93.69 186 ALA B CA 1
ATOM 5692 C C . ALA B 1 186 ? -15.508 -10.383 -3.336 1 93.69 186 ALA B C 1
ATOM 5694 O O . ALA B 1 186 ? -15.977 -11.523 -3.377 1 93.69 186 ALA B O 1
ATOM 5695 N N . VAL B 1 187 ? -15.734 -9.57 -2.379 1 92.62 187 VAL B N 1
ATOM 5696 C CA . VAL B 1 187 ? -16.516 -10.008 -1.224 1 92.62 187 VAL B CA 1
ATOM 5697 C C . VAL B 1 187 ? -18 -9.734 -1.466 1 92.62 187 VAL B C 1
ATOM 5699 O O . VAL B 1 187 ? -18.844 -10.555 -1.122 1 92.62 187 VAL B O 1
ATOM 5702 N N . LEU B 1 188 ? -18.312 -8.641 -2.078 1 93.19 188 LEU B N 1
ATOM 5703 C CA . LEU B 1 188 ? -19.688 -8.195 -2.25 1 93.19 188 LEU B CA 1
ATOM 5704 C C . LEU B 1 188 ? -20.453 -9.141 -3.17 1 93.19 188 LEU B C 1
ATOM 5706 O O . LEU B 1 188 ? -21.578 -9.531 -2.861 1 93.19 188 LEU B O 1
ATOM 5710 N N . LEU B 1 189 ? -19.875 -9.586 -4.191 1 95 189 LEU B N 1
ATOM 5711 C CA . LEU B 1 189 ? -20.594 -10.32 -5.223 1 95 189 LEU B CA 1
ATOM 5712 C C . LEU B 1 189 ? -21.078 -11.672 -4.691 1 95 189 LEU B C 1
ATOM 5714 O O . LEU B 1 189 ? -22.266 -12 -4.789 1 95 189 LEU B O 1
ATOM 5718 N N . PRO B 1 190 ? -20.188 -12.469 -4.094 1 94.69 190 PRO B N 1
ATOM 5719 C CA . PRO B 1 190 ? -20.688 -13.75 -3.584 1 94.69 190 PRO B CA 1
ATOM 5720 C C . PRO B 1 190 ? -21.703 -13.578 -2.455 1 94.69 190 PRO B C 1
ATOM 5722 O O . PRO B 1 190 ? -22.625 -14.383 -2.32 1 94.69 190 PRO B O 1
ATOM 5725 N N . VAL B 1 191 ? -21.578 -12.555 -1.717 1 93.31 191 VAL B N 1
ATOM 5726 C CA . VAL B 1 191 ? -22.531 -12.297 -0.64 1 93.31 191 VAL B CA 1
ATOM 5727 C C . VAL B 1 191 ? -23.891 -11.945 -1.228 1 93.31 191 VAL B C 1
ATOM 5729 O O . VAL B 1 191 ? -24.922 -12.492 -0.808 1 93.31 191 VAL B O 1
ATOM 5732 N N . LEU B 1 192 ? -23.891 -11.055 -2.191 1 94.69 192 LEU B N 1
ATOM 5733 C CA . LEU B 1 192 ? -25.141 -10.68 -2.854 1 94.69 192 LEU B CA 1
ATOM 5734 C C . LEU B 1 192 ? -25.766 -11.883 -3.547 1 94.69 192 LEU B C 1
ATOM 5736 O O . LEU B 1 192 ? -26.984 -12.031 -3.553 1 94.69 192 LEU B O 1
ATOM 5740 N N . ALA B 1 193 ? -24.938 -12.719 -4.09 1 96.81 193 ALA B N 1
ATOM 5741 C CA . ALA B 1 193 ? -25.422 -13.914 -4.773 1 96.81 193 ALA B CA 1
ATOM 5742 C C . ALA B 1 193 ? -26.094 -14.875 -3.793 1 96.81 193 ALA B C 1
ATOM 5744 O O . ALA B 1 193 ? -27.172 -15.391 -4.066 1 96.81 193 ALA B O 1
ATOM 5745 N N . LEU B 1 194 ? -25.469 -15.117 -2.668 1 94.88 194 LEU B N 1
ATOM 5746 C CA . LEU B 1 194 ? -26.016 -16 -1.65 1 94.88 194 LEU B CA 1
ATOM 5747 C C . LEU B 1 194 ? -27.328 -15.453 -1.101 1 94.88 194 LEU B C 1
ATOM 5749 O O . LEU B 1 194 ? -28.312 -16.188 -0.955 1 94.88 194 LEU B O 1
ATOM 5753 N N . LEU B 1 195 ? -27.312 -14.148 -0.878 1 93.69 195 LEU B N 1
ATOM 5754 C CA . LEU B 1 195 ? -28.516 -13.508 -0.359 1 93.69 195 LEU B CA 1
ATOM 5755 C C . LEU B 1 195 ? -29.625 -13.508 -1.405 1 93.69 195 LEU B C 1
ATOM 5757 O O . LEU B 1 195 ? -30.812 -13.617 -1.066 1 93.69 195 LEU B O 1
ATOM 5761 N N . GLY B 1 196 ? -29.234 -13.344 -2.611 1 94.94 196 GLY B N 1
ATOM 5762 C CA . GLY B 1 196 ? -30.203 -13.453 -3.686 1 94.94 196 GLY B CA 1
ATOM 5763 C C . GLY B 1 196 ? -30.875 -14.812 -3.756 1 94.94 196 GLY B C 1
ATOM 5764 O O . GLY B 1 196 ? -32.094 -14.906 -3.953 1 94.94 196 GLY B O 1
ATOM 5765 N N . THR B 1 197 ? -30.172 -15.867 -3.598 1 94.88 197 THR B N 1
ATOM 5766 C CA . THR B 1 197 ? -30.703 -17.219 -3.59 1 94.88 197 THR B CA 1
ATOM 5767 C C . THR B 1 197 ? -31.672 -17.422 -2.422 1 94.88 197 THR B C 1
ATOM 5769 O O . THR B 1 197 ? -32.75 -18 -2.586 1 94.88 197 THR B O 1
ATOM 5772 N N . LEU B 1 198 ? -31.281 -16.891 -1.296 1 91.88 198 LEU B N 1
ATOM 5773 C CA . LEU B 1 198 ? -32.156 -16.984 -0.124 1 91.88 198 LEU B CA 1
ATOM 5774 C C . LEU B 1 198 ? -33.438 -16.203 -0.334 1 91.88 198 LEU B C 1
ATOM 5776 O O . LEU B 1 198 ? -34.531 -16.656 0.049 1 91.88 198 LEU B O 1
ATOM 5780 N N . ALA B 1 199 ? -33.344 -15.047 -0.967 1 92.19 199 ALA B N 1
ATOM 5781 C CA . ALA B 1 199 ? -34.5 -14.227 -1.255 1 92.19 199 ALA B CA 1
ATOM 5782 C C . ALA B 1 199 ? -35.469 -14.945 -2.189 1 92.19 199 ALA B C 1
ATOM 5784 O O . ALA B 1 199 ? -36.688 -14.914 -1.985 1 92.19 199 ALA B O 1
ATOM 5785 N N . MET B 1 200 ? -34.938 -15.586 -3.133 1 93.75 200 MET B N 1
ATOM 5786 C CA . MET B 1 200 ? -35.781 -16.344 -4.059 1 93.75 200 MET B CA 1
ATOM 5787 C C . MET B 1 200 ? -36.5 -17.484 -3.346 1 93.75 200 MET B C 1
ATOM 5789 O O . MET B 1 200 ? -37.688 -17.75 -3.578 1 93.75 200 MET B O 1
ATOM 5793 N N . GLY B 1 201 ? -35.719 -18.203 -2.514 1 91.94 201 GLY B N 1
ATOM 5794 C CA . GLY B 1 201 ? -36.312 -19.281 -1.743 1 91.94 201 GLY B CA 1
ATOM 5795 C C . GLY B 1 201 ? -37.5 -18.828 -0.882 1 91.94 201 GLY B C 1
ATOM 5796 O O . GLY B 1 201 ? -38.531 -19.5 -0.831 1 91.94 201 GLY B O 1
ATOM 5797 N N . ARG B 1 202 ? -37.344 -17.734 -0.281 1 89.5 202 ARG B N 1
ATOM 5798 C CA . ARG B 1 202 ? -38.406 -17.188 0.565 1 89.5 202 ARG B CA 1
ATOM 5799 C C . ARG B 1 202 ? -39.594 -16.75 -0.27 1 89.5 202 ARG B C 1
ATOM 5801 O O . ARG B 1 202 ? -40.75 -16.969 0.124 1 89.5 202 ARG B O 1
ATOM 5808 N N . GLU B 1 203 ? -39.25 -16.156 -1.37 1 89.56 203 GLU B N 1
ATOM 5809 C CA . GLU B 1 203 ? -40.344 -15.75 -2.273 1 89.56 203 GLU B CA 1
ATOM 5810 C C . GLU B 1 203 ? -41.156 -16.953 -2.713 1 89.56 203 GLU B C 1
ATOM 5812 O O . GLU B 1 203 ? -42.406 -16.891 -2.717 1 89.56 203 GLU B O 1
ATOM 5817 N N . ILE B 1 204 ? -40.531 -17.969 -3.088 1 91.12 204 ILE B N 1
ATOM 5818 C CA . ILE B 1 204 ? -41.188 -19.188 -3.533 1 91.12 204 ILE B CA 1
ATOM 5819 C C . ILE B 1 204 ? -42.031 -19.766 -2.387 1 91.12 204 ILE B C 1
ATOM 5821 O O . ILE B 1 204 ? -43.188 -20.156 -2.576 1 91.12 204 ILE B O 1
ATOM 5825 N N . ALA B 1 205 ? -41.5 -19.781 -1.199 1 85.12 205 ALA B N 1
ATOM 5826 C CA . ALA B 1 205 ? -42.125 -20.359 -0.025 1 85.12 205 ALA B CA 1
ATOM 5827 C C . ALA B 1 205 ? -43.344 -19.531 0.398 1 85.12 205 ALA B C 1
ATOM 5829 O O . ALA B 1 205 ? -44.406 -20.078 0.714 1 85.12 205 ALA B O 1
ATOM 5830 N N . TRP B 1 206 ? -43.188 -18.219 0.346 1 82.75 206 TRP B N 1
ATOM 5831 C CA . TRP B 1 206 ? -44.219 -17.344 0.908 1 82.75 206 TRP B CA 1
ATOM 5832 C C . TRP B 1 206 ? -45.344 -17.094 -0.092 1 82.75 206 TRP B C 1
ATOM 5834 O O . TRP B 1 206 ? -46.438 -16.75 0.295 1 82.75 206 TRP B O 1
ATOM 5844 N N . THR B 1 207 ? -45.031 -17.25 -1.394 1 81.38 207 THR B N 1
ATOM 5845 C CA . THR B 1 207 ? -46.062 -17.016 -2.398 1 81.38 207 THR B CA 1
ATOM 5846 C C . THR B 1 207 ? -46.594 -18.328 -2.93 1 81.38 207 THR B C 1
ATOM 5848 O O . THR B 1 207 ? -47.344 -18.344 -3.922 1 81.38 207 THR B O 1
ATOM 5851 N N . ALA B 1 208 ? -46.281 -19.422 -2.336 1 77.06 208 ALA B N 1
ATOM 5852 C CA . ALA B 1 208 ? -46.75 -20.766 -2.639 1 77.06 208 ALA B CA 1
ATOM 5853 C C . ALA B 1 208 ? -46.562 -21.109 -4.113 1 77.06 208 ALA B C 1
ATOM 5855 O O . ALA B 1 208 ? -47.438 -21.703 -4.746 1 77.06 208 ALA B O 1
ATOM 5856 N N . GLN B 1 209 ? -45.562 -20.578 -4.625 1 74.38 209 GLN B N 1
ATOM 5857 C CA . GLN B 1 209 ? -45.25 -20.844 -6.027 1 74.38 209 GLN B CA 1
ATOM 5858 C C . GLN B 1 209 ? -44.625 -22.234 -6.203 1 74.38 209 GLN B C 1
ATOM 5860 O O . GLN B 1 209 ? -44.5 -22.719 -7.328 1 74.38 209 GLN B O 1
ATOM 5865 N N . ALA B 1 210 ? -44.344 -22.906 -5.168 1 71.25 210 ALA B N 1
ATOM 5866 C CA . ALA B 1 210 ? -43.656 -24.203 -5.203 1 71.25 210 ALA B CA 1
ATOM 5867 C C . ALA B 1 210 ? -44.5 -25.219 -5.98 1 71.25 210 ALA B C 1
ATOM 5869 O O . ALA B 1 210 ? -43.969 -26.141 -6.598 1 71.25 210 ALA B O 1
ATOM 5870 N N . VAL B 1 211 ? -45.688 -24.984 -5.961 1 70.25 211 VAL B N 1
ATOM 5871 C CA . VAL B 1 211 ? -46.625 -25.922 -6.582 1 70.25 211 VAL B CA 1
ATOM 5872 C C . VAL B 1 211 ? -46.5 -25.844 -8.102 1 70.25 211 VAL B C 1
ATOM 5874 O O . VAL B 1 211 ? -46.781 -26.812 -8.805 1 70.25 211 VAL B O 1
ATOM 5877 N N . ARG B 1 212 ? -45.938 -24.859 -8.633 1 71 212 ARG B N 1
ATOM 5878 C CA . ARG B 1 212 ? -45.906 -24.594 -10.07 1 71 212 ARG B CA 1
ATOM 5879 C C . ARG B 1 212 ? -44.625 -25.203 -10.695 1 71 212 ARG B C 1
ATOM 5881 O O . ARG B 1 212 ? -44.469 -25.141 -11.914 1 71 212 ARG B O 1
ATOM 5888 N N . ALA B 1 213 ? -43.75 -25.812 -9.938 1 74.81 213 ALA B N 1
ATOM 5889 C CA . ALA B 1 213 ? -42.5 -26.25 -10.539 1 74.81 213 ALA B CA 1
ATOM 5890 C C . ALA B 1 213 ? -42.25 -27.734 -10.266 1 74.81 213 ALA B C 1
ATOM 5892 O O . ALA B 1 213 ? -41.594 -28.094 -9.273 1 74.81 213 ALA B O 1
ATOM 5893 N N . PRO B 1 214 ? -42.812 -28.547 -11.164 1 78 214 PRO B N 1
ATOM 5894 C CA . PRO B 1 214 ? -42.625 -29.984 -10.945 1 78 214 PRO B CA 1
ATOM 5895 C C . PRO B 1 214 ? -41.156 -30.406 -11.102 1 78 214 PRO B C 1
ATOM 5897 O O . PRO B 1 214 ? -40.406 -29.781 -11.867 1 78 214 PRO B O 1
ATOM 5900 N N . GLY B 1 215 ? -40.719 -31.312 -10.266 1 83.19 215 GLY B N 1
ATOM 5901 C CA . GLY B 1 215 ? -39.375 -31.891 -10.383 1 83.19 215 GLY B CA 1
ATOM 5902 C C . GLY B 1 215 ? -39.219 -32.75 -11.625 1 83.19 215 GLY B C 1
ATOM 5903 O O . GLY B 1 215 ? -40.156 -32.938 -12.391 1 83.19 215 GLY B O 1
ATOM 5904 N N . PRO B 1 216 ? -38.031 -33.094 -11.914 1 89.56 216 PRO B N 1
ATOM 5905 C CA . PRO B 1 216 ? -37.781 -33.969 -13.062 1 89.56 216 PRO B CA 1
ATOM 5906 C C . PRO B 1 216 ? -38.5 -35.312 -12.93 1 89.56 216 PRO B C 1
ATOM 5908 O O . PRO B 1 216 ? -38.781 -35.781 -11.812 1 89.56 216 PRO B O 1
ATOM 5911 N N . PRO B 1 217 ? -38.781 -35.938 -14.117 1 91.75 217 PRO B N 1
ATOM 5912 C CA . PRO B 1 217 ? -39.344 -37.281 -14.062 1 91.75 217 PRO B CA 1
ATOM 5913 C C . PRO B 1 217 ? -38.438 -38.281 -13.32 1 91.75 217 PRO B C 1
ATOM 5915 O O . PRO B 1 217 ? -37.219 -38.125 -13.328 1 91.75 217 PRO B O 1
ATOM 5918 N N . ARG B 1 218 ? -39.031 -39.281 -12.773 1 93.06 218 ARG B N 1
ATOM 5919 C CA . ARG B 1 218 ? -38.344 -40.219 -11.891 1 93.06 218 ARG B CA 1
ATOM 5920 C C . ARG B 1 218 ? -37.156 -40.875 -12.617 1 93.06 218 ARG B C 1
ATOM 5922 O O . ARG B 1 218 ? -36.062 -40.938 -12.07 1 93.06 218 ARG B O 1
ATOM 5929 N N . PRO B 1 219 ? -37.312 -41.344 -13.867 1 93.94 219 PRO B N 1
ATOM 5930 C CA . PRO B 1 219 ? -36.156 -41.938 -14.547 1 93.94 219 PRO B CA 1
ATOM 5931 C C . PRO B 1 219 ? -35.031 -40.938 -14.766 1 93.94 219 PRO B C 1
ATOM 5933 O O . PRO B 1 219 ? -33.844 -41.312 -14.68 1 93.94 219 PRO B O 1
ATOM 5936 N N . ALA B 1 220 ? -35.406 -39.781 -15.023 1 94.38 220 ALA B N 1
ATOM 5937 C CA . ALA B 1 220 ? -34.406 -38.719 -15.234 1 94.38 220 ALA B CA 1
ATOM 5938 C C . ALA B 1 220 ? -33.656 -38.406 -13.938 1 94.38 220 ALA B C 1
ATOM 5940 O O . ALA B 1 220 ? -32.438 -38.219 -13.938 1 94.38 220 ALA B O 1
ATOM 5941 N N . ALA B 1 221 ? -34.406 -38.312 -12.852 1 93.81 221 ALA B N 1
ATOM 5942 C CA . ALA B 1 221 ? -33.812 -38 -11.547 1 93.81 221 ALA B CA 1
ATOM 5943 C C . ALA B 1 221 ? -32.844 -39.125 -11.109 1 93.81 221 ALA B C 1
ATOM 5945 O O . ALA B 1 221 ? -31.797 -38.844 -10.547 1 93.81 221 ALA B O 1
ATOM 5946 N N . GLU B 1 222 ? -33.188 -40.312 -11.43 1 94.69 222 GLU B N 1
ATOM 5947 C CA . GLU B 1 222 ? -32.344 -41.438 -11.07 1 94.69 222 GLU B CA 1
ATOM 5948 C C . GLU B 1 222 ? -31.078 -41.5 -11.922 1 94.69 222 GLU B C 1
ATOM 5950 O O . GLU B 1 222 ? -30 -41.781 -11.414 1 94.69 222 GLU B O 1
ATOM 5955 N N . ALA B 1 223 ? -31.266 -41.281 -13.148 1 95.81 223 ALA B N 1
ATOM 5956 C CA . ALA B 1 223 ? -30.109 -41.219 -14.039 1 95.81 223 ALA B CA 1
ATOM 5957 C C . ALA B 1 223 ? -29.141 -40.125 -13.609 1 95.81 223 ALA B C 1
ATOM 5959 O O . ALA B 1 223 ? -27.922 -40.312 -13.641 1 95.81 223 ALA B O 1
ATOM 5960 N N . ALA B 1 224 ? -29.672 -39.031 -13.258 1 95.06 224 ALA B N 1
ATOM 5961 C CA . ALA B 1 224 ? -28.844 -37.906 -12.812 1 95.06 224 ALA B CA 1
ATOM 5962 C C . ALA B 1 224 ? -28.078 -38.25 -11.547 1 95.06 224 ALA B C 1
ATOM 5964 O O . ALA B 1 224 ? -26.891 -37.906 -11.422 1 95.06 224 ALA B O 1
ATOM 5965 N N . ARG B 1 225 ? -28.766 -38.844 -10.617 1 93.88 225 ARG B N 1
ATOM 5966 C CA . ARG B 1 225 ? -28.125 -39.25 -9.375 1 93.88 225 ARG B CA 1
ATOM 5967 C C . ARG B 1 225 ? -27 -40.25 -9.633 1 93.88 225 ARG B C 1
ATOM 5969 O O . ARG B 1 225 ? -25.906 -40.125 -9.086 1 93.88 225 ARG B O 1
ATOM 5976 N N . ALA B 1 226 ? -27.266 -41.156 -10.523 1 95.62 226 ALA B N 1
ATOM 5977 C CA . ALA B 1 226 ? -26.281 -42.188 -10.852 1 95.62 226 ALA B CA 1
ATOM 5978 C C . ALA B 1 226 ? -25.062 -41.562 -11.539 1 95.62 226 ALA B C 1
ATOM 5980 O O . ALA B 1 226 ? -23.922 -41.906 -11.219 1 95.62 226 ALA B O 1
ATOM 5981 N N . LEU B 1 227 ? -25.281 -40.781 -12.453 1 95.12 227 LEU B N 1
ATOM 5982 C CA . LEU B 1 227 ? -24.203 -40.125 -13.18 1 95.12 227 LEU B CA 1
ATOM 5983 C C . LEU B 1 227 ? -23.375 -39.25 -12.258 1 95.12 227 LEU B C 1
ATOM 5985 O O . LEU B 1 227 ? -22.141 -39.25 -12.32 1 95.12 227 LEU B O 1
ATOM 5989 N N . GLY B 1 228 ? -24.094 -38.469 -11.422 1 94.88 228 GLY B N 1
ATOM 5990 C CA . GLY B 1 228 ? -23.391 -37.625 -10.469 1 94.88 228 GLY B CA 1
ATOM 5991 C C . GLY B 1 228 ? -22.484 -38.375 -9.531 1 94.88 228 GLY B C 1
ATOM 5992 O O . GLY B 1 228 ? -21.312 -38.031 -9.367 1 94.88 228 GLY B O 1
ATOM 5993 N N . GLU B 1 229 ? -23 -39.375 -9 1 94.38 229 GLU B N 1
ATOM 5994 C CA . GLU B 1 229 ? -22.234 -40.219 -8.086 1 94.38 229 GLU B CA 1
ATOM 5995 C C . GLU B 1 229 ? -21.078 -40.906 -8.812 1 94.38 229 GLU B C 1
ATOM 5997 O O . GLU B 1 229 ? -19.984 -41.031 -8.266 1 94.38 229 GLU B O 1
ATOM 6002 N N . GLY B 1 230 ? -21.375 -41.375 -9.977 1 95.12 230 GLY B N 1
ATOM 6003 C CA . GLY B 1 230 ? -20.328 -42 -10.773 1 95.12 230 GLY B CA 1
ATOM 6004 C C . GLY B 1 230 ? -19.172 -41.062 -11.086 1 95.12 230 GLY B C 1
ATOM 6005 O O . GLY B 1 230 ? -18.016 -41.469 -10.977 1 95.12 230 GLY B O 1
ATOM 6006 N N . LEU B 1 231 ? -19.531 -39.906 -11.461 1 94.56 231 LEU B N 1
ATOM 6007 C CA . LEU B 1 231 ? -18.516 -38.938 -11.812 1 94.56 231 LEU B CA 1
ATOM 6008 C C . LEU B 1 231 ? -17.719 -38.5 -10.578 1 94.56 231 LEU B C 1
ATOM 6010 O O . LEU B 1 231 ? -16.516 -38.25 -10.656 1 94.56 231 LEU B O 1
ATOM 6014 N N . GLN B 1 232 ? -18.406 -38.375 -9.438 1 94.62 232 GLN B N 1
ATOM 6015 C CA . GLN B 1 232 ? -17.719 -38.062 -8.195 1 94.62 232 GLN B CA 1
ATOM 6016 C C . GLN B 1 232 ? -16.703 -39.125 -7.82 1 94.62 232 GLN B C 1
ATOM 6018 O O . GLN B 1 232 ? -15.562 -38.844 -7.484 1 94.62 232 GLN B O 1
ATOM 6023 N N . LEU B 1 233 ? -17.188 -40.344 -7.961 1 93.88 233 LEU B N 1
ATOM 6024 C CA . LEU B 1 233 ? -16.312 -41.469 -7.672 1 93.88 233 LEU B CA 1
ATOM 6025 C C . LEU B 1 233 ? -15.164 -41.531 -8.672 1 93.88 233 LEU B C 1
ATOM 6027 O O . LEU B 1 233 ? -14.031 -41.844 -8.289 1 93.88 233 LEU B O 1
ATOM 6031 N N . GLY B 1 234 ? -15.516 -41.344 -9.867 1 94 234 GLY B N 1
ATOM 6032 C CA . GLY B 1 234 ? -14.477 -41.312 -10.883 1 94 234 GLY B CA 1
ATOM 6033 C C . GLY B 1 234 ? -13.391 -40.281 -10.594 1 94 234 GLY B C 1
ATOM 6034 O O . GLY B 1 234 ? -12.203 -40.562 -10.758 1 94 234 GLY B O 1
ATOM 6035 N N . TRP B 1 235 ? -13.805 -39.094 -10.211 1 92.88 235 TRP B N 1
ATOM 6036 C CA . TRP B 1 235 ? -12.852 -38.031 -9.891 1 92.88 235 TRP B CA 1
ATOM 6037 C C . TRP B 1 235 ? -11.977 -38.438 -8.703 1 92.88 235 TRP B C 1
ATOM 6039 O O . TRP B 1 235 ? -10.758 -38.25 -8.742 1 92.88 235 TRP B O 1
ATOM 6049 N N . LEU B 1 236 ? -12.555 -39.031 -7.648 1 92.25 236 LEU B N 1
ATOM 6050 C CA . LEU B 1 236 ? -11.812 -39.438 -6.465 1 92.25 236 LEU B CA 1
ATOM 6051 C C . LEU B 1 236 ? -10.836 -40.562 -6.812 1 92.25 236 LEU B C 1
ATOM 6053 O O . LEU B 1 236 ? -9.703 -40.594 -6.32 1 92.25 236 LEU B O 1
ATOM 6057 N N . MET B 1 237 ? -11.289 -41.438 -7.68 1 92.62 237 MET B N 1
ATOM 6058 C CA . MET B 1 237 ? -10.422 -42.531 -8.117 1 92.62 237 MET B CA 1
ATOM 6059 C C . MET B 1 237 ? -9.258 -42 -8.938 1 92.62 237 MET B C 1
ATOM 6061 O O . MET B 1 237 ? -8.133 -42.5 -8.836 1 92.62 237 MET B O 1
ATOM 6065 N N . ALA B 1 238 ? -9.555 -41.062 -9.742 1 89.5 238 ALA B N 1
ATOM 6066 C CA . ALA B 1 238 ? -8.492 -40.469 -10.547 1 89.5 238 ALA B CA 1
ATOM 6067 C C . ALA B 1 238 ? -7.441 -39.812 -9.664 1 89.5 238 ALA B C 1
ATOM 6069 O O . ALA B 1 238 ? -6.242 -39.938 -9.914 1 89.5 238 ALA B O 1
ATOM 6070 N N . LEU B 1 239 ? -7.879 -39.094 -8.609 1 87.31 239 LEU B N 1
ATOM 6071 C CA . LEU B 1 239 ? -6.957 -38.438 -7.672 1 87.31 239 LEU B CA 1
ATOM 6072 C C . LEU B 1 239 ? -6.152 -39.5 -6.902 1 87.31 239 LEU B C 1
ATOM 6074 O O . LEU B 1 239 ? -4.941 -39.344 -6.734 1 87.31 239 LEU B O 1
ATOM 6078 N N . ALA B 1 240 ? -6.875 -40.562 -6.531 1 88.56 240 ALA B N 1
ATOM 6079 C CA . ALA B 1 240 ? -6.211 -41.656 -5.816 1 88.56 240 ALA B CA 1
ATOM 6080 C C . ALA B 1 240 ? -5.176 -42.344 -6.699 1 88.56 240 ALA B C 1
ATOM 6082 O O . ALA B 1 240 ? -4.09 -42.688 -6.234 1 88.56 240 ALA B O 1
ATOM 6083 N N . ALA B 1 241 ? -5.543 -42.5 -7.891 1 88.19 241 ALA B N 1
ATOM 6084 C CA . ALA B 1 241 ? -4.625 -43.125 -8.844 1 88.19 241 ALA B CA 1
ATOM 6085 C C . ALA B 1 241 ? -3.383 -42.25 -9.047 1 88.19 241 ALA B C 1
ATOM 6087 O O . ALA B 1 241 ? -2.27 -42.781 -9.148 1 88.19 241 ALA B O 1
ATOM 6088 N N . LEU B 1 242 ? -3.586 -41 -9.109 1 81.56 242 LEU B N 1
ATOM 6089 C CA . LEU B 1 242 ? -2.463 -40.062 -9.266 1 81.56 242 LEU B CA 1
ATOM 6090 C C . LEU B 1 242 ? -1.521 -40.156 -8.07 1 81.56 242 LEU B C 1
ATOM 6092 O O . LEU B 1 242 ? -0.299 -40.188 -8.242 1 81.56 242 LEU B O 1
ATOM 6096 N N . VAL B 1 243 ? -2.102 -40.219 -6.93 1 79.56 243 VAL B N 1
ATOM 6097 C CA . VAL B 1 243 ? -1.31 -40.344 -5.707 1 79.56 243 VAL B CA 1
ATOM 6098 C C . VAL B 1 243 ? -0.598 -41.688 -5.66 1 79.56 243 VAL B C 1
ATOM 6100 O O . VAL B 1 243 ? 0.597 -41.75 -5.363 1 79.56 243 VAL B O 1
ATOM 6103 N N . ALA B 1 244 ? -1.39 -42.688 -5.984 1 82.69 244 ALA B N 1
ATOM 6104 C CA . ALA B 1 244 ? -0.828 -44.031 -5.988 1 82.69 244 ALA B CA 1
ATOM 6105 C C . ALA B 1 244 ? 0.306 -44.156 -7.004 1 82.69 244 ALA B C 1
ATOM 6107 O O . ALA B 1 244 ? 1.334 -44.781 -6.723 1 82.69 244 ALA B O 1
ATOM 6108 N N . PHE B 1 245 ? 0.055 -43.625 -8.062 1 81.88 245 PHE B N 1
ATOM 6109 C CA . PHE B 1 245 ? 1.071 -43.656 -9.109 1 81.88 245 PHE B CA 1
ATOM 6110 C C . PHE B 1 245 ? 2.344 -42.969 -8.648 1 81.88 245 PHE B C 1
ATOM 6112 O O . PHE B 1 245 ? 3.451 -43.438 -8.906 1 81.88 245 PHE B O 1
ATOM 6119 N N . ARG B 1 246 ? 2.189 -41.938 -7.965 1 75.06 246 ARG B N 1
ATOM 6120 C CA . ARG B 1 246 ? 3.348 -41.219 -7.445 1 75.06 246 ARG B CA 1
ATOM 6121 C C . ARG B 1 246 ? 4.094 -42.031 -6.41 1 75.06 246 ARG B C 1
ATOM 6123 O O . ARG B 1 246 ? 5.324 -42.094 -6.41 1 75.06 246 ARG B O 1
ATOM 6130 N N . PHE B 1 247 ? 3.354 -42.656 -5.594 1 73.94 247 PHE B N 1
ATOM 6131 C CA . PHE B 1 247 ? 3.951 -43.5 -4.562 1 73.94 247 PHE B CA 1
ATOM 6132 C C . PHE B 1 247 ? 4.594 -44.75 -5.184 1 73.94 247 PHE B C 1
ATOM 6134 O O . PHE B 1 247 ? 5.691 -45.156 -4.789 1 73.94 247 PHE B O 1
ATOM 6141 N N . ALA B 1 248 ? 3.854 -45.344 -6.082 1 78.69 248 ALA B N 1
ATOM 6142 C CA . ALA B 1 248 ? 4.379 -46.531 -6.758 1 78.69 248 ALA B CA 1
ATOM 6143 C C . ALA B 1 248 ? 5.664 -46.188 -7.52 1 78.69 248 ALA B C 1
ATOM 6145 O O . ALA B 1 248 ? 6.621 -46.969 -7.492 1 78.69 248 ALA B O 1
ATOM 6146 N N . ALA B 1 249 ? 5.613 -45.125 -8.094 1 74.12 249 ALA B N 1
ATOM 6147 C CA . ALA B 1 249 ? 6.812 -44.688 -8.805 1 74.12 249 ALA B CA 1
ATOM 6148 C C . ALA B 1 249 ? 7.98 -44.5 -7.84 1 74.12 249 ALA B C 1
ATOM 6150 O O . ALA B 1 249 ? 9.117 -44.875 -8.156 1 74.12 249 ALA B O 1
ATOM 6151 N N . GLY B 1 250 ? 7.629 -44.031 -6.699 1 67.38 250 GLY B N 1
ATOM 6152 C CA . GLY B 1 250 ? 8.648 -43.906 -5.668 1 67.38 250 GLY B CA 1
ATOM 6153 C C . GLY B 1 250 ? 9.141 -45.219 -5.125 1 67.38 250 GLY B C 1
ATOM 6154 O O . GLY B 1 250 ? 10.344 -45.406 -4.941 1 67.38 250 GLY B O 1
ATOM 6155 N N . ALA B 1 251 ? 8.195 -46.156 -4.879 1 71.38 251 ALA B N 1
ATOM 6156 C CA . ALA B 1 251 ? 8.523 -47.469 -4.359 1 71.38 251 ALA B CA 1
ATOM 6157 C C . ALA B 1 251 ? 9.359 -48.25 -5.367 1 71.38 251 ALA B C 1
ATOM 6159 O O . ALA B 1 251 ? 10.312 -48.938 -4.992 1 71.38 251 ALA B O 1
ATOM 6160 N N . LEU B 1 252 ? 8.883 -48.25 -6.543 1 72.88 252 LEU B N 1
ATOM 6161 C CA . LEU B 1 252 ? 9.617 -48.938 -7.59 1 72.88 252 LEU B CA 1
ATOM 6162 C C . LEU B 1 252 ? 11.055 -48.438 -7.676 1 72.88 252 LEU B C 1
ATOM 6164 O O . LEU B 1 252 ? 11.977 -49.25 -7.883 1 72.88 252 LEU B O 1
ATOM 6168 N N . ARG B 1 253 ? 11.172 -47.25 -7.395 1 67.06 253 ARG B N 1
ATOM 6169 C CA . ARG B 1 253 ? 12.523 -46.719 -7.371 1 67.06 253 ARG B CA 1
ATOM 6170 C C . ARG B 1 253 ? 13.32 -47.25 -6.195 1 67.06 253 ARG B C 1
ATOM 6172 O O . ARG B 1 253 ? 14.516 -47.531 -6.328 1 67.06 253 ARG B O 1
ATOM 6179 N N . ARG B 1 254 ? 12.656 -47.438 -5.148 1 62.09 254 ARG B N 1
ATOM 6180 C CA . ARG B 1 254 ? 13.297 -48 -3.963 1 62.09 254 ARG B CA 1
ATOM 6181 C C . ARG B 1 254 ? 13.656 -49.438 -4.172 1 62.09 254 ARG B C 1
ATOM 6183 O O . ARG B 1 254 ? 14.734 -49.906 -3.779 1 62.09 254 ARG B O 1
ATOM 6190 N N . LEU B 1 255 ? 12.648 -50.25 -4.59 1 62.97 255 LEU B N 1
ATOM 6191 C CA . LEU B 1 255 ? 12.852 -51.688 -4.805 1 62.97 255 LEU B CA 1
ATOM 6192 C C . LEU B 1 255 ? 13.961 -51.906 -5.824 1 62.97 255 LEU B C 1
ATOM 6194 O O . LEU B 1 255 ? 14.68 -52.906 -5.734 1 62.97 255 LEU B O 1
ATOM 6198 N N . ARG B 1 256 ? 13.828 -51.188 -6.797 1 59 256 ARG B N 1
ATOM 6199 C CA . ARG B 1 256 ? 14.898 -51.344 -7.785 1 59 256 ARG B CA 1
ATOM 6200 C C . ARG B 1 256 ? 16.266 -51.062 -7.164 1 59 256 ARG B C 1
ATOM 6202 O O . ARG B 1 256 ? 17.281 -51.156 -7.844 1 59 256 ARG B O 1
ATOM 6209 N N . GLY B 1 257 ? 16.266 -51.219 -5.691 1 56.88 257 GLY B N 1
ATOM 6210 C CA . GLY B 1 257 ? 17.547 -51.094 -4.996 1 56.88 257 GLY B CA 1
ATOM 6211 C C . GLY B 1 257 ? 18.156 -49.719 -5.066 1 56.88 257 GLY B C 1
ATOM 6212 O O . GLY B 1 257 ? 19.375 -49.562 -5.047 1 56.88 257 GLY B O 1
ATOM 6213 N N . GLU B 1 258 ? 17.422 -48.906 -5.402 1 56.09 258 GLU B N 1
ATOM 6214 C CA . GLU B 1 258 ? 18.031 -47.562 -5.355 1 56.09 258 GLU B CA 1
ATOM 6215 C C . GLU B 1 258 ? 18.406 -47.188 -3.928 1 56.09 258 GLU B C 1
ATOM 6217 O O . GLU B 1 258 ? 17.562 -47.188 -3.029 1 56.09 258 GLU B O 1
ATOM 6222 N N . GLY B 1 259 ? 19.625 -47.969 -3.312 1 68.38 259 GLY B N 1
ATOM 6223 C CA . GLY B 1 259 ? 20.297 -47.938 -2.023 1 68.38 259 GLY B CA 1
ATOM 6224 C C . GLY B 1 259 ? 19.969 -46.688 -1.213 1 68.38 259 GLY B C 1
ATOM 6225 O O . GLY B 1 259 ? 19.484 -45.719 -1.756 1 68.38 259 GLY B O 1
ATOM 6226 N N . CYS B 1 260 ? 19.703 -47.094 0.184 1 77.56 260 CYS B N 1
ATOM 6227 C CA . CYS B 1 260 ? 19.438 -45.969 1.083 1 77.56 260 CYS B CA 1
ATOM 6228 C C . CYS B 1 260 ? 20.734 -45.344 1.566 1 77.56 260 CYS B C 1
ATOM 6230 O O . CYS B 1 260 ? 21.781 -46.031 1.613 1 77.56 260 CYS B O 1
ATOM 6232 N N . VAL B 1 261 ? 20.75 -44.125 1.628 1 86.38 261 VAL B N 1
ATOM 6233 C CA . VAL B 1 261 ? 21.875 -43.375 2.188 1 86.38 261 VAL B CA 1
ATOM 6234 C C . VAL B 1 261 ? 21.453 -42.75 3.521 1 86.38 261 VAL B C 1
ATOM 6236 O O . VAL B 1 261 ? 20.297 -42.375 3.701 1 86.38 261 VAL B O 1
ATOM 6239 N N . THR B 1 262 ? 22.453 -42.844 4.465 1 90.69 262 THR B N 1
ATOM 6240 C CA . THR B 1 262 ? 22.188 -42.281 5.785 1 90.69 262 THR B CA 1
ATOM 6241 C C . THR B 1 262 ? 22.781 -40.875 5.895 1 90.69 262 THR B C 1
ATOM 6243 O O . THR B 1 262 ? 23.969 -40.688 5.645 1 90.69 262 THR B O 1
ATOM 6246 N N . LEU B 1 263 ? 21.984 -39.938 6.242 1 93.44 263 LEU B N 1
ATOM 6247 C CA . LEU B 1 263 ? 22.391 -38.562 6.492 1 93.44 263 LEU B CA 1
ATOM 6248 C C . LEU B 1 263 ? 22.281 -38.25 7.977 1 93.44 263 LEU B C 1
ATOM 6250 O O . LEU B 1 263 ? 21.219 -38.375 8.57 1 93.44 263 LEU B O 1
ATOM 6254 N N . GLN B 1 264 ? 23.391 -37.781 8.578 1 94.12 264 GLN B N 1
ATOM 6255 C CA . GLN B 1 264 ? 23.406 -37.438 9.992 1 94.12 264 GLN B CA 1
ATOM 6256 C C . GLN B 1 264 ? 23.375 -35.906 10.164 1 94.12 264 GLN B C 1
ATOM 6258 O O . GLN B 1 264 ? 24.391 -35.25 9.914 1 94.12 264 GLN B O 1
ATOM 6263 N N . TYR B 1 265 ? 22.266 -35.375 10.625 1 93.25 265 TYR B N 1
ATOM 6264 C CA . TYR B 1 265 ? 22.141 -33.969 10.992 1 93.25 265 TYR B CA 1
ATOM 6265 C C . TYR B 1 265 ? 22.453 -33.781 12.469 1 93.25 265 TYR B C 1
ATOM 6267 O O . TYR B 1 265 ? 22.547 -34.719 13.234 1 93.25 265 TYR B O 1
ATOM 6275 N N . PRO B 1 266 ? 22.688 -32.5 12.82 1 88.31 266 PRO B N 1
ATOM 6276 C CA . PRO B 1 266 ? 22.812 -32.281 14.266 1 88.31 266 PRO B CA 1
ATOM 6277 C C . PRO B 1 266 ? 21.578 -32.719 15.031 1 88.31 266 PRO B C 1
ATOM 6279 O O . PRO B 1 266 ? 20.531 -32.062 14.93 1 88.31 266 PRO B O 1
ATOM 6282 N N . GLY B 1 267 ? 21.641 -33.719 15.742 1 83.69 267 GLY B N 1
ATOM 6283 C CA . GLY B 1 267 ? 20.562 -34.156 16.609 1 83.69 267 GLY B CA 1
ATOM 6284 C C . GLY B 1 267 ? 19.594 -35.125 15.93 1 83.69 267 GLY B C 1
ATOM 6285 O O . GLY B 1 267 ? 18.594 -35.531 16.531 1 83.69 267 GLY B O 1
ATOM 6286 N N . ARG B 1 268 ? 19.734 -35.312 14.641 1 89.75 268 ARG B N 1
ATOM 6287 C CA . ARG B 1 268 ? 18.797 -36.156 13.938 1 89.75 268 ARG B CA 1
ATOM 6288 C C . ARG B 1 268 ? 19.5 -36.938 12.836 1 89.75 268 ARG B C 1
ATOM 6290 O O . ARG B 1 268 ? 20.391 -36.438 12.172 1 89.75 268 ARG B O 1
ATOM 6297 N N . THR B 1 269 ? 19.188 -38.25 12.695 1 92.62 269 THR B N 1
ATOM 6298 C CA . THR B 1 269 ? 19.672 -39.094 11.602 1 92.62 269 THR B CA 1
ATOM 6299 C C . THR B 1 269 ? 18.516 -39.562 10.727 1 92.62 269 THR B C 1
ATOM 6301 O O . THR B 1 269 ? 17.484 -40 11.227 1 92.62 269 THR B O 1
ATOM 6304 N N . VAL B 1 270 ? 18.703 -39.375 9.445 1 90.81 270 VAL B N 1
ATOM 6305 C CA . VAL B 1 270 ? 17.625 -39.75 8.547 1 90.81 270 VAL B CA 1
ATOM 6306 C C . VAL B 1 270 ? 18.172 -40.688 7.453 1 90.81 270 VAL B C 1
ATOM 6308 O O . VAL B 1 270 ? 19.359 -40.656 7.137 1 90.81 270 VAL B O 1
ATOM 6311 N N . GLN B 1 271 ? 17.328 -41.562 7 1 87.31 271 GLN B N 1
ATOM 6312 C CA . GLN B 1 271 ? 17.656 -42.438 5.895 1 87.31 271 GLN B CA 1
ATOM 6313 C C . GLN B 1 271 ? 16.797 -42.156 4.668 1 87.31 271 GLN B C 1
ATOM 6315 O O . GLN B 1 271 ? 15.586 -41.969 4.785 1 87.31 271 GLN B O 1
ATOM 6320 N N . VAL B 1 272 ? 17.5 -41.969 3.588 1 86.38 272 VAL B N 1
ATOM 6321 C CA . VAL B 1 272 ? 16.781 -41.656 2.359 1 86.38 272 VAL B CA 1
ATOM 6322 C C . VAL B 1 272 ? 17.266 -42.562 1.225 1 86.38 272 VAL B C 1
ATOM 6324 O O . VAL B 1 272 ? 18.297 -43.219 1.344 1 86.38 272 VAL B O 1
ATOM 6327 N N . ALA B 1 273 ? 16.453 -42.562 0.141 1 80.5 273 ALA B N 1
ATOM 6328 C CA . ALA B 1 273 ? 16.828 -43.375 -1.02 1 80.5 273 ALA B CA 1
ATOM 6329 C C . ALA B 1 273 ? 18.078 -42.812 -1.694 1 80.5 273 ALA B C 1
ATOM 6331 O O . ALA B 1 273 ? 18.297 -41.594 -1.732 1 80.5 273 ALA B O 1
ATOM 6332 N N . ARG B 1 274 ? 18.906 -43.75 -2.199 1 81.56 274 ARG B N 1
ATOM 6333 C CA . ARG B 1 274 ? 20.062 -43.312 -2.963 1 81.56 274 ARG B CA 1
ATOM 6334 C C . ARG B 1 274 ? 19.656 -42.438 -4.148 1 81.56 274 ARG B C 1
ATOM 6336 O O . ARG B 1 274 ? 18.688 -42.75 -4.832 1 81.56 274 ARG B O 1
ATOM 6343 N N . GLY B 1 275 ? 20.391 -41.344 -4.273 1 82.06 275 GLY B N 1
ATOM 6344 C CA . GLY B 1 275 ? 20.062 -40.406 -5.348 1 82.06 275 GLY B CA 1
ATOM 6345 C C . GLY B 1 275 ? 19.328 -39.188 -4.871 1 82.06 275 GLY B C 1
ATOM 6346 O O . GLY B 1 275 ? 19.188 -38.188 -5.609 1 82.06 275 GLY B O 1
ATOM 6347 N N . THR B 1 276 ? 18.875 -39.281 -3.713 1 84.62 276 THR B N 1
ATOM 6348 C CA . THR B 1 276 ? 18.188 -38.125 -3.125 1 84.62 276 THR B CA 1
ATOM 6349 C C . THR B 1 276 ? 19.172 -37.062 -2.729 1 84.62 276 THR B C 1
ATOM 6351 O O . THR B 1 276 ? 20.219 -37.344 -2.141 1 84.62 276 THR B O 1
ATOM 6354 N N . SER B 1 277 ? 18.859 -35.844 -3.152 1 90.25 277 SER B N 1
ATOM 6355 C CA . SER B 1 277 ? 19.734 -34.75 -2.725 1 90.25 277 SER B CA 1
ATOM 6356 C C . SER B 1 277 ? 19.562 -34.469 -1.239 1 90.25 277 SER B C 1
ATOM 6358 O O . SER B 1 277 ? 18.562 -34.844 -0.638 1 90.25 277 SER B O 1
ATOM 6360 N N . VAL B 1 278 ? 20.547 -33.812 -0.709 1 91.75 278 VAL B N 1
ATOM 6361 C CA . VAL B 1 278 ? 20.484 -33.469 0.704 1 91.75 278 VAL B CA 1
ATOM 6362 C C . VAL B 1 278 ? 19.297 -32.562 0.961 1 91.75 278 VAL B C 1
ATOM 6364 O O . VAL B 1 278 ? 18.625 -32.688 1.979 1 91.75 278 VAL B O 1
ATOM 6367 N N . LEU B 1 279 ? 19.062 -31.625 0.053 1 89.69 279 LEU B N 1
ATOM 6368 C CA . LEU B 1 279 ? 17.938 -30.703 0.207 1 89.69 279 LEU B CA 1
ATOM 6369 C C . LEU B 1 279 ? 16.609 -31.453 0.188 1 89.69 279 LEU B C 1
ATOM 6371 O O . LEU B 1 279 ? 15.734 -31.203 1.019 1 89.69 279 LEU B O 1
ATOM 6375 N N . GLU B 1 280 ? 16.516 -32.375 -0.733 1 84.88 280 GLU B N 1
ATOM 6376 C CA . GLU B 1 280 ? 15.312 -33.219 -0.812 1 84.88 280 GLU B CA 1
ATOM 6377 C C . GLU B 1 280 ? 15.117 -34.031 0.462 1 84.88 280 GLU B C 1
ATOM 6379 O O . GLU B 1 280 ? 13.992 -34.156 0.943 1 84.88 280 GLU B O 1
ATOM 6384 N N . ALA B 1 281 ? 16.188 -34.5 0.946 1 86.38 281 ALA B N 1
ATOM 6385 C CA . ALA B 1 281 ? 16.141 -35.281 2.182 1 86.38 281 ALA B CA 1
ATOM 6386 C C . ALA B 1 281 ? 15.633 -34.438 3.344 1 86.38 281 ALA B C 1
ATOM 6388 O O . ALA B 1 281 ? 14.789 -34.906 4.121 1 86.38 281 ALA B O 1
ATOM 6389 N N . SER B 1 282 ? 16.172 -33.219 3.436 1 88.5 282 SER B N 1
ATOM 6390 C CA . SER B 1 282 ? 15.734 -32.312 4.492 1 88.5 282 SER B CA 1
ATOM 6391 C C . SER B 1 282 ? 14.242 -32.031 4.387 1 88.5 282 SER B C 1
ATOM 6393 O O . SER B 1 282 ? 13.531 -32.062 5.395 1 88.5 282 SER B O 1
ATOM 6395 N N . ARG B 1 283 ? 13.797 -31.797 3.254 1 80.5 283 ARG B N 1
ATOM 6396 C CA . ARG B 1 283 ? 12.391 -31.469 3.025 1 80.5 283 ARG B CA 1
ATOM 6397 C C . ARG B 1 283 ? 11.492 -32.656 3.344 1 80.5 283 ARG B C 1
ATOM 6399 O O . ARG B 1 283 ? 10.445 -32.5 3.977 1 80.5 283 ARG B O 1
ATOM 6406 N N . LEU B 1 284 ? 11.969 -33.844 2.924 1 77.56 284 LEU B N 1
ATOM 6407 C CA . LEU B 1 284 ? 11.219 -35.062 3.129 1 77.56 284 LEU B CA 1
ATOM 6408 C C . LEU B 1 284 ? 11.039 -35.344 4.613 1 77.56 284 LEU B C 1
ATOM 6410 O O . LEU B 1 284 ? 10.023 -35.906 5.027 1 77.56 284 LEU B O 1
ATOM 6414 N N . HIS B 1 285 ? 11.969 -34.969 5.367 1 84.25 285 HIS B N 1
ATOM 6415 C CA . HIS B 1 285 ? 11.938 -35.312 6.785 1 84.25 285 HIS B CA 1
ATOM 6416 C C . HIS B 1 285 ? 11.648 -34.062 7.645 1 84.25 285 HIS B C 1
ATOM 6418 O O . HIS B 1 285 ? 11.891 -34.094 8.852 1 84.25 285 HIS B O 1
ATOM 6424 N N . GLY B 1 286 ? 11.281 -32.938 7.031 1 80.38 286 GLY B N 1
ATOM 6425 C CA . GLY B 1 286 ? 10.859 -31.75 7.754 1 80.38 286 GLY B CA 1
ATOM 6426 C C . GLY B 1 286 ? 12.008 -31.031 8.438 1 80.38 286 GLY B C 1
ATOM 6427 O O . GLY B 1 286 ? 11.812 -30.391 9.469 1 80.38 286 GLY B O 1
ATOM 6428 N N . ILE B 1 287 ? 13.195 -31.281 7.992 1 84.5 287 ILE B N 1
ATOM 6429 C CA . ILE B 1 287 ? 14.336 -30.531 8.508 1 84.5 287 ILE B CA 1
ATOM 6430 C C . ILE B 1 287 ? 14.406 -29.156 7.84 1 84.5 287 ILE B C 1
ATOM 6432 O O . ILE B 1 287 ? 14.461 -29.062 6.613 1 84.5 287 ILE B O 1
ATOM 6436 N N . PRO B 1 288 ? 14.289 -28.094 8.633 1 82.25 288 PRO B N 1
ATOM 6437 C CA . PRO B 1 288 ? 14.359 -26.75 8.039 1 82.25 288 PRO B CA 1
ATOM 6438 C C . PRO B 1 288 ? 15.641 -26.531 7.242 1 82.25 288 PRO B C 1
ATOM 6440 O O . PRO B 1 288 ? 16.734 -26.766 7.746 1 82.25 288 PRO B O 1
ATOM 6443 N N . HIS B 1 289 ? 15.492 -26.234 5.992 1 83.75 289 HIS B N 1
ATOM 6444 C CA . HIS B 1 289 ? 16.609 -26 5.086 1 83.75 289 HIS B CA 1
ATOM 6445 C C . HIS B 1 289 ? 16.312 -24.875 4.109 1 83.75 289 HIS B C 1
ATOM 6447 O O . HIS B 1 289 ? 15.383 -24.969 3.305 1 83.75 289 HIS B O 1
ATOM 6453 N N . LEU B 1 290 ? 17.094 -23.906 4.211 1 82 290 LEU B N 1
ATOM 6454 C CA . LEU B 1 290 ? 16.859 -22.719 3.396 1 82 290 LEU B CA 1
ATOM 6455 C C . LEU B 1 290 ? 17.266 -22.953 1.945 1 82 290 LEU B C 1
ATOM 6457 O O . LEU B 1 290 ? 18.297 -23.562 1.681 1 82 290 LEU B O 1
ATOM 6461 N N . SER B 1 291 ? 16.438 -22.641 1.048 1 78.19 291 SER B N 1
ATOM 6462 C CA . SER B 1 291 ? 16.703 -22.641 -0.386 1 78.19 291 SER B CA 1
ATOM 6463 C C . SER B 1 291 ? 15.891 -21.562 -1.096 1 78.19 291 SER B C 1
ATOM 6465 O O . SER B 1 291 ? 14.719 -21.766 -1.426 1 78.19 291 SER B O 1
ATOM 6467 N N . LEU B 1 292 ? 16.531 -20.547 -1.437 1 72.38 292 LEU B N 1
ATOM 6468 C CA . LEU B 1 292 ? 15.797 -19.406 -1.966 1 72.38 292 LEU B CA 1
ATOM 6469 C C . LEU B 1 292 ? 15.602 -19.531 -3.473 1 72.38 292 LEU B C 1
ATOM 6471 O O . LEU B 1 292 ? 14.633 -19.016 -4.023 1 72.38 292 LEU B O 1
ATOM 6475 N N . CYS B 1 293 ? 16.547 -20.266 -4.102 1 68.88 293 CYS B N 1
ATOM 6476 C CA . CYS B 1 293 ? 16.453 -20.359 -5.551 1 68.88 293 CYS B CA 1
ATOM 6477 C C . CYS B 1 293 ? 15.625 -21.562 -5.977 1 68.88 293 CYS B C 1
ATOM 6479 O O . CYS B 1 293 ? 15.508 -21.859 -7.168 1 68.88 293 CYS B O 1
ATOM 6481 N N . GLY B 1 294 ? 15.211 -22.344 -5.055 1 66.94 294 GLY B N 1
ATOM 6482 C CA . GLY B 1 294 ? 14.414 -23.516 -5.363 1 66.94 294 GLY B CA 1
ATOM 6483 C C . GLY B 1 294 ? 15.242 -24.719 -5.746 1 66.94 294 GLY B C 1
ATOM 6484 O O . GLY B 1 294 ? 14.766 -25.609 -6.449 1 66.94 294 GLY B O 1
ATOM 6485 N N . GLY B 1 295 ? 16.516 -24.719 -5.438 1 72.62 295 GLY B N 1
ATOM 6486 C CA . GLY B 1 295 ? 17.359 -25.859 -5.684 1 72.62 295 GLY B CA 1
ATOM 6487 C C . GLY B 1 295 ? 18.016 -25.844 -7.051 1 72.62 295 GLY B C 1
ATOM 6488 O O . GLY B 1 295 ? 18.266 -26.891 -7.641 1 72.62 295 GLY B O 1
ATOM 6489 N N . ARG B 1 296 ? 18.234 -24.703 -7.637 1 70.69 296 ARG B N 1
ATOM 6490 C CA . ARG B 1 296 ? 18.766 -24.578 -8.992 1 70.69 296 ARG B CA 1
ATOM 6491 C C . ARG B 1 296 ? 20.234 -24.188 -8.984 1 70.69 296 ARG B C 1
ATOM 6493 O O . ARG B 1 296 ? 20.797 -23.828 -10.023 1 70.69 296 ARG B O 1
ATOM 6500 N N . ALA B 1 297 ? 20.859 -24.172 -7.812 1 78.88 297 ALA B N 1
ATOM 6501 C CA . ALA B 1 297 ? 22.25 -23.797 -7.629 1 78.88 297 ALA B CA 1
ATOM 6502 C C . ALA B 1 297 ? 22.5 -22.344 -8.07 1 78.88 297 ALA B C 1
ATOM 6504 O O . ALA B 1 297 ? 23.547 -22.031 -8.617 1 78.88 297 ALA B O 1
ATOM 6505 N N . ARG B 1 298 ? 21.484 -21.578 -7.961 1 74.69 298 ARG B N 1
ATOM 6506 C CA . ARG B 1 298 ? 21.594 -20.172 -8.305 1 74.69 298 ARG B CA 1
ATOM 6507 C C . ARG B 1 298 ? 21.672 -19.312 -7.047 1 74.69 298 ARG B C 1
ATOM 6509 O O . ARG B 1 298 ? 21.578 -18.078 -7.121 1 74.69 298 ARG B O 1
ATOM 6516 N N . CYS B 1 299 ? 21.641 -20 -6.031 1 79.38 299 CYS B N 1
ATOM 6517 C CA . CYS B 1 299 ? 21.953 -19.391 -4.75 1 79.38 299 CYS B CA 1
ATOM 6518 C C . CYS B 1 299 ? 22.797 -20.328 -3.883 1 79.38 299 CYS B C 1
ATOM 6520 O O . CYS B 1 299 ? 23.141 -21.422 -4.309 1 79.38 299 CYS B O 1
ATOM 6522 N N . SER B 1 300 ? 23.234 -19.797 -2.777 1 85.62 300 SER B N 1
ATOM 6523 C CA . SER B 1 300 ? 24.078 -20.625 -1.911 1 85.62 300 SER B CA 1
ATOM 6524 C C . SER B 1 300 ? 23.484 -20.734 -0.51 1 85.62 300 SER B C 1
ATOM 6526 O O . SER B 1 300 ? 24.203 -20.953 0.463 1 85.62 300 SER B O 1
ATOM 6528 N N . THR B 1 301 ? 22.203 -20.531 -0.535 1 84.62 301 THR B N 1
ATOM 6529 C CA . THR B 1 301 ? 21.594 -20.484 0.787 1 84.62 301 THR B CA 1
ATOM 6530 C C . THR B 1 301 ? 21.359 -21.891 1.325 1 84.62 301 THR B C 1
ATOM 6532 O O . THR B 1 301 ? 21.094 -22.078 2.518 1 84.62 301 THR B O 1
ATOM 6535 N N . CYS B 1 302 ? 21.484 -22.906 0.472 1 88.75 302 CYS B N 1
ATOM 6536 C CA . CYS B 1 302 ? 21.297 -24.281 0.923 1 88.75 302 CYS B CA 1
ATOM 6537 C C . CYS B 1 302 ? 22.625 -24.922 1.311 1 88.75 302 CYS B C 1
ATOM 6539 O O . CYS B 1 302 ? 22.688 -26.125 1.51 1 88.75 302 CYS B O 1
ATOM 6541 N N . ARG B 1 303 ? 23.609 -24.125 1.425 1 90.88 303 ARG B N 1
ATOM 6542 C CA . ARG B 1 303 ? 24.953 -24.641 1.728 1 90.88 303 ARG B CA 1
ATOM 6543 C C . ARG B 1 303 ? 24.938 -25.469 3.002 1 90.88 303 ARG B C 1
ATOM 6545 O O . ARG B 1 303 ? 24.281 -25.125 3.979 1 90.88 303 ARG B O 1
ATOM 6552 N N . VAL B 1 304 ? 25.688 -26.547 2.934 1 93.75 304 VAL B N 1
ATOM 6553 C CA . VAL B 1 304 ? 25.859 -27.438 4.07 1 93.75 304 VAL B CA 1
ATOM 6554 C C . VAL B 1 304 ? 27.328 -27.844 4.195 1 93.75 304 VAL B C 1
ATOM 6556 O O . VAL B 1 304 ? 28.031 -27.953 3.191 1 93.75 304 VAL B O 1
ATOM 6559 N N . ARG B 1 305 ? 27.734 -27.922 5.426 1 93.25 305 ARG B N 1
ATOM 6560 C CA . ARG B 1 305 ? 29 -28.609 5.684 1 93.25 305 ARG B CA 1
ATOM 6561 C C . ARG B 1 305 ? 28.828 -30.109 5.715 1 93.25 305 ARG B C 1
ATOM 6563 O O . ARG B 1 305 ? 27.938 -30.625 6.406 1 93.25 305 ARG B O 1
ATOM 6570 N N . VAL B 1 306 ? 29.578 -30.766 4.91 1 93.94 306 VAL B N 1
ATOM 6571 C CA . VAL B 1 306 ? 29.391 -32.219 4.777 1 93.94 306 VAL B CA 1
ATOM 6572 C C . VAL B 1 306 ? 30.688 -32.938 5.074 1 93.94 306 VAL B C 1
ATOM 6574 O O . VAL B 1 306 ? 31.766 -32.469 4.688 1 93.94 306 VAL B O 1
ATOM 6577 N N . GLU B 1 307 ? 30.578 -33.969 5.824 1 91.81 307 GLU B N 1
ATOM 6578 C CA . GLU B 1 307 ? 31.688 -34.875 6.105 1 91.81 307 GLU B CA 1
ATOM 6579 C C . GLU B 1 307 ? 31.297 -36.344 5.812 1 91.81 307 GLU B C 1
ATOM 6581 O O . GLU B 1 307 ? 30.344 -36.844 6.406 1 91.81 307 GLU B O 1
ATOM 6586 N N . ALA B 1 308 ? 32.031 -36.906 4.895 1 90.25 308 ALA B N 1
ATOM 6587 C CA . ALA B 1 308 ? 31.75 -38.281 4.559 1 90.25 308 ALA B CA 1
ATOM 6588 C C . ALA B 1 308 ? 32.344 -39.219 5.594 1 90.25 308 ALA B C 1
ATOM 6590 O O . ALA B 1 308 ? 33.5 -39.062 6.008 1 90.25 308 ALA B O 1
ATOM 6591 N N . GLU B 1 309 ? 31.547 -40.094 6.051 1 85.25 309 GLU B N 1
ATOM 6592 C CA . GLU B 1 309 ? 32.031 -41.125 6.988 1 85.25 309 GLU B CA 1
ATOM 6593 C C . GLU B 1 309 ? 32.531 -42.344 6.25 1 85.25 309 GLU B C 1
ATOM 6595 O O . GLU B 1 309 ? 33.469 -43 6.707 1 85.25 309 GLU B O 1
ATOM 6600 N N . ASP B 1 310 ? 31.844 -42.688 5.305 1 78.69 310 ASP B N 1
ATOM 6601 C CA . ASP B 1 310 ? 32.25 -43.812 4.477 1 78.69 310 ASP B CA 1
ATOM 6602 C C . ASP B 1 310 ? 32.281 -43.438 3 1 78.69 310 ASP B C 1
ATOM 6604 O O . ASP B 1 310 ? 31.312 -42.938 2.453 1 78.69 310 ASP B O 1
ATOM 6608 N N . GLY B 1 311 ? 33.406 -43.531 2.416 1 71.81 311 GLY B N 1
ATOM 6609 C CA . GLY B 1 311 ? 33.531 -43.281 0.985 1 71.81 311 GLY B CA 1
ATOM 6610 C C . GLY B 1 311 ? 33.75 -41.844 0.63 1 71.81 311 GLY B C 1
ATOM 6611 O O . GLY B 1 311 ? 33.875 -41 1.517 1 71.81 311 GLY B O 1
ATOM 6612 N N . ALA B 1 312 ? 33.844 -41.562 -0.676 1 78.19 312 ALA B N 1
ATOM 6613 C CA . ALA B 1 312 ? 34.094 -40.188 -1.18 1 78.19 312 ALA B CA 1
ATOM 6614 C C . ALA B 1 312 ? 32.781 -39.531 -1.616 1 78.19 312 ALA B C 1
ATOM 6616 O O . ALA B 1 312 ? 31.844 -40.219 -2.051 1 78.19 312 ALA B O 1
ATOM 6617 N N . LEU B 1 313 ? 32.594 -38.25 -1.29 1 88.38 313 LEU B N 1
ATOM 6618 C CA . LEU B 1 313 ? 31.469 -37.469 -1.822 1 88.38 313 LEU B CA 1
ATOM 6619 C C . LEU B 1 313 ? 31.578 -37.344 -3.336 1 88.38 313 LEU B C 1
ATOM 6621 O O . LEU B 1 313 ? 32.688 -37.219 -3.873 1 88.38 313 LEU B O 1
ATOM 6625 N N . PRO B 1 314 ? 30.531 -37.562 -3.984 1 90.38 314 PRO B N 1
ATOM 6626 C CA . PRO B 1 314 ? 30.609 -37.281 -5.422 1 90.38 314 PRO B CA 1
ATOM 6627 C C . PRO B 1 314 ? 31.125 -35.875 -5.734 1 90.38 314 PRO B C 1
ATOM 6629 O O . PRO B 1 314 ? 30.828 -34.938 -4.996 1 90.38 314 PRO B O 1
ATOM 6632 N N . PRO B 1 315 ? 31.938 -35.812 -6.793 1 91.44 315 PRO B N 1
ATOM 6633 C CA . PRO B 1 315 ? 32.406 -34.469 -7.164 1 91.44 315 PRO B CA 1
ATOM 6634 C C . PRO B 1 315 ? 31.281 -33.531 -7.516 1 91.44 315 PRO B C 1
ATOM 6636 O O . PRO B 1 315 ? 30.25 -33.938 -8.055 1 91.44 315 PRO B O 1
ATOM 6639 N N . PRO B 1 316 ? 31.469 -32.25 -7.125 1 92.25 316 PRO B N 1
ATOM 6640 C CA . PRO B 1 316 ? 30.422 -31.281 -7.465 1 92.25 316 PRO B CA 1
ATOM 6641 C C . PRO B 1 316 ? 30.234 -31.109 -8.969 1 92.25 316 PRO B C 1
ATOM 6643 O O . PRO B 1 316 ? 31.219 -31.156 -9.727 1 92.25 316 PRO B O 1
ATOM 6646 N N . GLY B 1 317 ? 29.031 -31 -9.352 1 89.31 317 GLY B N 1
ATOM 6647 C CA . GLY B 1 317 ? 28.734 -30.688 -10.742 1 89.31 317 GLY B CA 1
ATOM 6648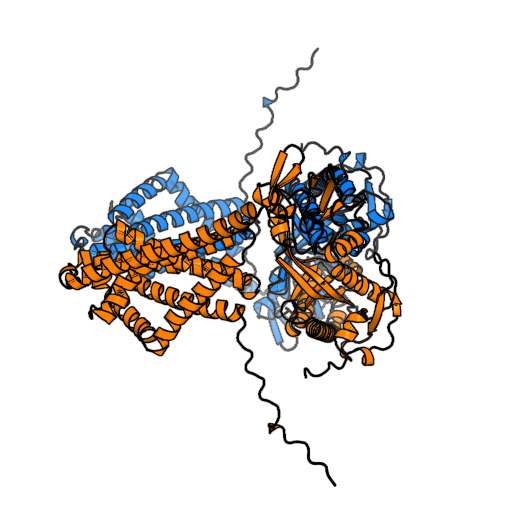 C C . GLY B 1 317 ? 29.172 -29.281 -11.148 1 89.31 317 GLY B C 1
ATOM 6649 O O . GLY B 1 317 ? 29.672 -28.516 -10.32 1 89.31 317 GLY B O 1
ATOM 6650 N N . ARG B 1 318 ? 28.969 -28.984 -12.367 1 87.44 318 ARG B N 1
ATOM 6651 C CA . ARG B 1 318 ? 29.422 -27.703 -12.93 1 87.44 318 ARG B CA 1
ATOM 6652 C C . ARG B 1 318 ? 28.734 -26.531 -12.242 1 87.44 318 ARG B C 1
ATOM 6654 O O . ARG B 1 318 ? 29.375 -25.562 -11.852 1 87.44 318 ARG B O 1
ATOM 6661 N N . ASP B 1 319 ? 27.422 -26.594 -12.148 1 86.25 319 ASP B N 1
ATOM 6662 C CA . ASP B 1 319 ? 26.656 -25.5 -11.547 1 86.25 319 ASP B CA 1
ATOM 6663 C C . ASP B 1 319 ? 27.016 -25.344 -10.07 1 86.25 319 ASP B C 1
ATOM 6665 O O . ASP B 1 319 ? 27.141 -24.219 -9.586 1 86.25 319 ASP B O 1
ATOM 6669 N N . GLU B 1 320 ? 27.125 -26.453 -9.398 1 91.62 320 GLU B N 1
ATOM 6670 C CA . GLU B 1 320 ? 27.516 -26.406 -7.992 1 91.62 320 GLU B CA 1
ATOM 6671 C C . GLU B 1 320 ? 28.891 -25.766 -7.828 1 91.62 320 GLU B C 1
ATOM 6673 O O . GLU B 1 320 ? 29.078 -24.906 -6.969 1 91.62 320 GLU B O 1
ATOM 6678 N N . LEU B 1 321 ? 29.797 -26.156 -8.664 1 91.25 321 LEU B N 1
ATOM 6679 C CA . LEU B 1 321 ? 31.156 -25.641 -8.594 1 91.25 321 LEU B CA 1
ATOM 6680 C C . LEU B 1 321 ? 31.172 -24.125 -8.859 1 91.25 321 LEU B C 1
ATOM 6682 O O . LEU B 1 321 ? 31.891 -23.391 -8.195 1 91.25 321 LEU B O 1
ATOM 6686 N N . ARG B 1 322 ? 30.406 -23.766 -9.812 1 87.31 322 ARG B N 1
ATOM 6687 C CA . ARG B 1 322 ? 30.328 -22.344 -10.141 1 87.31 322 ARG B CA 1
ATOM 6688 C C . ARG B 1 322 ? 29.859 -21.531 -8.938 1 87.31 322 ARG B C 1
ATOM 6690 O O . ARG B 1 322 ? 30.438 -20.5 -8.617 1 87.31 322 ARG B O 1
ATOM 6697 N N . THR B 1 323 ? 28.859 -22 -8.328 1 89.12 323 THR B N 1
ATOM 6698 C CA . THR B 1 323 ? 28.281 -21.297 -7.188 1 89.12 323 THR B CA 1
ATOM 6699 C C . THR B 1 323 ? 29.25 -21.312 -6.004 1 89.12 323 THR B C 1
ATOM 6701 O O . THR B 1 323 ? 29.453 -20.281 -5.352 1 89.12 323 THR B O 1
ATOM 6704 N N . LEU B 1 324 ? 29.828 -22.422 -5.738 1 90.38 324 LEU B N 1
ATOM 6705 C CA . LEU B 1 324 ? 30.766 -22.547 -4.617 1 90.38 324 LEU B CA 1
ATOM 6706 C C . LEU B 1 324 ? 31.984 -21.656 -4.812 1 90.38 324 LEU B C 1
ATOM 6708 O O . LEU B 1 324 ? 32.5 -21.078 -3.854 1 90.38 324 LEU B O 1
ATOM 6712 N N . GLN B 1 325 ? 32.375 -21.562 -6.047 1 87.69 325 GLN B N 1
ATOM 6713 C CA . GLN B 1 325 ? 33.5 -20.688 -6.363 1 87.69 325 GLN B CA 1
ATOM 6714 C C . GLN B 1 325 ? 33.125 -19.219 -6.195 1 87.69 325 GLN B C 1
ATOM 6716 O O . GLN B 1 325 ? 33.906 -18.422 -5.656 1 87.69 325 GLN B O 1
ATOM 6721 N N . ARG B 1 326 ? 32 -18.906 -6.613 1 83.56 326 ARG B N 1
ATOM 6722 C CA . ARG B 1 326 ? 31.562 -17.516 -6.543 1 83.56 326 ARG B CA 1
ATOM 6723 C C . ARG B 1 326 ? 31.5 -17.031 -5.102 1 83.56 326 ARG B C 1
ATOM 6725 O O . ARG B 1 326 ? 31.891 -15.898 -4.805 1 83.56 326 ARG B O 1
ATOM 6732 N N . VAL B 1 327 ? 31.078 -17.969 -4.258 1 86.12 327 VAL B N 1
ATOM 6733 C CA . VAL B 1 327 ? 30.891 -17.531 -2.875 1 86.12 327 VAL B CA 1
ATOM 6734 C C . VAL B 1 327 ? 32.125 -17.875 -2.057 1 86.12 327 VAL B C 1
ATOM 6736 O O . VAL B 1 327 ? 32.156 -17.703 -0.835 1 86.12 327 VAL B O 1
ATOM 6739 N N . ASN B 1 328 ? 33.125 -18.297 -2.66 1 84.62 328 ASN B N 1
ATOM 6740 C CA . ASN B 1 328 ? 34.344 -18.703 -1.983 1 84.62 328 ASN B CA 1
ATOM 6741 C C . ASN B 1 328 ? 34.062 -19.625 -0.795 1 84.62 328 ASN B C 1
ATOM 6743 O O . ASN B 1 328 ? 34.5 -19.344 0.325 1 84.62 328 ASN B O 1
ATOM 6747 N N . ALA B 1 329 ? 33.312 -20.641 -1.115 1 88.38 329 ALA B N 1
ATOM 6748 C CA . ALA B 1 329 ? 32.969 -21.594 -0.065 1 88.38 329 ALA B CA 1
ATOM 6749 C C . ALA B 1 329 ? 34.188 -22.391 0.405 1 88.38 329 ALA B C 1
ATOM 6751 O O . ALA B 1 329 ? 35.031 -22.781 -0.406 1 88.38 329 ALA B O 1
ATOM 6752 N N . PRO B 1 330 ? 34.25 -22.547 1.688 1 86.75 330 PRO B N 1
ATOM 6753 C CA . PRO B 1 330 ? 35.375 -23.328 2.211 1 86.75 330 PRO B CA 1
ATOM 6754 C C . PRO B 1 330 ? 35.281 -24.812 1.815 1 86.75 330 PRO B C 1
ATOM 6756 O O . PRO B 1 330 ? 34.25 -25.25 1.312 1 86.75 330 PRO B O 1
ATOM 6759 N N . GLU B 1 331 ? 36.406 -25.422 2.049 1 87.38 331 GLU B N 1
ATOM 6760 C CA . GLU B 1 331 ? 36.406 -26.859 1.792 1 87.38 331 GLU B CA 1
ATOM 6761 C C . GLU B 1 331 ? 35.406 -27.594 2.676 1 87.38 331 GLU B C 1
ATOM 6763 O O . GLU B 1 331 ? 35.188 -27.219 3.828 1 87.38 331 GLU B O 1
ATOM 6768 N N . GLY B 1 332 ? 34.781 -28.547 2.129 1 89.75 332 GLY B N 1
ATOM 6769 C CA . GLY B 1 332 ? 33.812 -29.344 2.885 1 89.75 332 GLY B CA 1
ATOM 6770 C C . GLY B 1 332 ? 32.406 -28.797 2.807 1 89.75 332 GLY B C 1
ATOM 6771 O O . GLY B 1 332 ? 31.484 -29.359 3.404 1 89.75 332 GLY B O 1
ATOM 6772 N N . VAL B 1 333 ? 32.281 -27.688 2.164 1 93.88 333 VAL B N 1
ATOM 6773 C CA . VAL B 1 333 ? 30.969 -27.109 2.014 1 93.88 333 VAL B CA 1
ATOM 6774 C C . VAL B 1 333 ? 30.406 -27.453 0.641 1 93.88 333 VAL B C 1
ATOM 6776 O O . VAL B 1 333 ? 31.109 -27.406 -0.364 1 93.88 333 VAL B O 1
ATOM 6779 N N . ARG B 1 334 ? 29.203 -27.938 0.589 1 95 334 ARG B N 1
ATOM 6780 C CA . ARG B 1 334 ? 28.484 -28.312 -0.628 1 95 334 ARG B CA 1
ATOM 6781 C C . ARG B 1 334 ? 27.109 -27.656 -0.678 1 95 334 ARG B C 1
ATOM 6783 O O . ARG B 1 334 ? 26.656 -27.078 0.313 1 95 334 ARG B O 1
ATOM 6790 N N . LEU B 1 335 ? 26.562 -27.703 -1.829 1 93.94 335 LEU B N 1
ATOM 6791 C CA . LEU B 1 335 ? 25.172 -27.281 -1.947 1 93.94 335 LEU B CA 1
ATOM 6792 C C . LEU B 1 335 ? 24.219 -28.469 -1.72 1 93.94 335 LEU B C 1
ATOM 6794 O O . LEU B 1 335 ? 24.297 -29.469 -2.426 1 93.94 335 LEU B O 1
ATOM 6798 N N . ALA B 1 336 ? 23.359 -28.297 -0.843 1 93.5 336 ALA B N 1
ATOM 6799 C CA . ALA B 1 336 ? 22.438 -29.359 -0.487 1 93.5 336 ALA B CA 1
ATOM 6800 C C . ALA B 1 336 ? 21.547 -29.75 -1.676 1 93.5 336 ALA B C 1
ATOM 6802 O O . ALA B 1 336 ? 21.141 -30.906 -1.807 1 93.5 336 ALA B O 1
ATOM 6803 N N . CYS B 1 337 ? 21.234 -28.797 -2.539 1 88.81 337 CYS B N 1
ATOM 6804 C CA . CYS B 1 337 ? 20.344 -29.016 -3.662 1 88.81 337 CYS B CA 1
ATOM 6805 C C . CYS B 1 337 ? 21.016 -29.844 -4.75 1 88.81 337 CYS B C 1
ATOM 6807 O O . CYS B 1 337 ? 20.344 -30.469 -5.566 1 88.81 337 CYS B O 1
ATOM 6809 N N . GLN B 1 338 ? 22.328 -29.891 -4.723 1 89.69 338 GLN B N 1
ATOM 6810 C CA . GLN B 1 338 ? 23.047 -30.562 -5.801 1 89.69 338 GLN B CA 1
ATOM 6811 C C . GLN B 1 338 ? 23.703 -31.844 -5.312 1 89.69 338 GLN B C 1
ATOM 6813 O O . GLN B 1 338 ? 23.922 -32.781 -6.094 1 89.69 338 GLN B O 1
ATOM 6818 N N . LEU B 1 339 ? 23.969 -31.922 -4.047 1 93.06 339 LEU B N 1
ATOM 6819 C CA . LEU B 1 339 ? 24.703 -33.062 -3.496 1 93.06 339 LEU B CA 1
ATOM 6820 C C . LEU B 1 339 ? 23.781 -34.281 -3.34 1 93.06 339 LEU B C 1
ATOM 6822 O O . LEU B 1 339 ? 22.781 -34.188 -2.637 1 93.06 339 LEU B O 1
ATOM 6826 N N . ARG B 1 340 ? 24.172 -35.281 -3.945 1 91.25 340 ARG B N 1
ATOM 6827 C CA . ARG B 1 340 ? 23.516 -36.594 -3.822 1 91.25 340 ARG B CA 1
ATOM 6828 C C . ARG B 1 340 ? 24.469 -37.625 -3.262 1 91.25 340 ARG B C 1
ATOM 6830 O O . ARG B 1 340 ? 25.156 -38.312 -4.02 1 91.25 340 ARG B O 1
ATOM 6837 N N . PRO B 1 341 ? 24.391 -37.781 -1.987 1 90.12 341 PRO B N 1
ATOM 6838 C CA . PRO B 1 341 ? 25.359 -38.656 -1.352 1 90.12 341 PRO B CA 1
ATOM 6839 C C . PRO B 1 341 ? 25.172 -40.125 -1.737 1 90.12 341 PRO B C 1
ATOM 6841 O O . PRO B 1 341 ? 24.047 -40.531 -2.047 1 90.12 341 PRO B O 1
ATOM 6844 N N . GLN B 1 342 ? 26.266 -40.875 -1.684 1 86.75 342 GLN B N 1
ATOM 6845 C CA . GLN B 1 342 ? 26.25 -42.281 -2.033 1 86.75 342 GLN B CA 1
ATOM 6846 C C . GLN B 1 342 ? 26.453 -43.156 -0.799 1 86.75 342 GLN B C 1
ATOM 6848 O O . GLN B 1 342 ? 26.312 -44.375 -0.868 1 86.75 342 GLN B O 1
ATOM 6853 N N . GLY B 1 343 ? 26.828 -42.594 0.301 1 86.5 343 GLY B N 1
ATOM 6854 C CA . GLY B 1 343 ? 27.047 -43.281 1.561 1 86.5 343 GLY B CA 1
ATOM 6855 C C . GLY B 1 343 ? 26.609 -42.469 2.77 1 86.5 343 GLY B C 1
ATOM 6856 O O . GLY B 1 343 ? 25.812 -41.531 2.648 1 86.5 343 GLY B O 1
ATOM 6857 N N . ARG B 1 344 ? 27.172 -42.906 3.92 1 90.81 344 ARG B N 1
ATOM 6858 C CA . ARG B 1 344 ? 26.859 -42.219 5.16 1 90.81 344 ARG B CA 1
ATOM 6859 C C . ARG B 1 344 ? 27.609 -40.875 5.234 1 90.81 344 ARG B C 1
ATOM 6861 O O . ARG B 1 344 ? 28.828 -40.812 5.039 1 90.81 344 ARG B O 1
ATOM 6868 N N . VAL B 1 345 ? 26.797 -39.781 5.434 1 93.69 345 VAL B N 1
ATOM 6869 C CA . VAL B 1 345 ? 27.422 -38.469 5.484 1 93.69 345 VAL B CA 1
ATOM 6870 C C . VAL B 1 345 ? 26.844 -37.656 6.652 1 93.69 345 VAL B C 1
ATOM 6872 O O . VAL B 1 345 ? 25.672 -37.812 7 1 93.69 345 VAL B O 1
ATOM 6875 N N . ARG B 1 346 ? 27.719 -36.875 7.266 1 94.31 346 ARG B N 1
ATOM 6876 C CA . ARG B 1 346 ? 27.281 -35.875 8.25 1 94.31 346 ARG B CA 1
ATOM 6877 C C . ARG B 1 346 ? 27 -34.531 7.586 1 94.31 346 ARG B C 1
ATOM 6879 O O . ARG B 1 346 ? 27.812 -34.031 6.809 1 94.31 346 ARG B O 1
ATOM 6886 N N . VAL B 1 347 ? 25.859 -34.062 7.828 1 94.38 347 VAL B N 1
ATOM 6887 C CA . VAL B 1 347 ? 25.422 -32.812 7.168 1 94.38 347 VAL B CA 1
ATOM 6888 C C . VAL B 1 347 ? 25.094 -31.766 8.211 1 94.38 347 VAL B C 1
ATOM 6890 O O . VAL B 1 347 ? 24.344 -32.031 9.156 1 94.38 347 VAL B O 1
ATOM 6893 N N . THR B 1 348 ? 25.625 -30.547 8.102 1 91.88 348 THR B N 1
ATOM 6894 C CA . THR B 1 348 ? 25.297 -29.406 8.938 1 91.88 348 THR B CA 1
ATOM 6895 C C . THR B 1 348 ? 24.891 -28.203 8.086 1 91.88 348 THR B C 1
ATOM 6897 O O . THR B 1 348 ? 25.719 -27.594 7.434 1 91.88 348 THR B O 1
ATOM 6900 N N . PRO B 1 349 ? 23.625 -27.906 8.133 1 90.12 349 PRO B N 1
ATOM 6901 C CA . PRO B 1 349 ? 23.234 -26.703 7.395 1 90.12 349 PRO B CA 1
ATOM 6902 C C . PRO B 1 349 ? 23.906 -25.438 7.914 1 90.12 349 PRO B C 1
ATOM 6904 O O . PRO B 1 349 ? 24.016 -25.25 9.125 1 90.12 349 PRO B O 1
ATOM 6907 N N . LEU B 1 350 ? 24.266 -24.609 6.977 1 87.12 350 LEU B N 1
ATOM 6908 C CA . LEU B 1 350 ? 24.984 -23.391 7.363 1 87.12 350 LEU B CA 1
ATOM 6909 C C . LEU B 1 350 ? 24.016 -22.234 7.578 1 87.12 350 LEU B C 1
ATOM 6911 O O . LEU B 1 350 ? 24.328 -21.281 8.297 1 87.12 350 LEU B O 1
ATOM 6915 N N . PHE B 1 351 ? 22.891 -22.297 6.848 1 84.31 351 PHE B N 1
ATOM 6916 C CA . PHE B 1 351 ? 21.891 -21.234 6.961 1 84.31 351 PHE B CA 1
ATOM 6917 C C . PHE B 1 351 ? 20.641 -21.734 7.656 1 84.31 351 PHE B C 1
ATOM 6919 O O . PHE B 1 351 ? 20.219 -22.875 7.434 1 84.31 351 PHE B O 1
ATOM 6926 N N . GLN B 1 352 ? 20.156 -20.969 8.547 1 75.44 352 GLN B N 1
ATOM 6927 C CA . GLN B 1 352 ? 18.875 -21.297 9.203 1 75.44 352 GLN B CA 1
ATOM 6928 C C . GLN B 1 352 ? 17.75 -20.406 8.68 1 75.44 352 GLN B C 1
ATOM 6930 O O . GLN B 1 352 ? 17.953 -19.203 8.469 1 75.44 352 GLN B O 1
ATOM 6935 N N . PRO B 1 353 ? 16.703 -21.109 8.234 1 66.19 353 PRO B N 1
ATOM 6936 C CA . PRO B 1 353 ? 15.57 -20.266 7.832 1 66.19 353 PRO B CA 1
ATOM 6937 C C . PRO B 1 353 ? 15.102 -19.344 8.945 1 66.19 353 PRO B C 1
ATOM 6939 O O . PRO B 1 353 ? 15.156 -19.703 10.125 1 66.19 353 PRO B O 1
ATOM 6942 N N . GLY B 1 354 ? 15.172 -18.031 8.797 1 57.84 354 GLY B N 1
ATOM 6943 C CA . GLY B 1 354 ? 14.688 -17.094 9.805 1 57.84 354 GLY B CA 1
ATOM 6944 C C . GLY B 1 354 ? 13.195 -17.188 10.039 1 57.84 354 GLY B C 1
ATOM 6945 O O . GLY B 1 354 ? 12.5 -17.969 9.383 1 57.84 354 GLY B O 1
ATOM 6946 N N . ALA B 1 355 ? 12.719 -16.734 11.258 1 49.53 355 ALA B N 1
ATOM 6947 C CA . ALA B 1 355 ? 11.32 -16.75 11.664 1 49.53 355 ALA B CA 1
ATOM 6948 C C . ALA B 1 355 ? 10.43 -16.109 10.602 1 49.53 355 ALA B C 1
ATOM 6950 O O . ALA B 1 355 ? 9.25 -16.438 10.492 1 49.53 355 ALA B O 1
ATOM 6951 N N . GLY B 1 356 ? 10.852 -14.938 9.883 1 49.25 356 GLY B N 1
ATOM 6952 C CA . GLY B 1 356 ? 9.867 -14.148 9.156 1 49.25 356 GLY B CA 1
ATOM 6953 C C . GLY B 1 356 ? 9.711 -14.578 7.707 1 49.25 356 GLY B C 1
ATOM 6954 O O . GLY B 1 356 ? 10.617 -15.188 7.133 1 49.25 356 GLY B O 1
ATOM 6955 N N . PRO B 1 357 ? 8.57 -14.547 7.168 1 46.03 357 PRO B N 1
ATOM 6956 C CA . PRO B 1 357 ? 8.148 -14.938 5.82 1 46.03 357 PRO B CA 1
ATOM 6957 C C . PRO B 1 357 ? 8.961 -14.266 4.723 1 46.03 357 PRO B C 1
ATOM 6959 O O . PRO B 1 357 ? 8.719 -14.492 3.535 1 46.03 357 PRO B O 1
ATOM 6962 N N . ALA B 1 358 ? 9.859 -13.367 5.047 1 47.62 358 ALA B N 1
ATOM 6963 C CA . ALA B 1 358 ? 10.383 -12.336 4.156 1 47.62 358 ALA B CA 1
ATOM 6964 C C . ALA B 1 358 ? 11.172 -12.945 3.006 1 47.62 358 ALA B C 1
ATOM 6966 O O . ALA B 1 358 ? 11.055 -12.516 1.858 1 47.62 358 ALA B O 1
ATOM 6967 N N . ALA B 1 359 ? 12.18 -13.875 3.283 1 50.12 359 ALA B N 1
ATOM 6968 C CA . ALA B 1 359 ? 12.93 -14.469 2.176 1 50.12 359 ALA B CA 1
ATOM 6969 C C . ALA B 1 359 ? 11.984 -15.008 1.101 1 50.12 359 ALA B C 1
ATOM 6971 O O . ALA B 1 359 ? 12.32 -14.984 -0.087 1 50.12 359 ALA B O 1
ATOM 6972 N N . ALA B 1 360 ? 10.898 -15.43 1.592 1 49.16 360 ALA B N 1
ATOM 6973 C CA . ALA B 1 360 ? 9.883 -16.016 0.733 1 49.16 360 ALA B CA 1
ATOM 6974 C C . ALA B 1 360 ? 9.266 -14.977 -0.193 1 49.16 360 ALA B C 1
ATOM 6976 O O . ALA B 1 360 ? 8.57 -15.32 -1.15 1 49.16 360 ALA B O 1
ATOM 6977 N N . ARG B 1 361 ? 9.789 -13.703 0.052 1 55.91 361 ARG B N 1
ATOM 6978 C CA . ARG B 1 361 ? 9.109 -12.664 -0.705 1 55.91 361 ARG B CA 1
ATOM 6979 C C . ARG B 1 361 ? 9.898 -12.289 -1.957 1 55.91 361 ARG B C 1
ATOM 6981 O O . ARG B 1 361 ? 9.422 -11.508 -2.785 1 55.91 361 ARG B O 1
ATOM 6988 N N . LEU B 1 362 ? 11.141 -12.859 -1.927 1 59.03 362 LEU B N 1
ATOM 6989 C CA . LEU B 1 362 ? 11.875 -12.625 -3.166 1 59.03 362 LEU B CA 1
ATOM 6990 C C . LEU B 1 362 ? 11.484 -13.641 -4.234 1 59.03 362 LEU B C 1
ATOM 6992 O O . LEU B 1 362 ? 11.547 -14.844 -3.996 1 59.03 362 LEU B O 1
ATOM 6996 N N . GLY B 1 363 ? 10.688 -13.203 -5.281 1 59.94 363 GLY B N 1
ATOM 6997 C CA . GLY B 1 363 ? 9.898 -13.977 -6.219 1 59.94 363 GLY B CA 1
ATOM 6998 C C . GLY B 1 363 ? 10.727 -14.617 -7.316 1 59.94 363 GLY B C 1
ATOM 6999 O O . GLY B 1 363 ? 10.523 -15.781 -7.668 1 59.94 363 GLY B O 1
ATOM 7000 N N . SER B 1 364 ? 11.672 -13.781 -8.094 1 68.88 364 SER B N 1
ATOM 7001 C CA . SER B 1 364 ? 12.258 -14.32 -9.312 1 68.88 364 SER B CA 1
ATOM 7002 C C . SER B 1 364 ? 13.539 -13.586 -9.68 1 68.88 364 SER B C 1
ATOM 7004 O O . SER B 1 364 ? 13.758 -12.445 -9.258 1 68.88 364 SER B O 1
ATOM 7006 N N . GLU B 1 365 ? 14.547 -14.305 -10.18 1 78.06 365 GLU B N 1
ATOM 7007 C CA . GLU B 1 365 ? 15.703 -13.68 -10.82 1 78.06 365 GLU B CA 1
ATOM 7008 C C . GLU B 1 365 ? 15.344 -13.125 -12.195 1 78.06 365 GLU B C 1
ATOM 7010 O O . GLU B 1 365 ? 14.609 -13.766 -12.953 1 78.06 365 GLU B O 1
ATOM 7015 N N . ARG B 1 366 ? 15.766 -11.867 -12.461 1 83 366 ARG B N 1
ATOM 7016 C CA . ARG B 1 366 ? 15.477 -11.234 -13.742 1 83 366 ARG B CA 1
ATOM 7017 C C . ARG B 1 366 ? 16.688 -10.461 -14.25 1 83 366 ARG B C 1
ATOM 7019 O O . ARG B 1 366 ? 17.562 -10.07 -13.469 1 83 366 ARG B O 1
ATOM 7026 N N . GLN B 1 367 ? 16.75 -10.438 -15.594 1 90.69 367 GLN B N 1
ATOM 7027 C CA . GLN B 1 367 ? 17.719 -9.539 -16.234 1 90.69 367 GLN B CA 1
ATOM 7028 C C . GLN B 1 367 ? 17.109 -8.156 -16.438 1 90.69 367 GLN B C 1
ATOM 7030 O O . GLN B 1 367 ? 16.141 -8.008 -17.172 1 90.69 367 GLN B O 1
ATOM 7035 N N . VAL B 1 368 ? 17.734 -7.137 -15.742 1 95.31 368 VAL B N 1
ATOM 7036 C CA . VAL B 1 368 ? 17.125 -5.809 -15.805 1 95.31 368 VAL B CA 1
ATOM 7037 C C . VAL B 1 368 ? 18.203 -4.758 -16.062 1 95.31 368 VAL B C 1
ATOM 7039 O O . VAL B 1 368 ? 19.391 -5.035 -15.914 1 95.31 368 VAL B O 1
ATOM 7042 N N . ALA B 1 369 ? 17.812 -3.662 -16.562 1 98.25 369 ALA B N 1
ATOM 7043 C CA . ALA B 1 369 ? 18.625 -2.449 -16.578 1 98.25 369 ALA B CA 1
ATOM 7044 C C . ALA B 1 369 ? 18.234 -1.512 -15.438 1 98.25 369 ALA B C 1
ATOM 7046 O O . ALA B 1 369 ? 17.047 -1.277 -15.203 1 98.25 369 ALA B O 1
ATOM 7047 N N . VAL B 1 370 ? 19.234 -1.055 -14.734 1 98.31 370 VAL B N 1
ATOM 7048 C CA . VAL B 1 370 ? 19 -0.196 -13.578 1 98.31 370 VAL B CA 1
ATOM 7049 C C . VAL B 1 370 ? 19.562 1.202 -13.852 1 98.31 370 VAL B C 1
ATOM 7051 O O . VAL B 1 370 ? 20.734 1.355 -14.203 1 98.31 370 VAL B O 1
ATOM 7054 N N . LEU B 1 371 ? 18.703 2.18 -13.703 1 98.69 371 LEU B N 1
ATOM 7055 C CA . LEU B 1 371 ? 19.078 3.578 -13.898 1 98.69 371 LEU B CA 1
ATOM 7056 C C . LEU B 1 371 ? 18.969 4.352 -12.586 1 98.69 371 LEU B C 1
ATOM 7058 O O . LEU B 1 371 ? 17.938 4.324 -11.93 1 98.69 371 LEU B O 1
ATOM 7062 N N . PHE B 1 372 ? 20.062 4.961 -12.227 1 98.38 372 PHE B N 1
ATOM 7063 C CA . PHE B 1 372 ? 20.047 5.879 -11.094 1 98.38 372 PHE B CA 1
ATOM 7064 C C . PHE B 1 372 ? 20.141 7.324 -11.57 1 98.38 372 PHE B C 1
ATOM 7066 O O . PHE B 1 372 ? 20.906 7.641 -12.484 1 98.38 372 PHE B O 1
ATOM 7073 N N . VAL B 1 373 ? 19.344 8.18 -11.008 1 98.19 373 VAL B N 1
ATOM 7074 C CA . VAL B 1 373 ? 19.359 9.625 -11.234 1 98.19 373 VAL B CA 1
ATOM 7075 C C . VAL B 1 373 ? 19.547 10.352 -9.906 1 98.19 373 VAL B C 1
ATOM 7077 O O . VAL B 1 373 ? 18.844 10.062 -8.93 1 98.19 373 VAL B O 1
ATOM 7080 N N . ASP B 1 374 ? 20.422 11.266 -9.852 1 96.75 374 ASP B N 1
ATOM 7081 C CA . ASP B 1 374 ? 20.688 11.977 -8.602 1 96.75 374 ASP B CA 1
ATOM 7082 C C . ASP B 1 374 ? 20.922 13.461 -8.852 1 96.75 374 ASP B C 1
ATOM 7084 O O . ASP B 1 374 ? 21.594 13.836 -9.82 1 96.75 374 ASP B O 1
ATOM 7088 N N . LEU B 1 375 ? 20.375 14.297 -7.938 1 95.25 375 LEU B N 1
ATOM 7089 C CA . LEU B 1 375 ? 20.562 15.742 -8.023 1 95.25 375 LEU B CA 1
ATOM 7090 C C . LEU B 1 375 ? 21.953 16.141 -7.508 1 95.25 375 LEU B C 1
ATOM 7092 O O . LEU B 1 375 ? 22.422 15.586 -6.508 1 95.25 375 LEU B O 1
ATOM 7096 N N . ARG B 1 376 ? 22.531 17.031 -8.266 1 93.25 376 ARG B N 1
ATOM 7097 C CA . ARG B 1 376 ? 23.828 17.562 -7.84 1 93.25 376 ARG B CA 1
ATOM 7098 C C . ARG B 1 376 ? 23.641 18.812 -6.984 1 93.25 376 ARG B C 1
ATOM 7100 O O . ARG B 1 376 ? 22.766 19.625 -7.254 1 93.25 376 ARG B O 1
ATOM 7107 N N . ARG B 1 377 ? 24.422 18.953 -5.93 1 87.06 377 ARG B N 1
ATOM 7108 C CA . ARG B 1 377 ? 24.438 20.109 -5.035 1 87.06 377 ARG B CA 1
ATOM 7109 C C . ARG B 1 377 ? 23.109 20.234 -4.297 1 87.06 377 ARG B C 1
ATOM 7111 O O . ARG B 1 377 ? 22.625 21.359 -4.062 1 87.06 377 ARG B O 1
ATOM 7118 N N . TRP B 1 378 ? 22.453 19.188 -4.137 1 87.5 378 TRP B N 1
ATOM 7119 C CA . TRP B 1 378 ? 21.172 19.141 -3.432 1 87.5 378 TRP B CA 1
ATOM 7120 C C . TRP B 1 378 ? 21.344 19.562 -1.975 1 87.5 378 TRP B C 1
ATOM 7122 O O . TRP B 1 378 ? 20.5 20.266 -1.423 1 87.5 378 TRP B O 1
ATOM 7132 N N . SER B 1 379 ? 22.453 19.109 -1.355 1 84.81 379 SER B N 1
ATOM 7133 C CA . SER B 1 379 ? 22.688 19.391 0.057 1 84.81 379 SER B CA 1
ATOM 7134 C C . SER B 1 379 ? 22.766 20.891 0.309 1 84.81 379 SER B C 1
ATOM 7136 O O . SER B 1 379 ? 22.281 21.391 1.324 1 84.81 379 SER B O 1
ATOM 7138 N N . GLY B 1 380 ? 23.328 21.609 -0.646 1 85 380 GLY B N 1
ATOM 7139 C CA . GLY B 1 380 ? 23.391 23.047 -0.525 1 85 380 GLY B CA 1
ATOM 7140 C C . GLY B 1 380 ? 22.016 23.719 -0.603 1 85 380 GLY B C 1
ATOM 7141 O O . GLY B 1 380 ? 21.719 24.625 0.168 1 85 380 GLY B O 1
ATOM 7142 N N . LEU B 1 381 ? 21.234 23.234 -1.474 1 86.25 381 LEU B N 1
ATOM 7143 C CA . LEU B 1 381 ? 19.875 23.75 -1.601 1 86.25 381 LEU B CA 1
ATOM 7144 C C . LEU B 1 381 ? 19.062 23.438 -0.354 1 86.25 381 LEU B C 1
ATOM 7146 O O . LEU B 1 381 ? 18.281 24.266 0.115 1 86.25 381 LEU B O 1
ATOM 7150 N N . ALA B 1 382 ? 19.281 22.281 0.139 1 86.06 382 ALA B N 1
ATOM 7151 C CA . ALA B 1 382 ? 18.5 21.812 1.285 1 86.06 382 ALA B CA 1
ATOM 7152 C C . ALA B 1 382 ? 18.812 22.641 2.527 1 86.06 382 ALA B C 1
ATOM 7154 O O . ALA B 1 382 ? 17.938 22.828 3.391 1 86.06 382 ALA B O 1
ATOM 7155 N N . GLU B 1 383 ? 19.953 23.156 2.637 1 84.44 383 GLU B N 1
ATOM 7156 C CA . GLU B 1 383 ? 20.344 23.953 3.797 1 84.44 383 GLU B CA 1
ATOM 7157 C C . GLU B 1 383 ? 19.625 25.297 3.811 1 84.44 383 GLU B C 1
ATOM 7159 O O . GLU B 1 383 ? 19.328 25.844 4.879 1 84.44 383 GLU B O 1
ATOM 7164 N N . ARG B 1 384 ? 19.266 25.734 2.658 1 83.56 384 ARG B N 1
ATOM 7165 C CA . ARG B 1 384 ? 18.797 27.109 2.555 1 83.56 384 ARG B CA 1
ATOM 7166 C C . ARG B 1 384 ? 17.281 27.172 2.322 1 83.56 384 ARG B C 1
ATOM 7168 O O . ARG B 1 384 ? 16.734 28.234 2.062 1 83.56 384 ARG B O 1
ATOM 7175 N N . GLN B 1 385 ? 16.719 26.047 2.383 1 85 385 GLN B N 1
ATOM 7176 C CA . GLN B 1 385 ? 15.297 26.031 2.09 1 85 385 GLN B CA 1
ATOM 7177 C C . GLN B 1 385 ? 14.516 25.375 3.227 1 85 385 GLN B C 1
ATOM 7179 O O . GLN B 1 385 ? 15.062 24.594 3.996 1 85 385 GLN B O 1
ATOM 7184 N N . TRP B 1 386 ? 13.32 25.828 3.322 1 83.75 386 TRP B N 1
ATOM 7185 C CA . TRP B 1 386 ? 12.422 25.188 4.27 1 83.75 386 TRP B CA 1
ATOM 7186 C C . TRP B 1 386 ? 12.031 23.797 3.783 1 83.75 386 TRP B C 1
ATOM 7188 O O . TRP B 1 386 ? 12.062 23.516 2.582 1 83.75 386 TRP B O 1
ATOM 7198 N N . PRO B 1 387 ? 11.656 22.922 4.723 1 83.19 387 PRO B N 1
ATOM 7199 C CA . PRO B 1 387 ? 11.305 21.547 4.344 1 83.19 387 PRO B CA 1
ATOM 7200 C C . PRO B 1 387 ? 10.211 21.5 3.283 1 83.19 387 PRO B C 1
ATOM 7202 O O . PRO B 1 387 ? 10.289 20.688 2.352 1 83.19 387 PRO B O 1
ATOM 7205 N N . PHE B 1 388 ? 9.289 22.344 3.375 1 79.94 388 PHE B N 1
ATOM 7206 C CA . PHE B 1 388 ? 8.188 22.328 2.418 1 79.94 388 PHE B CA 1
ATOM 7207 C C . PHE B 1 388 ? 8.672 22.734 1.03 1 79.94 388 PHE B C 1
ATOM 7209 O O . PHE B 1 388 ? 8.172 22.234 0.021 1 79.94 388 PHE B O 1
ATOM 7216 N N . ASP B 1 389 ? 9.617 23.672 1 1 85 389 ASP B N 1
ATOM 7217 C CA . ASP B 1 389 ? 10.203 24.062 -0.276 1 85 389 ASP B CA 1
ATOM 7218 C C . ASP B 1 389 ? 10.922 22.891 -0.94 1 85 389 ASP B C 1
ATOM 7220 O O . ASP B 1 389 ? 10.789 22.688 -2.146 1 85 389 ASP B O 1
ATOM 7224 N N . LEU B 1 390 ? 11.602 22.219 -0.101 1 87 390 LEU B N 1
ATOM 7225 C CA . LEU B 1 390 ? 12.336 21.062 -0.595 1 87 390 LEU B CA 1
ATOM 7226 C C . LEU B 1 390 ? 11.383 19.984 -1.102 1 87 390 LEU B C 1
ATOM 7228 O O . LEU B 1 390 ? 11.648 19.359 -2.129 1 87 390 LEU B O 1
ATOM 7232 N N . ALA B 1 391 ? 10.398 19.812 -0.349 1 85 391 ALA B N 1
ATOM 7233 C CA . ALA B 1 391 ? 9.398 18.812 -0.742 1 85 391 ALA B CA 1
ATOM 7234 C C . ALA B 1 391 ? 8.805 19.156 -2.109 1 85 391 ALA B C 1
ATOM 7236 O O . ALA B 1 391 ? 8.555 18.25 -2.918 1 85 391 ALA B O 1
ATOM 7237 N N . TRP B 1 392 ? 8.555 20.422 -2.309 1 84.5 392 TRP B N 1
ATOM 7238 C CA . TRP B 1 392 ? 8.023 20.844 -3.598 1 84.5 392 TRP B CA 1
ATOM 7239 C C . TRP B 1 392 ? 9.008 20.547 -4.719 1 84.5 392 TRP B C 1
ATOM 7241 O O . TRP B 1 392 ? 8.617 20.078 -5.789 1 84.5 392 TRP B O 1
ATOM 7251 N N . VAL B 1 393 ? 10.227 20.875 -4.523 1 88.69 393 VAL B N 1
ATOM 7252 C CA . VAL B 1 393 ? 11.25 20.625 -5.531 1 88.69 393 VAL B CA 1
ATOM 7253 C C . VAL B 1 393 ? 11.312 19.141 -5.848 1 88.69 393 VAL B C 1
ATOM 7255 O O . VAL B 1 393 ? 11.375 18.75 -7.016 1 88.69 393 VAL B O 1
ATOM 7258 N N . LEU B 1 394 ? 11.336 18.359 -4.816 1 90.31 394 LEU B N 1
ATOM 7259 C CA . LEU B 1 394 ? 11.406 16.906 -5.012 1 90.31 394 LEU B CA 1
ATOM 7260 C C . LEU B 1 394 ? 10.188 16.406 -5.77 1 90.31 394 LEU B C 1
ATOM 7262 O O . LEU B 1 394 ? 10.305 15.516 -6.617 1 90.31 394 LEU B O 1
ATOM 7266 N N . ASP B 1 395 ? 9.133 16.953 -5.449 1 87.5 395 ASP B N 1
ATOM 7267 C CA . ASP B 1 395 ? 7.906 16.562 -6.137 1 87.5 395 ASP B CA 1
ATOM 7268 C C . ASP B 1 395 ? 8 16.844 -7.637 1 87.5 395 ASP B C 1
ATOM 7270 O O . ASP B 1 395 ? 7.621 16 -8.453 1 87.5 395 ASP B O 1
ATOM 7274 N N . GLN B 1 396 ? 8.477 18.047 -7.934 1 89.5 396 GLN B N 1
ATOM 7275 C CA . GLN B 1 396 ? 8.672 18.406 -9.336 1 89.5 396 GLN B CA 1
ATOM 7276 C C . GLN B 1 396 ? 9.695 17.5 -10.008 1 89.5 396 GLN B C 1
ATOM 7278 O O . GLN B 1 396 ? 9.508 17.078 -11.148 1 89.5 396 GLN B O 1
ATOM 7283 N N . TYR B 1 397 ? 10.703 17.266 -9.328 1 93.19 397 TYR B N 1
ATOM 7284 C CA . TYR B 1 397 ? 11.789 16.406 -9.789 1 93.19 397 TYR B CA 1
ATOM 7285 C C . TYR B 1 397 ? 11.297 14.977 -10.031 1 93.19 397 TYR B C 1
ATOM 7287 O O . TYR B 1 397 ? 11.531 14.406 -11.102 1 93.19 397 TYR B O 1
ATOM 7295 N N . PHE B 1 398 ? 10.562 14.414 -9.109 1 93.88 398 PHE B N 1
ATOM 7296 C CA . PHE B 1 398 ? 10.062 13.047 -9.195 1 93.88 398 PHE B CA 1
ATOM 7297 C C . PHE B 1 398 ? 9.047 12.914 -10.32 1 93.88 398 PHE B C 1
ATOM 7299 O O . PHE B 1 398 ? 9 11.891 -11.008 1 93.88 398 PHE B O 1
ATOM 7306 N N . GLU B 1 399 ? 8.258 13.898 -10.492 1 90.81 399 GLU B N 1
ATOM 7307 C CA . GLU B 1 399 ? 7.281 13.875 -11.57 1 90.81 399 GLU B CA 1
ATOM 7308 C C . GLU B 1 399 ? 7.965 13.805 -12.938 1 90.81 399 GLU B C 1
ATOM 7310 O O . GLU B 1 399 ? 7.547 13.039 -13.812 1 90.81 399 GLU B O 1
ATOM 7315 N N . ARG B 1 400 ? 8.961 14.555 -13.094 1 94.44 400 ARG B N 1
ATOM 7316 C CA . ARG B 1 400 ? 9.656 14.633 -14.375 1 94.44 400 ARG B CA 1
ATOM 7317 C C . ARG B 1 400 ? 10.445 13.359 -14.641 1 94.44 400 ARG B C 1
ATOM 7319 O O . ARG B 1 400 ? 10.375 12.797 -15.742 1 94.44 400 ARG B O 1
ATOM 7326 N N . VAL B 1 401 ? 11.117 12.891 -13.648 1 96.94 401 VAL B N 1
ATOM 7327 C CA . VAL B 1 401 ? 11.891 11.672 -13.805 1 96.94 401 VAL B CA 1
ATOM 7328 C C . VAL B 1 401 ? 10.953 10.477 -13.938 1 96.94 401 VAL B C 1
ATOM 7330 O O . VAL B 1 401 ? 11.117 9.641 -14.828 1 96.94 401 VAL B O 1
ATOM 7333 N N . GLY B 1 402 ? 9.992 10.398 -13.047 1 94.62 402 GLY B N 1
ATOM 7334 C CA . GLY B 1 402 ? 9.055 9.289 -13.047 1 94.62 402 GLY B CA 1
ATOM 7335 C C . GLY B 1 402 ? 8.297 9.148 -14.359 1 94.62 402 GLY B C 1
ATOM 7336 O O . GLY B 1 402 ? 8.172 8.047 -14.891 1 94.62 402 GLY B O 1
ATOM 7337 N N . SER B 1 403 ? 7.793 10.266 -14.898 1 93.5 403 SER B N 1
ATOM 7338 C CA . SER B 1 403 ? 7.043 10.234 -16.156 1 93.5 403 SER B CA 1
ATOM 7339 C C . SER B 1 403 ? 7.93 9.797 -17.312 1 93.5 403 SER B C 1
ATOM 7341 O O . SER B 1 403 ? 7.496 9.023 -18.172 1 93.5 403 SER B O 1
ATOM 7343 N N . ALA B 1 404 ? 9.117 10.281 -17.328 1 96.25 404 ALA B N 1
ATOM 7344 C CA . ALA B 1 404 ? 10.055 9.898 -18.375 1 96.25 404 ALA B CA 1
ATOM 7345 C C . ALA B 1 404 ? 10.336 8.398 -18.328 1 96.25 404 ALA B C 1
ATOM 7347 O O . ALA B 1 404 ? 10.367 7.734 -19.375 1 96.25 404 ALA B O 1
ATOM 7348 N N . VAL B 1 405 ? 10.547 7.875 -17.188 1 96.88 405 VAL B N 1
ATOM 7349 C CA . VAL B 1 405 ? 10.828 6.453 -17 1 96.88 405 VAL B CA 1
ATOM 7350 C C . VAL B 1 405 ? 9.625 5.621 -17.422 1 96.88 405 VAL B C 1
ATOM 7352 O O . VAL B 1 405 ? 9.766 4.664 -18.188 1 96.88 405 VAL B O 1
ATOM 7355 N N . ARG B 1 406 ? 8.477 5.992 -17.031 1 91.5 406 ARG B N 1
ATOM 7356 C CA . ARG B 1 406 ? 7.258 5.242 -17.328 1 91.5 406 ARG B CA 1
ATOM 7357 C C . ARG B 1 406 ? 6.961 5.262 -18.812 1 91.5 406 ARG B C 1
ATOM 7359 O O . ARG B 1 406 ? 6.629 4.227 -19.406 1 91.5 406 ARG B O 1
ATOM 7366 N N . GLU B 1 407 ? 7.09 6.402 -19.344 1 92.12 407 GLU B N 1
ATOM 7367 C CA . GLU B 1 407 ? 6.797 6.555 -20.766 1 92.12 407 GLU B CA 1
ATOM 7368 C C . GLU B 1 407 ? 7.785 5.762 -21.625 1 92.12 407 GLU B C 1
ATOM 7370 O O . GLU B 1 407 ? 7.473 5.387 -22.75 1 92.12 407 GLU B O 1
ATOM 7375 N N . SER B 1 408 ? 8.953 5.477 -21.031 1 94.12 408 SER B N 1
ATOM 7376 C CA . SER B 1 408 ? 9.977 4.73 -21.766 1 94.12 408 SER B CA 1
ATOM 7377 C C . SER B 1 408 ? 9.875 3.234 -21.484 1 94.12 408 SER B C 1
ATOM 7379 O O . SER B 1 408 ? 10.742 2.459 -21.891 1 94.12 408 SER B O 1
ATOM 7381 N N . GLY B 1 409 ? 8.914 2.861 -20.719 1 89.56 409 GLY B N 1
ATOM 7382 C CA . GLY B 1 409 ? 8.664 1.448 -20.484 1 89.56 409 GLY B CA 1
ATOM 7383 C C . GLY B 1 409 ? 9.297 0.932 -19.203 1 89.56 409 GLY B C 1
ATOM 7384 O O . GLY B 1 409 ? 9.367 -0.279 -18.984 1 89.56 409 GLY B O 1
ATOM 7385 N N . GLY B 1 410 ? 9.766 1.845 -18.406 1 93 410 GLY B N 1
ATOM 7386 C CA . GLY B 1 410 ? 10.398 1.443 -17.156 1 93 410 GLY B CA 1
ATOM 7387 C C . GLY B 1 410 ? 9.5 1.619 -15.945 1 93 410 GLY B C 1
ATOM 7388 O O . GLY B 1 410 ? 8.344 2.043 -16.078 1 93 410 GLY B O 1
ATOM 7389 N N . LEU B 1 411 ? 10.023 1.184 -14.812 1 90.81 411 LEU B N 1
ATOM 7390 C CA . LEU B 1 411 ? 9.352 1.343 -13.531 1 90.81 411 LEU B CA 1
ATOM 7391 C C . LEU B 1 411 ? 10.148 2.256 -12.609 1 90.81 411 LEU B C 1
ATOM 7393 O O . LEU B 1 411 ? 11.234 1.889 -12.156 1 90.81 411 LEU B O 1
ATOM 7397 N N . PRO B 1 412 ? 9.586 3.479 -12.398 1 93.19 412 PRO B N 1
ATOM 7398 C CA . PRO B 1 412 ? 10.195 4.188 -11.266 1 93.19 412 PRO B CA 1
ATOM 7399 C C . PRO B 1 412 ? 10.07 3.418 -9.953 1 93.19 412 PRO B C 1
ATOM 7401 O O . PRO B 1 412 ? 8.961 3.205 -9.461 1 93.19 412 PRO B O 1
ATOM 7404 N N . ASN B 1 413 ? 11.117 3.004 -9.453 1 90.69 413 ASN B N 1
ATOM 7405 C CA . ASN B 1 413 ? 11.094 1.977 -8.414 1 90.69 413 ASN B CA 1
ATOM 7406 C C . ASN B 1 413 ? 11.227 2.584 -7.02 1 90.69 413 ASN B C 1
ATOM 7408 O O . ASN B 1 413 ? 10.406 2.318 -6.141 1 90.69 413 ASN B O 1
ATOM 7412 N N . GLN B 1 414 ? 12.336 3.387 -6.812 1 91.5 414 GLN B N 1
ATOM 7413 C CA . GLN B 1 414 ? 12.555 3.986 -5.5 1 91.5 414 GLN B CA 1
ATOM 7414 C C . GLN B 1 414 ? 12.875 5.473 -5.621 1 91.5 414 GLN B C 1
ATOM 7416 O O . GLN B 1 414 ? 13.609 5.883 -6.52 1 91.5 414 GLN B O 1
ATOM 7421 N N . PHE B 1 415 ? 12.25 6.223 -4.703 1 89.88 415 PHE B N 1
ATOM 7422 C CA . PHE B 1 415 ? 12.523 7.641 -4.527 1 89.88 415 PHE B CA 1
ATOM 7423 C C . PHE B 1 415 ? 13.195 7.898 -3.186 1 89.88 415 PHE B C 1
ATOM 7425 O O . PHE B 1 415 ? 12.539 7.871 -2.143 1 89.88 415 PHE B O 1
ATOM 7432 N N . ILE B 1 416 ? 14.383 8.125 -3.199 1 86.5 416 ILE B N 1
ATOM 7433 C CA . ILE B 1 416 ? 15.219 8.18 -2.004 1 86.5 416 ILE B CA 1
ATOM 7434 C C . ILE B 1 416 ? 15.82 9.57 -1.862 1 86.5 416 ILE B C 1
ATOM 7436 O O . ILE B 1 416 ? 16.984 9.797 -2.23 1 86.5 416 ILE B O 1
ATOM 7440 N N . GLY B 1 417 ? 15.148 10.414 -1.211 1 86.44 417 GLY B N 1
ATOM 7441 C CA . GLY B 1 417 ? 15.664 11.773 -1.14 1 86.44 417 GLY B CA 1
ATOM 7442 C C . GLY B 1 417 ? 15.758 12.445 -2.496 1 86.44 417 GLY B C 1
ATOM 7443 O O . GLY B 1 417 ? 14.75 12.602 -3.191 1 86.44 417 GLY B O 1
ATOM 7444 N N . ASP B 1 418 ? 17.078 12.648 -2.805 1 91.5 418 ASP B N 1
ATOM 7445 C CA . ASP B 1 418 ? 17.344 13.336 -4.062 1 91.5 418 ASP B CA 1
ATOM 7446 C C . ASP B 1 418 ? 17.719 12.352 -5.164 1 91.5 418 ASP B C 1
ATOM 7448 O O . ASP B 1 418 ? 18.125 12.75 -6.258 1 91.5 418 ASP B O 1
ATOM 7452 N N . SER B 1 419 ? 17.594 11.062 -4.848 1 93.62 419 SER B N 1
ATOM 7453 C CA . SER B 1 419 ? 17.938 10.031 -5.82 1 93.62 419 SER B CA 1
ATOM 7454 C C . SER B 1 419 ? 16.703 9.25 -6.258 1 93.62 419 SER B C 1
ATOM 7456 O O . SER B 1 419 ? 15.766 9.086 -5.48 1 93.62 419 SER B O 1
ATOM 7458 N N . VAL B 1 420 ? 16.734 8.844 -7.488 1 96.12 420 VAL B N 1
ATOM 7459 C CA . VAL B 1 420 ? 15.672 7.996 -8.031 1 96.12 420 VAL B CA 1
ATOM 7460 C C . VAL B 1 420 ? 16.281 6.75 -8.664 1 96.12 420 VAL B C 1
ATOM 7462 O O . VAL B 1 420 ? 17.281 6.832 -9.375 1 96.12 420 VAL B O 1
ATOM 7465 N N . MET B 1 421 ? 15.719 5.617 -8.352 1 96.62 421 MET B N 1
ATOM 7466 C CA . MET B 1 421 ? 16.094 4.363 -8.992 1 96.62 421 MET B CA 1
ATOM 7467 C C . MET B 1 421 ? 14.984 3.852 -9.898 1 96.62 421 MET B C 1
ATOM 7469 O O . MET B 1 421 ? 13.82 3.785 -9.484 1 96.62 421 MET B O 1
ATOM 7473 N N . ALA B 1 422 ? 15.344 3.525 -11.086 1 97.44 422 ALA B N 1
ATOM 7474 C CA . ALA B 1 422 ? 14.375 2.996 -12.039 1 97.44 422 ALA B CA 1
ATOM 7475 C C . ALA B 1 422 ? 14.805 1.621 -12.547 1 97.44 422 ALA B C 1
ATOM 7477 O O . ALA B 1 422 ? 16 1.348 -12.688 1 97.44 422 ALA B O 1
ATOM 7478 N N . LEU B 1 423 ? 13.828 0.787 -12.812 1 95.88 423 LEU B N 1
ATOM 7479 C CA . LEU B 1 423 ? 14.062 -0.559 -13.328 1 95.88 423 LEU B CA 1
ATOM 7480 C C . LEU B 1 423 ? 13.445 -0.731 -14.711 1 95.88 423 LEU B C 1
ATOM 7482 O O . LEU B 1 423 ? 12.336 -0.248 -14.961 1 95.88 423 LEU B O 1
ATOM 7486 N N . PHE B 1 424 ? 14.188 -1.353 -15.539 1 95.62 424 PHE B N 1
ATOM 7487 C CA . PHE B 1 424 ? 13.711 -1.727 -16.859 1 95.62 424 PHE B CA 1
ATOM 7488 C C . PHE B 1 424 ? 13.906 -3.217 -17.109 1 95.62 424 PHE B C 1
ATOM 7490 O O . PHE B 1 424 ? 14.906 -3.797 -16.672 1 95.62 424 PHE B O 1
ATOM 7497 N N . GLY B 1 425 ? 12.945 -3.863 -17.797 1 90.62 425 GLY B N 1
ATOM 7498 C CA . GLY B 1 425 ? 13.125 -5.258 -18.172 1 90.62 425 GLY B CA 1
ATOM 7499 C C . GLY B 1 425 ? 12.312 -6.215 -17.312 1 90.62 425 GLY B C 1
ATOM 7500 O O . GLY B 1 425 ? 12.57 -7.422 -17.312 1 90.62 425 GLY B O 1
ATOM 7501 N N . LEU B 1 426 ? 11.414 -5.676 -16.656 1 80.81 426 LEU B N 1
ATOM 7502 C CA . LEU B 1 426 ? 10.547 -6.547 -15.859 1 80.81 426 LEU B CA 1
ATOM 7503 C C . LEU B 1 426 ? 9.609 -7.34 -16.766 1 80.81 426 LEU B C 1
ATOM 7505 O O . LEU B 1 426 ? 9.211 -8.453 -16.422 1 80.81 426 LEU B O 1
ATOM 7509 N N . ASP B 1 427 ? 9.328 -6.746 -17.984 1 73 427 ASP B N 1
ATOM 7510 C CA . ASP B 1 427 ? 8.367 -7.398 -18.875 1 73 427 ASP B CA 1
ATOM 7511 C C . ASP B 1 427 ? 8.938 -7.543 -20.281 1 73 427 ASP B C 1
ATOM 7513 O O . ASP B 1 427 ? 8.188 -7.703 -21.25 1 73 427 ASP B O 1
ATOM 7517 N N . CYS B 1 428 ? 10.219 -7.34 -20.422 1 79.25 428 CYS B N 1
ATOM 7518 C CA . CYS B 1 428 ? 10.836 -7.445 -21.734 1 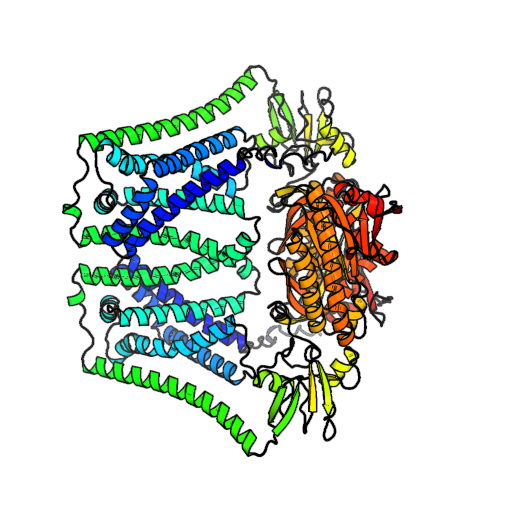79.25 428 CYS B CA 1
ATOM 7519 C C . CYS B 1 428 ? 12.258 -7.988 -21.641 1 79.25 428 CYS B C 1
ATOM 7521 O O . CYS B 1 428 ? 12.75 -8.242 -20.531 1 79.25 428 CYS B O 1
ATOM 7523 N N . ASP B 1 429 ? 12.844 -8.227 -22.828 1 87.38 429 ASP B N 1
ATOM 7524 C CA . ASP B 1 429 ? 14.203 -8.766 -22.844 1 87.38 429 ASP B CA 1
ATOM 7525 C C . ASP B 1 429 ? 15.227 -7.68 -22.5 1 87.38 429 ASP B C 1
ATOM 7527 O O . ASP B 1 429 ? 14.906 -6.488 -22.531 1 87.38 429 ASP B O 1
ATOM 7531 N N . LEU B 1 430 ? 16.422 -8.094 -22.219 1 93.56 430 LEU B N 1
ATOM 7532 C CA . LEU B 1 430 ? 17.453 -7.199 -21.703 1 93.56 430 LEU B CA 1
ATOM 7533 C C . LEU B 1 430 ? 17.875 -6.168 -22.75 1 93.56 430 LEU B C 1
ATOM 7535 O O . LEU B 1 430 ? 18.062 -4.992 -22.422 1 93.56 430 LEU B O 1
ATOM 7539 N N . PRO B 1 431 ? 18.031 -6.527 -24 1 94.56 431 PRO B N 1
ATOM 7540 C CA . PRO B 1 431 ? 18.375 -5.5 -25 1 94.56 431 PRO B CA 1
ATOM 7541 C C . PRO B 1 431 ? 17.312 -4.406 -25.109 1 94.56 431 PRO B C 1
ATOM 7543 O O . PRO B 1 431 ? 17.641 -3.221 -25.141 1 94.56 431 PRO B O 1
ATOM 7546 N N . THR B 1 432 ? 16.078 -4.824 -25.094 1 93.69 432 THR B N 1
ATOM 7547 C CA . THR B 1 432 ? 14.992 -3.85 -25.125 1 93.69 432 THR B CA 1
ATOM 7548 C C . THR B 1 432 ? 15.031 -2.98 -23.859 1 93.69 432 THR B C 1
ATOM 7550 O O . THR B 1 432 ? 14.82 -1.768 -23.938 1 93.69 432 THR B O 1
ATOM 7553 N N . ALA B 1 433 ? 15.281 -3.6 -22.766 1 96.06 433 ALA B N 1
ATOM 7554 C CA . ALA B 1 433 ? 15.375 -2.883 -21.5 1 96.06 433 ALA B CA 1
ATOM 7555 C C . ALA B 1 433 ? 16.453 -1.808 -21.562 1 96.06 433 ALA B C 1
ATOM 7557 O O . ALA B 1 433 ? 16.25 -0.683 -21.094 1 96.06 433 ALA B O 1
ATOM 7558 N N . CYS B 1 434 ? 17.516 -2.176 -22.109 1 97.56 434 CYS B N 1
ATOM 7559 C CA . CYS B 1 434 ? 18.641 -1.246 -22.234 1 97.56 434 CYS B CA 1
ATOM 7560 C C . CYS B 1 434 ? 18.281 -0.071 -23.125 1 97.56 434 CYS B C 1
ATOM 7562 O O . CYS B 1 434 ? 18.609 1.076 -22.812 1 97.56 434 CYS B O 1
ATOM 7564 N N . ARG B 1 435 ? 17.656 -0.347 -24.203 1 96.12 435 ARG B N 1
ATOM 7565 C CA . ARG B 1 435 ? 17.219 0.72 -25.109 1 96.12 435 ARG B CA 1
ATOM 7566 C C . ARG B 1 435 ? 16.219 1.64 -24.422 1 96.12 435 ARG B C 1
ATOM 7568 O O . ARG B 1 435 ? 16.281 2.861 -24.562 1 96.12 435 ARG B O 1
ATOM 7575 N N . GLN B 1 436 ? 15.328 1.05 -23.703 1 96.06 436 GLN B N 1
ATOM 7576 C CA . GLN B 1 436 ? 14.328 1.816 -22.953 1 96.06 436 GLN B CA 1
ATOM 7577 C C . GLN B 1 436 ? 14.984 2.711 -21.906 1 96.06 436 GLN B C 1
ATOM 7579 O O . GLN B 1 436 ? 14.578 3.863 -21.734 1 96.06 436 GLN B O 1
ATOM 7584 N N . ALA B 1 437 ? 15.945 2.176 -21.234 1 98.19 437 ALA B N 1
ATOM 7585 C CA . ALA B 1 437 ? 16.656 2.941 -20.219 1 98.19 437 ALA B CA 1
ATOM 7586 C C . ALA B 1 437 ? 17.375 4.141 -20.828 1 98.19 437 ALA B C 1
ATOM 7588 O O . ALA B 1 437 ? 17.375 5.23 -20.25 1 98.19 437 ALA B O 1
ATOM 7589 N N . LEU B 1 438 ? 17.938 3.93 -21.953 1 96.94 438 LEU B N 1
ATOM 7590 C CA . LEU B 1 438 ? 18.625 5.016 -22.656 1 96.94 438 LEU B CA 1
ATOM 7591 C C . LEU B 1 438 ? 17.641 6.07 -23.125 1 96.94 438 LEU B C 1
ATOM 7593 O O . LEU B 1 438 ? 17.906 7.27 -23.047 1 96.94 438 LEU B O 1
ATOM 7597 N N . ALA B 1 439 ? 16.562 5.609 -23.625 1 96.62 439 ALA B N 1
ATOM 7598 C CA . ALA B 1 439 ? 15.5 6.531 -24.016 1 96.62 439 ALA B CA 1
ATOM 7599 C C . ALA B 1 439 ? 15.016 7.355 -22.828 1 96.62 439 ALA B C 1
ATOM 7601 O O . ALA B 1 439 ? 14.75 8.555 -22.969 1 96.62 439 ALA B O 1
ATOM 7602 N N . ALA B 1 440 ? 14.875 6.688 -21.703 1 97.88 440 ALA B N 1
ATOM 7603 C CA . ALA B 1 440 ? 14.461 7.383 -20.484 1 97.88 440 ALA B CA 1
ATOM 7604 C C . ALA B 1 440 ? 15.484 8.445 -20.094 1 97.88 440 ALA B C 1
ATOM 7606 O O . ALA B 1 440 ? 15.109 9.547 -19.688 1 97.88 440 ALA B O 1
ATOM 7607 N N . ALA B 1 441 ? 16.734 8.094 -20.188 1 98.19 441 ALA B N 1
ATOM 7608 C CA . ALA B 1 441 ? 17.781 9.047 -19.844 1 98.19 441 ALA B CA 1
ATOM 7609 C C . ALA B 1 441 ? 17.688 10.297 -20.719 1 98.19 441 ALA B C 1
ATOM 7611 O O . ALA B 1 441 ? 17.859 11.414 -20.219 1 98.19 441 ALA B O 1
ATOM 7612 N N . ALA B 1 442 ? 17.484 10.102 -21.953 1 97.12 442 ALA B N 1
ATOM 7613 C CA . ALA B 1 442 ? 17.328 11.227 -22.875 1 97.12 442 ALA B CA 1
ATOM 7614 C C . ALA B 1 442 ? 16.109 12.07 -22.516 1 97.12 442 ALA B C 1
ATOM 7616 O O . ALA B 1 442 ? 16.188 13.305 -22.484 1 97.12 442 ALA B O 1
ATOM 7617 N N . ALA B 1 443 ? 15.039 11.406 -22.25 1 97.25 443 ALA B N 1
ATOM 7618 C CA . ALA B 1 443 ? 13.797 12.086 -21.906 1 97.25 443 ALA B CA 1
ATOM 7619 C C . ALA B 1 443 ? 13.938 12.859 -20.594 1 97.25 443 ALA B C 1
ATOM 7621 O O . ALA B 1 443 ? 13.406 13.961 -20.453 1 97.25 443 ALA B O 1
ATOM 7622 N N . ILE B 1 444 ? 14.602 12.297 -19.641 1 97.88 444 ILE B N 1
ATOM 7623 C CA . ILE B 1 444 ? 14.828 12.945 -18.344 1 97.88 444 ILE B CA 1
ATOM 7624 C C . ILE B 1 444 ? 15.609 14.242 -18.562 1 97.88 444 ILE B C 1
ATOM 7626 O O . ILE B 1 444 ? 15.25 15.281 -18.016 1 97.88 444 ILE B O 1
ATOM 7630 N N . GLU B 1 445 ? 16.609 14.164 -19.312 1 97.25 445 GLU B N 1
ATOM 7631 C CA . GLU B 1 445 ? 17.422 15.352 -19.578 1 97.25 445 GLU B CA 1
ATOM 7632 C C . GLU B 1 445 ? 16.578 16.453 -20.219 1 97.25 445 GLU B C 1
ATOM 7634 O O . GLU B 1 445 ? 16.672 17.609 -19.812 1 97.25 445 GLU B O 1
ATOM 7639 N N . GLU B 1 446 ? 15.836 16.078 -21.156 1 96.06 446 GLU B N 1
ATOM 7640 C CA . GLU B 1 446 ? 15 17.062 -21.859 1 96.06 446 GLU B CA 1
ATOM 7641 C C . GLU B 1 446 ? 14.031 17.734 -20.891 1 96.06 446 GLU B C 1
ATOM 7643 O O . GLU B 1 446 ? 13.875 18.969 -20.922 1 96.06 446 GLU B O 1
ATOM 7648 N N . ARG B 1 447 ? 13.438 16.984 -20.078 1 95.31 447 ARG B N 1
ATOM 7649 C CA . ARG B 1 447 ? 12.438 17.516 -19.156 1 95.31 447 ARG B CA 1
ATOM 7650 C C . ARG B 1 447 ? 13.086 18.359 -18.078 1 95.31 447 ARG B C 1
ATOM 7652 O O . ARG B 1 447 ? 12.547 19.406 -17.688 1 95.31 447 ARG B O 1
ATOM 7659 N N . MET B 1 448 ? 14.172 17.938 -17.625 1 95.56 448 MET B N 1
ATOM 7660 C CA . MET B 1 448 ? 14.891 18.672 -16.594 1 95.56 448 MET B CA 1
ATOM 7661 C C . MET B 1 448 ? 15.422 20 -17.141 1 95.56 448 MET B C 1
ATOM 7663 O O . MET B 1 448 ? 15.406 21.016 -16.438 1 95.56 448 MET B O 1
ATOM 7667 N N . GLU B 1 449 ? 15.859 19.969 -18.328 1 93.88 449 GLU B N 1
ATOM 7668 C CA . GLU B 1 449 ? 16.344 21.203 -18.953 1 93.88 449 GLU B CA 1
ATOM 7669 C C . GLU B 1 449 ? 15.227 22.203 -19.172 1 93.88 449 GLU B C 1
ATOM 7671 O O . GLU B 1 449 ? 15.422 23.406 -19 1 93.88 449 GLU B O 1
ATOM 7676 N N . ALA B 1 450 ? 14.141 21.719 -19.531 1 93.38 450 ALA B N 1
ATOM 7677 C CA . ALA B 1 450 ? 12.984 22.578 -19.719 1 93.38 450 ALA B CA 1
ATOM 7678 C C . ALA B 1 450 ? 12.578 23.25 -18.406 1 93.38 450 ALA B C 1
ATOM 7680 O O . ALA B 1 450 ? 12.117 24.391 -18.406 1 93.38 450 ALA B O 1
ATOM 7681 N N . TRP B 1 451 ? 12.773 22.516 -17.375 1 92.06 451 TRP B N 1
ATOM 7682 C CA . TRP B 1 451 ? 12.406 23.016 -16.047 1 92.06 451 TRP B CA 1
ATOM 7683 C C . TRP B 1 451 ? 13.461 23.984 -15.516 1 92.06 451 TRP B C 1
ATOM 7685 O O . TRP B 1 451 ? 13.18 24.766 -14.609 1 92.06 451 TRP B O 1
ATOM 7695 N N . ASN B 1 452 ? 14.617 23.969 -16.016 1 91.81 452 ASN B N 1
ATOM 7696 C CA . ASN B 1 452 ? 15.75 24.703 -15.469 1 91.81 452 ASN B CA 1
ATOM 7697 C C . ASN B 1 452 ? 15.57 26.203 -15.609 1 91.81 452 ASN B C 1
ATOM 7699 O O . ASN B 1 452 ? 16.047 26.969 -14.781 1 91.81 452 ASN B O 1
ATOM 7703 N N . GLU B 1 453 ? 14.883 26.625 -16.578 1 86.75 453 GLU B N 1
ATOM 7704 C CA . GLU B 1 453 ? 14.641 28.047 -16.734 1 86.75 453 GLU B CA 1
ATOM 7705 C C . GLU B 1 453 ? 13.805 28.609 -15.578 1 86.75 453 GLU B C 1
ATOM 7707 O O . GLU B 1 453 ? 14.172 29.609 -14.977 1 86.75 453 GLU B O 1
ATOM 7712 N N . ALA B 1 454 ? 12.781 27.953 -15.32 1 85.75 454 ALA B N 1
ATOM 7713 C CA . ALA B 1 454 ? 11.93 28.344 -14.203 1 85.75 454 ALA B CA 1
ATOM 7714 C C . ALA B 1 454 ? 12.664 28.188 -12.867 1 85.75 454 ALA B C 1
ATOM 7716 O O . ALA B 1 454 ? 12.523 29.031 -11.977 1 85.75 454 ALA B O 1
ATOM 7717 N N . PHE B 1 455 ? 13.406 27.172 -12.781 1 89.44 455 PHE B N 1
ATOM 7718 C CA . PHE B 1 455 ? 14.125 26.875 -11.547 1 89.44 455 PHE B CA 1
ATOM 7719 C C . PHE B 1 455 ? 15.148 27.969 -11.234 1 89.44 455 PHE B C 1
ATOM 7721 O O . PHE B 1 455 ? 15.297 28.375 -10.086 1 89.44 455 PHE B O 1
ATOM 7728 N N . ARG B 1 456 ? 15.742 28.438 -12.211 1 87.5 456 ARG B N 1
ATOM 7729 C CA . ARG B 1 456 ? 16.719 29.516 -12.023 1 87.5 456 ARG B CA 1
ATOM 7730 C C . ARG B 1 456 ? 16.047 30.766 -11.477 1 87.5 456 ARG B C 1
ATOM 7732 O O . ARG B 1 456 ? 16.625 31.469 -10.648 1 87.5 456 ARG B O 1
ATOM 7739 N N . GLY B 1 457 ? 14.945 31.016 -11.969 1 80.5 457 GLY B N 1
ATOM 7740 C CA . GLY B 1 457 ? 14.195 32.156 -11.477 1 80.5 457 GLY B CA 1
ATOM 7741 C C . GLY B 1 457 ? 13.734 32 -10.039 1 80.5 457 GLY B C 1
ATOM 7742 O O . GLY B 1 457 ? 13.641 33 -9.305 1 80.5 457 GLY B O 1
ATOM 7743 N N . GLN B 1 458 ? 13.547 30.797 -9.672 1 82.25 458 GLN B N 1
ATOM 7744 C CA . GLN B 1 458 ? 12.984 30.516 -8.352 1 82.25 458 GLN B CA 1
ATOM 7745 C C . GLN B 1 458 ? 14.086 30.375 -7.305 1 82.25 458 GLN B C 1
ATOM 7747 O O . GLN B 1 458 ? 13.922 30.812 -6.164 1 82.25 458 GLN B O 1
ATOM 7752 N N . PHE B 1 459 ? 15.211 29.859 -7.688 1 85.31 459 PHE B N 1
ATOM 7753 C CA . PHE B 1 459 ? 16.188 29.469 -6.672 1 85.31 459 PHE B CA 1
ATOM 7754 C C . PHE B 1 459 ? 17.531 30.125 -6.945 1 85.31 459 PHE B C 1
ATOM 7756 O O . PHE B 1 459 ? 18.469 29.984 -6.156 1 85.31 459 PHE B O 1
ATOM 7763 N N . GLY B 1 460 ? 17.641 30.812 -8.062 1 80.25 460 GLY B N 1
ATOM 7764 C CA . GLY B 1 460 ? 18.828 31.625 -8.344 1 80.25 460 GLY B CA 1
ATOM 7765 C C . GLY B 1 460 ? 19.953 30.828 -8.977 1 80.25 460 GLY B C 1
ATOM 7766 O O . GLY B 1 460 ? 21.016 31.375 -9.258 1 80.25 460 GLY B O 1
ATOM 7767 N N . HIS B 1 461 ? 19.812 29.547 -9.109 1 85 461 HIS B N 1
ATOM 7768 C CA . HIS B 1 461 ? 20.812 28.703 -9.766 1 85 461 HIS B CA 1
ATOM 7769 C C . HIS B 1 461 ? 20.141 27.594 -10.578 1 85 461 HIS B C 1
ATOM 7771 O O . HIS B 1 461 ? 18.953 27.344 -10.422 1 85 461 HIS B O 1
ATOM 7777 N N . ALA B 1 462 ? 20.984 27.047 -11.43 1 88.94 462 ALA B N 1
ATOM 7778 C CA . ALA B 1 462 ? 20.469 25.969 -12.266 1 88.94 462 ALA B CA 1
ATOM 7779 C C . ALA B 1 462 ? 20.469 24.641 -11.5 1 88.94 462 ALA B C 1
ATOM 7781 O O . ALA B 1 462 ? 21.328 24.422 -10.648 1 88.94 462 ALA B O 1
ATOM 7782 N N . LEU B 1 463 ? 19.5 23.859 -11.836 1 90.31 463 LEU B N 1
ATOM 7783 C CA . LEU B 1 463 ? 19.453 22.5 -11.305 1 90.31 463 LEU B CA 1
ATOM 7784 C C . LEU B 1 463 ? 20.344 21.578 -12.125 1 90.31 463 LEU B C 1
ATOM 7786 O O . LEU B 1 463 ? 20.359 21.641 -13.359 1 90.31 463 LEU B O 1
ATOM 7790 N N . ASP B 1 464 ? 21.188 20.844 -11.461 1 94.06 464 ASP B N 1
ATOM 7791 C CA . ASP B 1 464 ? 22.078 19.891 -12.117 1 94.06 464 ASP B CA 1
ATOM 7792 C C . ASP B 1 464 ? 21.875 18.484 -11.57 1 94.06 464 ASP B C 1
ATOM 7794 O O . ASP B 1 464 ? 21.406 18.312 -10.438 1 94.06 464 ASP B O 1
ATOM 7798 N N . PHE B 1 465 ? 22.109 17.469 -12.414 1 96.62 465 PHE B N 1
ATOM 7799 C CA . PHE B 1 465 ? 21.906 16.078 -12.016 1 96.62 465 PHE B CA 1
ATOM 7800 C C . PHE B 1 465 ? 22.812 15.148 -12.82 1 96.62 465 PHE B C 1
ATOM 7802 O O . PHE B 1 465 ? 23.422 15.57 -13.805 1 96.62 465 PHE B O 1
ATOM 7809 N N . GLY B 1 466 ? 22.984 13.977 -12.367 1 97.88 466 GLY B N 1
ATOM 7810 C CA . GLY B 1 466 ? 23.75 12.922 -13.016 1 97.88 466 GLY B CA 1
ATOM 7811 C C . GLY B 1 466 ? 23.016 11.586 -13.023 1 97.88 466 GLY B C 1
ATOM 7812 O O . GLY B 1 466 ? 22.125 11.359 -12.195 1 97.88 466 GLY B O 1
ATOM 7813 N N . MET B 1 467 ? 23.438 10.727 -14.031 1 98.56 467 MET B N 1
ATOM 7814 C CA . MET B 1 467 ? 22.766 9.438 -14.156 1 98.56 467 MET B CA 1
ATOM 7815 C C . MET B 1 467 ? 23.797 8.312 -14.312 1 98.56 467 MET B C 1
ATOM 7817 O O . MET B 1 467 ? 24.875 8.531 -14.852 1 98.56 467 MET B O 1
ATOM 7821 N N . GLY B 1 468 ? 23.453 7.18 -13.797 1 98.56 468 GLY B N 1
ATOM 7822 C CA . GLY B 1 468 ? 24.219 5.949 -13.953 1 98.56 468 GLY B CA 1
ATOM 7823 C C . GLY B 1 468 ? 23.359 4.777 -14.406 1 98.56 468 GLY B C 1
ATOM 7824 O O . GLY B 1 468 ? 22.25 4.59 -13.922 1 98.56 468 GLY B O 1
ATOM 7825 N N . LEU B 1 469 ? 23.891 4.02 -15.352 1 98.56 469 LEU B N 1
ATOM 7826 C CA . LEU B 1 469 ? 23.109 2.947 -15.953 1 98.56 469 LEU B CA 1
ATOM 7827 C C . LEU B 1 469 ? 23.938 1.673 -16.094 1 98.56 469 LEU B C 1
ATOM 7829 O O . LEU B 1 469 ? 25.062 1.707 -16.609 1 98.56 469 LEU B O 1
ATOM 7833 N N . HIS B 1 470 ? 23.391 0.63 -15.539 1 97.94 470 HIS B N 1
ATOM 7834 C CA . HIS B 1 470 ? 24 -0.693 -15.656 1 97.94 470 HIS B CA 1
ATOM 7835 C C . HIS B 1 470 ? 22.938 -1.773 -15.812 1 97.94 470 HIS B C 1
ATOM 7837 O O . HIS B 1 470 ? 21.734 -1.5 -15.664 1 97.94 470 HIS B O 1
ATOM 7843 N N . ALA B 1 471 ? 23.344 -2.953 -16.312 1 97.69 471 ALA B N 1
ATOM 7844 C CA . ALA B 1 471 ? 22.375 -4.02 -16.562 1 97.69 471 ALA B CA 1
ATOM 7845 C C . ALA B 1 471 ? 22.953 -5.379 -16.172 1 97.69 471 ALA B C 1
ATOM 7847 O O . ALA B 1 471 ? 24.156 -5.586 -16.203 1 97.69 471 ALA B O 1
ATOM 7848 N N . GLY B 1 472 ? 22.031 -6.223 -15.695 1 94.31 472 GLY B N 1
ATOM 7849 C CA . GLY B 1 472 ? 22.422 -7.57 -15.32 1 94.31 472 GLY B CA 1
ATOM 7850 C C . GLY B 1 472 ? 21.344 -8.305 -14.539 1 94.31 472 GLY B C 1
ATOM 7851 O O . GLY B 1 472 ? 20.172 -7.926 -14.57 1 94.31 472 GLY B O 1
ATOM 7852 N N . ALA B 1 473 ? 21.797 -9.375 -13.953 1 89 473 ALA B N 1
ATOM 7853 C CA . ALA B 1 473 ? 20.875 -10.234 -13.211 1 89 473 ALA B CA 1
ATOM 7854 C C . ALA B 1 473 ? 20.641 -9.695 -11.805 1 89 473 ALA B C 1
ATOM 7856 O O . ALA B 1 473 ? 21.578 -9.289 -11.117 1 89 473 ALA B O 1
ATOM 7857 N N . VAL B 1 474 ? 19.344 -9.617 -11.422 1 90.94 474 VAL B N 1
ATOM 7858 C CA . VAL B 1 474 ? 18.984 -9.172 -10.078 1 90.94 474 VAL B CA 1
ATOM 7859 C C . VAL B 1 474 ? 17.875 -10.078 -9.523 1 90.94 474 VAL B C 1
ATOM 7861 O O . VAL B 1 474 ? 17.219 -10.797 -10.273 1 90.94 474 VAL B O 1
ATOM 7864 N N . ALA B 1 475 ? 17.781 -10.164 -8.25 1 85.88 475 ALA B N 1
ATOM 7865 C CA . ALA B 1 475 ? 16.609 -10.742 -7.605 1 85.88 475 ALA B CA 1
ATOM 7866 C C . ALA B 1 475 ? 15.547 -9.68 -7.352 1 85.88 475 ALA B C 1
ATOM 7868 O O . ALA B 1 475 ? 15.844 -8.609 -6.812 1 85.88 475 ALA B O 1
ATOM 7869 N N . VAL B 1 476 ? 14.375 -9.906 -7.867 1 85.31 476 VAL B N 1
ATOM 7870 C CA . VAL B 1 476 ? 13.297 -8.93 -7.688 1 85.31 476 VAL B CA 1
ATOM 7871 C C . VAL B 1 476 ? 12.25 -9.492 -6.727 1 85.31 476 VAL B C 1
ATOM 7873 O O . VAL B 1 476 ? 11.953 -10.688 -6.75 1 85.31 476 VAL B O 1
ATOM 7876 N N . GLY B 1 477 ? 11.789 -8.648 -5.863 1 79.81 477 GLY B N 1
ATOM 7877 C CA . GLY B 1 477 ? 10.758 -9.031 -4.914 1 79.81 477 GLY B CA 1
ATOM 7878 C C . GLY B 1 477 ? 10.492 -7.973 -3.859 1 79.81 477 GLY B C 1
ATOM 7879 O O . GLY B 1 477 ? 10.992 -6.852 -3.959 1 79.81 477 GLY B O 1
ATOM 7880 N N . GLN B 1 478 ? 9.68 -8.297 -2.932 1 78.12 478 GLN B N 1
ATOM 7881 C CA . GLN B 1 478 ? 9.383 -7.398 -1.821 1 78.12 478 GLN B CA 1
ATOM 7882 C C . GLN B 1 478 ? 10.484 -7.449 -0.763 1 78.12 478 GLN B C 1
ATOM 7884 O O . GLN B 1 478 ? 10.852 -8.523 -0.294 1 78.12 478 GLN B O 1
ATOM 7889 N N . VAL B 1 479 ? 11.031 -6.328 -0.563 1 80.69 479 VAL B N 1
ATOM 7890 C CA . VAL B 1 479 ? 12.102 -6.227 0.428 1 80.69 479 VAL B CA 1
ATOM 7891 C C . VAL B 1 479 ? 11.711 -5.207 1.498 1 80.69 479 VAL B C 1
ATOM 7893 O O . VAL B 1 479 ? 11.031 -4.223 1.21 1 80.69 479 VAL B O 1
ATOM 7896 N N . GLY B 1 480 ? 12.156 -5.465 2.748 1 83.69 480 GLY B N 1
ATOM 7897 C CA . GLY B 1 480 ? 11.859 -4.562 3.852 1 83.69 480 GLY B CA 1
ATOM 7898 C C . GLY B 1 480 ? 11.492 -5.289 5.129 1 83.69 480 GLY B C 1
ATOM 7899 O O . GLY B 1 480 ? 11.984 -6.391 5.391 1 83.69 480 GLY B O 1
ATOM 7900 N N . PHE B 1 481 ? 10.812 -4.605 5.879 1 81.5 481 PHE B N 1
ATOM 7901 C CA . PHE B 1 481 ? 10.461 -5.125 7.191 1 81.5 481 PHE B CA 1
ATOM 7902 C C . PHE B 1 481 ? 9.008 -4.824 7.52 1 81.5 481 PHE B C 1
ATOM 7904 O O . PHE B 1 481 ? 8.586 -3.666 7.508 1 81.5 481 PHE B O 1
ATOM 7911 N N . GLU B 1 482 ? 8.305 -5.895 7.758 1 73.94 482 GLU B N 1
ATOM 7912 C CA . GLU B 1 482 ? 6.906 -5.844 8.164 1 73.94 482 GLU B CA 1
ATOM 7913 C C . GLU B 1 482 ? 6.094 -4.949 7.234 1 73.94 482 GLU B C 1
ATOM 7915 O O . GLU B 1 482 ? 6.066 -5.168 6.023 1 73.94 482 GLU B O 1
ATOM 7920 N N . ASP B 1 483 ? 5.707 -3.775 7.789 1 65.06 483 ASP B N 1
ATOM 7921 C CA . ASP B 1 483 ? 4.777 -2.941 7.031 1 65.06 483 ASP B CA 1
ATOM 7922 C C . ASP B 1 483 ? 5.527 -1.979 6.117 1 65.06 483 ASP B C 1
ATOM 7924 O O . ASP B 1 483 ? 4.914 -1.266 5.32 1 65.06 483 ASP B O 1
ATOM 7928 N N . THR B 1 484 ? 6.707 -2.033 6.23 1 77.19 484 THR B N 1
ATOM 7929 C CA . THR B 1 484 ? 7.52 -1.164 5.387 1 77.19 484 THR B CA 1
ATOM 7930 C C . THR B 1 484 ? 8.297 -1.981 4.359 1 77.19 484 THR B C 1
ATOM 7932 O O . THR B 1 484 ? 9.477 -2.268 4.551 1 77.19 484 THR B O 1
ATOM 7935 N N . THR B 1 485 ? 7.543 -2.48 3.352 1 78 485 THR B N 1
ATOM 7936 C CA . THR B 1 485 ? 8.18 -3.268 2.303 1 78 485 THR B CA 1
ATOM 7937 C C . THR B 1 485 ? 7.988 -2.611 0.939 1 78 485 THR B C 1
ATOM 7939 O O . THR B 1 485 ? 7.027 -1.865 0.736 1 78 485 THR B O 1
ATOM 7942 N N . THR B 1 486 ? 8.891 -2.77 0.114 1 77.75 486 THR B N 1
ATOM 7943 C CA . THR B 1 486 ? 8.844 -2.242 -1.245 1 77.75 486 THR B CA 1
ATOM 7944 C C . THR B 1 486 ? 9.32 -3.287 -2.248 1 77.75 486 THR B C 1
ATOM 7946 O O . THR B 1 486 ? 10.258 -4.043 -1.969 1 77.75 486 THR B O 1
ATOM 7949 N N . PHE B 1 487 ? 8.609 -3.377 -3.354 1 81.38 487 PHE B N 1
ATOM 7950 C CA . PHE B 1 487 ? 9.117 -4.168 -4.469 1 81.38 487 PHE B CA 1
ATOM 7951 C C . PHE B 1 487 ? 10.383 -3.541 -5.043 1 81.38 487 PHE B C 1
ATOM 7953 O O . PHE B 1 487 ? 10.383 -2.365 -5.418 1 81.38 487 PHE B O 1
ATOM 7960 N N . THR B 1 488 ? 11.383 -4.297 -5.078 1 88.25 488 THR B N 1
ATOM 7961 C CA . THR B 1 488 ? 12.617 -3.711 -5.578 1 88.25 488 THR B CA 1
ATOM 7962 C C . THR B 1 488 ? 13.562 -4.793 -6.082 1 88.25 488 THR B C 1
ATOM 7964 O O . THR B 1 488 ? 13.188 -5.961 -6.184 1 88.25 488 THR B O 1
ATOM 7967 N N . ALA B 1 489 ? 14.695 -4.387 -6.559 1 90.81 489 ALA B N 1
ATOM 7968 C CA . ALA B 1 489 ? 15.742 -5.273 -7.066 1 90.81 489 ALA B CA 1
ATOM 7969 C C . ALA B 1 489 ? 16.953 -5.293 -6.129 1 90.81 489 ALA B C 1
ATOM 7971 O O . ALA B 1 489 ? 17.328 -4.262 -5.574 1 90.81 489 ALA B O 1
ATOM 7972 N N . VAL B 1 490 ? 17.438 -6.484 -6.031 1 89.94 490 VAL B N 1
ATOM 7973 C CA . VAL B 1 490 ? 18.641 -6.664 -5.219 1 89.94 490 VAL B CA 1
ATOM 7974 C C . VAL B 1 490 ? 19.719 -7.375 -6.035 1 89.94 490 VAL B C 1
ATOM 7976 O O . VAL B 1 490 ? 19.422 -8.352 -6.734 1 89.94 490 VAL B O 1
ATOM 7979 N N . GLY B 1 491 ? 20.844 -6.875 -5.98 1 90 491 GLY B N 1
ATOM 7980 C CA . GLY B 1 491 ? 21.969 -7.477 -6.688 1 90 491 GLY B CA 1
ATOM 7981 C C . GLY B 1 491 ? 23.125 -6.52 -6.906 1 90 491 GLY B C 1
ATOM 7982 O O . GLY B 1 491 ? 23 -5.324 -6.633 1 90 491 GLY B O 1
ATOM 7983 N N . GLU B 1 492 ? 24.234 -7.039 -7.348 1 89.62 492 GLU B N 1
ATOM 7984 C CA . GLU B 1 492 ? 25.438 -6.25 -7.617 1 89.62 492 GLU B CA 1
ATOM 7985 C C . GLU B 1 492 ? 25.172 -5.191 -8.688 1 89.62 492 GLU B C 1
ATOM 7987 O O . GLU B 1 492 ? 25.766 -4.113 -8.656 1 89.62 492 GLU B O 1
ATOM 7992 N N . VAL B 1 493 ? 24.297 -5.492 -9.523 1 93.12 493 VAL B N 1
ATOM 7993 C CA . VAL B 1 493 ? 23.953 -4.598 -10.625 1 93.12 493 VAL B CA 1
ATOM 7994 C C . VAL B 1 493 ? 23.453 -3.268 -10.07 1 93.12 493 VAL B C 1
ATOM 7996 O O . VAL B 1 493 ? 23.797 -2.201 -10.586 1 93.12 493 VAL B O 1
ATOM 7999 N N . VAL B 1 494 ? 22.641 -3.328 -9.039 1 94.44 494 VAL B N 1
ATOM 8000 C CA . VAL B 1 494 ? 22.062 -2.139 -8.43 1 94.44 494 VAL B CA 1
ATOM 8001 C C . VAL B 1 494 ? 23.156 -1.267 -7.836 1 94.44 494 VAL B C 1
ATOM 8003 O O . VAL B 1 494 ? 23.172 -0.05 -8.039 1 94.44 494 VAL B O 1
ATOM 8006 N N . ASN B 1 495 ? 24.109 -1.858 -7.195 1 92.12 495 ASN B N 1
ATOM 8007 C CA . ASN B 1 495 ? 25.234 -1.129 -6.609 1 92.12 495 ASN B CA 1
ATOM 8008 C C . ASN B 1 495 ? 26.094 -0.481 -7.68 1 92.12 495 ASN B C 1
ATOM 8010 O O . ASN B 1 495 ? 26.516 0.668 -7.535 1 92.12 495 ASN B O 1
ATOM 8014 N N . THR B 1 496 ? 26.312 -1.266 -8.641 1 94.44 496 THR B N 1
ATOM 8015 C CA . THR B 1 496 ? 27.156 -0.768 -9.727 1 94.44 496 THR B CA 1
ATOM 8016 C C . THR B 1 496 ? 26.516 0.437 -10.406 1 94.44 496 THR B C 1
ATOM 8018 O O . THR B 1 496 ? 27.188 1.435 -10.672 1 94.44 496 THR B O 1
ATOM 8021 N N . ALA B 1 497 ? 25.281 0.344 -10.664 1 96.56 497 ALA B N 1
ATOM 8022 C CA . ALA B 1 497 ? 24.578 1.457 -11.289 1 96.56 497 ALA B CA 1
ATOM 8023 C C . ALA B 1 497 ? 24.656 2.711 -10.422 1 96.56 497 ALA B C 1
ATOM 8025 O O . ALA B 1 497 ? 24.844 3.816 -10.93 1 96.56 497 ALA B O 1
ATOM 8026 N N . SER B 1 498 ? 24.469 2.566 -9.133 1 95.06 498 SER B N 1
ATOM 8027 C CA . SER B 1 498 ? 24.562 3.68 -8.195 1 95.06 498 SER B CA 1
ATOM 8028 C C . SER B 1 498 ? 25.953 4.297 -8.211 1 95.06 498 SER B C 1
ATOM 8030 O O . SER B 1 498 ? 26.094 5.52 -8.211 1 95.06 498 SER B O 1
ATOM 8032 N N . ARG B 1 499 ? 26.969 3.492 -8.281 1 94.56 499 ARG B N 1
ATOM 8033 C CA . ARG B 1 499 ? 28.359 3.971 -8.305 1 94.56 499 ARG B CA 1
ATOM 8034 C C . ARG B 1 499 ? 28.656 4.695 -9.609 1 94.56 499 ARG B C 1
ATOM 8036 O O . ARG B 1 499 ? 29.438 5.645 -9.633 1 94.56 499 ARG B O 1
ATOM 8043 N N . LEU B 1 500 ? 28.047 4.137 -10.648 1 96.94 500 LEU B N 1
ATOM 8044 C CA . LEU B 1 500 ? 28.234 4.824 -11.93 1 96.94 500 LEU B CA 1
ATOM 8045 C C . LEU B 1 500 ? 27.609 6.215 -11.883 1 96.94 500 LEU B C 1
ATOM 8047 O O . LEU B 1 500 ? 28.156 7.164 -12.445 1 96.94 500 LEU B O 1
ATOM 8051 N N . GLN B 1 501 ? 26.484 6.305 -11.25 1 97.12 501 GLN B N 1
ATOM 8052 C CA . GLN B 1 501 ? 25.859 7.605 -11.055 1 97.12 501 GLN B CA 1
ATOM 8053 C C . GLN B 1 501 ? 26.766 8.531 -10.242 1 97.12 501 GLN B C 1
ATOM 8055 O O . GLN B 1 501 ? 26.922 9.711 -10.578 1 97.12 501 GLN B O 1
ATOM 8060 N N . ASP B 1 502 ? 27.406 8.031 -9.195 1 94.19 502 ASP B N 1
ATOM 8061 C CA . ASP B 1 502 ? 28.344 8.812 -8.391 1 94.19 502 ASP B CA 1
ATOM 8062 C C . ASP B 1 502 ? 29.516 9.281 -9.234 1 94.19 502 ASP B C 1
ATOM 8064 O O . ASP B 1 502 ? 29.984 10.414 -9.086 1 94.19 502 ASP B O 1
ATOM 8068 N N . HIS B 1 503 ? 29.922 8.398 -10.023 1 95.31 503 HIS B N 1
ATOM 8069 C CA . HIS B 1 503 ? 31.062 8.703 -10.883 1 95.31 503 HIS B CA 1
ATOM 8070 C C . HIS B 1 503 ? 30.734 9.82 -11.867 1 95.31 503 HIS B C 1
ATOM 8072 O O . HIS B 1 503 ? 31.609 10.578 -12.273 1 95.31 503 HIS B O 1
ATOM 8078 N N . SER B 1 504 ? 29.531 9.906 -12.219 1 96.06 504 SER B N 1
ATOM 8079 C CA . SER B 1 504 ? 29.109 10.969 -13.133 1 96.06 504 SER B CA 1
ATOM 8080 C C . SER B 1 504 ? 29.406 12.344 -12.539 1 96.06 504 SER B C 1
ATOM 8082 O O . SER B 1 504 ? 29.688 13.297 -13.273 1 96.06 504 SER B O 1
ATOM 8084 N N . LYS B 1 505 ? 29.328 12.461 -11.211 1 91.44 505 LYS B N 1
ATOM 8085 C CA . LYS B 1 505 ? 29.625 13.719 -10.523 1 91.44 505 LYS B CA 1
ATOM 8086 C C . LYS B 1 505 ? 31.094 14.078 -10.641 1 91.44 505 LYS B C 1
ATOM 8088 O O . LYS B 1 505 ? 31.438 15.25 -10.805 1 91.44 505 LYS B O 1
ATOM 8093 N N . VAL B 1 506 ? 31.922 13.148 -10.609 1 91.12 506 VAL B N 1
ATOM 8094 C CA . VAL B 1 506 ? 33.375 13.336 -10.609 1 91.12 506 VAL B CA 1
ATOM 8095 C C . VAL B 1 506 ? 33.812 13.766 -12 1 91.12 506 VAL B C 1
ATOM 8097 O O . VAL B 1 506 ? 34.656 14.672 -12.133 1 91.12 506 VAL B O 1
ATOM 8100 N N . VAL B 1 507 ? 33.219 13.18 -13.008 1 93.31 507 VAL B N 1
ATOM 8101 C CA . VAL B 1 507 ? 33.719 13.43 -14.359 1 93.31 507 VAL B CA 1
ATOM 8102 C C . VAL B 1 507 ? 32.875 14.531 -15.008 1 93.31 507 VAL B C 1
ATOM 8104 O O . VAL B 1 507 ? 33.219 15.023 -16.094 1 93.31 507 VAL B O 1
ATOM 8107 N N . GLY B 1 508 ? 31.812 14.875 -14.398 1 93.06 508 GLY B N 1
ATOM 8108 C CA . GLY B 1 508 ? 30.969 15.938 -14.922 1 93.06 508 GLY B CA 1
ATOM 8109 C C . GLY B 1 508 ? 30.141 15.5 -16.125 1 93.06 508 GLY B C 1
ATOM 8110 O O . GLY B 1 508 ? 29.828 16.312 -17 1 93.06 508 GLY B O 1
ATOM 8111 N N . ALA B 1 509 ? 29.906 14.188 -16.219 1 94.94 509 ALA B N 1
ATOM 8112 C CA . ALA B 1 509 ? 29.078 13.656 -17.297 1 94.94 509 ALA B CA 1
ATOM 8113 C C . ALA B 1 509 ? 27.609 13.609 -16.875 1 94.94 509 ALA B C 1
ATOM 8115 O O . ALA B 1 509 ? 27.297 13.531 -15.688 1 94.94 509 ALA B O 1
ATOM 8116 N N . ARG B 1 510 ? 26.797 13.656 -17.875 1 97.12 510 ARG B N 1
ATOM 8117 C CA . ARG B 1 510 ? 25.359 13.562 -17.594 1 97.12 510 ARG B CA 1
ATOM 8118 C C . ARG B 1 510 ? 24.938 12.117 -17.375 1 97.12 510 ARG B C 1
ATOM 8120 O O . ARG B 1 510 ? 24.078 11.844 -16.531 1 97.12 510 ARG B O 1
ATOM 8127 N N . LEU B 1 511 ? 25.562 11.281 -18.125 1 97.75 511 LEU B N 1
ATOM 8128 C CA . LEU B 1 511 ? 25.25 9.859 -18.016 1 97.75 511 LEU B CA 1
ATOM 8129 C C . LEU B 1 511 ? 26.516 9.016 -18.141 1 97.75 511 LEU B C 1
ATOM 8131 O O . LEU B 1 511 ? 27.344 9.242 -19.031 1 97.75 511 LEU B O 1
ATOM 8135 N N . VAL B 1 512 ? 26.672 8.141 -17.203 1 98.06 512 VAL B N 1
ATOM 8136 C CA . VAL B 1 512 ? 27.703 7.109 -17.281 1 98.06 512 VAL B CA 1
ATOM 8137 C C . VAL B 1 512 ? 27.047 5.73 -17.375 1 98.06 512 VAL B C 1
ATOM 8139 O O . VAL B 1 512 ? 26.219 5.371 -16.531 1 98.06 512 VAL B O 1
ATOM 8142 N N . LEU B 1 513 ? 27.328 5.016 -18.406 1 97.75 513 LEU B N 1
ATOM 8143 C CA . LEU B 1 513 ? 26.766 3.682 -18.547 1 97.75 513 LEU B CA 1
ATOM 8144 C C . LEU B 1 513 ? 27.844 2.646 -18.812 1 97.75 513 LEU B C 1
ATOM 8146 O O . LEU B 1 513 ? 28.922 2.982 -19.328 1 97.75 513 LEU B O 1
ATOM 8150 N N . SER B 1 514 ? 27.547 1.454 -18.438 1 97.25 514 SER B N 1
ATOM 8151 C CA . SER B 1 514 ? 28.5 0.375 -18.703 1 97.25 514 SER B CA 1
ATOM 8152 C C . SER B 1 514 ? 28.531 0.037 -20.188 1 97.25 514 SER B C 1
ATOM 8154 O O . SER B 1 514 ? 27.547 0.21 -20.906 1 97.25 514 SER B O 1
ATOM 8156 N N . ALA B 1 515 ? 29.641 -0.481 -20.609 1 96.06 515 ALA B N 1
ATOM 8157 C CA . ALA B 1 515 ? 29.812 -0.883 -22.016 1 96.06 515 ALA B CA 1
ATOM 8158 C C . ALA B 1 515 ? 28.812 -1.982 -22.375 1 96.06 515 ALA B C 1
ATOM 8160 O O . ALA B 1 515 ? 28.344 -2.041 -23.516 1 96.06 515 ALA B O 1
ATOM 8161 N N . ASP B 1 516 ? 28.484 -2.797 -21.438 1 94.94 516 ASP B N 1
ATOM 8162 C CA . ASP B 1 516 ? 27.531 -3.881 -21.656 1 94.94 516 ASP B CA 1
ATOM 8163 C C . ASP B 1 516 ? 26.172 -3.336 -22.062 1 94.94 516 ASP B C 1
ATOM 8165 O O . ASP B 1 516 ? 25.516 -3.891 -22.938 1 94.94 516 ASP B O 1
ATOM 8169 N N . VAL B 1 517 ? 25.797 -2.27 -21.438 1 96.88 517 VAL B N 1
ATOM 8170 C CA . VAL B 1 517 ? 24.5 -1.665 -21.766 1 96.88 517 VAL B CA 1
ATOM 8171 C C . VAL B 1 517 ? 24.516 -1.133 -23.188 1 96.88 517 VAL B C 1
ATOM 8173 O O . VAL B 1 517 ? 23.562 -1.325 -23.938 1 96.88 517 VAL B O 1
ATOM 8176 N N . ALA B 1 518 ? 25.547 -0.483 -23.547 1 95.38 518 ALA B N 1
ATOM 8177 C CA . ALA B 1 518 ? 25.672 0.064 -24.906 1 95.38 518 ALA B CA 1
ATOM 8178 C C . ALA B 1 518 ? 25.641 -1.045 -25.953 1 95.38 518 ALA B C 1
ATOM 8180 O O . ALA B 1 518 ? 24.984 -0.899 -26.984 1 95.38 518 ALA B O 1
ATOM 8181 N N . ARG B 1 519 ? 26.297 -2.094 -25.688 1 94.25 519 ARG B N 1
ATOM 8182 C CA . ARG B 1 519 ? 26.344 -3.232 -26.609 1 94.25 519 ARG B CA 1
ATOM 8183 C C . ARG B 1 519 ? 24.953 -3.857 -26.75 1 94.25 519 ARG B C 1
ATOM 8185 O O . ARG B 1 519 ? 24.5 -4.105 -27.875 1 94.25 519 ARG B O 1
ATOM 8192 N N . LEU B 1 520 ? 24.328 -4.09 -25.656 1 94.81 520 LEU B N 1
ATOM 8193 C CA . LEU B 1 520 ? 23.016 -4.723 -25.656 1 94.81 520 LEU B CA 1
ATOM 8194 C C . LEU B 1 520 ? 21.984 -3.832 -26.328 1 94.81 520 LEU B C 1
ATOM 8196 O O . LEU B 1 520 ? 21.078 -4.328 -26.984 1 94.81 520 LEU B O 1
ATOM 8200 N N . ALA B 1 521 ? 22.203 -2.529 -26.203 1 94.81 521 ALA B N 1
ATOM 8201 C CA . ALA B 1 521 ? 21.25 -1.583 -26.797 1 94.81 521 ALA B CA 1
ATOM 8202 C C . ALA B 1 521 ? 21.562 -1.367 -28.281 1 94.81 521 ALA B C 1
ATOM 8204 O O . ALA B 1 521 ? 20.781 -0.721 -28.984 1 94.81 521 ALA B O 1
ATOM 8205 N N . GLY B 1 522 ? 22.656 -1.816 -28.719 1 91.12 522 GLY B N 1
ATOM 8206 C CA . GLY B 1 522 ? 23.062 -1.606 -30.094 1 91.12 522 GLY B CA 1
ATOM 8207 C C . GLY B 1 522 ? 23.547 -0.195 -30.375 1 91.12 522 GLY B C 1
ATOM 8208 O O . GLY B 1 522 ? 23.312 0.348 -31.453 1 91.12 522 GLY B O 1
ATOM 8209 N N . MET B 1 523 ? 24.141 0.419 -29.359 1 90.31 523 MET B N 1
ATOM 8210 C CA . MET B 1 523 ? 24.516 1.823 -29.469 1 90.31 523 MET B CA 1
ATOM 8211 C C . MET B 1 523 ? 26.031 1.983 -29.344 1 90.31 523 MET B C 1
ATOM 8213 O O . MET B 1 523 ? 26.531 3.102 -29.203 1 90.31 523 MET B O 1
ATOM 8217 N N . GLN B 1 524 ? 26.734 0.988 -29.391 1 84.31 524 GLN B N 1
ATOM 8218 C CA . GLN B 1 524 ? 28.188 1.006 -29.141 1 84.31 524 GLN B CA 1
ATOM 8219 C C . GLN B 1 524 ? 28.891 1.934 -30.125 1 84.31 524 GLN B C 1
ATOM 8221 O O . GLN B 1 524 ? 29.828 2.643 -29.75 1 84.31 524 GLN B O 1
ATOM 8226 N N . ASP B 1 525 ? 28.469 2.037 -31.297 1 81.31 525 ASP B N 1
ATOM 8227 C CA . ASP B 1 525 ? 29.141 2.801 -32.344 1 81.31 525 ASP B CA 1
ATOM 8228 C C . ASP B 1 525 ? 28.953 4.301 -32.156 1 81.31 525 ASP B C 1
ATOM 8230 O O . ASP B 1 525 ? 29.781 5.105 -32.562 1 81.31 525 ASP B O 1
ATOM 8234 N N . GLN B 1 526 ? 27.922 4.672 -31.469 1 83.75 526 GLN B N 1
ATOM 8235 C CA . GLN B 1 526 ? 27.594 6.082 -31.281 1 83.75 526 GLN B CA 1
ATOM 8236 C C . GLN B 1 526 ? 28.266 6.648 -30.031 1 83.75 526 GLN B C 1
ATOM 8238 O O . GLN B 1 526 ? 28.422 7.863 -29.906 1 83.75 526 GLN B O 1
ATOM 8243 N N . LEU B 1 527 ? 28.656 5.812 -29.109 1 85 527 LEU B N 1
ATOM 8244 C CA . LEU B 1 527 ? 29.031 6.316 -27.797 1 85 527 LEU B CA 1
ATOM 8245 C C . LEU B 1 527 ? 30.547 6.355 -27.625 1 85 527 LEU B C 1
ATOM 8247 O O . LEU B 1 527 ? 31.047 6.891 -26.641 1 85 527 LEU B O 1
ATOM 8251 N N . GLY B 1 528 ? 31.281 5.953 -28.578 1 80.81 528 GLY B N 1
ATOM 8252 C CA . GLY B 1 528 ? 32.719 6.055 -28.531 1 80.81 528 GLY B CA 1
ATOM 8253 C C . GLY B 1 528 ? 33.406 4.844 -27.906 1 80.81 528 GLY B C 1
ATOM 8254 O O . GLY B 1 528 ? 32.812 3.756 -27.875 1 80.81 528 GLY B O 1
ATOM 8255 N N . ILE B 1 529 ? 34.719 5.086 -27.375 1 87.25 529 ILE B N 1
ATOM 8256 C CA . ILE B 1 529 ? 35.531 4.004 -26.828 1 87.25 529 ILE B CA 1
ATOM 8257 C C . ILE B 1 529 ? 35.375 3.951 -25.312 1 87.25 529 ILE B C 1
ATOM 8259 O O . ILE B 1 529 ? 35.562 4.957 -24.625 1 87.25 529 ILE B O 1
ATOM 8263 N N . PRO B 1 530 ? 35.031 2.834 -24.828 1 90.5 530 PRO B N 1
ATOM 8264 C CA . PRO B 1 530 ? 34.844 2.697 -23.375 1 90.5 530 PRO B CA 1
ATOM 8265 C C . PRO B 1 530 ? 36.156 2.881 -22.609 1 90.5 530 PRO B C 1
ATOM 8267 O O . PRO B 1 530 ? 37.219 2.559 -23.125 1 90.5 530 PRO B O 1
ATOM 8270 N N . GLY B 1 531 ? 36.031 3.48 -21.469 1 92 531 GLY B N 1
ATOM 8271 C CA . GLY B 1 531 ? 37.156 3.584 -20.531 1 92 531 GLY B CA 1
ATOM 8272 C C . GLY B 1 531 ? 36.969 2.717 -19.312 1 92 531 GLY B C 1
ATOM 8273 O O . GLY B 1 531 ? 35.844 2.551 -18.812 1 92 531 GLY B O 1
ATOM 8274 N N . ALA B 1 532 ? 38.062 2.213 -18.812 1 93.94 532 ALA B N 1
ATOM 8275 C CA . ALA B 1 532 ? 38.031 1.362 -17.625 1 93.94 532 ALA B CA 1
ATOM 8276 C C . ALA B 1 532 ? 38.094 2.195 -16.344 1 93.94 532 ALA B C 1
ATOM 8278 O O . ALA B 1 532 ? 38.938 3.082 -16.234 1 93.94 532 ALA B O 1
ATOM 8279 N N . ILE B 1 533 ? 37.156 1.945 -15.492 1 93.44 533 ILE B N 1
ATOM 8280 C CA . ILE B 1 533 ? 37.188 2.631 -14.203 1 93.44 533 ILE B CA 1
ATOM 8281 C C . ILE B 1 533 ? 37.156 1.608 -13.07 1 93.44 533 ILE B C 1
ATOM 8283 O O . ILE B 1 533 ? 36.656 0.487 -13.258 1 93.44 533 ILE B O 1
ATOM 8287 N N . THR B 1 534 ? 37.688 2.062 -11.945 1 91 534 THR B N 1
ATOM 8288 C CA . THR B 1 534 ? 37.562 1.25 -10.734 1 91 534 THR B CA 1
ATOM 8289 C C . THR B 1 534 ? 36.344 1.647 -9.93 1 91 534 THR B C 1
ATOM 8291 O O . THR B 1 534 ? 36.156 2.82 -9.594 1 91 534 THR B O 1
ATOM 8294 N N . VAL B 1 535 ? 35.531 0.76 -9.797 1 87.19 535 VAL B N 1
ATOM 8295 C CA . VAL B 1 535 ? 34.312 0.984 -9.008 1 87.19 535 VAL B CA 1
ATOM 8296 C C . VAL B 1 535 ? 34.469 0.329 -7.637 1 87.19 535 VAL B C 1
ATOM 8298 O O . VAL B 1 535 ? 34.938 -0.811 -7.535 1 87.19 535 VAL B O 1
ATOM 8301 N N . ARG B 1 536 ? 34.156 1.07 -6.645 1 80.69 536 ARG B N 1
ATOM 8302 C CA . ARG B 1 536 ? 34.25 0.552 -5.285 1 80.69 536 ARG B CA 1
ATOM 8303 C C . ARG B 1 536 ? 33.469 -0.75 -5.137 1 80.69 536 ARG B C 1
ATOM 8305 O O . ARG B 1 536 ? 32.312 -0.831 -5.527 1 80.69 536 ARG B O 1
ATOM 8312 N N . GLY B 1 537 ? 34.156 -1.838 -4.613 1 77.12 537 GLY B N 1
ATOM 8313 C CA . GLY B 1 537 ? 33.5 -3.105 -4.324 1 77.12 537 GLY B CA 1
ATOM 8314 C C . GLY B 1 537 ? 33.688 -4.137 -5.422 1 77.12 537 GLY B C 1
ATOM 8315 O O . GLY B 1 537 ? 33.375 -5.316 -5.23 1 77.12 537 GLY B O 1
ATOM 8316 N N . ARG B 1 538 ? 34.188 -3.584 -6.535 1 82.56 538 ARG B N 1
ATOM 8317 C CA . ARG B 1 538 ? 34.406 -4.523 -7.629 1 82.56 538 ARG B CA 1
ATOM 8318 C C . ARG B 1 538 ? 35.906 -4.871 -7.738 1 82.56 538 ARG B C 1
ATOM 8320 O O . ARG B 1 538 ? 36.75 -3.992 -7.633 1 82.56 538 ARG B O 1
ATOM 8327 N N . SER B 1 539 ? 36.125 -6.035 -7.988 1 83.06 539 SER B N 1
ATOM 8328 C CA . SER B 1 539 ? 37.5 -6.504 -8.109 1 83.06 539 SER B CA 1
ATOM 8329 C C . SER B 1 539 ? 38.062 -6.168 -9.484 1 83.06 539 SER B C 1
ATOM 8331 O O . SER B 1 539 ? 39.25 -5.805 -9.594 1 83.06 539 SER B O 1
ATOM 8333 N N . ARG B 1 540 ? 37.25 -6.258 -10.547 1 85.88 540 ARG B N 1
ATOM 8334 C CA . ARG B 1 540 ? 37.688 -5.969 -11.906 1 85.88 540 ARG B CA 1
ATOM 8335 C C . ARG B 1 540 ? 37.188 -4.602 -12.367 1 85.88 540 ARG B C 1
ATOM 8337 O O . ARG B 1 540 ? 36.062 -4.211 -12.055 1 85.88 540 ARG B O 1
ATOM 8344 N N . PRO B 1 541 ? 38.031 -3.945 -13.055 1 93 541 PRO B N 1
ATOM 8345 C CA . PRO B 1 541 ? 37.562 -2.67 -13.609 1 93 541 PRO B CA 1
ATOM 8346 C C . PRO B 1 541 ? 36.375 -2.83 -14.547 1 93 541 PRO B C 1
ATOM 8348 O O . PRO B 1 541 ? 36.188 -3.9 -15.125 1 93 541 PRO B O 1
ATOM 8351 N N . LEU B 1 542 ? 35.625 -1.829 -14.578 1 94.31 542 LEU B N 1
ATOM 8352 C CA . LEU B 1 542 ? 34.406 -1.822 -15.414 1 94.31 542 LEU B CA 1
ATOM 8353 C C . LEU B 1 542 ? 34.562 -0.848 -16.578 1 94.31 542 LEU B C 1
ATOM 8355 O O . LEU B 1 542 ? 34.969 0.301 -16.375 1 94.31 542 LEU B O 1
ATOM 8359 N N . ASP B 1 543 ? 34.344 -1.377 -17.766 1 95.81 543 ASP B N 1
ATOM 8360 C CA . ASP B 1 543 ? 34.344 -0.498 -18.938 1 95.81 543 ASP B CA 1
ATOM 8361 C C . ASP B 1 543 ? 33.094 0.359 -18.984 1 95.81 543 ASP B C 1
ATOM 8363 O O . ASP B 1 543 ? 31.969 -0.167 -18.969 1 95.81 543 ASP B O 1
ATOM 8367 N N . VAL B 1 544 ? 33.344 1.68 -19.031 1 97 544 VAL B N 1
ATOM 8368 C CA . VAL B 1 544 ? 32.188 2.559 -18.984 1 97 544 VAL B CA 1
ATOM 8369 C C . VAL B 1 544 ? 32.281 3.58 -20.125 1 97 544 VAL B C 1
ATOM 8371 O O . VAL B 1 544 ? 33.344 3.762 -20.734 1 97 544 VAL B O 1
ATOM 8374 N N . LEU B 1 545 ? 31.156 4.117 -20.453 1 96.44 545 LEU B N 1
ATOM 8375 C CA . LEU B 1 545 ? 31.047 5.191 -21.422 1 96.44 545 LEU B CA 1
ATOM 8376 C C . LEU B 1 545 ? 30.453 6.445 -20.781 1 96.44 545 LEU B C 1
ATOM 8378 O O . LEU B 1 545 ? 29.594 6.352 -19.906 1 96.44 545 LEU B O 1
ATOM 8382 N N . HIS B 1 546 ? 30.969 7.578 -21.203 1 95.56 546 HIS B N 1
ATOM 8383 C CA . HIS B 1 546 ? 30.5 8.867 -20.719 1 95.56 546 HIS B CA 1
ATOM 8384 C C . HIS B 1 546 ? 29.703 9.602 -21.781 1 95.56 546 HIS B C 1
ATOM 8386 O O . HIS B 1 546 ? 30.172 9.789 -22.906 1 95.56 546 HIS B O 1
ATOM 8392 N N . VAL B 1 547 ? 28.5 9.977 -21.406 1 95.06 547 VAL B N 1
ATOM 8393 C CA . VAL B 1 547 ? 27.641 10.703 -22.344 1 95.06 547 VAL B CA 1
ATOM 8394 C C . VAL B 1 547 ? 27.359 12.102 -21.797 1 95.06 547 VAL B C 1
ATOM 8396 O O . VAL B 1 547 ? 26.797 12.25 -20.719 1 95.06 547 VAL B O 1
ATOM 8399 N N . ALA B 1 548 ? 27.641 13.078 -22.547 1 92.75 548 ALA B N 1
ATOM 8400 C CA . ALA B 1 548 ? 27.453 14.453 -22.109 1 92.75 548 ALA B CA 1
ATOM 8401 C C . ALA B 1 548 ? 26 14.883 -22.297 1 92.75 548 ALA B C 1
ATOM 8403 O O . ALA B 1 548 ? 25.438 15.617 -21.469 1 92.75 548 ALA B O 1
ATOM 8404 N N . ARG B 1 549 ? 25.469 14.391 -23.422 1 93.75 549 ARG B N 1
ATOM 8405 C CA . ARG B 1 549 ? 24.078 14.75 -23.719 1 93.75 549 ARG B CA 1
ATOM 8406 C C . ARG B 1 549 ? 23.297 13.547 -24.219 1 93.75 549 ARG B C 1
ATOM 8408 O O . ARG B 1 549 ? 23.219 13.305 -25.422 1 93.75 549 ARG B O 1
ATOM 8415 N N . PRO B 1 550 ? 22.625 12.93 -23.312 1 93.75 550 PRO B N 1
ATOM 8416 C CA . PRO B 1 550 ? 21.859 11.75 -23.703 1 93.75 550 PRO B CA 1
ATOM 8417 C C . PRO B 1 550 ? 20.766 12.062 -24.719 1 93.75 550 PRO B C 1
ATOM 8419 O O . PRO B 1 550 ? 20.422 11.211 -25.531 1 93.75 550 PRO B O 1
ATOM 8422 N N . SER B 1 551 ? 20.25 13.25 -24.719 1 91 551 SER B N 1
ATOM 8423 C CA . SER B 1 551 ? 19.172 13.633 -25.625 1 91 551 SER B CA 1
ATOM 8424 C C . SER B 1 551 ? 19.656 13.68 -27.062 1 91 551 SER B C 1
ATOM 8426 O O . SER B 1 551 ? 18.844 13.664 -28 1 91 551 SER B O 1
ATOM 8428 N N . SER B 1 552 ? 20.906 13.688 -27.25 1 87.94 552 SER B N 1
ATOM 8429 C CA . SER B 1 552 ? 21.469 13.75 -28.594 1 87.94 552 SER B CA 1
ATOM 8430 C C . SER B 1 552 ? 21.641 12.352 -29.188 1 87.94 552 SER B C 1
ATOM 8432 O O . SER B 1 552 ? 21.938 12.211 -30.375 1 87.94 552 SER B O 1
ATOM 8434 N N . LEU B 1 553 ? 21.375 11.414 -28.344 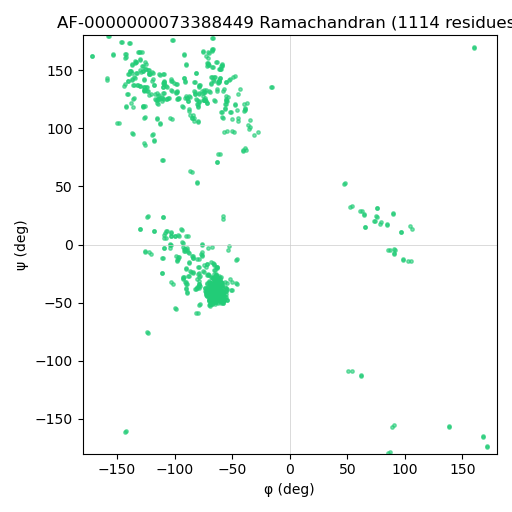1 85.06 553 LEU B N 1
ATOM 8435 C CA . LEU B 1 553 ? 21.531 10.039 -28.812 1 85.06 553 LEU B CA 1
ATOM 8436 C C . LEU B 1 553 ? 20.375 9.648 -29.734 1 85.06 553 LEU B C 1
ATOM 8438 O O . LEU B 1 553 ? 19.219 10.016 -29.469 1 85.06 553 LEU B O 1
ATOM 8442 N N . ARG B 1 554 ? 20.703 9.148 -30.922 1 73.44 554 ARG B N 1
ATOM 8443 C CA . ARG B 1 554 ? 19.703 8.664 -31.859 1 73.44 554 ARG B CA 1
ATOM 8444 C C . ARG B 1 554 ? 19.312 7.219 -31.562 1 73.44 554 ARG B C 1
ATOM 8446 O O . ARG B 1 554 ? 20.156 6.316 -31.656 1 73.44 554 ARG B O 1
ATOM 8453 N N . MET B 1 555 ? 18.156 7.062 -31.078 1 71.88 555 MET B N 1
ATOM 8454 C CA . MET B 1 555 ? 17.719 5.719 -30.703 1 71.88 555 MET B CA 1
ATOM 8455 C C . MET B 1 555 ? 17.406 4.883 -31.953 1 71.88 555 MET B C 1
ATOM 8457 O O . MET B 1 555 ? 16.844 5.387 -32.906 1 71.88 555 MET B O 1
ATOM 8461 N N . PRO B 1 556 ? 18.031 3.754 -32.094 1 61.19 556 PRO B N 1
ATOM 8462 C CA . PRO B 1 556 ? 17.688 2.912 -33.25 1 61.19 556 PRO B CA 1
ATOM 8463 C C . PRO B 1 556 ? 16.203 2.598 -33.312 1 61.19 556 PRO B C 1
ATOM 8465 O O . PRO B 1 556 ? 15.516 2.533 -32.281 1 61.19 556 PRO B O 1
ATOM 8468 N N . SER B 1 557 ? 15.531 2.9 -34.438 1 47.44 557 SER B N 1
ATOM 8469 C CA . SER B 1 557 ? 14.141 2.533 -34.656 1 47.44 557 SER B CA 1
ATOM 8470 C C . SER B 1 557 ? 13.883 1.076 -34.312 1 47.44 557 SER B C 1
ATOM 8472 O O . SER B 1 557 ? 14.758 0.223 -34.469 1 47.44 557 SER B O 1
ATOM 8474 N N . ALA B 1 558 ? 13 0.904 -33.406 1 46.97 558 ALA B N 1
ATOM 8475 C CA . ALA B 1 558 ? 12.57 -0.465 -33.156 1 46.97 558 ALA B CA 1
ATOM 8476 C C . ALA B 1 558 ? 12.406 -1.251 -34.438 1 46.97 558 ALA B C 1
ATOM 8478 O O . ALA B 1 558 ? 11.617 -0.869 -35.312 1 46.97 558 ALA B O 1
ATOM 8479 N N . GLY B 1 559 ? 13.461 -1.805 -35.062 1 33.94 559 GLY B N 1
ATOM 8480 C CA . GLY B 1 559 ? 13.055 -2.771 -36.094 1 33.94 559 GLY B CA 1
ATOM 8481 C C . GLY B 1 559 ? 12.023 -3.764 -35.562 1 33.94 559 GLY B C 1
ATOM 8482 O O . GLY B 1 559 ? 11.93 -4.004 -34.375 1 33.94 559 GLY B O 1
#

Nearest PDB structures (foldseek):
  2w01-assembly1_B  TM=8.603E-01  e=9.375E-14  Synechocystis sp. PCC 6803
  8qfi-assembly1_A  TM=8.794E-01  e=3.283E-12  Oscillatoria acuminata PCC 6304
  6fht-assembly1_B  TM=8.430E-01  e=2.695E-12  unclassified
  6fht-assembly1_A  TM=4.918E-01  e=2.212E-12  unclassified
  3uvj-assembly1_A  TM=6.958E-01  e=1.687E-08  Homo sapiens

Foldseek 3Di:
DPPPDPDPVPPPDPPPPDQDLVRLLVLLLVLQLVLLLLVLVLLLLLVVPLVSSQVSVCVSCVQLVDPVNVCSNVVSVVSNVVSLVVVVLPDPAPDDPPLVVLLNVLVLCLQLLVLLVCLQAVVCCVPVVQHRRLLQVLLVQVDPVSLVSVLSNSCSSLSSSLSVVCVVCVVPPVCVVCVVVSVVVSVPSSVSSSVSSVSHNVVCVVVVVNVVRDDDDPVSVVVSVVSSVVVSVVSVVVVVVSVVVVVVVVVVCVVVVQDWAWEAEVVDIDIDGQPQFQVNRCSVVVNFADDLQSLPLPAQRRKKQKDDPDDDWPDFDPSFVVSCVVVVPDPRITHRSGTGGPYYMYIYRPHGDDPDCASVFQDDKFKKKKKKKFWPPLVVVVVPDDPVVLVVVLVLLCVQLQVLLVVLQWHFFDDDRRMTMIIFGPPHDNLSRLLSNLSSLLSSVVSLVVCQVVVCVVRVDGIDMAMFMEIGIWGWGWDDDDPDTGTDTDDPRNVRRVQQRVVCVVVVFRYKYFCVSCVSNVNNVPQDFWDWDDGPPDPGTTTMTGHRRSNPRDRPPPD/DPPDDPDPVPPPDPPPPDQDLVRLLVLLLVLQLVLLLLVLVLLLLLVVHLVSSQVSVCVSCVQLVDPVNVCSNVVSVVSNVVSLVVVVLPDPAPDDPPLVVLLNVLVLCLQLLVLLVCLQAVVLCVPVVQHPRLLQVLLVQVDPVSLVSVLSNSCSSLSSSLSVVCVVCVVPPVCVVCVVVSVVVSVVSSVSSSVSSVSHNVVCVVVVVNVVRDDDDPVSVVVSVVSSVVVSVVSVVVVVVSVVVVVVVVVVCVVVVQDWAWEAEVVDIDIDGQPQFQVNRCSVVVNFADDLQSLPLPAQRRKKQKDDPDDDWPDFDPSFVVSCVVVVPDPRITHRSGTGGDYYMYIYRPHGDDPDCASVFQDDKFKKKKKKKFWPPLVVLVVPDDPVVLVVVLVLLCVQLQVLLVVLQWHFFDDDRRMTMIIFGPPHDNLSRLLSNLSSLQSSVVSQVVCQVVVCVVRVDGIDMAMFMEIGIWGWGWDDDDPDTGTDTDDPRNVRRVQQRVVCVVVVFRYKYFCVSCVSNVNNVPQDFWDWDDGPPDPGTTTMTGHRRSNPRDRPPPD

InterPro domains:
  IPR001041 2Fe-2S ferredoxin-type iron-sulfur binding domain [PF00111] (266-342)
  IPR001041 2Fe-2S ferredoxin-type iron-sulfur binding domain [PS51085] (259-353)
  IPR001041 2Fe-2S ferredoxin-type iron-sulfur binding domain [cd00207] (261-348)
  IPR001054 Adenylyl cyclase class-3/4/guanylyl cyclase [PF00211] (366-539)
  IPR001054 Adenylyl cyclase class-3/4/guanylyl cyclase [PS50125] (369-501)
  IPR001054 Adenylyl cyclase class-3/4/guanylyl cyclase [SM00044] (327-537)
  IPR001054 Adenylyl cyclase class-3/4/guanylyl cyclase [cd07302] (367-547)
  IPR012675 Beta-grasp domain superfamily [G3DSA:3.10.20.30] (260-351)
  IPR029787 Nucleotide cyclase [G3DSA:3.30.70.1230] (358-553)
  IPR029787 Nucleotide cyclase [SSF55073] (364-549)
  IPR034804 Fumarate reductase/succinate dehydrogenase, transmembrane subunit [SSF81343] (24-210)
  IPR036010 2Fe-2S ferredoxin-like superfamily [SSF54292] (261-348)
  IPR050697 Adenylyl/Guanylyl Cyclase Class-3/4 [PTHR43081] (203-549)

Radius of gyration: 35.7 Å; Cα contacts (8 Å, |Δi|>4): 1743; chains: 2; bounding box: 91×106×129 Å

Solvent-accessible surface area (backbone atoms only — not comparable to full-atom values): 58154 Å² total; per-residue (Å²): 135,82,79,71,73,78,70,80,78,69,57,72,73,74,73,78,73,75,78,48,73,63,49,48,46,49,52,18,47,50,52,53,40,50,50,53,52,53,52,36,50,24,32,27,31,13,62,78,28,58,66,52,15,44,54,45,39,53,56,54,44,59,58,43,68,34,71,69,27,40,49,51,54,55,46,23,50,51,51,37,50,50,51,50,50,50,51,59,66,67,49,86,65,91,80,58,59,65,70,57,46,48,38,51,53,36,56,68,49,43,60,60,51,45,42,48,53,43,33,71,27,59,47,36,28,75,73,71,65,44,73,70,42,58,69,41,51,43,58,73,31,72,42,76,67,49,40,49,54,51,50,47,43,52,48,41,53,51,48,32,41,50,50,52,51,43,73,70,35,56,83,38,64,69,47,56,72,40,40,36,61,50,46,27,50,64,52,45,48,59,51,40,14,54,49,3,49,52,42,30,42,48,49,33,65,64,65,62,47,61,81,77,43,76,74,71,57,68,71,56,50,50,50,38,52,50,52,27,52,48,52,41,48,48,51,52,49,51,52,47,46,53,52,46,49,54,50,46,55,49,45,52,45,42,69,72,54,37,46,70,18,40,41,38,41,88,93,44,75,47,77,40,53,41,69,46,24,50,40,55,48,28,58,75,69,69,42,84,66,31,54,78,56,73,55,67,48,61,35,64,42,33,25,23,41,49,45,62,76,47,71,79,71,68,79,73,50,71,56,50,44,52,43,39,58,48,54,63,55,57,89,52,52,44,47,20,52,74,40,45,48,80,35,41,31,37,42,40,72,65,41,72,66,67,94,64,73,52,70,73,35,49,72,48,78,41,46,30,23,31,37,27,38,35,55,51,69,46,49,45,53,35,63,38,41,40,27,53,41,49,45,43,51,44,42,55,49,32,44,46,45,34,50,25,26,42,75,35,68,29,39,56,55,44,71,56,86,64,32,38,37,30,42,15,21,90,88,50,54,52,38,59,12,30,41,26,50,51,51,16,50,14,44,30,49,54,51,50,56,65,46,27,62,60,39,25,74,66,69,72,44,73,78,47,58,22,19,5,32,26,58,38,64,25,26,33,27,48,45,52,40,86,92,41,56,43,65,45,72,31,33,43,36,56,54,50,8,48,50,31,19,55,46,9,66,78,73,70,26,36,31,22,31,32,45,68,36,32,53,51,41,69,40,44,84,78,59,60,80,64,43,76,39,82,47,90,42,49,91,63,66,42,46,27,34,70,33,74,54,53,63,74,58,80,74,76,72,84,121,135,83,80,71,75,79,70,79,78,69,56,72,72,74,74,80,74,74,78,47,73,64,50,50,46,48,54,19,48,50,51,52,39,49,51,53,53,53,52,35,50,24,32,28,32,13,64,79,28,58,66,53,17,44,55,45,40,52,55,56,42,58,58,42,68,33,72,69,27,39,48,50,53,56,45,23,50,49,51,37,52,51,52,50,51,49,52,60,67,67,50,87,67,91,80,60,59,64,71,56,47,47,39,50,51,36,56,69,51,43,59,60,51,44,42,48,53,42,34,70,27,60,47,35,26,76,74,71,66,42,74,71,43,59,69,39,52,41,58,73,32,69,42,75,67,49,40,48,53,51,51,47,43,53,50,40,53,50,48,32,42,50,50,52,50,43,72,72,35,57,83,39,64,68,47,56,72,40,40,37,61,50,45,26,50,64,52,46,46,59,50,40,13,54,50,4,48,52,42,31,42,48,49,34,66,64,64,61,47,62,78,76,44,79,74,73,57,67,70,58,50,49,51,39,51,50,50,27,52,48,50,40,49,48,51,52,48,51,53,49,46,53,51,46,49,53,49,48,54,50,46,51,45,42,70,72,54,35,46,70,17,40,42,35,40,89,93,45,73,48,77,39,52,41,69,44,22,48,42,55,47,28,59,74,69,70,41,85,68,30,54,79,58,73,55,67,48,60,35,65,43,32,26,21,40,49,45,62,74,48,72,78,72,69,78,75,49,71,56,48,44,52,42,39,58,49,56,63,55,58,88,52,54,45,48,22,53,72,40,44,47,79,35,41,30,37,41,40,72,65,41,70,67,67,93,64,73,52,67,74,35,49,72,47,79,43,48,31,23,32,39,27,40,35,54,50,70,47,49,44,52,34,64,36,42,40,27,54,41,49,46,45,50,45,44,55,49,33,45,46,44,34,50,26,25,42,77,35,67,30,40,55,54,45,72,56,85,64,30,37,36,30,42,17,20,89,89,50,55,51,39,58,12,30,40,27,51,50,50,17,50,14,44,29,51,53,52,51,56,65,46,27,62,60,38,26,75,65,70,73,46,73,78,47,58,22,19,5,33,25,58,38,65,26,27,33,27,49,44,50,36,86,92,42,57,43,66,44,73,32,34,44,38,54,54,50,8,48,50,32,18,55,47,9,65,78,73,69,24,36,30,22,31,32,44,66,37,30,53,51,40,70,40,46,85,79,58,61,81,62,44,75,41,84,48,89,42,50,91,63,66,43,46,28,34,71,33,74,55,52,64,72,59,80,74,75,73,83,123

Organism: Paracidovorax avenae (strain ATCC 19860 / DSM 7227 / CCUG 15838 / JCM 20985 / LMG 2117 / NCPPB 1011) (NCBI:txid643561)

Secondary structure (DSSP, 8-state):
-------GGGS---------HHHHHHHHHHHHHHHHHHHHHHHHGGGT-HHHHHHHHHHHHHHHSSHHHHHHHHHHHHHHHHHHHHHHHH-------HHHHHHHHHHHHHHHHHHHHHIIIIIHHHHH-----HHHHHHHT-SHHHHHHHHHHHHHHHHHHHHHHHHHHTTSHHHHHTHHHHHHHHHHHHHHHHHHHHHHHHHHHHTTGGGG-PPPPHHHHHHHHHHHHHHHHHHHHHHHHHHHHHHHHHHHHHHTT--EEEEEETTEEEEEETT--HHHHHHHTT-----SS-SSSS--TTEEEEEESSSPPPPP-HHHHHHHHHTTPPTTEEETTT---SS-EEEEES----SSGGGGGEEEEEEEEEEEEEEETHHHHHHTS-HHHHHHHHHHHHHHHHHHHHHTT-EEEEEETTEEEEEE-SSS-HHHHHHHHHHHHHHHHHHHHHHHHHHHHHHSS--EEEEEEEEEEEEEEEEEETTEEEEEEESHHHHHHHHHHHHHHHHT-SEEEEHHHHHHHT-HHHH---EEEPPTT-SS-EEEEEES-GGG-------/-------GGGS---------HHHHHHHHHHHHHHHHHHHHHHHHGGGT-HHHHHHHHHHHHHHHSSHHHHHHHHHHHHHHHHHHHHHHHH-------HHHHHHHHHHHHHHHHHHHHHIIIIIHHHHH-----HHHHHHHT-SHHHHHHHHHHHHHHHHHHHHHHHHHHTTSHHHHHTHHHHHHHHHHHHHHHHHHHHHHHHHHHHTTGGGG-PPPPHHHHHHHHHHHHHHHHHHHHHHHHHHHHHHHHHHHHHHTT--EEEEEETTEEEEEETT--HHHHHHHTT-----SSSSSSS--TTEEEEEESSSPPPPP-HHHHHHHHHTTPPTTEEETTT---SS-EEEEES----SSGGGGGEEEEEEEEEEEEEEETHHHHHHTS-HHHHHHHHHHHHHHHHHHHHHTT-EEEEEETTEEEEEE-SSS-HHHHHHHHHHHHHHHHHHHHHHHHHHHHHHSS--EEEEEEEEEEEEEEEEEETTEEEEEEESHHHHHHHHHHHHHHHHT-SEEEEHHHHHHHT-HHHH---EEEPPTT-SS-EEEEEES-GGG--PPP--

pLDDT: mean 85.6, std 13.69, range [27.16, 98.69]